Protein 2A1F (pdb70)

B-factor: mean 27.55, std 8.85, range [5.6, 61.87]

Secondary structure (DSSP, 8-state):
-PPPS-SEEEEEE-GGGG--TTSSS--HHHHHHHHHHHHHHHTTT-EEEEEE--TTT---HHHHHTT--HHHHHHHHHHHHHHHHHHHHHHHHHTT--EEEEESS--TTTSEEP-HHHHHHHHHTT-EEEEESTTS-SS--HHHHHHHHHHHTT-SEEEEEESSSS-B---PBPSEE-HHHHHHTT--SS-HHHHHHHHHHT--EEEEETTSTTHHHHHHT-S-SSEEE---/-PPPS-SEEEEEE-GGGG--TTS-S--HHHHHHHHHHHHHHHHTT-EEEEEE--TTT---HHHHHTT--HHHHHHHHHHHHHHHHHHHHHHHHHTT--EEEEESS--TTTSEEP-HHHHHHHHHTT-EEEEESTTSSSS--HHHHHHHHHHHTT-SEEEEEESSSSEE---PEESEE-HHHHHHTT--SS-HHHHHHHHHHT--EEEEETTSTTHHHHHHS-S-SSEEE---/---S-SEEEEEE-GGGS--TT-SS--HHHHHHHHHHHHHHHTTT-EEEEEE--TTT---HHHHHTT--HHHHHHHHHHHHHHHHHHHHHHHHHTT--EEEEESS--TTTSEEP-HHHHHHHHHTT-EEEEESTTSSSS--HHHHHHHHHHHTT-SEEEEEESSSS-B---PBPSEEEHHHHHHTT--SS-HHHHHHHHHHT--EEEEETTSTTHHHHHHS-SSSSEEEE--TTS---/---S-SEEEEEE-GGGG--TT-SS--HHHHHHHHHHHHHHHHTT-EEEEEE--TTT---HHHHHTT--HHHHHHHHHHHHHHHHHHHHHHHHHTT--EEEEESS--TTTSEEP-HHHHHHHHHTT-EEEEESTTS-SS--HHHHHHHHHHHTT-SEEEEEESSSSEE---PEESEEEHHHHHHTT--SS-HHHHHHHHHHT--EEEEETTSTTHHHHHHH-SSSSEEEE--SSS--/---S-SEEEEEE-GGGG--TTSSS--HHHHHHHHHHHHHHHHTT-EEEEEE--TTT---HHHHHTT--HHHHHHHHHHHHHHHHHHHHHHHHHTT--EEEEESS--TTTSEEP-HHHHHHHHHTT-EEEEESTTSSSS--HHHHHHHHHHHTT-SEEEEEESSSS-B----B-SEEEHHHHHHTT--SS-HHHHHHHHHHT--EEEEETTSTTHHHHHHH-S-SSEEEE--SS--/---S-SEEEEEE-GGGT--TTSSS--HHHHHHHHHHHHHHHHTT-EEEEEE--TTT---HHHHHTT--HHHHHHHHHHHHHHHHHHHHHHHHHTT--EEEEESS--TTTSEEP-HHHHHHHHHTT-EEEEESTTS-SS--HHHHHHHHHHHTT-SEEEEEESSSS-B---PBPSEEEHHHHHHTT--SS-HHHHHHHHHHT--EEEEETTSTTHHHHHHT-S-SSEEEE--TT-

CATH classification: 3.40.1160.10

Solvent-accessible surface area: 53997 Å² total; per-residue (Å²): 201,61,117,41,81,34,174,28,0,0,0,16,0,34,1,42,12,0,37,9,165,106,36,75,15,5,28,21,75,44,0,44,57,0,0,95,12,0,65,42,0,31,132,50,30,5,31,1,0,0,0,3,5,10,10,3,15,23,168,25,75,116,5,55,195,41,45,13,39,126,3,2,14,32,7,0,21,16,0,0,9,0,0,0,0,0,0,0,27,8,2,0,146,69,22,118,10,90,13,25,2,3,0,32,14,20,1,66,17,2,12,56,37,20,15,23,26,51,0,23,58,16,0,162,100,115,64,0,0,0,2,4,0,15,17,26,18,2,21,58,62,38,16,7,6,2,0,0,4,0,23,6,0,99,9,58,0,0,0,26,5,31,119,71,54,3,7,45,83,104,117,161,74,47,72,94,7,23,6,52,69,7,68,117,102,153,24,152,13,32,52,77,22,0,4,14,15,0,105,106,73,33,13,39,0,2,7,0,18,4,37,72,98,38,0,1,61,94,0,0,12,20,78,125,34,7,0,28,0,56,130,100,208,61,143,40,87,35,176,29,0,0,0,15,0,34,0,42,16,0,37,9,170,100,35,79,15,10,29,19,74,44,0,45,60,3,1,82,17,0,58,59,0,34,129,54,29,4,31,1,0,0,1,3,4,9,8,3,17,21,158,25,77,104,4,56,190,41,44,12,41,134,3,3,12,33,6,0,20,15,0,0,10,0,0,0,0,0,0,0,28,8,2,0,146,66,20,119,10,76,16,30,2,2,0,31,13,21,1,66,16,2,12,54,37,21,15,22,23,60,0,25,65,14,0,167,101,113,59,0,0,0,4,4,0,17,17,25,18,4,24,62,63,41,14,9,4,1,0,0,5,0,22,5,0,96,9,58,0,0,0,22,4,34,123,78,49,4,5,50,70,103,106,160,80,47,96,101,7,25,5,45,66,7,68,115,101,155,20,142,18,31,52,72,30,0,5,18,19,0,87,106,72,32,13,38,0,3,7,0,17,2,40,83,107,34,1,2,66,97,0,0,11,22,85,99,37,7,0,26,0,57,105,106,116,147,39,90,31,172,30,0,0,0,17,0,32,1,38,19,0,33,8,173,122,38,74,14,14,34,21,74,45,0,45,71,3,1,87,11,0,60,47,0,33,128,43,36,6,30,2,0,0,1,3,4,10,12,1,9,26,175,27,75,160,5,59,193,40,44,14,42,128,3,2,12,31,6,0,20,16,0,0,10,0,0,0,0,0,0,0,29,7,2,0,151,67,19,121,10,78,15,25,1,4,0,33,13,21,1,64,17,3,10,53,38,22,16,21,23,62,0,26,70,17,0,160,109,118,54,1,0,0,3,3,0,17,15,25,15,4,22,64,60,40,16,9,3,0,0,0,4,0,24,5,0,100,9,59,1,0,0,24,6,32,140,80,56,5,10,68,65,144,110,164,72,51,73,85,4,16,6,29,67,7,76,114,98,159,24,194,13,28,44,77,39,0,8,17,15,0,88,110,66,34,13,38,0,4,6,0,19,3,49,78,105,32,0,1,90,97,0,0,17,22,79,128,32,4,0,20,0,47,69,15,164,122,113,101,188,210,117,150,44,91,33,172,26,0,0,0,18,0,32,1,44,14,0,31,15,179,116,39,84,18,21,38,20,75,41,0,43,68,4,1,83,16,0,59,44,0,28,126,48,33,5,32,1,0,0,1,3,4,10,13,1,13,25,170,24,78,132,5,58,190,35,44,12,44,127,3,3,15,31,6,0,20,15,0,0,10,0,0,0,0,0,0,0,27,8,2,0,151,66,17,121,11,73,14,33,3,2,0,31,14,18,1,63,18,2,12,55,36,20,15,22,20,55,0,22,67,11,0,152,105,115,58,0,0,0,3,3,0,19,14,29,14,4,20,52,60,41,15,6,3,1,0,0,5,0,23,6,0,100,10,60,1,1,0,28,6,23,121,82,53,5,8,69,70,128,107,164,74,43,92,88,5,17,6,36,72,6,76,120,101,161,27,194,16,28,51,77,33,0,5,17,17,0,97,106,70,35,13,36,0,3,6,0,19,5,41,91,98,36,0,2,96,99,0,0,11,20,73,123,26,4,0,20,0,49,90,17,174,123,109,152,230,102,145,38,90,35,171,30,0,0,0,16,0,30,1,52,17,0,35,21,172,102,47,52,19,15,32,14,74,41,0,43,68,1,1,86,13,0,63,58,0,38,125,46,45,4,17,1,0,0,1,4,4,10,9,0,8,20,124,25,73,128,4,63,188,40,42,13,42,124,4,3,14,28,7,0,21,15,0,0,10,0,0,0,0,0,0,0,28,8,2,0,155,67,19,121,9,84,14,19,1,3,0,32,14,18,0,64,19,3,11,42,40,21,16,20,23,60,0,23,58,10,0,146,110,107,44,0,0,0,4,2,0,16,14,28,16,3,20,50,61,40,16,7,3,1,0,0,4,0,24,5,0,100,10,59,0,1,0,26,5,28,131,80,47,5,10,66,75,120,100,167,72,49,104,89,6,16,6,35,68,7,75,117,98,154,28,184,17,27,51,77,31,0,6,16,16,0,94,107,70,34,14,35,0,3,6,0,15,4,45,82,98,34,1,1,86,97,0,0,10,21,82,119,38,5,0,23,0,48,88,17,183,117,113,222,119,146,37,92,30,173,30,0,0,0,15,0,34,1,40,14,0,39,7,166,127,30,103,14,11,37,22,72,45,0,44,68,3,0,87,13,0,55,56,0,40,127,48,55,5,32,1,0,0,1,3,4,10,8,2,14,22,165,23,78,123,4,59,186,40,43,12,42,126,4,3,14,29,6,0,21,15,0,0,10,0,0,0,0,0,0,0,24,8,2,0,150,64,21,120,12,89,13,8,0,3,0,31,15,20,0,63,18,2,10,43,36,21,17,22,19,55,0,20,59,18,0,140,104,145,48,1,0,0,3,2,0,16,16,28,17,3,24,55,58,41,17,6,4,0,0,0,4,0,22,5,0,103,10,57,0,0,0,26,4,27,130,79,46,4,12,64,76,137,105,159,72,45,76,73,3,18,7,28,65,7,79,117,98,158,31,193,16,28,48,78,24,0,10,13,12,0,90,104,69,33,14,37,0,3,7,0,19,4,44,92,103,32,1,0,84,103,0,0,18,22,77,133,27,3,0,18,0,40,92,17,184,122,149

Radius of gyration: 32.57 Å; Cα contacts (8 Å, |Δi|>4): 3210; chains: 6; bounding box: 75×91×91 Å

Structure (mmCIF, N/CA/C/O backbone):
data_2A1F
#
_entry.id   2A1F
#
_cell.length_a   77.369
_cell.length_b   79.889
_cell.length_c   79.899
_cell.angle_alpha   94.85
_cell.angle_beta   96.68
_cell.angle_gamma   96.88
#
_symmetry.space_group_name_H-M   'P 1'
#
loop_
_entity.id
_entity.type
_entity.pdbx_description
1 polymer 'Uridylate kinase'
2 water water
#
loop_
_atom_site.group_PDB
_atom_site.id
_atom_site.type_symbol
_atom_site.label_atom_id
_atom_site.label_alt_id
_atom_site.label_comp_id
_atom_site.label_asym_id
_atom_site.label_entity_id
_atom_site.label_seq_id
_atom_site.pdbx_PDB_ins_code
_atom_site.Cartn_x
_atom_site.Cartn_y
_atom_site.Cartn_z
_atom_site.occupancy
_atom_site.B_iso_or_equiv
_atom_site.auth_seq_id
_atom_site.auth_comp_id
_atom_site.auth_asym_id
_atom_site.auth_atom_id
_atom_site.pdbx_PDB_model_num
ATOM 1 N N . LEU A 1 3 ? 75.637 82.642 -30.889 1.00 28.96 1 LEU A N 1
ATOM 2 C CA . LEU A 1 3 ? 76.765 81.784 -30.451 1.00 27.73 1 LEU A CA 1
ATOM 3 C C . LEU A 1 3 ? 76.984 82.022 -28.944 1.00 26.87 1 LEU A C 1
ATOM 4 O O . LEU A 1 3 ? 77.346 81.101 -28.233 1.00 27.15 1 LEU A O 1
ATOM 9 N N . SER A 1 4 ? 76.707 83.221 -28.439 1.00 26.21 2 SER A N 1
ATOM 10 C CA . SER A 1 4 ? 76.807 83.467 -26.994 1.00 25.76 2 SER A CA 1
ATOM 11 C C . SER A 1 4 ? 75.977 82.465 -26.169 1.00 25.49 2 SER A C 1
ATOM 12 O O . SER A 1 4 ? 74.842 82.096 -26.537 1.00 25.32 2 SER A O 1
ATOM 15 N N . GLN A 1 5 ? 76.572 81.989 -25.074 1.00 24.54 3 GLN A N 1
ATOM 16 C CA . GLN A 1 5 ? 75.987 80.942 -24.259 1.00 23.80 3 GLN A CA 1
ATOM 17 C C . GLN A 1 5 ? 75.295 81.532 -23.007 1.00 22.93 3 GLN A C 1
ATOM 18 O O . GLN A 1 5 ? 75.555 82.686 -22.634 1.00 22.42 3 GLN A O 1
ATOM 24 N N . PRO A 1 6 ? 74.418 80.739 -22.349 1.00 22.21 4 PRO A N 1
ATOM 25 C CA . PRO A 1 6 ? 73.657 81.268 -21.193 1.00 21.72 4 PRO A CA 1
ATOM 26 C C . PRO A 1 6 ? 74.518 81.561 -19.979 1.00 21.21 4 PRO A C 1
ATOM 27 O O . PRO A 1 6 ? 75.460 80.817 -19.684 1.00 20.88 4 PRO A O 1
ATOM 31 N N . ILE A 1 7 ? 74.208 82.647 -19.289 1.00 20.79 5 ILE A N 1
ATOM 32 C CA . ILE A 1 7 ? 74.899 82.991 -18.047 1.00 21.15 5 ILE A CA 1
ATOM 33 C C . ILE A 1 7 ? 74.092 82.637 -16.786 1.00 20.70 5 ILE A C 1
ATOM 34 O O . ILE A 1 7 ? 74.530 82.915 -15.665 1.00 20.89 5 ILE A O 1
ATOM 39 N N . TYR A 1 8 ? 72.913 82.045 -16.998 1.00 20.32 6 TYR A N 1
ATOM 40 C CA . TYR A 1 8 ? 71.984 81.643 -15.951 1.00 19.81 6 TYR A CA 1
ATOM 41 C C . TYR A 1 8 ? 71.609 80.190 -16.195 1.00 19.37 6 TYR A C 1
ATOM 42 O O . TYR A 1 8 ? 71.508 79.764 -17.343 1.00 19.65 6 TYR A O 1
ATOM 51 N N . LYS A 1 9 ? 71.357 79.452 -15.126 1.00 18.96 7 LYS A N 1
ATOM 52 C CA . LYS A 1 9 ? 70.872 78.077 -15.221 1.00 19.37 7 LYS A CA 1
ATOM 53 C C . LYS A 1 9 ? 69.318 78.040 -15.070 1.00 18.59 7 LYS A C 1
ATOM 54 O O . LYS A 1 9 ? 68.659 77.198 -15.669 1.00 16.79 7 LYS A O 1
ATOM 60 N N . ARG A 1 10 ? 68.762 78.975 -14.299 1.00 18.20 8 ARG A N 1
ATOM 61 C CA . ARG A 1 10 ? 67.317 78.984 -13.999 1.00 18.22 8 ARG A CA 1
ATOM 62 C C . ARG A 1 10 ? 66.860 80.431 -13.886 1.00 17.75 8 ARG A C 1
ATOM 63 O O . ARG A 1 10 ? 67.425 81.181 -13.102 1.00 17.52 8 ARG A O 1
ATOM 71 N N . ILE A 1 11 ? 65.846 80.810 -14.671 1.00 17.33 9 ILE A N 1
ATOM 72 C CA . ILE A 1 11 ? 65.345 82.187 -14.690 1.00 17.30 9 ILE A CA 1
ATOM 73 C C . ILE A 1 11 ? 63.875 82.224 -14.329 1.00 17.04 9 ILE A C 1
ATOM 74 O O . ILE A 1 11 ? 63.167 81.234 -14.464 1.00 16.06 9 ILE A O 1
ATOM 79 N N . LEU A 1 12 ? 63.446 83.387 -13.857 1.00 17.38 10 LEU A N 1
ATOM 80 C CA . LEU A 1 12 ? 62.030 83.714 -13.780 1.00 17.79 10 LEU A CA 1
ATOM 81 C C . LEU A 1 12 ? 61.787 84.983 -14.622 1.00 17.99 10 LEU A C 1
ATOM 82 O O . LEU A 1 12 ? 62.329 86.047 -14.328 1.00 17.84 10 LEU A O 1
ATOM 87 N N . LEU A 1 13 ? 61.005 84.828 -15.688 1.00 18.40 11 LEU A N 1
ATOM 88 C CA . LEU A 1 13 ? 60.650 85.903 -16.613 1.00 18.96 11 LEU A CA 1
ATOM 89 C C . LEU A 1 13 ? 59.264 86.432 -16.253 1.00 19.57 11 LEU A C 1
ATOM 90 O O . LEU A 1 13 ? 58.261 85.721 -16.419 1.00 18.79 11 LEU A O 1
ATOM 95 N N . LYS A 1 14 ? 59.212 87.648 -15.721 1.00 21.13 12 LYS A N 1
ATOM 96 C CA . LYS A 1 14 ? 57.956 88.340 -15.459 1.00 21.77 12 LYS A CA 1
ATOM 97 C C . LYS A 1 14 ? 57.521 89.149 -16.674 1.00 22.82 12 LYS A C 1
ATOM 98 O O . LYS A 1 14 ? 58.240 90.051 -17.088 1.00 22.82 12 LYS A O 1
ATOM 104 N N . LEU A 1 15 ? 56.332 88.846 -17.213 1.00 22.74 13 LEU A N 1
ATOM 105 C CA . LEU A 1 15 ? 55.718 89.669 -18.267 1.00 23.46 13 LEU A CA 1
ATOM 106 C C . LEU A 1 15 ? 54.464 90.359 -17.745 1.00 23.65 13 LEU A C 1
ATOM 107 O O . LEU A 1 15 ? 53.625 89.735 -17.073 1.00 23.16 13 LEU A O 1
ATOM 112 N N . SER A 1 16 ? 54.317 91.640 -18.067 1.00 23.72 14 SER A N 1
ATOM 113 C CA . SER A 1 16 ? 53.068 92.327 -17.824 1.00 23.95 14 SER A CA 1
ATOM 114 C C . SER A 1 16 ? 52.054 91.737 -18.817 1.00 23.87 14 SER A C 1
ATOM 115 O O . SER A 1 16 ? 52.431 91.230 -19.876 1.00 23.50 14 SER A O 1
ATOM 118 N N . GLY A 1 17 ? 50.769 91.772 -18.475 1.00 24.79 15 GLY A N 1
ATOM 119 C CA . GLY A 1 17 ? 49.747 91.340 -19.435 1.00 24.94 15 GLY A CA 1
ATOM 120 C C . GLY A 1 17 ? 49.818 92.177 -20.703 1.00 24.99 15 GLY A C 1
ATOM 121 O O . GLY A 1 17 ? 49.575 91.667 -21.793 1.00 24.19 15 GLY A O 1
ATOM 122 N N . GLU A 1 18 ? 50.160 93.458 -20.554 1.00 26.07 16 GLU A N 1
ATOM 123 C CA . GLU A 1 18 ? 50.292 94.380 -21.706 1.00 27.74 16 GLU A CA 1
ATOM 124 C C . GLU A 1 18 ? 51.316 93.977 -22.775 1.00 28.48 16 GLU A C 1
ATOM 125 O O . GLU A 1 18 ? 51.245 94.477 -23.889 1.00 28.68 16 GLU A O 1
ATOM 131 N N . ALA A 1 19 ? 52.265 93.099 -22.443 1.00 29.89 17 ALA A N 1
ATOM 132 C CA . ALA A 1 19 ? 53.242 92.625 -23.421 1.00 30.65 17 ALA A CA 1
ATOM 133 C C . ALA A 1 19 ? 52.624 91.695 -24.455 1.00 31.52 17 ALA A C 1
ATOM 134 O O . ALA A 1 19 ? 53.182 91.539 -25.538 1.00 31.34 17 ALA A O 1
ATOM 136 N N . LEU A 1 20 ? 51.478 91.087 -24.138 1.00 32.69 18 LEU A N 1
ATOM 137 C CA . LEU A 1 20 ? 50.778 90.243 -25.114 1.00 34.07 18 LEU A CA 1
ATOM 138 C C . LEU A 1 20 ? 49.762 91.026 -25.964 1.00 34.70 18 LEU A C 1
ATOM 139 O O . LEU A 1 20 ? 49.180 90.453 -26.868 1.00 34.28 18 LEU A O 1
ATOM 144 N N . GLN A 1 21 ? 49.559 92.311 -25.667 1.00 36.19 19 GLN A N 1
ATOM 145 C CA . GLN A 1 21 ? 48.571 93.144 -26.373 1.00 38.13 19 GLN A CA 1
ATOM 146 C C . GLN A 1 21 ? 48.972 93.404 -27.806 1.00 39.41 19 GLN A C 1
ATOM 147 O O . GLN A 1 21 ? 50.152 93.469 -28.126 1.00 39.93 19 GLN A O 1
ATOM 153 N N . GLY A 1 22 ? 47.976 93.580 -28.661 1.00 41.48 20 GLY A N 1
ATOM 154 C CA . GLY A 1 22 ? 48.215 93.857 -30.073 1.00 42.82 20 GLY A CA 1
ATOM 155 C C . GLY A 1 22 ? 48.388 95.343 -30.315 1.00 44.31 20 GLY A C 1
ATOM 156 O O . GLY A 1 22 ? 48.350 96.155 -29.370 1.00 44.51 20 GLY A O 1
ATOM 157 N N . GLU A 1 23 ? 48.606 95.692 -31.582 1.00 45.79 21 GLU A N 1
ATOM 158 C CA . GLU A 1 23 ? 48.589 97.098 -32.020 1.00 46.47 21 GLU A CA 1
ATOM 159 C C . GLU A 1 23 ? 47.238 97.742 -31.703 1.00 47.04 21 GLU A C 1
ATOM 160 O O . GLU A 1 23 ? 47.172 98.928 -31.349 1.00 47.63 21 GLU A O 1
ATOM 166 N N . ASP A 1 24 ? 46.167 96.951 -31.785 1.00 47.25 22 ASP A N 1
ATOM 167 C CA . ASP A 1 24 ? 44.842 97.421 -31.367 1.00 47.01 22 ASP A CA 1
ATOM 168 C C . ASP A 1 24 ? 44.807 97.619 -29.832 1.00 46.90 22 ASP A C 1
ATOM 169 O O . ASP A 1 24 ? 43.750 97.880 -29.257 1.00 46.93 22 ASP A O 1
ATOM 174 N N . GLY A 1 25 ? 45.963 97.448 -29.183 1.00 46.55 23 GLY A N 1
ATOM 175 C CA . GLY A 1 25 ? 46.196 97.866 -27.802 1.00 45.77 23 GLY A CA 1
ATOM 176 C C . GLY A 1 25 ? 45.440 97.063 -26.767 1.00 45.63 23 GLY A C 1
ATOM 177 O O . GLY A 1 25 ? 45.238 97.539 -25.643 1.00 46.14 23 GLY A O 1
ATOM 178 N N . LEU A 1 26 ? 45.021 95.845 -27.125 1.00 44.64 24 LEU A N 1
ATOM 179 C CA . LEU A 1 26 ? 44.168 95.061 -26.238 1.00 43.42 24 LEU A CA 1
ATOM 180 C C . LEU A 1 26 ? 44.131 93.568 -26.577 1.00 42.45 24 LEU A C 1
ATOM 181 O O . LEU A 1 26 ? 44.598 93.130 -27.640 1.00 42.28 24 LEU A O 1
ATOM 186 N N . GLY A 1 27 ? 43.603 92.804 -25.619 1.00 40.67 25 GLY A N 1
ATOM 187 C CA . GLY A 1 27 ? 43.434 91.376 -25.747 1.00 39.33 25 GLY A CA 1
ATOM 188 C C . GLY A 1 27 ? 44.766 90.665 -25.756 1.00 37.68 25 GLY A C 1
ATOM 189 O O . GLY A 1 27 ? 45.725 91.103 -25.111 1.00 36.86 25 GLY A O 1
ATOM 190 N N . ILE A 1 28 ? 44.801 89.575 -26.513 1.00 36.03 26 ILE A N 1
ATOM 191 C CA . ILE A 1 28 ? 45.992 88.776 -26.727 1.00 35.65 26 ILE A CA 1
ATOM 192 C C . ILE A 1 28 ? 46.240 88.714 -28.226 1.00 34.78 26 ILE A C 1
ATOM 193 O O . ILE A 1 28 ? 45.411 88.205 -28.978 1.00 35.00 26 ILE A O 1
ATOM 198 N N . ASP A 1 29 ? 47.377 89.243 -28.658 1.00 33.94 27 ASP A N 1
ATOM 199 C CA . ASP A 1 29 ? 47.792 89.158 -30.062 1.00 33.39 27 ASP A CA 1
ATOM 200 C C . ASP A 1 29 ? 48.478 87.810 -30.346 1.00 32.19 27 ASP A C 1
ATOM 201 O O . ASP A 1 29 ? 49.577 87.563 -29.856 1.00 31.71 27 ASP A O 1
ATOM 206 N N . PRO A 1 30 ? 47.842 86.940 -31.156 1.00 31.45 28 PRO A N 1
ATOM 207 C CA . PRO A 1 30 ? 48.431 85.613 -31.397 1.00 31.39 28 PRO A CA 1
ATOM 208 C C . PRO A 1 30 ? 49.865 85.659 -31.963 1.00 30.99 28 PRO A C 1
ATOM 209 O O . PRO A 1 30 ? 50.678 84.808 -31.619 1.00 30.49 28 PRO A O 1
ATOM 213 N N . ALA A 1 31 ? 50.159 86.644 -32.808 1.00 30.75 29 ALA A N 1
ATOM 214 C CA . ALA A 1 31 ? 51.484 86.757 -33.439 1.00 30.93 29 ALA A CA 1
ATOM 215 C C . ALA A 1 31 ? 52.569 87.207 -32.460 1.00 30.64 29 ALA A C 1
ATOM 216 O O . ALA A 1 31 ? 53.724 86.847 -32.617 1.00 31.44 29 ALA A O 1
ATOM 218 N N . ILE A 1 32 ? 52.203 88.018 -31.478 1.00 30.22 30 ILE A N 1
ATOM 219 C CA . ILE A 1 32 ? 53.124 88.393 -30.414 1.00 30.51 30 ILE A CA 1
ATOM 220 C C . ILE A 1 32 ? 53.396 87.195 -29.501 1.00 30.03 30 ILE A C 1
ATOM 221 O O . ILE A 1 32 ? 54.539 86.926 -29.130 1.00 30.15 30 ILE A O 1
ATOM 226 N N . LEU A 1 33 ? 52.334 86.472 -29.177 1.00 29.60 31 LEU A N 1
ATOM 227 C CA . LEU A 1 33 ? 52.393 85.344 -28.271 1.00 29.51 31 LEU A CA 1
ATOM 228 C C . LEU A 1 33 ? 53.207 84.203 -28.868 1.00 29.39 31 LEU A C 1
ATOM 229 O O . LEU A 1 33 ? 53.943 83.531 -28.148 1.00 28.09 31 LEU A O 1
ATOM 234 N N . ASP A 1 34 ? 53.050 83.985 -30.178 1.00 29.06 32 ASP A N 1
ATOM 235 C CA . ASP A 1 34 ? 53.795 82.952 -30.884 1.00 29.50 32 ASP A CA 1
ATOM 236 C C . ASP A 1 34 ? 55.272 83.356 -31.058 1.00 29.39 32 ASP A C 1
ATOM 237 O O . ASP A 1 34 ? 56.149 82.498 -31.125 1.00 28.01 32 ASP A O 1
ATOM 242 N N . ARG A 1 35 ? 55.526 84.658 -31.104 1.00 29.77 33 ARG A N 1
ATOM 243 C CA . ARG A 1 35 ? 56.887 85.190 -31.145 1.00 30.54 33 ARG A CA 1
ATOM 244 C C . ARG A 1 35 ? 57.617 84.853 -29.834 1.00 30.49 33 ARG A C 1
ATOM 245 O O . ARG A 1 35 ? 58.713 84.336 -29.864 1.00 30.44 33 ARG A O 1
ATOM 253 N N . MET A 1 36 ? 56.972 85.114 -28.702 1.00 30.66 34 MET A N 1
ATOM 254 C CA . MET A 1 36 ? 57.499 84.762 -27.376 1.00 31.33 34 MET A CA 1
ATOM 255 C C . MET A 1 36 ? 57.676 83.271 -27.129 1.00 30.44 34 MET A C 1
ATOM 256 O O . MET A 1 36 ? 58.594 82.875 -26.426 1.00 29.84 34 MET A O 1
ATOM 261 N N . ALA A 1 37 ? 56.779 82.455 -27.671 1.00 29.42 35 ALA A N 1
ATOM 262 C CA . ALA A 1 37 ? 56.941 81.007 -27.591 1.00 29.78 35 ALA A CA 1
ATOM 263 C C . ALA A 1 37 ? 58.231 80.544 -28.292 1.00 29.19 35 ALA A C 1
ATOM 264 O O . ALA A 1 37 ? 58.924 79.674 -27.778 1.00 28.69 35 ALA A O 1
ATOM 266 N N . VAL A 1 38 ? 58.529 81.131 -29.455 1.00 28.76 36 VAL A N 1
ATOM 267 C CA . VAL A 1 38 ? 59.777 80.866 -30.190 1.00 28.53 36 VAL A CA 1
ATOM 268 C C . VAL A 1 38 ? 61.028 81.307 -29.410 1.00 27.97 36 VAL A C 1
ATOM 269 O O . VAL A 1 38 ? 62.017 80.566 -29.356 1.00 27.96 36 VAL A O 1
ATOM 273 N N . GLU A 1 39 ? 60.986 82.498 -28.815 1.00 27.13 37 GLU A N 1
ATOM 274 C CA . GLU A 1 39 ? 62.069 82.957 -27.938 1.00 27.68 37 GLU A CA 1
ATOM 275 C C . GLU A 1 39 ? 62.271 82.098 -26.660 1.00 26.70 37 GLU A C 1
ATOM 276 O O . GLU A 1 39 ? 63.403 81.915 -26.213 1.00 26.43 37 GLU A O 1
ATOM 282 N N . ILE A 1 40 ? 61.191 81.598 -26.065 1.00 25.31 38 ILE A N 1
ATOM 283 C CA . ILE A 1 40 ? 61.309 80.759 -24.870 1.00 24.90 38 ILE A CA 1
ATOM 284 C C . ILE A 1 40 ? 61.892 79.402 -25.263 1.00 24.26 38 ILE A C 1
ATOM 285 O O . ILE A 1 40 ? 62.741 78.867 -24.557 1.00 23.20 38 ILE A O 1
ATOM 290 N N . LYS A 1 41 ? 61.437 78.872 -26.397 1.00 24.14 39 LYS A N 1
ATOM 291 C CA . LYS A 1 41 ? 61.953 77.621 -26.953 1.00 24.63 39 LYS A CA 1
ATOM 292 C C . LYS A 1 41 ? 63.469 77.669 -27.195 1.00 24.45 39 LYS A C 1
ATOM 293 O O . LYS A 1 41 ? 64.167 76.692 -26.953 1.00 23.07 39 LYS A O 1
ATOM 299 N N . GLU A 1 42 ? 63.955 78.800 -27.696 1.00 24.73 40 GLU A N 1
ATOM 300 C CA . GLU A 1 42 ? 65.404 78.996 -27.877 1.00 26.27 40 GLU A CA 1
ATOM 301 C C . GLU A 1 42 ? 66.168 78.862 -26.542 1.00 26.01 40 GLU A C 1
ATOM 302 O O . GLU A 1 42 ? 67.224 78.265 -26.509 1.00 26.92 40 GLU A O 1
ATOM 308 N N . LEU A 1 43 ? 65.615 79.375 -25.444 1.00 25.89 41 LEU A N 1
ATOM 309 C CA . LEU A 1 43 ? 66.266 79.260 -24.134 1.00 25.81 41 LEU A CA 1
ATOM 310 C C . LEU A 1 43 ? 66.276 77.827 -23.614 1.00 25.56 41 LEU A C 1
ATOM 311 O O . LEU A 1 43 ? 67.262 77.365 -23.031 1.00 24.97 41 LEU A O 1
ATOM 316 N N . VAL A 1 44 ? 65.150 77.147 -23.808 1.00 25.49 42 VAL A N 1
ATOM 317 C CA . VAL A 1 44 ? 64.990 75.743 -23.442 1.00 26.02 42 VAL A CA 1
ATOM 318 C C . VAL A 1 44 ? 66.018 74.867 -24.170 1.00 25.64 42 VAL A C 1
ATOM 319 O O . VAL A 1 44 ? 66.668 74.038 -23.540 1.00 24.41 42 VAL A O 1
ATOM 323 N N . GLU A 1 45 ? 66.156 75.044 -25.479 1.00 26.37 43 GLU A N 1
ATOM 324 C CA . GLU A 1 45 ? 67.077 74.196 -26.259 1.00 28.27 43 GLU A CA 1
ATOM 325 C C . GLU A 1 45 ? 68.574 74.505 -25.997 1.00 28.46 43 GLU A C 1
ATOM 326 O O . GLU A 1 45 ? 69.445 73.789 -26.486 1.00 28.80 43 GLU A O 1
ATOM 332 N N . MET A 1 46 ? 68.848 75.547 -25.211 1.00 28.37 44 MET A N 1
ATOM 333 C CA . MET A 1 46 ? 70.190 75.822 -24.684 1.00 29.01 44 MET A CA 1
ATOM 334 C C . MET A 1 46 ? 70.347 75.414 -23.234 1.00 27.74 44 MET A C 1
ATOM 335 O O . MET A 1 46 ? 71.314 75.832 -22.597 1.00 27.91 44 MET A O 1
ATOM 340 N N . GLY A 1 47 ? 69.374 74.673 -22.701 1.00 26.19 45 GLY A N 1
ATOM 341 C CA . GLY A 1 47 ? 69.437 74.155 -21.339 1.00 24.91 45 GLY A CA 1
ATOM 342 C C . GLY A 1 47 ? 68.998 75.079 -20.209 1.00 23.38 45 GLY A C 1
ATOM 343 O O . GLY A 1 47 ? 69.129 74.721 -19.050 1.00 23.24 45 GLY A O 1
ATOM 344 N N . VAL A 1 48 ? 68.475 76.257 -20.522 1.00 21.79 46 VAL A N 1
ATOM 345 C CA . VAL A 1 48 ? 68.000 77.157 -19.482 1.00 21.51 46 VAL A CA 1
ATOM 346 C C . VAL A 1 48 ? 66.631 76.660 -18.981 1.00 20.93 46 VAL A C 1
ATOM 347 O O . VAL A 1 48 ? 65.730 76.366 -19.770 1.00 20.74 46 VAL A O 1
ATOM 351 N N . GLU A 1 49 ? 66.499 76.562 -17.664 1.00 20.63 47 GLU A N 1
ATOM 352 C CA . GLU A 1 49 ? 65.228 76.227 -17.014 1.00 20.02 47 GLU A CA 1
ATOM 353 C C . GLU A 1 49 ? 64.414 77.517 -16.854 1.00 18.93 47 GLU A C 1
ATOM 354 O O . GLU A 1 49 ? 64.865 78.476 -16.263 1.00 18.16 47 GLU A O 1
ATOM 360 N N . VAL A 1 50 ? 63.224 77.532 -17.432 1.00 18.22 48 VAL A N 1
ATOM 361 C CA . VAL A 1 50 ? 62.450 78.757 -17.614 1.00 18.23 48 VAL A CA 1
ATOM 362 C C . VAL A 1 50 ? 61.128 78.657 -16.860 1.00 17.62 48 VAL A C 1
ATOM 363 O O . VAL A 1 50 ? 60.357 77.718 -17.063 1.00 17.58 48 VAL A O 1
ATOM 367 N N . SER A 1 51 ? 60.913 79.593 -15.945 1.00 18.00 49 SER A N 1
ATOM 368 C CA . SER A 1 51 ? 59.610 79.805 -15.348 1.00 18.03 49 SER A CA 1
ATOM 369 C C . SER A 1 51 ? 59.135 81.226 -15.732 1.00 17.99 49 SER A C 1
ATOM 370 O O . SER A 1 51 ? 59.952 82.119 -15.986 1.00 17.03 49 SER A O 1
ATOM 373 N N . VAL A 1 52 ? 57.812 81.395 -15.794 1.00 17.64 50 VAL A N 1
ATOM 374 C CA . VAL A 1 52 ? 57.158 82.593 -16.323 1.00 18.19 50 VAL A CA 1
ATOM 375 C C . VAL A 1 52 ? 56.040 83.026 -15.369 1.00 18.84 50 VAL A C 1
ATOM 376 O O . VAL A 1 52 ? 55.211 82.208 -14.981 1.00 19.25 50 VAL A O 1
ATOM 380 N N . VAL A 1 53 ? 56.080 84.287 -14.934 1.00 19.41 51 VAL A N 1
ATOM 381 C CA . VAL A 1 53 ? 54.960 84.959 -14.266 1.00 19.88 51 VAL A CA 1
ATOM 382 C C . VAL A 1 53 ? 54.254 85.966 -15.191 1.00 20.02 51 VAL A C 1
ATOM 383 O O . VAL A 1 53 ? 54.893 86.862 -15.718 1.00 20.37 51 VAL A O 1
ATOM 387 N N . LEU A 1 54 ? 52.936 85.837 -15.370 1.00 20.50 52 LEU A N 1
ATOM 388 C CA . LEU A 1 54 ? 52.171 86.761 -16.230 1.00 20.73 52 LEU A CA 1
ATOM 389 C C . LEU A 1 54 ? 51.218 87.668 -15.435 1.00 20.75 52 LEU A C 1
ATOM 390 O O . LEU A 1 54 ? 50.568 87.220 -14.464 1.00 21.00 52 LEU A O 1
ATOM 395 N N . GLY A 1 55 ? 51.153 88.937 -15.848 1.00 19.93 53 GLY A N 1
ATOM 396 C CA . GLY A 1 55 ? 50.171 89.898 -15.345 1.00 19.65 53 GLY A CA 1
ATOM 397 C C . GLY A 1 55 ? 48.848 89.801 -16.117 1.00 18.92 53 GLY A C 1
ATOM 398 O O . GLY A 1 55 ? 48.728 89.006 -17.037 1.00 17.97 53 GLY A O 1
ATOM 399 N N . GLY A 1 56 ? 47.846 90.582 -15.714 1.00 18.99 54 GLY A N 1
ATOM 400 C CA . GLY A 1 56 ? 46.486 90.487 -16.312 1.00 18.56 54 GLY A CA 1
ATOM 401 C C . GLY A 1 56 ? 45.959 91.773 -16.961 1.00 18.72 54 GLY A C 1
ATOM 402 O O . GLY A 1 56 ? 44.810 91.807 -17.440 1.00 18.64 54 GLY A O 1
ATOM 403 N N . GLY A 1 57 ? 46.793 92.809 -17.036 1.00 17.89 55 GLY A N 1
ATOM 404 C CA . GLY A 1 57 ? 46.344 94.149 -17.484 1.00 18.65 55 GLY A CA 1
ATOM 405 C C . GLY A 1 57 ? 45.942 94.359 -18.933 1.00 18.70 55 GLY A C 1
ATOM 406 O O . GLY A 1 57 ? 45.346 95.373 -19.258 1.00 19.26 55 GLY A O 1
ATOM 407 N N . ASN A 1 58 ? 46.271 93.412 -19.809 1.00 19.58 56 ASN A N 1
ATOM 408 C CA . ASN A 1 58 ? 45.768 93.403 -21.181 1.00 19.65 56 ASN A CA 1
ATOM 409 C C . ASN A 1 58 ? 44.289 93.025 -21.238 1.00 20.73 56 ASN A C 1
ATOM 410 O O . ASN A 1 58 ? 43.608 93.373 -22.215 1.00 19.71 56 ASN A O 1
ATOM 415 N N . LEU A 1 59 ? 43.816 92.326 -20.193 1.00 22.08 57 LEU A N 1
ATOM 416 C CA . LEU A 1 59 ? 42.443 91.806 -20.120 1.00 22.65 57 LEU A CA 1
ATOM 417 C C . LEU A 1 59 ? 41.542 92.523 -19.106 1.00 24.04 57 LEU A C 1
ATOM 418 O O . LEU A 1 59 ? 40.319 92.549 -19.272 1.00 24.15 57 LEU A O 1
ATOM 423 N N . PHE A 1 60 ? 42.125 93.047 -18.040 1.00 25.48 58 PHE A N 1
ATOM 424 C CA . PHE A 1 60 ? 41.369 93.775 -17.047 1.00 26.43 58 PHE A CA 1
ATOM 425 C C . PHE A 1 60 ? 42.169 94.921 -16.477 1.00 27.92 58 PHE A C 1
ATOM 426 O O . PHE A 1 60 ? 43.252 94.718 -15.921 1.00 27.60 58 PHE A O 1
ATOM 434 N N . ARG A 1 61 ? 41.618 96.128 -16.603 1.00 29.50 59 ARG A N 1
ATOM 435 C CA . ARG A 1 61 ? 42.114 97.281 -15.857 1.00 30.10 59 ARG A CA 1
ATOM 436 C C . ARG A 1 61 ? 41.004 97.765 -14.939 1.00 30.37 59 ARG A C 1
ATOM 437 O O . ARG A 1 61 ? 39.877 97.997 -15.381 1.00 30.94 59 ARG A O 1
ATOM 445 N N . GLY A 1 62 ? 41.320 97.868 -13.652 1.00 30.27 60 GLY A N 1
ATOM 446 C CA . GLY A 1 62 ? 40.306 98.097 -12.631 1.00 30.45 60 GLY A CA 1
ATOM 447 C C . GLY A 1 62 ? 39.892 99.539 -12.406 1.00 30.43 60 GLY A C 1
ATOM 448 O O . GLY A 1 62 ? 38.973 99.785 -11.643 1.00 30.40 60 GLY A O 1
ATOM 449 N N . ALA A 1 63 ? 40.555 100.485 -13.079 1.00 30.27 61 ALA A N 1
ATOM 450 C CA . ALA A 1 63 ? 40.416 101.917 -12.756 1.00 30.21 61 ALA A CA 1
ATOM 451 C C . ALA A 1 63 ? 38.977 102.439 -12.841 1.00 29.51 61 ALA A C 1
ATOM 452 O O . ALA A 1 63 ? 38.506 103.062 -11.906 1.00 29.06 61 ALA A O 1
ATOM 454 N N . LYS A 1 64 ? 38.292 102.183 -13.954 1.00 29.13 62 LYS A N 1
ATOM 455 C CA . LYS A 1 64 ? 36.924 102.696 -14.150 1.00 29.44 62 LYS A CA 1
ATOM 456 C C . LYS A 1 64 ? 35.951 102.154 -13.094 1.00 28.36 62 LYS A C 1
ATOM 457 O O . LYS A 1 64 ? 35.227 102.912 -12.453 1.00 28.00 62 LYS A O 1
ATOM 463 N N . LEU A 1 65 ? 35.954 100.844 -12.912 1.00 27.75 63 LEU A N 1
ATOM 464 C CA . LEU A 1 65 ? 35.154 100.218 -11.851 1.00 27.37 63 LEU A CA 1
ATOM 465 C C . LEU A 1 65 ? 35.556 100.694 -10.461 1.00 26.74 63 LEU A C 1
ATOM 466 O O . LEU A 1 65 ? 34.698 100.885 -9.603 1.00 26.12 63 LEU A O 1
ATOM 471 N N . ALA A 1 66 ? 36.854 100.868 -10.231 1.00 26.78 64 ALA A N 1
ATOM 472 C CA . ALA A 1 66 ? 37.340 101.369 -8.953 1.00 27.33 64 ALA A CA 1
ATOM 473 C C . ALA A 1 66 ? 36.831 102.797 -8.669 1.00 27.60 64 ALA A C 1
ATOM 474 O O . ALA A 1 66 ? 36.399 103.096 -7.553 1.00 27.09 64 ALA A O 1
ATOM 476 N N . LYS A 1 67 ? 36.865 103.661 -9.686 1.00 28.67 65 LYS A N 1
ATOM 477 C CA . LYS A 1 67 ? 36.383 105.041 -9.574 1.00 28.72 65 LYS A CA 1
ATOM 478 C C . LYS A 1 67 ? 34.885 105.077 -9.257 1.00 28.70 65 LYS A C 1
ATOM 479 O O . LYS A 1 67 ? 34.417 105.985 -8.575 1.00 28.87 65 LYS A O 1
ATOM 485 N N . ALA A 1 68 ? 34.160 104.066 -9.736 1.00 28.42 66 ALA A N 1
ATOM 486 C CA . ALA A 1 68 ? 32.735 103.883 -9.469 1.00 28.16 66 ALA A CA 1
ATOM 487 C C . ALA A 1 68 ? 32.472 103.267 -8.091 1.00 28.12 66 ALA A C 1
ATOM 488 O O . ALA A 1 68 ? 31.327 103.200 -7.645 1.00 28.59 66 ALA A O 1
ATOM 490 N N . GLY A 1 69 ? 33.524 102.794 -7.433 1.00 27.19 67 GLY A N 1
ATOM 491 C CA . GLY A 1 69 ? 33.429 102.368 -6.038 1.00 26.78 67 GLY A CA 1
ATOM 492 C C . GLY A 1 69 ? 33.604 100.890 -5.781 1.00 25.90 67 GLY A C 1
ATOM 493 O O . GLY A 1 69 ? 33.321 100.432 -4.678 1.00 26.60 67 GLY A O 1
ATOM 494 N N . MET A 1 70 ? 34.065 100.144 -6.778 1.00 25.29 68 MET A N 1
ATOM 495 C CA . MET A 1 70 ? 34.274 98.704 -6.627 1.00 25.02 68 MET A CA 1
ATOM 496 C C . MET A 1 70 ? 35.303 98.379 -5.539 1.00 23.93 68 MET A C 1
ATOM 497 O O . MET A 1 70 ? 36.365 99.002 -5.461 1.00 22.92 68 MET A O 1
ATOM 502 N N . ASN A 1 71 ? 34.969 97.393 -4.713 1.00 22.74 69 ASN A N 1
ATOM 503 C CA . ASN A 1 71 ? 35.863 96.947 -3.666 1.00 22.75 69 ASN A CA 1
ATOM 504 C C . ASN A 1 71 ? 37.172 96.507 -4.310 1.00 21.83 69 ASN A C 1
ATOM 505 O O . ASN A 1 71 ? 37.168 95.714 -5.227 1.00 21.23 69 ASN A O 1
ATOM 510 N N . ARG A 1 72 ? 38.286 97.040 -3.828 1.00 22.06 70 ARG A N 1
ATOM 511 C CA . ARG A 1 72 ? 39.621 96.711 -4.354 1.00 21.24 70 ARG A CA 1
ATOM 512 C C . ARG A 1 72 ? 39.964 95.198 -4.270 1.00 20.16 70 ARG A C 1
ATOM 513 O O . ARG A 1 72 ? 40.623 94.657 -5.151 1.00 20.10 70 ARG A O 1
ATOM 521 N N . VAL A 1 73 ? 39.478 94.521 -3.238 1.00 18.31 71 VAL A N 1
ATOM 522 C CA . VAL A 1 73 ? 39.627 93.064 -3.142 1.00 18.33 71 VAL A CA 1
ATOM 523 C C . VAL A 1 73 ? 39.028 92.410 -4.375 1.00 17.33 71 VAL A C 1
ATOM 524 O O . VAL A 1 73 ? 39.691 91.655 -5.076 1.00 16.35 71 VAL A O 1
ATOM 528 N N . VAL A 1 74 ? 37.776 92.760 -4.666 1.00 17.01 72 VAL A N 1
ATOM 529 C CA . VAL A 1 74 ? 37.080 92.214 -5.817 1.00 16.53 72 VAL A CA 1
ATOM 530 C C . VAL A 1 74 ? 37.857 92.497 -7.111 1.00 16.09 72 VAL A C 1
ATOM 531 O O . VAL A 1 74 ? 38.014 91.616 -7.991 1.00 15.42 72 VAL A O 1
ATOM 535 N N . GLY A 1 75 ? 38.336 93.727 -7.242 1.00 15.61 73 GLY A N 1
ATOM 536 C CA . GLY A 1 75 ? 39.150 94.099 -8.396 1.00 16.38 73 GLY A CA 1
ATOM 537 C C . GLY A 1 75 ? 40.417 93.268 -8.504 1.00 16.29 73 GLY A C 1
ATOM 538 O O . GLY A 1 75 ? 40.801 92.849 -9.602 1.00 16.77 73 GLY A O 1
ATOM 539 N N . ASP A 1 76 ? 41.057 93.009 -7.371 1.00 16.71 74 ASP A N 1
ATOM 540 C CA . ASP A 1 76 ? 42.260 92.142 -7.352 1.00 16.99 74 ASP A CA 1
ATOM 541 C C . ASP A 1 76 ? 41.964 90.697 -7.668 1.00 16.64 74 ASP A C 1
ATOM 542 O O . ASP A 1 76 ? 42.780 90.046 -8.324 1.00 16.40 74 ASP A O 1
ATOM 547 N N . HIS A 1 77 ? 40.795 90.207 -7.256 1.00 16.08 75 HIS A N 1
ATOM 548 C CA . HIS A 1 77 ? 40.387 88.846 -7.610 1.00 16.03 75 HIS A CA 1
ATOM 549 C C . HIS A 1 77 ? 40.166 88.716 -9.113 1.00 15.11 75 HIS A C 1
ATOM 550 O O . HIS A 1 77 ? 40.514 87.692 -9.686 1.00 15.61 75 HIS A O 1
ATOM 557 N N . MET A 1 78 ? 39.567 89.730 -9.731 1.00 14.84 76 MET A N 1
ATOM 558 C CA . MET A 1 78 ? 39.310 89.733 -11.185 1.00 15.30 76 MET A CA 1
ATOM 559 C C . MET A 1 78 ? 40.641 89.724 -11.978 1.00 15.06 76 MET A C 1
ATOM 560 O O . MET A 1 78 ? 40.787 89.010 -12.972 1.00 13.70 76 MET A O 1
ATOM 565 N N . GLY A 1 79 ? 41.603 90.508 -11.503 1.00 14.76 77 GLY A N 1
ATOM 566 C CA . GLY A 1 79 ? 42.946 90.532 -12.077 1.00 15.48 77 GLY A CA 1
ATOM 567 C C . GLY A 1 79 ? 43.659 89.185 -11.993 1.00 15.18 77 GLY A C 1
ATOM 568 O O . GLY A 1 79 ? 44.342 88.794 -12.919 1.00 15.13 77 GLY A O 1
ATOM 569 N N . MET A 1 80 ? 43.495 88.482 -10.878 1.00 15.58 78 MET A N 1
ATOM 570 C CA . MET A 1 80 ? 44.103 87.174 -10.697 1.00 16.85 78 MET A CA 1
ATOM 571 C C . MET A 1 80 ? 43.595 86.179 -11.740 1.00 14.77 78 MET A C 1
ATOM 572 O O . MET A 1 80 ? 44.400 85.495 -12.345 1.00 14.64 78 MET A O 1
ATOM 577 N N . LEU A 1 81 ? 42.285 86.170 -11.988 1.00 13.87 79 LEU A N 1
ATOM 578 C CA . LEU A 1 81 ? 41.648 85.291 -12.961 1.00 14.03 79 LEU A CA 1
ATOM 579 C C . LEU A 1 81 ? 42.074 85.580 -14.386 1.00 13.10 79 LEU A C 1
ATOM 580 O O . LEU A 1 81 ? 42.245 84.659 -15.161 1.00 13.09 79 LEU A O 1
ATOM 585 N N . ALA A 1 82 ? 42.217 86.854 -14.719 1.00 12.49 80 ALA A N 1
ATOM 586 C CA . ALA A 1 82 ? 42.821 87.282 -15.963 1.00 13.19 80 ALA A CA 1
ATOM 587 C C . ALA A 1 82 ? 44.262 86.774 -16.150 1.00 12.81 80 ALA A C 1
ATOM 588 O O . ALA A 1 82 ? 44.636 86.466 -17.267 1.00 13.18 80 ALA A O 1
ATOM 590 N N . THR A 1 83 ? 45.080 86.693 -15.091 1.00 12.55 81 THR A N 1
ATOM 591 C CA . THR A 1 83 ? 46.419 86.091 -15.270 1.00 12.81 81 THR A CA 1
ATOM 592 C C . THR A 1 83 ? 46.347 84.602 -15.642 1.00 13.01 81 THR A C 1
ATOM 593 O O . THR A 1 83 ? 47.234 84.082 -16.307 1.00 13.24 81 THR A O 1
ATOM 597 N N . VAL A 1 84 ? 45.289 83.919 -15.212 1.00 13.85 82 VAL A N 1
ATOM 598 C CA . VAL A 1 84 ? 45.115 82.503 -15.538 1.00 13.35 82 VAL A CA 1
ATOM 599 C C . VAL A 1 84 ? 44.757 82.362 -17.011 1.00 13.35 82 VAL A C 1
ATOM 600 O O . VAL A 1 84 ? 45.207 81.425 -17.658 1.00 12.76 82 VAL A O 1
ATOM 604 N N . MET A 1 85 ? 43.943 83.288 -17.530 1.00 13.77 83 MET A N 1
ATOM 605 C CA . MET A 1 85 ? 43.576 83.293 -18.940 1.00 13.92 83 MET A CA 1
ATOM 606 C C . MET A 1 85 ? 44.806 83.515 -19.826 1.00 13.06 83 MET A C 1
ATOM 607 O O . MET A 1 85 ? 44.990 82.844 -20.824 1.00 11.01 83 MET A O 1
ATOM 612 N N . ASN A 1 86 ? 45.648 84.470 -19.446 1.00 12.73 84 ASN A N 1
ATOM 613 C CA . ASN A 1 86 ? 46.933 84.660 -20.134 1.00 13.10 84 ASN A CA 1
ATOM 614 C C . ASN A 1 86 ? 47.841 83.433 -20.059 1.00 12.43 84 ASN A C 1
ATOM 615 O O . ASN A 1 86 ? 48.498 83.086 -21.027 1.00 12.22 84 ASN A O 1
ATOM 620 N N . GLY A 1 87 ? 47.864 82.801 -18.890 1.00 13.05 85 GLY A N 1
ATOM 621 C CA . GLY A 1 87 ? 48.624 81.600 -18.655 1.00 13.03 85 GLY A CA 1
ATOM 622 C C . GLY A 1 87 ? 48.204 80.458 -19.553 1.00 13.15 85 GLY A C 1
ATOM 623 O O . GLY A 1 87 ? 49.054 79.729 -20.064 1.00 11.79 85 GLY A O 1
ATOM 624 N N . LEU A 1 88 ? 46.891 80.305 -19.746 1.00 13.20 86 LEU A N 1
ATOM 625 C CA . LEU A 1 88 ? 46.379 79.239 -20.581 1.00 13.29 86 LEU A CA 1
ATOM 626 C C . LEU A 1 88 ? 46.759 79.491 -22.037 1.00 13.09 86 LEU A C 1
ATOM 627 O O . LEU A 1 88 ? 47.120 78.570 -22.730 1.00 14.06 86 LEU A O 1
ATOM 632 N N . ALA A 1 89 ? 46.673 80.737 -22.499 1.00 13.80 87 ALA A N 1
ATOM 633 C CA . ALA A 1 89 ? 47.082 81.087 -23.862 1.00 14.68 87 ALA A CA 1
ATOM 634 C C . ALA A 1 89 ? 48.579 80.834 -24.067 1.00 15.01 87 ALA A C 1
ATOM 635 O O . ALA A 1 89 ? 48.971 80.236 -25.068 1.00 14.90 87 ALA A O 1
ATOM 637 N N . MET A 1 90 ? 49.394 81.253 -23.106 1.00 16.29 88 MET A N 1
ATOM 638 C CA . MET A 1 90 ? 50.849 81.011 -23.168 1.00 16.81 88 MET A CA 1
ATOM 639 C C . MET A 1 90 ? 51.162 79.485 -23.174 1.00 16.95 88 MET A C 1
ATOM 640 O O . MET A 1 90 ? 51.975 79.012 -23.996 1.00 15.76 88 MET A O 1
ATOM 645 N N . ARG A 1 91 ? 50.499 78.706 -22.306 1.00 16.50 89 ARG A N 1
ATOM 646 C CA . ARG A 1 91 ? 50.716 77.246 -22.307 1.00 16.83 89 ARG A CA 1
ATOM 647 C C . ARG A 1 91 ? 50.387 76.636 -23.654 1.00 16.70 89 ARG A C 1
ATOM 648 O O . ARG A 1 91 ? 51.160 75.816 -24.167 1.00 16.48 89 ARG A O 1
ATOM 656 N N . ASP A 1 92 ? 49.243 77.017 -24.227 1.00 18.20 90 ASP A N 1
ATOM 657 C CA . ASP A 1 92 ? 48.827 76.531 -25.556 1.00 18.54 90 ASP A CA 1
ATOM 658 C C . ASP A 1 92 ? 49.793 76.966 -26.676 1.00 19.02 90 ASP A C 1
ATOM 659 O O . ASP A 1 92 ? 50.054 76.221 -27.627 1.00 18.75 90 ASP A O 1
ATOM 664 N N . SER A 1 93 ? 50.277 78.193 -26.580 1.00 20.17 91 SER A N 1
ATOM 665 C CA . SER A 1 93 ? 51.247 78.752 -27.545 1.00 21.18 91 SER A CA 1
ATOM 666 C C . SER A 1 93 ? 52.542 77.948 -27.522 1.00 21.61 91 SER A C 1
ATOM 667 O O . SER A 1 93 ? 53.124 77.639 -28.575 1.00 22.16 91 SER A O 1
ATOM 670 N N . LEU A 1 94 ? 52.972 77.588 -26.308 1.00 21.52 92 LEU A N 1
ATOM 671 C CA . LEU A 1 94 ? 54.215 76.827 -26.117 1.00 22.40 92 LEU A CA 1
ATOM 672 C C . LEU A 1 94 ? 54.050 75.406 -26.659 1.00 22.76 92 LEU A C 1
ATOM 673 O O . LEU A 1 94 ? 54.942 74.887 -27.319 1.00 22.08 92 LEU A O 1
ATOM 678 N N . PHE A 1 95 ? 52.892 74.801 -26.422 1.00 23.46 93 PHE A N 1
ATOM 679 C CA . PHE A 1 95 ? 52.600 73.491 -27.008 1.00 24.22 93 PHE A CA 1
ATOM 680 C C . PHE A 1 95 ? 52.591 73.511 -28.549 1.00 24.15 93 PHE A C 1
ATOM 681 O O . PHE A 1 95 ? 53.143 72.632 -29.160 1.00 24.55 93 PHE A O 1
ATOM 689 N N . ARG A 1 96 ? 51.959 74.499 -29.163 1.00 24.47 94 ARG A N 1
ATOM 690 C CA . ARG A 1 96 ? 52.007 74.644 -30.623 1.00 25.71 94 ARG A CA 1
ATOM 691 C C . ARG A 1 96 ? 53.430 74.870 -31.195 1.00 26.19 94 ARG A C 1
ATOM 692 O O . ARG A 1 96 ? 53.671 74.527 -32.338 1.00 26.49 94 ARG A O 1
ATOM 700 N N . ALA A 1 97 ? 54.336 75.443 -30.393 1.00 26.90 95 ALA A N 1
ATOM 701 C CA . ALA A 1 97 ? 55.773 75.547 -30.712 1.00 27.55 95 ALA A CA 1
ATOM 702 C C . ALA A 1 97 ? 56.598 74.324 -30.299 1.00 28.45 95 ALA A C 1
ATOM 703 O O . ALA A 1 97 ? 57.830 74.386 -30.304 1.00 29.66 95 ALA A O 1
ATOM 705 N N . ASP A 1 98 ? 55.938 73.220 -29.952 1.00 28.95 96 ASP A N 1
ATOM 706 C CA . ASP A 1 98 ? 56.600 72.000 -29.463 1.00 29.27 96 ASP A CA 1
ATOM 707 C C . ASP A 1 98 ? 57.475 72.222 -28.219 1.00 29.39 96 ASP A C 1
ATOM 708 O O . ASP A 1 98 ? 58.589 71.678 -28.141 1.00 30.10 96 ASP A O 1
ATOM 713 N N . VAL A 1 99 ? 57.011 73.040 -27.271 1.00 28.11 97 VAL A N 1
ATOM 714 C CA . VAL A 1 99 ? 57.680 73.151 -25.984 1.00 27.36 97 VAL A CA 1
ATOM 715 C C . VAL A 1 99 ? 56.819 72.503 -24.884 1.00 26.78 97 VAL A C 1
ATOM 716 O O . VAL A 1 99 ? 55.637 72.789 -24.777 1.00 26.32 97 VAL A O 1
ATOM 720 N N . ASN A 1 100 ? 57.446 71.622 -24.104 1.00 26.19 98 ASN A N 1
ATOM 721 C CA . ASN A 1 100 ? 56.891 71.001 -22.882 1.00 25.96 98 ASN A CA 1
ATOM 722 C C . ASN A 1 100 ? 56.617 72.084 -21.840 1.00 24.72 98 ASN A C 1
ATOM 723 O O . ASN A 1 100 ? 57.553 72.686 -21.329 1.00 23.96 98 ASN A O 1
ATOM 728 N N . ALA A 1 101 ? 55.347 72.334 -21.532 1.00 23.49 99 ALA A N 1
ATOM 729 C CA . ALA A 1 101 ? 54.994 73.434 -20.653 1.00 23.33 99 ALA A CA 1
ATOM 730 C C . ALA A 1 101 ? 53.858 73.063 -19.730 1.00 23.33 99 ALA A C 1
ATOM 731 O O . ALA A 1 101 ? 52.942 72.326 -20.126 1.00 23.50 99 ALA A O 1
ATOM 733 N N . LYS A 1 102 ? 53.907 73.611 -18.518 1.00 22.33 100 LYS A N 1
ATOM 734 C CA . LYS A 1 102 ? 52.900 73.372 -17.495 1.00 22.21 100 LYS A CA 1
ATOM 735 C C . LYS A 1 102 ? 52.434 74.697 -16.906 1.00 20.92 100 LYS A C 1
ATOM 736 O O . LYS A 1 102 ? 53.232 75.616 -16.743 1.00 20.24 100 LYS A O 1
ATOM 742 N N . LEU A 1 103 ? 51.146 74.770 -16.569 1.00 19.89 101 LEU A N 1
ATOM 743 C CA . LEU A 1 103 ? 50.563 75.945 -15.940 1.00 19.41 101 LEU A CA 1
ATOM 744 C C . LEU A 1 103 ? 50.184 75.584 -14.503 1.00 18.73 101 LEU A C 1
ATOM 745 O O . LEU A 1 103 ? 49.469 74.617 -14.264 1.00 17.17 101 LEU A O 1
ATOM 750 N N . MET A 1 104 ? 50.680 76.372 -13.565 1.00 17.84 102 MET A N 1
ATOM 751 C CA . MET A 1 104 ? 50.328 76.244 -12.162 1.00 18.54 102 MET A CA 1
ATOM 752 C C . MET A 1 104 ? 49.593 77.502 -11.726 1.00 17.90 102 MET A C 1
ATOM 753 O O . MET A 1 104 ? 49.922 78.598 -12.144 1.00 18.55 102 MET A O 1
ATOM 758 N N . SER A 1 105 ? 48.579 77.317 -10.897 1.00 17.91 103 SER A N 1
ATOM 759 C CA . SER A 1 105 ? 47.740 78.400 -10.380 1.00 18.02 103 SER A CA 1
ATOM 760 C C . SER A 1 105 ? 47.791 78.405 -8.854 1.00 17.23 103 SER A C 1
ATOM 761 O O . SER A 1 105 ? 47.833 77.347 -8.235 1.00 15.77 103 SER A O 1
ATOM 764 N N . ALA A 1 106 ? 47.789 79.593 -8.255 1.00 17.31 104 ALA A N 1
ATOM 765 C CA . ALA A 1 106 ? 47.570 79.723 -6.827 1.00 19.06 104 ALA A CA 1
ATOM 766 C C . ALA A 1 106 ? 46.201 79.147 -6.387 1.00 19.76 104 ALA A C 1
ATOM 767 O O . ALA A 1 106 ? 46.091 78.645 -5.290 1.00 21.34 104 ALA A O 1
ATOM 769 N N . PHE A 1 107 ? 45.170 79.185 -7.231 1.00 20.85 105 PHE A N 1
ATOM 770 C CA . PHE A 1 107 ? 43.904 78.522 -6.894 1.00 22.07 105 PHE A CA 1
ATOM 771 C C . PHE A 1 107 ? 43.874 77.171 -7.570 1.00 22.32 105 PHE A C 1
ATOM 772 O O . PHE A 1 107 ? 44.128 77.080 -8.770 1.00 22.95 105 PHE A O 1
ATOM 780 N N . GLN A 1 108 ? 43.506 76.147 -6.820 1.00 22.26 106 GLN A N 1
ATOM 781 C CA . GLN A 1 108 ? 43.205 74.854 -7.384 1.00 22.93 106 GLN A CA 1
ATOM 782 C C . GLN A 1 108 ? 42.118 75.103 -8.428 1.00 22.44 106 GLN A C 1
ATOM 783 O O . GLN A 1 108 ? 41.101 75.706 -8.116 1.00 22.94 106 GLN A O 1
ATOM 789 N N . LEU A 1 109 ? 42.401 74.739 -9.678 1.00 21.82 107 LEU A N 1
ATOM 790 C CA . LEU A 1 109 ? 41.453 74.898 -10.798 1.00 20.94 107 LEU A CA 1
ATOM 791 C C . LEU A 1 109 ? 41.328 73.531 -11.463 1.00 20.03 107 LEU A C 1
ATOM 792 O O . LEU A 1 109 ? 42.003 73.226 -12.451 1.00 18.80 107 LEU A O 1
ATOM 797 N N . ASN A 1 110 ? 40.470 72.704 -10.866 1.00 19.36 108 ASN A N 1
ATOM 798 C CA . ASN A 1 110 ? 40.320 71.295 -11.243 1.00 19.21 108 ASN A CA 1
ATOM 799 C C . ASN A 1 110 ? 39.880 71.171 -12.685 1.00 18.43 108 ASN A C 1
ATOM 800 O O . ASN A 1 110 ? 38.851 71.707 -13.057 1.00 18.22 108 ASN A O 1
ATOM 805 N N . GLY A 1 111 ? 40.668 70.479 -13.490 1.00 17.87 109 GLY A N 1
ATOM 806 C CA . GLY A 1 111 ? 40.336 70.278 -14.889 1.00 18.16 109 GLY A CA 1
ATOM 807 C C . GLY A 1 111 ? 40.946 71.286 -15.844 1.00 17.67 109 GLY A C 1
ATOM 808 O O . GLY A 1 111 ? 40.900 71.074 -17.041 1.00 17.61 109 GLY A O 1
ATOM 809 N N . ILE A 1 112 ? 41.494 72.380 -15.315 1.00 17.86 110 ILE A N 1
ATOM 810 C CA . ILE A 1 112 ? 42.016 73.485 -16.135 1.00 18.09 110 ILE A CA 1
ATOM 811 C C . ILE A 1 112 ? 43.548 73.466 -16.121 1.00 18.26 110 ILE A C 1
ATOM 812 O O . ILE A 1 112 ? 44.181 73.532 -17.172 1.00 17.72 110 ILE A O 1
ATOM 817 N N . CYS A 1 113 ? 44.133 73.390 -14.932 1.00 18.67 111 CYS A N 1
ATOM 818 C CA . CYS A 1 113 ? 45.581 73.366 -14.795 1.00 19.16 111 CYS A CA 1
ATOM 819 C C . CYS A 1 113 ? 46.019 72.786 -13.444 1.00 19.60 111 CYS A C 1
ATOM 820 O O . CYS A 1 113 ? 45.171 72.368 -12.635 1.00 18.80 111 CYS A O 1
ATOM 823 N N . ASP A 1 114 ? 47.337 72.784 -13.201 1.00 19.27 112 ASP A N 1
ATOM 824 C CA . ASP A 1 114 ? 47.915 72.326 -11.940 1.00 19.85 112 ASP A CA 1
ATOM 825 C C . ASP A 1 114 ? 47.781 73.319 -10.799 1.00 18.90 112 ASP A C 1
ATOM 826 O O . ASP A 1 114 ? 47.760 74.512 -11.011 1.00 18.08 112 ASP A O 1
ATOM 831 N N . THR A 1 115 ? 47.741 72.820 -9.569 1.00 18.55 113 THR A N 1
ATOM 832 C CA . THR A 1 115 ? 47.832 73.699 -8.416 1.00 18.57 113 THR A CA 1
ATOM 833 C C . THR A 1 115 ? 49.301 73.965 -8.110 1.00 17.92 113 THR A C 1
ATOM 834 O O . THR A 1 115 ? 50.126 73.077 -8.241 1.00 16.65 113 THR A O 1
ATOM 838 N N . TYR A 1 116 ? 49.621 75.194 -7.732 1.00 17.70 114 TYR A N 1
ATOM 839 C CA . TYR A 1 116 ? 50.990 75.548 -7.400 1.00 17.41 114 TYR A CA 1
ATOM 840 C C . TYR A 1 116 ? 51.499 74.819 -6.143 1.00 17.25 114 TYR A C 1
ATOM 841 O O . TYR A 1 116 ? 50.821 74.732 -5.100 1.00 15.30 114 TYR A O 1
ATOM 850 N N . ASN A 1 117 ? 52.726 74.322 -6.281 1.00 16.45 115 ASN A N 1
ATOM 851 C CA . ASN A 1 117 ? 53.453 73.652 -5.241 1.00 16.74 115 ASN A CA 1
ATOM 852 C C . ASN A 1 117 ? 54.931 73.866 -5.554 1.00 16.33 115 ASN A C 1
ATOM 853 O O . ASN A 1 117 ? 55.389 73.478 -6.614 1.00 14.02 115 ASN A O 1
ATOM 858 N N . TRP A 1 118 ? 55.662 74.484 -4.632 1.00 17.03 116 TRP A N 1
ATOM 859 C CA . TRP A 1 118 ? 57.042 74.948 -4.910 1.00 18.20 116 TRP A CA 1
ATOM 860 C C . TRP A 1 118 ? 58.000 73.815 -5.307 1.00 18.30 116 TRP A C 1
ATOM 861 O O . TRP A 1 118 ? 58.818 73.984 -6.217 1.00 17.61 116 TRP A O 1
ATOM 872 N N . SER A 1 119 ? 57.910 72.666 -4.632 1.00 19.37 117 SER A N 1
ATOM 873 C CA . SER A 1 119 ? 58.847 71.559 -4.898 1.00 19.67 117 SER A CA 1
ATOM 874 C C . SER A 1 119 ? 58.483 70.762 -6.146 1.00 19.32 117 SER A C 1
ATOM 875 O O . SER A 1 119 ? 59.382 70.321 -6.869 1.00 19.44 117 SER A O 1
ATOM 878 N N . GLU A 1 120 ? 57.184 70.580 -6.404 1.00 18.97 118 GLU A N 1
ATOM 879 C CA . GLU A 1 120 ? 56.719 70.112 -7.719 1.00 18.96 118 GLU A CA 1
ATOM 880 C C . GLU A 1 120 ? 57.136 71.037 -8.879 1.00 17.78 118 GLU A C 1
ATOM 881 O O . GLU A 1 120 ? 57.496 70.557 -9.949 1.00 16.76 118 GLU A O 1
ATOM 887 N N . ALA A 1 121 ? 57.096 72.352 -8.676 1.00 16.94 119 ALA A N 1
ATOM 888 C CA . ALA A 1 121 ? 57.532 73.287 -9.709 1.00 17.41 119 ALA A CA 1
ATOM 889 C C . ALA A 1 121 ? 59.057 73.132 -9.966 1.00 17.44 119 ALA A C 1
ATOM 890 O O . ALA A 1 121 ? 59.493 73.095 -11.112 1.00 17.73 119 ALA A O 1
ATOM 892 N N . ILE A 1 122 ? 59.838 73.005 -8.905 1.00 18.09 120 ILE A N 1
ATOM 893 C CA . ILE A 1 122 ? 61.286 72.759 -9.027 1.00 19.05 120 ILE A CA 1
ATOM 894 C C . ILE A 1 122 ? 61.567 71.465 -9.775 1.00 19.64 120 ILE A C 1
ATOM 895 O O . ILE A 1 122 ? 62.438 71.436 -10.631 1.00 19.67 120 ILE A O 1
ATOM 900 N N . LYS A 1 123 ? 60.825 70.409 -9.452 1.00 21.21 121 LYS A N 1
ATOM 901 C CA . LYS A 1 123 ? 60.974 69.119 -10.136 1.00 22.63 121 LYS A CA 1
ATOM 902 C C . LYS A 1 123 ? 60.730 69.248 -11.624 1.00 22.76 121 LYS A C 1
ATOM 903 O O . LYS A 1 123 ? 61.507 68.720 -12.412 1.00 22.41 121 LYS A O 1
ATOM 909 N N . MET A 1 124 ? 59.649 69.933 -11.998 1.00 22.97 122 MET A N 1
ATOM 910 C CA . MET A 1 124 ? 59.351 70.205 -13.405 1.00 24.17 122 MET A CA 1
ATOM 911 C C . MET A 1 124 ? 60.439 71.029 -14.096 1.00 23.59 122 MET A C 1
ATOM 912 O O . MET A 1 124 ? 60.760 70.784 -15.252 1.00 23.94 122 MET A O 1
ATOM 917 N N . LEU A 1 125 ? 60.994 72.017 -13.402 1.00 23.85 123 LEU A N 1
ATOM 918 C CA . LEU A 1 125 ? 62.076 72.831 -13.974 1.00 24.18 123 LEU A CA 1
ATOM 919 C C . LEU A 1 125 ? 63.315 71.992 -14.279 1.00 24.76 123 LEU A C 1
ATOM 920 O O . LEU A 1 125 ? 63.965 72.201 -15.304 1.00 24.73 123 LEU A O 1
ATOM 925 N N . ARG A 1 126 ? 63.652 71.072 -13.373 1.00 25.46 124 ARG A N 1
ATOM 926 C CA . ARG A 1 126 ? 64.771 70.148 -13.573 1.00 26.83 124 ARG A CA 1
ATOM 927 C C . ARG A 1 126 ? 64.488 69.193 -14.724 1.00 26.58 124 ARG A C 1
ATOM 928 O O . ARG A 1 126 ? 65.408 68.845 -15.462 1.00 26.74 124 ARG A O 1
ATOM 936 N N . GLU A 1 127 ? 63.219 68.815 -14.910 1.00 27.04 125 GLU A N 1
ATOM 937 C CA . GLU A 1 127 ? 62.809 67.976 -16.051 1.00 27.40 125 GLU A CA 1
ATOM 938 C C . GLU A 1 127 ? 62.813 68.770 -17.351 1.00 27.04 125 GLU A C 1
ATOM 939 O O . GLU A 1 127 ? 62.399 68.250 -18.378 1.00 27.42 125 GLU A O 1
ATOM 945 N N . LYS A 1 128 ? 63.257 70.030 -17.295 1.00 26.78 126 LYS A N 1
ATOM 946 C CA . LYS A 1 128 ? 63.379 70.924 -18.462 1.00 26.46 126 LYS A CA 1
ATOM 947 C C . LYS A 1 128 ? 62.014 71.323 -19.072 1.00 25.52 126 LYS A C 1
ATOM 948 O O . LYS A 1 128 ? 61.887 71.566 -20.277 1.00 24.92 126 LYS A O 1
ATOM 954 N N . ARG A 1 129 ? 60.999 71.384 -18.211 1.00 24.57 127 ARG A N 1
ATOM 955 C CA . ARG A 1 129 ? 59.680 71.874 -18.587 1.00 24.44 127 ARG A CA 1
ATOM 956 C C . ARG A 1 129 ? 59.621 73.344 -18.245 1.00 22.81 127 ARG A C 1
ATOM 957 O O . ARG A 1 129 ? 60.126 73.771 -17.204 1.00 21.93 127 ARG A O 1
ATOM 965 N N . VAL A 1 130 ? 58.961 74.104 -19.105 1.00 21.68 128 VAL A N 1
ATOM 966 C CA . VAL A 1 130 ? 58.637 75.503 -18.811 1.00 20.87 128 VAL A CA 1
ATOM 967 C C . VAL A 1 130 ? 57.480 75.530 -17.789 1.00 20.07 128 VAL A C 1
ATOM 968 O O . VAL A 1 130 ? 56.490 74.834 -17.977 1.00 19.98 128 VAL A O 1
ATOM 972 N N . VAL A 1 131 ? 57.625 76.301 -16.711 1.00 18.10 129 VAL A N 1
ATOM 973 C CA . VAL A 1 131 ? 56.553 76.438 -15.714 1.00 18.33 129 VAL A CA 1
ATOM 974 C C . VAL A 1 131 ? 55.972 77.860 -15.657 1.00 17.13 129 VAL A C 1
ATOM 975 O O . VAL A 1 131 ? 56.686 78.812 -15.397 1.00 16.21 129 VAL A O 1
ATOM 979 N N . ILE A 1 132 ? 54.670 77.981 -15.923 1.00 17.11 130 ILE A N 1
ATOM 980 C CA . ILE A 1 132 ? 53.978 79.259 -15.886 1.00 16.84 130 ILE A CA 1
ATOM 981 C C . ILE A 1 132 ? 53.233 79.377 -14.581 1.00 16.33 130 ILE A C 1
ATOM 982 O O . ILE A 1 132 ? 52.502 78.483 -14.211 1.00 15.74 130 ILE A O 1
ATOM 987 N N . PHE A 1 133 ? 53.429 80.490 -13.877 1.00 16.88 131 PHE A N 1
ATOM 988 C CA . PHE A 1 133 ? 52.721 80.761 -12.637 1.00 17.34 131 PHE A CA 1
ATOM 989 C C . PHE A 1 133 ? 51.657 81.831 -12.842 1.00 17.68 131 PHE A C 1
ATOM 990 O O . PHE A 1 133 ? 51.957 82.963 -13.292 1.00 18.06 131 PHE A O 1
ATOM 998 N N . SER A 1 134 ? 50.433 81.482 -12.455 1.00 17.73 132 SER A N 1
ATOM 999 C CA . SER A 1 134 ? 49.275 82.384 -12.552 1.00 17.82 132 SER A CA 1
ATOM 1000 C C . SER A 1 134 ? 48.479 82.520 -11.243 1.00 17.46 132 SER A C 1
ATOM 1001 O O . SER A 1 134 ? 48.661 81.753 -10.297 1.00 14.67 132 SER A O 1
ATOM 1004 N N . ALA A 1 135 ? 47.592 83.520 -11.223 1.00 18.18 133 ALA A N 1
ATOM 1005 C CA . ALA A 1 135 ? 46.732 83.809 -10.067 1.00 19.04 133 ALA A CA 1
ATOM 1006 C C . ALA A 1 135 ? 47.515 84.389 -8.891 1.00 19.75 133 ALA A C 1
ATOM 1007 O O . ALA A 1 135 ? 47.056 84.350 -7.758 1.00 20.11 133 ALA A O 1
ATOM 1009 N N . GLY A 1 136 ? 48.705 84.908 -9.177 1.00 20.54 134 GLY A N 1
ATOM 1010 C CA . GLY A 1 136 ? 49.581 85.505 -8.179 1.00 20.73 134 GLY A CA 1
ATOM 1011 C C . GLY A 1 136 ? 49.870 84.661 -6.956 1.00 20.87 134 GLY A C 1
ATOM 1012 O O . GLY A 1 136 ? 50.249 83.509 -7.071 1.00 20.54 134 GLY A O 1
ATOM 1013 N N . THR A 1 137 ? 49.670 85.255 -5.776 1.00 21.28 135 THR A N 1
ATOM 1014 C CA . THR A 1 137 ? 49.734 84.524 -4.514 1.00 21.97 135 THR A CA 1
ATOM 1015 C C . THR A 1 137 ? 48.391 84.087 -3.984 1.00 22.39 135 THR A C 1
ATOM 1016 O O . THR A 1 137 ? 48.323 83.481 -2.895 1.00 23.89 135 THR A O 1
ATOM 1020 N N . GLY A 1 138 ? 47.318 84.377 -4.724 1.00 21.22 136 GLY A N 1
ATOM 1021 C CA . GLY A 1 138 ? 45.985 84.101 -4.240 1.00 21.26 136 GLY A CA 1
ATOM 1022 C C . GLY A 1 138 ? 45.390 85.202 -3.376 1.00 21.06 136 GLY A C 1
ATOM 1023 O O . GLY A 1 138 ? 44.214 85.145 -3.053 1.00 21.27 136 GLY A O 1
ATOM 1024 N N . ASN A 1 139 ? 46.181 86.231 -3.052 1.00 20.72 137 ASN A N 1
ATOM 1025 C CA . ASN A 1 139 ? 45.766 87.309 -2.167 1.00 20.77 137 ASN A CA 1
ATOM 1026 C C . ASN A 1 139 ? 45.733 88.674 -2.882 1.00 20.43 137 ASN A C 1
ATOM 1027 O O . ASN A 1 139 ? 46.579 88.936 -3.733 1.00 19.33 137 ASN A O 1
ATOM 1032 N N . PRO A 1 140 ? 44.777 89.550 -2.514 1.00 20.18 138 PRO A N 1
ATOM 1033 C CA . PRO A 1 140 ? 44.777 90.922 -3.027 1.00 21.16 138 PRO A CA 1
ATOM 1034 C C . PRO A 1 140 ? 45.892 91.817 -2.417 1.00 20.82 138 PRO A C 1
ATOM 1035 O O . PRO A 1 140 ? 46.597 91.401 -1.496 1.00 19.62 138 PRO A O 1
ATOM 1039 N N . PHE A 1 141 ? 46.014 93.031 -2.958 1.00 22.17 139 PHE A N 1
ATOM 1040 C CA . PHE A 1 141 ? 46.962 94.046 -2.505 1.00 23.32 139 PHE A CA 1
ATOM 1041 C C . PHE A 1 141 ? 48.449 93.679 -2.717 1.00 24.17 139 PHE A C 1
ATOM 1042 O O . PHE A 1 141 ? 49.316 94.317 -2.119 1.00 24.84 139 PHE A O 1
ATOM 1050 N N . PHE A 1 142 ? 48.731 92.671 -3.541 1.00 24.30 140 PHE A N 1
ATOM 1051 C CA . PHE A 1 142 ? 50.103 92.288 -3.884 1.00 25.00 140 PHE A CA 1
ATOM 1052 C C . PHE A 1 142 ? 50.242 92.239 -5.383 1.00 24.50 140 PHE A C 1
ATOM 1053 O O . PHE A 1 142 ? 49.428 91.621 -6.063 1.00 25.31 140 PHE A O 1
ATOM 1061 N N . THR A 1 143 ? 51.237 92.951 -5.895 1.00 23.39 141 THR A N 1
ATOM 1062 C CA . THR A 1 143 ? 51.397 93.141 -7.324 1.00 23.19 141 THR A CA 1
ATOM 1063 C C . THR A 1 143 ? 51.970 91.891 -7.976 1.00 22.48 141 THR A C 1
ATOM 1064 O O . THR A 1 143 ? 52.445 90.978 -7.301 1.00 21.27 141 THR A O 1
ATOM 1068 N N . THR A 1 144 ? 51.932 91.884 -9.304 1.00 22.13 142 THR A N 1
ATOM 1069 C CA . THR A 1 144 ? 52.500 90.808 -10.068 1.00 22.42 142 THR A CA 1
ATOM 1070 C C . THR A 1 144 ? 54.031 90.800 -9.858 1.00 21.50 142 THR A C 1
ATOM 1071 O O . THR A 1 144 ? 54.638 89.742 -9.868 1.00 19.06 142 THR A O 1
ATOM 1075 N N . ASP A 1 145 ? 54.630 91.968 -9.622 1.00 21.65 143 ASP A N 1
ATOM 1076 C CA . ASP A 1 145 ? 56.080 92.035 -9.306 1.00 21.98 143 ASP A CA 1
ATOM 1077 C C . ASP A 1 145 ? 56.410 91.333 -7.998 1.00 21.32 143 ASP A C 1
ATOM 1078 O O . ASP A 1 145 ? 57.449 90.689 -7.891 1.00 22.61 143 ASP A O 1
ATOM 1083 N N . SER A 1 146 ? 55.533 91.432 -7.011 1.00 21.37 144 SER A N 1
ATOM 1084 C CA . SER A 1 146 ? 55.718 90.697 -5.744 1.00 21.13 144 SER A CA 1
ATOM 1085 C C . SER A 1 146 ? 55.615 89.173 -5.958 1.00 20.36 144 SER A C 1
ATOM 1086 O O . SER A 1 146 ? 56.318 88.398 -5.332 1.00 19.88 144 SER A O 1
ATOM 1089 N N . THR A 1 147 ? 54.700 88.768 -6.819 1.00 19.96 145 THR A N 1
ATOM 1090 C CA . THR A 1 147 ? 54.564 87.375 -7.248 1.00 20.01 145 THR A CA 1
ATOM 1091 C C . THR A 1 147 ? 55.826 86.824 -7.941 1.00 19.44 145 THR A C 1
ATOM 1092 O O . THR A 1 147 ? 56.301 85.758 -7.581 1.00 19.23 145 THR A O 1
ATOM 1096 N N . ALA A 1 148 ? 56.341 87.559 -8.926 1.00 18.98 146 ALA A N 1
ATOM 1097 C CA . ALA A 1 148 ? 57.598 87.237 -9.600 1.00 19.41 146 ALA A CA 1
ATOM 1098 C C . ALA A 1 148 ? 58.767 87.013 -8.624 1.00 18.91 146 ALA A C 1
ATOM 1099 O O . ALA A 1 148 ? 59.441 85.993 -8.692 1.00 19.37 146 ALA A O 1
ATOM 1101 N N . CYS A 1 149 ? 58.947 87.932 -7.686 1.00 19.44 147 CYS A N 1
ATOM 1102 C CA . CYS A 1 149 ? 60.007 87.835 -6.668 1.00 20.13 147 CYS A CA 1
ATOM 1103 C C . CYS A 1 149 ? 59.810 86.676 -5.721 1.00 19.52 147 CYS A C 1
ATOM 1104 O O . CYS A 1 149 ? 60.765 85.976 -5.429 1.00 17.50 147 CYS A O 1
ATOM 1107 N N . LEU A 1 150 ? 58.567 86.468 -5.268 1.00 18.78 148 LEU A N 1
ATOM 1108 C CA . LEU A 1 150 ? 58.252 85.372 -4.370 1.00 18.36 148 LEU A CA 1
ATOM 1109 C C . LEU A 1 150 ? 58.448 83.999 -5.040 1.00 18.12 148 LEU A C 1
ATOM 1110 O O . LEU A 1 150 ? 59.003 83.064 -4.437 1.00 17.97 148 LEU A O 1
ATOM 1115 N N . ARG A 1 151 ? 57.947 83.861 -6.266 1.00 17.74 149 ARG A N 1
ATOM 1116 C CA . ARG A 1 151 ? 58.086 82.614 -7.002 1.00 17.39 149 ARG A CA 1
ATOM 1117 C C . ARG A 1 151 ? 59.551 82.352 -7.317 1.00 17.09 149 ARG A C 1
ATOM 1118 O O . ARG A 1 151 ? 60.024 81.245 -7.136 1.00 17.60 149 ARG A O 1
ATOM 1126 N N . GLY A 1 152 ? 60.257 83.388 -7.724 1.00 17.24 150 GLY A N 1
ATOM 1127 C CA . GLY A 1 152 ? 61.687 83.330 -8.015 1.00 17.35 150 GLY A CA 1
ATOM 1128 C C . GLY A 1 152 ? 62.478 82.802 -6.846 1.00 17.44 150 GLY A C 1
ATOM 1129 O O . GLY A 1 152 ? 63.300 81.909 -7.004 1.00 17.14 150 GLY A O 1
ATOM 1130 N N . ILE A 1 153 ? 62.223 83.360 -5.664 1.00 17.53 151 ILE A N 1
ATOM 1131 C CA . ILE A 1 153 ? 62.875 82.900 -4.451 1.00 17.80 151 ILE A CA 1
ATOM 1132 C C . ILE A 1 153 ? 62.536 81.443 -4.180 1.00 17.50 151 ILE A C 1
ATOM 1133 O O . ILE A 1 153 ? 63.439 80.651 -3.935 1.00 17.80 151 ILE A O 1
ATOM 1138 N N . GLU A 1 154 ? 61.249 81.084 -4.257 1.00 17.86 152 GLU A N 1
ATOM 1139 C CA . GLU A 1 154 ? 60.763 79.719 -3.936 1.00 18.13 152 GLU A CA 1
ATOM 1140 C C . GLU A 1 154 ? 61.313 78.619 -4.820 1.00 18.21 152 GLU A C 1
ATOM 1141 O O . GLU A 1 154 ? 61.580 77.492 -4.333 1.00 18.66 152 GLU A O 1
ATOM 1147 N N . ILE A 1 155 ? 61.393 78.896 -6.125 1.00 17.93 153 ILE A N 1
ATOM 1148 C CA . ILE A 1 155 ? 61.894 77.907 -7.077 1.00 19.02 153 ILE A CA 1
ATOM 1149 C C . ILE A 1 155 ? 63.409 78.025 -7.338 1.00 19.06 153 ILE A C 1
ATOM 1150 O O . ILE A 1 155 ? 63.934 77.348 -8.222 1.00 17.81 153 ILE A O 1
ATOM 1155 N N . GLU A 1 156 ? 64.064 78.874 -6.541 1.00 19.81 154 GLU A N 1
ATOM 1156 C CA . GLU A 1 156 ? 65.525 79.035 -6.494 1.00 21.42 154 GLU A CA 1
ATOM 1157 C C . GLU A 1 156 ? 66.105 79.508 -7.839 1.00 21.54 154 GLU A C 1
ATOM 1158 O O . GLU A 1 156 ? 67.067 78.949 -8.366 1.00 21.46 154 GLU A O 1
ATOM 1164 N N . ALA A 1 157 ? 65.486 80.554 -8.388 1.00 21.35 155 ALA A N 1
ATOM 1165 C CA . ALA A 1 157 ? 65.904 81.126 -9.652 1.00 20.41 155 ALA A CA 1
ATOM 1166 C C . ALA A 1 157 ? 67.173 81.918 -9.419 1.00 19.93 155 ALA A C 1
ATOM 1167 O O . ALA A 1 157 ? 67.369 82.479 -8.349 1.00 19.26 155 ALA A O 1
ATOM 1169 N N . ASP A 1 158 ? 68.034 81.952 -10.437 1.00 19.65 156 ASP A N 1
ATOM 1170 C CA . ASP A 1 158 ? 69.274 82.758 -10.407 1.00 19.30 156 ASP A CA 1
ATOM 1171 C C . ASP A 1 158 ? 68.987 84.236 -10.560 1.00 18.82 156 ASP A C 1
ATOM 1172 O O . ASP A 1 158 ? 69.782 85.082 -10.116 1.00 17.97 156 ASP A O 1
ATOM 1177 N N . VAL A 1 159 ? 67.843 84.553 -11.184 1.00 18.05 157 VAL A N 1
ATOM 1178 C CA . VAL A 1 159 ? 67.550 85.926 -11.560 1.00 18.03 157 VAL A CA 1
ATOM 1179 C C . VAL A 1 159 ? 66.044 86.119 -11.835 1.00 17.91 157 VAL A C 1
ATOM 1180 O O . VAL A 1 159 ? 65.362 85.187 -12.225 1.00 17.45 157 VAL A O 1
ATOM 1184 N N . VAL A 1 160 ? 65.541 87.328 -11.604 1.00 18.10 158 VAL A N 1
ATOM 1185 C CA . VAL A 1 160 ? 64.234 87.727 -12.105 1.00 18.78 158 VAL A CA 1
ATOM 1186 C C . VAL A 1 160 ? 64.425 88.697 -13.275 1.00 18.73 158 VAL A C 1
ATOM 1187 O O . VAL A 1 160 ? 65.006 89.773 -13.098 1.00 17.92 158 VAL A O 1
ATOM 1191 N N . LEU A 1 161 ? 63.981 88.280 -14.470 1.00 18.79 159 LEU A N 1
ATOM 1192 C CA . LEU A 1 161 ? 63.945 89.133 -15.675 1.00 19.48 159 LEU A CA 1
ATOM 1193 C C . LEU A 1 161 ? 62.592 89.875 -15.779 1.00 20.42 159 LEU A C 1
ATOM 1194 O O . LEU A 1 161 ? 61.553 89.258 -16.107 1.00 20.06 159 LEU A O 1
ATOM 1199 N N . LYS A 1 162 ? 62.622 91.180 -15.487 1.00 21.00 160 LYS A N 1
ATOM 1200 C CA . LYS A 1 162 ? 61.451 92.045 -15.555 1.00 22.07 160 LYS A CA 1
ATOM 1201 C C . LYS A 1 162 ? 61.347 92.648 -16.947 1.00 22.53 160 LYS A C 1
ATOM 1202 O O . LYS A 1 162 ? 62.005 93.643 -17.250 1.00 22.51 160 LYS A O 1
ATOM 1208 N N . ALA A 1 163 ? 60.556 91.984 -17.788 1.00 23.49 161 ALA A N 1
ATOM 1209 C CA . ALA A 1 163 ? 60.258 92.409 -19.138 1.00 24.47 161 ALA A CA 1
ATOM 1210 C C . ALA A 1 163 ? 59.431 93.688 -19.148 1.00 25.54 161 ALA A C 1
ATOM 1211 O O . ALA A 1 163 ? 58.424 93.777 -18.447 1.00 25.57 161 ALA A O 1
ATOM 1213 N N . THR A 1 164 ? 59.861 94.678 -19.940 1.00 27.40 162 THR A N 1
ATOM 1214 C CA . THR A 1 164 ? 59.131 95.951 -20.106 1.00 28.26 162 THR A CA 1
ATOM 1215 C C . THR A 1 164 ? 59.033 96.347 -21.580 1.00 28.94 162 THR A C 1
ATOM 1216 O O . THR A 1 164 ? 59.315 95.538 -22.484 1.00 28.66 162 THR A O 1
ATOM 1220 N N . LYS A 1 165 ? 58.573 97.574 -21.818 1.00 30.22 163 LYS A N 1
ATOM 1221 C CA . LYS A 1 165 ? 58.515 98.137 -23.166 1.00 31.58 163 LYS A CA 1
ATOM 1222 C C . LYS A 1 165 ? 59.613 99.184 -23.424 1.00 32.08 163 LYS A C 1
ATOM 1223 O O . LYS A 1 165 ? 59.648 99.790 -24.493 1.00 32.19 163 LYS A O 1
ATOM 1229 N N . VAL A 1 166 ? 60.509 99.379 -22.457 1.00 32.88 164 VAL A N 1
ATOM 1230 C CA . VAL A 1 166 ? 61.655 100.295 -22.599 1.00 33.83 164 VAL A CA 1
ATOM 1231 C C . VAL A 1 166 ? 62.954 99.524 -22.379 1.00 34.41 164 VAL A C 1
ATOM 1232 O O . VAL A 1 166 ? 62.923 98.385 -21.949 1.00 34.22 164 VAL A O 1
ATOM 1236 N N . ASP A 1 167 ? 64.090 100.154 -22.661 1.00 35.25 165 ASP A N 1
ATOM 1237 C CA . ASP A 1 167 ? 65.367 99.436 -22.684 1.00 36.10 165 ASP A CA 1
ATOM 1238 C C . ASP A 1 167 ? 65.914 99.023 -21.316 1.00 36.20 165 ASP A C 1
ATOM 1239 O O . ASP A 1 167 ? 66.654 98.050 -21.225 1.00 36.60 165 ASP A O 1
ATOM 1244 N N . GLY A 1 168 ? 65.540 99.754 -20.274 1.00 36.79 166 GLY A N 1
ATOM 1245 C CA . GLY A 1 168 ? 65.907 99.421 -18.901 1.00 37.65 166 GLY A CA 1
ATOM 1246 C C . GLY A 1 168 ? 65.368 100.482 -17.965 1.00 38.16 166 GLY A C 1
ATOM 1247 O O . GLY A 1 168 ? 64.321 101.056 -18.247 1.00 38.41 166 GLY A O 1
ATOM 1248 N N . VAL A 1 169 ? 66.080 100.741 -16.865 1.00 39.04 167 VAL A N 1
ATOM 1249 C CA . VAL A 1 169 ? 65.707 101.760 -15.875 1.00 40.18 167 VAL A CA 1
ATOM 1250 C C . VAL A 1 169 ? 66.333 103.121 -16.222 1.00 41.25 167 VAL A C 1
ATOM 1251 O O . VAL A 1 169 ? 67.557 103.223 -16.336 1.00 40.77 167 VAL A O 1
ATOM 1255 N N . TYR A 1 170 ? 65.491 104.153 -16.355 1.00 42.75 168 TYR A N 1
ATOM 1256 C CA . TYR A 1 170 ? 65.923 105.515 -16.762 1.00 43.94 168 TYR A CA 1
ATOM 1257 C C . TYR A 1 170 ? 65.848 106.557 -15.639 1.00 45.30 168 TYR A C 1
ATOM 1258 O O . TYR A 1 170 ? 65.440 106.258 -14.517 1.00 45.59 168 TYR A O 1
ATOM 1267 N N . ASP A 1 171 ? 66.241 107.792 -15.965 1.00 47.04 169 ASP A N 1
ATOM 1268 C CA . ASP A 1 171 ? 65.884 108.973 -15.156 1.00 48.20 169 ASP A CA 1
ATOM 1269 C C . ASP A 1 171 ? 64.374 109.259 -15.221 1.00 49.12 169 ASP A C 1
ATOM 1270 O O . ASP A 1 171 ? 63.785 109.751 -14.253 1.00 49.06 169 ASP A O 1
ATOM 1275 N N . CYS A 1 172 ? 63.769 108.949 -16.375 1.00 50.02 170 CYS A N 1
ATOM 1276 C CA . CYS A 1 172 ? 62.356 109.220 -16.658 1.00 50.35 170 CYS A CA 1
ATOM 1277 C C . CYS A 1 172 ? 61.639 107.954 -17.137 1.00 50.86 170 CYS A C 1
ATOM 1278 O O . CYS A 1 172 ? 61.992 107.374 -18.177 1.00 51.03 170 CYS A O 1
ATOM 1281 N N . ALA A 1 180 ? 67.174 111.744 -20.540 1.00 43.49 178 ALA A N 1
ATOM 1282 C CA . ALA A 1 180 ? 66.734 110.358 -20.683 1.00 43.42 178 ALA A CA 1
ATOM 1283 C C . ALA A 1 180 ? 67.942 109.425 -20.664 1.00 43.23 178 ALA A C 1
ATOM 1284 O O . ALA A 1 180 ? 68.332 108.870 -21.701 1.00 43.02 178 ALA A O 1
ATOM 1286 N N . LYS A 1 181 ? 68.530 109.263 -19.480 1.00 42.98 179 LYS A N 1
ATOM 1287 C CA . LYS A 1 181 ? 69.736 108.447 -19.326 1.00 42.77 179 LYS A CA 1
ATOM 1288 C C . LYS A 1 181 ? 69.380 107.069 -18.755 1.00 42.11 179 LYS A C 1
ATOM 1289 O O . LYS A 1 181 ? 68.832 106.956 -17.661 1.00 41.94 179 LYS A O 1
ATOM 1295 N N . LEU A 1 182 ? 69.681 106.037 -19.536 1.00 41.41 180 LEU A N 1
ATOM 1296 C CA . LEU A 1 182 ? 69.543 104.655 -19.127 1.00 41.02 180 LEU A CA 1
ATOM 1297 C C . LEU A 1 182 ? 70.645 104.304 -18.127 1.00 40.52 180 LEU A C 1
ATOM 1298 O O . LEU A 1 182 ? 71.819 104.558 -18.391 1.00 40.67 180 LEU A O 1
ATOM 1303 N N . TYR A 1 183 ? 70.277 103.739 -16.978 1.00 39.64 181 TYR A N 1
ATOM 1304 C CA . TYR A 1 183 ? 71.265 103.120 -16.093 1.00 38.96 181 TYR A CA 1
ATOM 1305 C C . TYR A 1 183 ? 71.583 101.703 -16.579 1.00 37.97 181 TYR A C 1
ATOM 1306 O O . TYR A 1 183 ? 70.739 101.040 -17.185 1.00 37.75 181 TYR A O 1
ATOM 1315 N N . LYS A 1 184 ? 72.796 101.232 -16.308 1.00 36.19 182 LYS A N 1
ATOM 1316 C CA . LYS A 1 184 ? 73.179 99.879 -16.701 1.00 35.27 182 LYS A CA 1
ATOM 1317 C C . LYS A 1 184 ? 73.317 98.953 -15.494 1.00 33.44 182 LYS A C 1
ATOM 1318 O O . LYS A 1 184 ? 73.026 97.769 -15.587 1.00 32.73 182 LYS A O 1
ATOM 1324 N N . ASN A 1 185 ? 73.789 99.500 -14.383 1.00 32.21 183 ASN A N 1
ATOM 1325 C CA . ASN A 1 185 ? 73.973 98.767 -13.141 1.00 31.78 183 ASN A CA 1
ATOM 1326 C C . ASN A 1 185 ? 73.499 99.640 -12.000 1.00 31.05 183 ASN A C 1
ATOM 1327 O O . ASN A 1 185 ? 73.741 100.855 -11.999 1.00 31.39 183 ASN A O 1
ATOM 1332 N N . LEU A 1 186 ? 72.834 99.012 -11.035 1.00 30.37 184 LEU A N 1
ATOM 1333 C CA . LEU A 1 186 ? 72.313 99.670 -9.844 1.00 30.05 184 LEU A CA 1
ATOM 1334 C C . LEU A 1 186 ? 72.365 98.698 -8.671 1.00 29.67 184 LEU A C 1
ATOM 1335 O O . LEU A 1 186 ? 72.236 97.496 -8.842 1.00 29.80 184 LEU A O 1
ATOM 1340 N N . SER A 1 187 ? 72.583 99.216 -7.478 1.00 30.08 185 SER A N 1
ATOM 1341 C CA . SER A 1 187 ? 72.371 98.435 -6.272 1.00 30.45 185 SER A CA 1
ATOM 1342 C C . SER A 1 187 ? 70.940 98.682 -5.796 1.00 30.59 185 SER A C 1
ATOM 1343 O O . SER A 1 187 ? 70.251 99.563 -6.317 1.00 29.92 185 SER A O 1
ATOM 1346 N N . TYR A 1 188 ? 70.502 97.877 -4.838 1.00 30.96 186 TYR A N 1
ATOM 1347 C CA . TYR A 1 188 ? 69.184 98.036 -4.242 1.00 31.81 186 TYR A CA 1
ATOM 1348 C C . TYR A 1 188 ? 69.125 99.412 -3.550 1.00 32.59 186 TYR A C 1
ATOM 1349 O O . TYR A 1 188 ? 68.117 100.113 -3.636 1.00 31.29 186 TYR A O 1
ATOM 1358 N N . ALA A 1 189 ? 70.228 99.777 -2.893 1.00 33.80 187 ALA A N 1
ATOM 1359 C CA . ALA A 1 189 ? 70.334 101.024 -2.141 1.00 35.17 187 ALA A CA 1
ATOM 1360 C C . ALA A 1 189 ? 70.241 102.245 -3.058 1.00 36.40 187 ALA A C 1
ATOM 1361 O O . ALA A 1 189 ? 69.578 103.232 -2.726 1.00 37.04 187 ALA A O 1
ATOM 1363 N N . GLU A 1 190 ? 70.907 102.167 -4.205 1.00 37.45 188 GLU A N 1
ATOM 1364 C CA . GLU A 1 190 ? 70.838 103.206 -5.241 1.00 38.24 188 GLU A CA 1
ATOM 1365 C C . GLU A 1 190 ? 69.388 103.439 -5.677 1.00 38.91 188 GLU A C 1
ATOM 1366 O O . GLU A 1 190 ? 68.910 104.577 -5.728 1.00 38.62 188 GLU A O 1
ATOM 1372 N N . VAL A 1 191 ? 68.706 102.348 -6.020 1.00 39.63 189 VAL A N 1
ATOM 1373 C CA . VAL A 1 191 ? 67.315 102.401 -6.493 1.00 40.22 189 VAL A CA 1
ATOM 1374 C C . VAL A 1 191 ? 66.422 103.164 -5.506 1.00 40.83 189 VAL A C 1
ATOM 1375 O O . VAL A 1 191 ? 65.627 104.010 -5.914 1.00 40.76 189 VAL A O 1
ATOM 1379 N N . ILE A 1 192 ? 66.587 102.866 -4.219 1.00 41.86 190 ILE A N 1
ATOM 1380 C CA . ILE A 1 192 ? 65.790 103.471 -3.149 1.00 42.61 190 ILE A CA 1
ATOM 1381 C C . ILE A 1 192 ? 66.149 104.957 -2.931 1.00 43.38 190 ILE A C 1
ATOM 1382 O O . ILE A 1 192 ? 65.256 105.789 -2.740 1.00 43.74 190 ILE A O 1
ATOM 1387 N N . ASP A 1 193 ? 67.443 105.275 -2.989 1.00 43.91 191 ASP A N 1
ATOM 1388 C CA . ASP A 1 193 ? 67.944 106.634 -2.740 1.00 44.44 191 ASP A CA 1
ATOM 1389 C C . ASP A 1 193 ? 67.773 107.620 -3.888 1.00 44.80 191 ASP A C 1
ATOM 1390 O O . ASP A 1 193 ? 67.712 108.833 -3.652 1.00 45.46 191 ASP A O 1
ATOM 1395 N N . LYS A 1 194 ? 67.756 107.117 -5.117 1.00 44.76 192 LYS A N 1
ATOM 1396 C CA . LYS A 1 194 ? 67.466 107.943 -6.278 1.00 44.84 192 LYS A CA 1
ATOM 1397 C C . LYS A 1 194 ? 65.973 107.867 -6.586 1.00 44.71 192 LYS A C 1
ATOM 1398 O O . LYS A 1 194 ? 65.504 108.450 -7.573 1.00 44.39 192 LYS A O 1
ATOM 1404 N N . GLU A 1 195 ? 65.240 107.125 -5.746 1.00 44.59 193 GLU A N 1
ATOM 1405 C CA . GLU A 1 195 ? 63.793 107.002 -5.847 1.00 44.42 193 GLU A CA 1
ATOM 1406 C C . GLU A 1 195 ? 63.413 106.570 -7.247 1.00 44.03 193 GLU A C 1
ATOM 1407 O O . GLU A 1 195 ? 62.430 107.059 -7.816 1.00 44.26 193 GLU A O 1
ATOM 1413 N N . LEU A 1 196 ? 64.210 105.668 -7.812 1.00 43.52 194 LEU A N 1
ATOM 1414 C CA . LEU A 1 196 ? 63.966 105.186 -9.164 1.00 43.21 194 LEU A CA 1
ATOM 1415 C C . LEU A 1 196 ? 62.755 104.258 -9.152 1.00 43.12 194 LEU A C 1
ATOM 1416 O O . LEU A 1 196 ? 62.440 103.631 -8.126 1.00 43.40 194 LEU A O 1
ATOM 1421 N N . LYS A 1 197 ? 62.046 104.221 -10.275 1.00 42.92 195 LYS A N 1
ATOM 1422 C CA . LYS 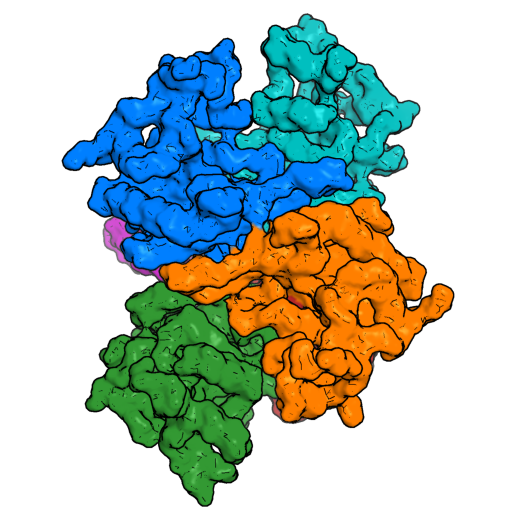A 1 197 ? 60.858 103.385 -10.406 1.00 42.52 195 LYS A CA 1
ATOM 1423 C C . LYS A 1 197 ? 61.285 102.066 -11.037 1.00 41.93 195 LYS A C 1
ATOM 1424 O O . LYS A 1 197 ? 61.710 102.025 -12.204 1.00 42.32 195 LYS A O 1
ATOM 1430 N N . VAL A 1 198 ? 61.220 101.002 -10.238 1.00 40.67 196 VAL A N 1
ATOM 1431 C CA . VAL A 1 198 ? 61.549 99.648 -10.699 1.00 39.77 196 VAL A CA 1
ATOM 1432 C C . VAL A 1 198 ? 60.363 98.710 -10.390 1.00 38.56 196 VAL A C 1
ATOM 1433 O O . VAL A 1 198 ? 59.845 98.055 -11.282 1.00 38.36 196 VAL A O 1
ATOM 1437 N N . MET A 1 199 ? 59.944 98.661 -9.131 1.00 37.17 197 MET A N 1
ATOM 1438 C CA . MET A 1 199 ? 58.715 97.959 -8.745 1.00 36.10 197 MET A CA 1
ATOM 1439 C C . MET A 1 199 ? 58.258 98.447 -7.370 1.00 35.00 197 MET A C 1
ATOM 1440 O O . MET A 1 199 ? 58.950 99.259 -6.753 1.00 35.59 197 MET A O 1
ATOM 1445 N N . ASP A 1 200 ? 57.107 97.978 -6.883 1.00 33.37 198 ASP A N 1
ATOM 1446 C CA . ASP A 1 200 ? 56.608 98.431 -5.573 1.00 31.99 198 ASP A CA 1
ATOM 1447 C C . ASP A 1 200 ? 57.588 98.055 -4.475 1.00 30.71 198 ASP A C 1
ATOM 1448 O O . ASP A 1 200 ? 58.349 97.086 -4.622 1.00 30.51 198 ASP A O 1
ATOM 1453 N N . LEU A 1 201 ? 57.559 98.821 -3.386 1.00 29.54 199 LEU A N 1
ATOM 1454 C CA . LEU A 1 201 ? 58.532 98.704 -2.301 1.00 29.28 199 LEU A CA 1
ATOM 1455 C C . LEU A 1 201 ? 58.560 97.307 -1.695 1.00 28.48 199 LEU A C 1
ATOM 1456 O O . LEU A 1 201 ? 59.621 96.829 -1.320 1.00 27.75 199 LEU A O 1
ATOM 1461 N N . SER A 1 202 ? 57.405 96.654 -1.601 1.00 27.93 200 SER A N 1
ATOM 1462 C CA . SER A 1 202 ? 57.328 95.340 -0.972 1.00 27.66 200 SER A CA 1
ATOM 1463 C C . SER A 1 202 ? 58.005 94.285 -1.833 1.00 26.93 200 SER A C 1
ATOM 1464 O O . SER A 1 202 ? 58.709 93.416 -1.311 1.00 26.82 200 SER A O 1
ATOM 1467 N N . ALA A 1 203 ? 57.768 94.350 -3.140 1.00 25.95 201 ALA A N 1
ATOM 1468 C CA . ALA A 1 203 ? 58.364 93.416 -4.071 1.00 26.18 201 ALA A CA 1
ATOM 1469 C C . ALA A 1 203 ? 59.868 93.600 -4.022 1.00 26.03 201 ALA A C 1
ATOM 1470 O O . ALA A 1 203 ? 60.613 92.646 -3.803 1.00 24.77 201 ALA A O 1
ATOM 1472 N N . PHE A 1 204 ? 60.286 94.859 -4.170 1.00 26.27 202 PHE A N 1
ATOM 1473 C CA . PHE A 1 204 ? 61.693 95.211 -4.229 1.00 26.63 202 PHE A CA 1
ATOM 1474 C C . PHE A 1 204 ? 62.413 94.838 -2.950 1.00 26.43 202 PHE A C 1
ATOM 1475 O O . PHE A 1 204 ? 63.577 94.460 -2.992 1.00 26.33 202 PHE A O 1
ATOM 1483 N N . THR A 1 205 ? 61.717 94.969 -1.827 1.00 27.00 203 THR A N 1
ATOM 1484 C CA . THR A 1 205 ? 62.273 94.687 -0.518 1.00 27.19 203 THR A CA 1
ATOM 1485 C C . THR A 1 205 ? 62.460 93.180 -0.365 1.00 27.21 203 THR A C 1
ATOM 1486 O O . THR A 1 205 ? 63.432 92.747 0.237 1.00 27.18 203 THR A O 1
ATOM 1490 N N . LEU A 1 206 ? 61.530 92.397 -0.924 1.00 27.37 204 LEU A N 1
ATOM 1491 C CA . LEU A 1 206 ? 61.627 90.928 -0.931 1.00 27.21 204 LEU A CA 1
ATOM 1492 C C . LEU A 1 206 ? 62.814 90.471 -1.777 1.00 27.05 204 LEU A C 1
ATOM 1493 O O . LEU A 1 206 ? 63.568 89.587 -1.359 1.00 27.30 204 LEU A O 1
ATOM 1498 N N . ALA A 1 207 ? 63.014 91.082 -2.943 1.00 26.72 205 ALA A N 1
ATOM 1499 C CA . ALA A 1 207 ? 64.178 90.752 -3.759 1.00 27.18 205 ALA A CA 1
ATOM 1500 C C . ALA A 1 207 ? 65.496 91.141 -3.034 1.00 27.48 205 ALA A C 1
ATOM 1501 O O . ALA A 1 207 ? 66.487 90.423 -3.087 1.00 27.70 205 ALA A O 1
ATOM 1503 N N . ARG A 1 208 ? 65.468 92.261 -2.329 1.00 27.77 206 ARG A N 1
ATOM 1504 C CA . ARG A 1 208 ? 66.633 92.785 -1.643 1.00 27.99 206 ARG A CA 1
ATOM 1505 C C . ARG A 1 208 ? 67.090 91.905 -0.486 1.00 27.51 206 ARG A C 1
ATOM 1506 O O . ARG A 1 208 ? 68.281 91.566 -0.394 1.00 26.48 206 ARG A O 1
ATOM 1514 N N . ASP A 1 209 ? 66.135 91.544 0.378 1.00 27.20 207 ASP A N 1
ATOM 1515 C CA . ASP A 1 209 ? 66.398 90.761 1.589 1.00 27.52 207 ASP A CA 1
ATOM 1516 C C . ASP A 1 209 ? 66.855 89.341 1.274 1.00 27.51 207 ASP A C 1
ATOM 1517 O O . ASP A 1 209 ? 67.462 88.676 2.125 1.00 28.36 207 ASP A O 1
ATOM 1522 N N . HIS A 1 210 ? 66.536 88.844 0.083 1.00 27.03 208 HIS A N 1
ATOM 1523 C CA . HIS A 1 210 ? 66.941 87.486 -0.296 1.00 26.26 208 HIS A CA 1
ATOM 1524 C C . HIS A 1 210 ? 68.058 87.500 -1.330 1.00 25.82 208 HIS A C 1
ATOM 1525 O O . HIS A 1 210 ? 68.543 86.446 -1.745 1.00 25.40 208 HIS A O 1
ATOM 1532 N N . GLY A 1 211 ? 68.490 88.702 -1.708 1.00 24.68 209 GLY A N 1
ATOM 1533 C CA . GLY A 1 211 ? 69.565 88.860 -2.659 1.00 24.58 209 GLY A CA 1
ATOM 1534 C C . GLY A 1 211 ? 69.257 88.328 -4.040 1.00 24.18 209 GLY A C 1
ATOM 1535 O O . GLY A 1 211 ? 70.159 87.866 -4.729 1.00 24.02 209 GLY A O 1
ATOM 1536 N N . MET A 1 212 ? 67.989 88.392 -4.449 1.00 23.68 210 MET A N 1
ATOM 1537 C CA . MET A 1 212 ? 67.600 88.047 -5.817 1.00 23.40 210 MET A CA 1
ATOM 1538 C C . MET A 1 212 ? 67.964 89.180 -6.781 1.00 23.37 210 MET A C 1
ATOM 1539 O O . MET A 1 212 ? 67.422 90.293 -6.653 1.00 23.27 210 MET A O 1
ATOM 1544 N N . PRO A 1 213 ? 68.883 88.919 -7.747 1.00 23.22 211 PRO A N 1
ATOM 1545 C CA . PRO A 1 213 ? 69.120 89.965 -8.754 1.00 23.43 211 PRO A CA 1
ATOM 1546 C C . PRO A 1 213 ? 67.978 90.162 -9.771 1.00 23.34 211 PRO A C 1
ATOM 1547 O O . PRO A 1 213 ? 67.260 89.215 -10.124 1.00 22.62 211 PRO A O 1
ATOM 1551 N N . ILE A 1 214 ? 67.845 91.404 -10.241 1.00 23.59 212 ILE A N 1
ATOM 1552 C CA . ILE A 1 214 ? 66.848 91.771 -11.250 1.00 23.79 212 ILE A CA 1
ATOM 1553 C C . ILE A 1 214 ? 67.509 92.334 -12.513 1.00 23.75 212 ILE A C 1
ATOM 1554 O O . ILE A 1 214 ? 68.479 93.071 -12.445 1.00 24.87 212 ILE A O 1
ATOM 1559 N N . ARG A 1 215 ? 66.966 91.947 -13.661 1.00 23.56 213 ARG A N 1
ATOM 1560 C CA . ARG A 1 215 ? 67.310 92.487 -14.952 1.00 23.29 213 ARG A CA 1
ATOM 1561 C C . ARG A 1 215 ? 66.057 93.103 -15.549 1.00 23.04 213 ARG A C 1
ATOM 1562 O O . ARG A 1 215 ? 65.042 92.421 -15.686 1.00 22.16 213 ARG A O 1
ATOM 1570 N N . VAL A 1 216 ? 66.148 94.374 -15.929 1.00 23.01 214 VAL A N 1
ATOM 1571 C CA . VAL A 1 216 ? 65.038 95.100 -16.564 1.00 23.53 214 VAL A CA 1
ATOM 1572 C C . VAL A 1 216 ? 65.388 95.278 -18.033 1.00 23.82 214 VAL A C 1
ATOM 1573 O O . VAL A 1 216 ? 66.413 95.883 -18.353 1.00 23.30 214 VAL A O 1
ATOM 1577 N N . PHE A 1 217 ? 64.556 94.750 -18.920 1.00 23.75 215 PHE A N 1
ATOM 1578 C CA . PHE A 1 217 ? 64.872 94.774 -20.341 1.00 25.38 215 PHE A CA 1
ATOM 1579 C C . PHE A 1 217 ? 63.645 95.039 -21.207 1.00 26.30 215 PHE A C 1
ATOM 1580 O O . PHE A 1 217 ? 62.499 95.016 -20.719 1.00 25.60 215 PHE A O 1
ATOM 1588 N N . ASN A 1 218 ? 63.906 95.296 -22.486 1.00 28.12 216 ASN A N 1
ATOM 1589 C CA . ASN A 1 218 ? 62.851 95.567 -23.464 1.00 29.13 216 ASN A CA 1
ATOM 1590 C C . ASN A 1 218 ? 62.438 94.290 -24.174 1.00 29.93 216 ASN A C 1
ATOM 1591 O O . ASN A 1 218 ? 63.035 93.919 -25.174 1.00 30.48 216 ASN A O 1
ATOM 1596 N N . MET A 1 219 ? 61.409 93.620 -23.662 1.00 31.24 217 MET A N 1
ATOM 1597 C CA . MET A 1 219 ? 60.860 92.429 -24.328 1.00 31.84 217 MET A CA 1
ATOM 1598 C C . MET A 1 219 ? 60.159 92.746 -25.668 1.00 32.47 217 MET A C 1
ATOM 1599 O O . MET A 1 219 ? 59.994 91.866 -26.522 1.00 32.90 217 MET A O 1
ATOM 1604 N N . GLY A 1 220 ? 59.763 93.996 -25.859 1.00 32.97 218 GLY A N 1
ATOM 1605 C CA . GLY A 1 220 ? 59.220 94.430 -27.136 1.00 33.62 218 GLY A CA 1
ATOM 1606 C C . GLY A 1 220 ? 60.105 94.125 -28.327 1.00 34.05 218 GLY A C 1
ATOM 1607 O O . GLY A 1 220 ? 59.591 93.883 -29.413 1.00 34.59 218 GLY A O 1
ATOM 1608 N N . LYS A 1 221 ? 61.426 94.130 -28.118 1.00 34.45 219 LYS A N 1
ATOM 1609 C CA . LYS A 1 221 ? 62.409 93.867 -29.178 1.00 34.84 219 LYS A CA 1
ATOM 1610 C C . LYS A 1 221 ? 62.634 92.376 -29.377 1.00 34.90 219 LYS A C 1
ATOM 1611 O O . LYS A 1 221 ? 63.164 91.712 -28.473 1.00 34.96 219 LYS A O 1
ATOM 1617 N N . PRO A 1 222 ? 62.244 91.828 -30.544 1.00 34.76 220 PRO A N 1
ATOM 1618 C CA . PRO A 1 222 ? 62.810 90.508 -30.806 1.00 34.19 220 PRO A CA 1
ATOM 1619 C C . PRO A 1 222 ? 64.347 90.543 -30.649 1.00 34.08 220 PRO A C 1
ATOM 1620 O O . PRO A 1 222 ? 64.986 91.540 -30.988 1.00 34.66 220 PRO A O 1
ATOM 1624 N N . GLY A 1 223 ? 64.910 89.497 -30.057 1.00 33.29 221 GLY A N 1
ATOM 1625 C CA . GLY A 1 223 ? 66.342 89.448 -29.749 1.00 32.00 221 GLY A CA 1
ATOM 1626 C C . GLY A 1 223 ? 66.713 89.747 -28.305 1.00 30.90 221 GLY A C 1
ATOM 1627 O O . GLY A 1 223 ? 67.656 89.154 -27.775 1.00 29.97 221 GLY A O 1
ATOM 1628 N N . ALA A 1 224 ? 66.007 90.679 -27.669 1.00 29.88 222 ALA A N 1
ATOM 1629 C CA . ALA A 1 224 ? 66.393 91.130 -26.333 1.00 29.31 222 ALA A CA 1
ATOM 1630 C C . ALA A 1 224 ? 66.438 90.002 -25.304 1.00 28.83 222 ALA A C 1
ATOM 1631 O O . ALA A 1 224 ? 67.360 89.968 -24.489 1.00 28.63 222 ALA A O 1
ATOM 1633 N N . LEU A 1 225 ? 65.463 89.088 -25.329 1.00 27.23 223 LEU A N 1
ATOM 1634 C CA . LEU A 1 225 ? 65.408 88.049 -24.298 1.00 26.81 223 LEU A CA 1
ATOM 1635 C C . LEU A 1 225 ? 66.650 87.143 -24.332 1.00 26.23 223 LEU A C 1
ATOM 1636 O O . LEU A 1 225 ? 67.202 86.831 -23.282 1.00 25.00 223 LEU A O 1
ATOM 1641 N N . ARG A 1 226 ? 67.053 86.706 -25.532 1.00 25.78 224 ARG A N 1
ATOM 1642 C CA . ARG A 1 226 ? 68.224 85.840 -25.665 1.00 25.52 224 ARG A CA 1
ATOM 1643 C C . ARG A 1 226 ? 69.488 86.580 -25.278 1.00 24.84 224 ARG A C 1
ATOM 1644 O O . ARG A 1 226 ? 70.420 85.973 -24.737 1.00 23.21 224 ARG A O 1
ATOM 1652 N N . GLN A 1 227 ? 69.512 87.881 -25.590 1.00 24.63 225 GLN A N 1
ATOM 1653 C CA . GLN A 1 227 ? 70.616 88.756 -25.221 1.00 25.20 225 GLN A CA 1
ATOM 1654 C C . GLN A 1 227 ? 70.772 88.897 -23.716 1.00 24.65 225 GLN A C 1
ATOM 1655 O O . GLN A 1 227 ? 71.902 88.956 -23.199 1.00 24.35 225 GLN A O 1
ATOM 1661 N N . VAL A 1 228 ? 69.644 89.016 -23.018 1.00 23.64 226 VAL A N 1
ATOM 1662 C CA . VAL A 1 228 ? 69.658 89.180 -21.569 1.00 24.01 226 VAL A CA 1
ATOM 1663 C C . VAL A 1 228 ? 70.142 87.890 -20.918 1.00 23.49 226 VAL A C 1
ATOM 1664 O O . VAL A 1 228 ? 70.898 87.928 -19.949 1.00 24.14 226 VAL A O 1
ATOM 1668 N N . VAL A 1 229 ? 69.701 86.757 -21.446 1.00 22.49 227 VAL A N 1
ATOM 1669 C CA . VAL A 1 229 ? 70.037 85.474 -20.857 1.00 23.00 227 VAL A CA 1
ATOM 1670 C C . VAL A 1 229 ? 71.490 85.033 -21.166 1.00 23.02 227 VAL A C 1
ATOM 1671 O O . VAL A 1 229 ? 72.060 84.262 -20.395 1.00 23.28 227 VAL A O 1
ATOM 1675 N N . THR A 1 230 ? 72.075 85.537 -22.260 1.00 23.15 228 THR A N 1
ATOM 1676 C CA . THR A 1 230 ? 73.421 85.125 -22.703 1.00 23.13 228 THR A CA 1
ATOM 1677 C C . THR A 1 230 ? 74.491 86.203 -22.568 1.00 23.63 228 THR A C 1
ATOM 1678 O O . THR A 1 230 ? 75.584 86.100 -23.136 1.00 24.70 228 THR A O 1
ATOM 1682 N N . GLY A 1 231 ? 74.198 87.241 -21.809 1.00 23.93 229 GLY A N 1
ATOM 1683 C CA . GLY A 1 231 ? 75.158 88.301 -21.622 1.00 23.67 229 GLY A CA 1
ATOM 1684 C C . GLY A 1 231 ? 74.717 89.276 -20.584 1.00 23.87 229 GLY A C 1
ATOM 1685 O O . GLY A 1 231 ? 73.548 89.326 -20.258 1.00 23.17 229 GLY A O 1
ATOM 1686 N N . THR A 1 232 ? 75.662 90.064 -20.091 1.00 24.21 230 THR A N 1
ATOM 1687 C CA . THR A 1 232 ? 75.464 90.997 -18.997 1.00 25.06 230 THR A CA 1
ATOM 1688 C C . THR A 1 232 ? 75.161 92.422 -19.437 1.00 25.54 230 THR A C 1
ATOM 1689 O O . THR A 1 232 ? 74.999 93.300 -18.600 1.00 26.54 230 THR A O 1
ATOM 1693 N N . GLU A 1 233 ? 75.116 92.669 -20.736 1.00 26.59 231 GLU A N 1
ATOM 1694 C CA . GLU A 1 233 ? 75.058 94.042 -21.239 1.00 27.65 231 GLU A CA 1
ATOM 1695 C C . GLU A 1 233 ? 73.648 94.578 -21.516 1.00 27.98 231 GLU A C 1
ATOM 1696 O O . GLU A 1 233 ? 73.368 95.741 -21.239 1.00 27.87 231 GLU A O 1
ATOM 1702 N N . GLU A 1 234 ? 72.761 93.744 -22.046 1.00 28.57 232 GLU A N 1
ATOM 1703 C CA . GLU A 1 234 ? 71.394 94.218 -22.344 1.00 28.62 232 GLU A CA 1
ATOM 1704 C C . GLU A 1 234 ? 70.619 94.622 -21.096 1.00 28.06 232 GLU A C 1
ATOM 1705 O O . GLU A 1 234 ? 70.543 93.871 -20.126 1.00 27.91 232 GLU A O 1
ATOM 1711 N N . GLY A 1 235 ? 70.043 95.820 -21.133 1.00 27.49 233 GLY A N 1
ATOM 1712 C CA . GLY A 1 235 ? 69.154 96.265 -20.085 1.00 26.65 233 GLY A CA 1
ATOM 1713 C C . GLY A 1 235 ? 69.874 96.760 -18.864 1.00 26.25 233 GLY A C 1
ATOM 1714 O O . GLY A 1 235 ? 71.049 97.146 -18.930 1.00 26.25 233 GLY A O 1
ATOM 1715 N N . THR A 1 236 ? 69.160 96.751 -17.746 1.00 25.40 234 THR A N 1
ATOM 1716 C CA . THR A 1 236 ? 69.659 97.262 -16.485 1.00 25.56 234 THR A CA 1
ATOM 1717 C C . THR A 1 236 ? 69.758 96.103 -15.497 1.00 26.13 234 THR A C 1
ATOM 1718 O O . THR A 1 236 ? 68.804 95.349 -15.338 1.00 25.39 234 THR A O 1
ATOM 1722 N N . THR A 1 237 ? 70.917 95.957 -14.851 1.00 25.98 235 THR A N 1
ATOM 1723 C CA . THR A 1 237 ? 71.118 94.917 -13.854 1.00 25.98 235 THR A CA 1
ATOM 1724 C C . THR A 1 237 ? 71.040 95.524 -12.474 1.00 25.67 235 THR A C 1
ATOM 1725 O O . THR A 1 237 ? 71.717 96.487 -12.191 1.00 25.41 235 THR A O 1
ATOM 1729 N N . ILE A 1 238 ? 70.238 94.936 -11.605 1.00 25.86 236 ILE A N 1
ATOM 1730 C CA . ILE A 1 238 ? 70.121 95.413 -10.224 1.00 26.36 236 ILE A CA 1
ATOM 1731 C C . ILE A 1 238 ? 70.536 94.278 -9.305 1.00 26.92 236 ILE A C 1
ATOM 1732 O O . ILE A 1 238 ? 69.972 93.187 -9.374 1.00 25.61 236 ILE A O 1
ATOM 1737 N N . CYS A 1 239 ? 71.527 94.537 -8.449 1.00 28.10 237 CYS A N 1
ATOM 1738 C CA . CYS A 1 239 ? 72.021 93.519 -7.518 1.00 29.29 237 CYS A CA 1
ATOM 1739 C C . CYS A 1 239 ? 72.636 94.141 -6.269 1.00 29.56 237 CYS A C 1
ATOM 1740 O O . CYS A 1 239 ? 72.733 95.339 -6.155 1.00 28.59 237 CYS A O 1
ATOM 1743 N N . GLU A 1 240 ? 73.023 93.309 -5.320 1.00 31.33 238 GLU A N 1
ATOM 1744 C CA . GLU A 1 240 ? 73.596 93.787 -4.061 1.00 33.11 238 GLU A CA 1
ATOM 1745 C C . GLU A 1 240 ? 74.921 94.564 -4.234 1.00 33.77 238 GLU A C 1
ATOM 1746 O O . GLU A 1 240 ? 75.813 94.126 -4.968 1.00 33.55 238 GLU A O 1
ATOM 1752 N N . GLY A 1 241 ? 75.034 95.698 -3.534 1.00 34.43 239 GLY A N 1
ATOM 1753 C CA . GLY A 1 241 ? 76.205 96.571 -3.600 1.00 34.74 239 GLY A CA 1
ATOM 1754 C C . GLY A 1 241 ? 77.360 96.102 -2.738 1.00 35.31 239 GLY A C 1
ATOM 1755 O O . GLY A 1 241 ? 77.483 94.907 -2.440 1.00 36.21 239 GLY A O 1
ATOM 1756 N N . LEU B 1 3 ? 3.569 99.536 -11.670 1.00 32.75 1 LEU B N 1
ATOM 1757 C CA . LEU B 1 3 ? 2.239 99.243 -11.059 1.00 31.97 1 LEU B CA 1
ATOM 1758 C C . LEU B 1 3 ? 1.835 97.833 -11.439 1.00 30.97 1 LEU B C 1
ATOM 1759 O O . LEU B 1 3 ? 1.354 97.095 -10.598 1.00 31.75 1 LEU B O 1
ATOM 1764 N N . SER B 1 4 ? 2.073 97.428 -12.682 1.00 30.09 2 SER B N 1
ATOM 1765 C CA . SER B 1 4 ? 1.918 96.021 -13.047 1.00 29.47 2 SER B CA 1
ATOM 1766 C C . SER B 1 4 ? 2.720 95.130 -12.089 1.00 28.82 2 SER B C 1
ATOM 1767 O O . SER B 1 4 ? 3.864 95.458 -11.732 1.00 28.38 2 SER B O 1
ATOM 1770 N N . GLN B 1 5 ? 2.096 94.035 -11.647 1.00 27.82 3 GLN B N 1
ATOM 1771 C CA . GLN B 1 5 ? 2.702 93.075 -10.738 1.00 27.31 3 GLN B CA 1
ATOM 1772 C C . GLN B 1 5 ? 3.460 91.961 -11.490 1.00 26.01 3 GLN B C 1
ATOM 1773 O O . GLN B 1 5 ? 3.205 91.723 -12.678 1.00 24.92 3 GLN B O 1
ATOM 1779 N N . PRO B 1 6 ? 4.379 91.257 -10.788 1.00 25.01 4 PRO B N 1
ATOM 1780 C CA . PRO B 1 6 ? 5.157 90.157 -11.398 1.00 24.46 4 PRO B CA 1
ATOM 1781 C C . PRO B 1 6 ? 4.329 88.950 -11.815 1.00 23.80 4 PRO B C 1
ATOM 1782 O O . PRO B 1 6 ? 3.420 88.548 -11.087 1.00 23.82 4 PRO B O 1
ATOM 1786 N N . ILE B 1 7 ? 4.633 88.371 -12.974 1.00 22.79 5 ILE B N 1
ATOM 1787 C CA . ILE B 1 7 ? 3.930 87.168 -13.440 1.00 23.09 5 ILE B CA 1
ATOM 1788 C C . ILE B 1 7 ? 4.740 85.892 -13.219 1.00 22.50 5 ILE B C 1
ATOM 1789 O O . ILE B 1 7 ? 4.325 84.809 -13.622 1.00 22.95 5 ILE B O 1
ATOM 1794 N N . TYR B 1 8 ? 5.895 86.043 -12.571 1.00 22.31 6 TYR B N 1
ATOM 1795 C CA . TYR B 1 8 ? 6.819 84.963 -12.284 1.00 21.63 6 TYR B CA 1
ATOM 1796 C C . TYR B 1 8 ? 7.223 85.058 -10.816 1.00 21.09 6 TYR B C 1
ATOM 1797 O O . TYR B 1 8 ? 7.377 86.150 -10.285 1.00 21.10 6 TYR B O 1
ATOM 1806 N N . LYS B 1 9 ? 7.425 83.906 -10.183 1.00 20.72 7 LYS B N 1
ATOM 1807 C CA . LYS B 1 9 ? 7.941 83.808 -8.816 1.00 20.79 7 LYS B CA 1
ATOM 1808 C C . LYS B 1 9 ? 9.488 83.703 -8.804 1.00 19.51 7 LYS B C 1
ATOM 1809 O O . LYS B 1 9 ? 10.150 84.250 -7.916 1.00 18.07 7 LYS B O 1
ATOM 1815 N N . ARG B 1 10 ? 10.039 83.011 -9.794 1.00 18.53 8 ARG B N 1
ATOM 1816 C CA . ARG B 1 10 ? 11.491 82.734 -9.849 1.00 18.43 8 ARG B CA 1
ATOM 1817 C C . ARG B 1 10 ? 11.909 82.801 -11.288 1.00 17.38 8 ARG B C 1
ATOM 1818 O O . ARG B 1 10 ? 11.306 82.121 -12.108 1.00 17.10 8 ARG B O 1
ATOM 1826 N N . ILE B 1 11 ? 12.938 83.602 -11.592 1.00 16.81 9 ILE B N 1
ATOM 1827 C CA . ILE B 1 11 ? 13.428 83.761 -12.974 1.00 16.77 9 ILE B CA 1
ATOM 1828 C C . ILE B 1 11 ? 14.910 83.424 -13.049 1.00 16.52 9 ILE B C 1
ATOM 1829 O O . ILE B 1 11 ? 15.641 83.507 -12.060 1.00 15.45 9 ILE B O 1
ATOM 1834 N N . LEU B 1 12 ? 15.338 83.042 -14.235 1.00 16.58 10 LEU B N 1
ATOM 1835 C CA . LEU B 1 12 ? 16.748 83.003 -14.558 1.00 17.24 10 LEU B CA 1
ATOM 1836 C C . LEU B 1 12 ? 16.984 83.974 -15.719 1.00 17.43 10 LEU B C 1
ATOM 1837 O O . LEU B 1 12 ? 16.396 83.833 -16.787 1.00 17.58 10 LEU B O 1
ATOM 1842 N N . LEU B 1 13 ? 17.836 84.964 -15.472 1.00 18.41 11 LEU B N 1
ATOM 1843 C CA . LEU B 1 13 ? 18.156 86.021 -16.423 1.00 18.55 11 LEU B CA 1
ATOM 1844 C C . LEU B 1 13 ? 19.534 85.732 -17.009 1.00 19.03 11 LEU B C 1
ATOM 1845 O O . LEU B 1 13 ? 20.562 85.845 -16.313 1.00 18.60 11 LEU B O 1
ATOM 1850 N N . LYS B 1 14 ? 19.544 85.308 -18.265 1.00 20.21 12 LYS B N 1
ATOM 1851 C CA . LYS B 1 14 ? 20.766 85.115 -19.027 1.00 20.83 12 LYS B CA 1
ATOM 1852 C C . LYS B 1 14 ? 21.194 86.421 -19.683 1.00 21.67 12 LYS B C 1
ATOM 1853 O O . LYS B 1 14 ? 20.439 86.996 -20.466 1.00 21.48 12 LYS B O 1
ATOM 1859 N N . LEU B 1 15 ? 22.409 86.874 -19.378 1.00 21.96 13 LEU B N 1
ATOM 1860 C CA . LEU B 1 15 ? 23.014 88.015 -20.074 1.00 22.99 13 LEU B CA 1
ATOM 1861 C C . LEU B 1 15 ? 24.280 87.579 -20.795 1.00 23.42 13 LEU B C 1
ATOM 1862 O O . LEU B 1 15 ? 25.129 86.886 -20.219 1.00 23.31 13 LEU B O 1
ATOM 1867 N N . SER B 1 16 ? 24.426 88.005 -22.039 1.00 23.45 14 SER B N 1
ATOM 1868 C CA . SER B 1 16 ? 25.696 87.873 -22.720 1.00 23.96 14 SER B CA 1
ATOM 1869 C C . SER B 1 16 ? 26.698 88.818 -22.048 1.00 24.15 14 SER B C 1
ATOM 1870 O O . SER B 1 16 ? 26.313 89.858 -21.525 1.00 24.12 14 SER B O 1
ATOM 1873 N N . GLY B 1 17 ? 27.983 88.479 -22.096 1.00 24.88 15 GLY B N 1
ATOM 1874 C CA . GLY B 1 17 ? 29.017 89.380 -21.594 1.00 25.04 15 GLY B CA 1
ATOM 1875 C C . GLY B 1 17 ? 28.935 90.749 -22.249 1.00 25.15 15 GLY B C 1
ATOM 1876 O O . GLY B 1 17 ? 29.176 91.770 -21.600 1.00 24.43 15 GLY B O 1
ATOM 1877 N N . GLU B 1 18 ? 28.579 90.759 -23.533 1.00 26.60 16 GLU B N 1
ATOM 1878 C CA . GLU B 1 18 ? 28.423 91.999 -24.316 1.00 28.21 16 GLU B CA 1
ATOM 1879 C C . GLU B 1 18 ? 27.391 93.000 -23.759 1.00 29.27 16 GLU B C 1
ATOM 1880 O O . GLU B 1 18 ? 27.500 94.201 -23.997 1.00 29.88 16 GLU B O 1
ATOM 1886 N N . ALA B 1 19 ? 26.398 92.520 -23.015 1.00 30.35 17 ALA B N 1
ATOM 1887 C CA . ALA B 1 19 ? 25.423 93.409 -22.392 1.00 31.05 17 ALA B CA 1
ATOM 1888 C C . ALA B 1 19 ? 26.059 94.403 -21.412 1.00 32.13 17 ALA B C 1
ATOM 1889 O O . ALA B 1 19 ? 25.469 95.448 -21.126 1.00 31.81 17 ALA B O 1
ATOM 1891 N N . LEU B 1 20 ? 27.260 94.087 -20.917 1.00 33.27 18 LEU B N 1
ATOM 1892 C CA . LEU B 1 20 ? 27.978 94.957 -19.975 1.00 34.44 18 LEU B CA 1
ATOM 1893 C C . LEU B 1 20 ? 28.983 95.902 -20.649 1.00 35.01 18 LEU B C 1
ATOM 1894 O O . LEU B 1 20 ? 29.475 96.811 -19.999 1.00 34.58 18 LEU B O 1
ATOM 1899 N N . GLN B 1 21 ? 29.285 95.670 -21.927 1.00 36.48 19 GLN B N 1
ATOM 1900 C CA . GLN B 1 21 ? 30.195 96.523 -22.703 1.00 38.35 19 GLN B CA 1
ATOM 1901 C C . GLN B 1 21 ? 29.656 97.917 -22.908 1.00 39.60 19 GLN B C 1
ATOM 1902 O O . GLN B 1 21 ? 28.471 98.101 -23.171 1.00 40.25 19 GLN B O 1
ATOM 1908 N N . GLY B 1 22 ? 30.545 98.896 -22.853 1.00 41.50 20 GLY B N 1
ATOM 1909 C CA . GLY B 1 22 ? 30.165 100.283 -23.089 1.00 42.80 20 GLY B CA 1
ATOM 1910 C C . GLY B 1 22 ? 30.071 100.637 -24.565 1.00 44.24 20 GLY B C 1
ATOM 1911 O O . GLY B 1 22 ? 30.175 99.756 -25.449 1.00 44.54 20 GLY B O 1
ATOM 1912 N N . GLU B 1 23 ? 29.857 101.932 -24.819 1.00 45.43 21 GLU B N 1
ATOM 1913 C CA . GLU B 1 23 ? 29.851 102.495 -26.176 1.00 46.10 21 GLU B CA 1
ATOM 1914 C C . GLU B 1 23 ? 31.129 102.105 -26.912 1.00 46.56 21 GLU B C 1
ATOM 1915 O O . GLU B 1 23 ? 31.084 101.690 -28.078 1.00 47.19 21 GLU B O 1
ATOM 1921 N N . ASP B 1 24 ? 32.256 102.188 -26.201 1.00 46.88 22 ASP B N 1
ATOM 1922 C CA . ASP B 1 24 ? 33.573 101.844 -26.757 1.00 46.76 22 ASP B CA 1
ATOM 1923 C C . ASP B 1 24 ? 33.728 100.325 -26.961 1.00 46.80 22 ASP B C 1
ATOM 1924 O O . ASP B 1 24 ? 34.818 99.848 -27.280 1.00 47.00 22 ASP B O 1
ATOM 1929 N N . GLY B 1 25 ? 32.629 99.588 -26.753 1.00 46.38 23 GLY B N 1
ATOM 1930 C CA . GLY B 1 25 ? 32.458 98.223 -27.238 1.00 45.73 23 GLY B CA 1
ATOM 1931 C C . GLY B 1 25 ? 33.310 97.212 -26.510 1.00 45.48 23 GLY B C 1
ATOM 1932 O O . GLY B 1 25 ? 33.638 96.162 -27.072 1.00 46.11 23 GLY B O 1
ATOM 1933 N N . LEU B 1 26 ? 33.681 97.511 -25.263 1.00 44.61 24 LEU B N 1
ATOM 1934 C CA . LEU B 1 26 ? 34.596 96.637 -24.552 1.00 43.35 24 LEU B CA 1
ATOM 1935 C C . LEU B 1 26 ? 34.588 96.697 -23.018 1.00 42.33 24 LEU B C 1
ATOM 1936 O O . LEU B 1 26 ? 34.148 97.683 -22.396 1.00 42.41 24 LEU B O 1
ATOM 1941 N N . GLY B 1 27 ? 35.078 95.596 -22.438 1.00 40.42 25 GLY B N 1
ATOM 1942 C CA . GLY B 1 27 ? 35.215 95.442 -21.002 1.00 38.73 25 GLY B CA 1
ATOM 1943 C C . GLY B 1 27 ? 33.871 95.490 -20.317 1.00 36.99 25 GLY B C 1
ATOM 1944 O O . GLY B 1 27 ? 32.894 94.889 -20.787 1.00 35.79 25 GLY B O 1
ATOM 1945 N N . ILE B 1 28 ? 33.842 96.242 -19.219 1.00 35.37 26 ILE B N 1
ATOM 1946 C CA . ILE B 1 28 ? 32.673 96.410 -18.378 1.00 34.89 26 ILE B CA 1
ATOM 1947 C C . ILE B 1 28 ? 32.429 97.891 -18.175 1.00 34.14 26 ILE B C 1
ATOM 1948 O O . ILE B 1 28 ? 33.293 98.589 -17.667 1.00 33.62 26 ILE B O 1
ATOM 1953 N N . ASP B 1 29 ? 31.255 98.364 -18.587 1.00 33.93 27 ASP B N 1
ATOM 1954 C CA . ASP B 1 29 ? 30.856 99.761 -18.368 1.00 33.58 27 ASP B CA 1
ATOM 1955 C C . ASP B 1 29 ? 30.185 99.891 -16.994 1.00 32.70 27 ASP B C 1
ATOM 1956 O O . ASP B 1 29 ? 29.118 99.319 -16.780 1.00 32.83 27 ASP B O 1
ATOM 1961 N N . PRO B 1 30 ? 30.810 100.634 -16.056 1.00 32.00 28 PRO B N 1
ATOM 1962 C CA . PRO B 1 30 ? 30.223 100.719 -14.716 1.00 31.68 28 PRO B CA 1
ATOM 1963 C C . PRO B 1 30 ? 28.799 101.287 -14.705 1.00 31.07 28 PRO B C 1
ATOM 1964 O O . PRO B 1 30 ? 27.991 100.852 -13.907 1.00 30.55 28 PRO B O 1
ATOM 1968 N N . ALA B 1 31 ? 28.513 102.250 -15.578 1.00 30.77 29 ALA B N 1
ATOM 1969 C CA . ALA B 1 31 ? 27.193 102.893 -15.636 1.00 30.72 29 ALA B CA 1
ATOM 1970 C C . ALA B 1 31 ? 26.139 101.924 -16.128 1.00 30.20 29 ALA B C 1
ATOM 1971 O O . ALA B 1 31 ? 25.035 101.923 -15.621 1.00 30.56 29 ALA B O 1
ATOM 1973 N N . ILE B 1 32 ? 26.493 101.093 -17.107 1.00 30.00 30 ILE B N 1
ATOM 1974 C CA . ILE B 1 32 ? 25.596 100.062 -17.627 1.00 30.05 30 ILE B CA 1
ATOM 1975 C C . ILE B 1 32 ? 25.334 99.009 -16.567 1.00 29.91 30 ILE B C 1
ATOM 1976 O O . ILE B 1 32 ? 24.208 98.519 -16.424 1.00 29.97 30 ILE B O 1
ATOM 1981 N N . LEU B 1 33 ? 26.382 98.692 -15.814 1.00 29.70 31 LEU B N 1
ATOM 1982 C CA . LEU B 1 33 ? 26.334 97.649 -14.813 1.00 29.49 31 LEU B CA 1
ATOM 1983 C C . LEU B 1 33 ? 25.488 98.107 -13.641 1.00 29.19 31 LEU B C 1
ATOM 1984 O O . LEU B 1 33 ? 24.712 97.326 -13.111 1.00 28.36 31 LEU B O 1
ATOM 1989 N N . ASP B 1 34 ? 25.630 99.374 -13.249 1.00 29.12 32 ASP B N 1
ATOM 1990 C CA . ASP B 1 34 ? 24.870 99.910 -12.126 1.00 29.58 32 ASP B CA 1
ATOM 1991 C C . ASP B 1 34 ? 23.396 100.093 -12.502 1.00 29.65 32 ASP B C 1
ATOM 1992 O O . ASP B 1 34 ? 22.519 99.940 -11.654 1.00 28.73 32 ASP B O 1
ATOM 1997 N N . ARG B 1 35 ? 23.150 100.422 -13.768 1.00 30.20 33 ARG B N 1
ATOM 1998 C CA . ARG B 1 35 ? 21.793 100.505 -14.320 1.00 30.72 33 ARG B CA 1
ATOM 1999 C C . ARG B 1 35 ? 21.096 99.148 -14.138 1.00 30.56 33 ARG B C 1
ATOM 2000 O O . ARG B 1 35 ? 20.038 99.069 -13.535 1.00 29.99 33 ARG B O 1
ATOM 2008 N N . MET B 1 36 ? 21.735 98.084 -14.625 1.00 30.93 34 MET B N 1
ATOM 2009 C CA . MET B 1 36 ? 21.248 96.704 -14.452 1.00 31.30 34 MET B CA 1
ATOM 2010 C C . MET B 1 36 ? 21.081 96.277 -12.993 1.00 30.35 34 MET B C 1
ATOM 2011 O O . MET B 1 36 ? 20.134 95.554 -12.671 1.00 29.63 34 MET B O 1
ATOM 2016 N N . ALA B 1 37 ? 21.979 96.726 -12.118 1.00 29.13 35 ALA B N 1
ATOM 2017 C CA . ALA B 1 37 ? 21.819 96.479 -10.681 1.00 29.30 35 ALA B CA 1
ATOM 2018 C C . ALA B 1 37 ? 20.543 97.118 -10.100 1.00 28.90 35 ALA B C 1
ATOM 2019 O O . ALA B 1 37 ? 19.875 96.498 -9.280 1.00 27.99 35 ALA B O 1
ATOM 2021 N N . VAL B 1 38 ? 20.229 98.348 -10.516 1.00 28.56 36 VAL B N 1
ATOM 2022 C CA . VAL B 1 38 ? 19.005 99.034 -10.086 1.00 28.66 36 VAL B CA 1
ATOM 2023 C C . VAL B 1 38 ? 17.748 98.304 -10.556 1.00 28.32 36 VAL B C 1
ATOM 2024 O O . VAL B 1 38 ? 16.785 98.154 -9.795 1.00 28.73 36 VAL B O 1
ATOM 2028 N N . GLU B 1 39 ? 17.762 97.834 -11.797 1.00 27.80 37 GLU B N 1
ATOM 2029 C CA . GLU B 1 39 ? 16.633 97.079 -12.336 1.00 28.05 37 GLU B CA 1
ATOM 2030 C C . GLU B 1 39 ? 16.397 95.729 -11.652 1.00 27.43 37 GLU B C 1
ATOM 2031 O O . GLU B 1 39 ? 15.250 95.287 -11.526 1.00 27.32 37 GLU B O 1
ATOM 2037 N N . ILE B 1 40 ? 17.479 95.062 -11.264 1.00 25.94 38 ILE B N 1
ATOM 2038 C CA . ILE B 1 40 ? 17.385 93.818 -10.529 1.00 25.69 38 ILE B CA 1
ATOM 2039 C C . ILE B 1 40 ? 16.826 94.084 -9.143 1.00 25.02 38 ILE B C 1
ATOM 2040 O O . ILE B 1 40 ? 15.977 93.331 -8.674 1.00 25.07 38 ILE B O 1
ATOM 2045 N N . LYS B 1 41 ? 17.291 95.156 -8.503 1.00 24.77 39 LYS B N 1
ATOM 2046 C CA . LYS B 1 41 ? 16.820 95.533 -7.182 1.00 24.87 39 LYS B CA 1
ATOM 2047 C C . LYS B 1 41 ? 15.295 95.730 -7.182 1.00 24.76 39 LYS B C 1
ATOM 2048 O O . LYS B 1 41 ? 14.603 95.336 -6.251 1.00 24.37 39 LYS B O 1
ATOM 2054 N N . GLU B 1 42 ? 14.760 96.356 -8.214 1.00 25.00 40 GLU B N 1
ATOM 2055 C CA . GLU B 1 42 ? 13.304 96.470 -8.264 1.00 26.17 40 GLU B CA 1
ATOM 2056 C C . GLU B 1 42 ? 12.566 95.154 -8.499 1.00 25.30 40 GLU B C 1
ATOM 2057 O O . GLU B 1 42 ? 11.455 95.027 -8.031 1.00 25.47 40 GLU B O 1
ATOM 2063 N N . LEU B 1 43 ? 13.171 94.162 -9.153 1.00 24.81 41 LEU B N 1
ATOM 2064 C CA . LEU B 1 43 ? 12.563 92.816 -9.171 1.00 24.97 41 LEU B CA 1
ATOM 2065 C C . LEU B 1 43 ? 12.533 92.216 -7.766 1.00 24.50 41 LEU B C 1
ATOM 2066 O O . LEU B 1 43 ? 11.512 91.680 -7.321 1.00 24.23 41 LEU B O 1
ATOM 2071 N N . VAL B 1 44 ? 13.657 92.317 -7.071 1.00 24.74 42 VAL B N 1
ATOM 2072 C CA . VAL B 1 44 ? 13.765 91.822 -5.699 1.00 25.58 42 VAL B CA 1
ATOM 2073 C C . VAL B 1 44 ? 12.785 92.549 -4.771 1.00 25.53 42 VAL B C 1
ATOM 2074 O O . VAL B 1 44 ? 12.155 91.909 -3.933 1.00 25.26 42 VAL B O 1
ATOM 2078 N N . GLU B 1 45 ? 12.665 93.865 -4.925 1.00 26.58 43 GLU B N 1
ATOM 2079 C CA . GLU B 1 45 ? 11.747 94.677 -4.096 1.00 28.06 43 GLU B CA 1
ATOM 2080 C C . GLU B 1 45 ? 10.274 94.260 -4.314 1.00 28.15 43 GLU B C 1
ATOM 2081 O O . GLU B 1 45 ? 9.446 94.417 -3.417 1.00 28.24 43 GLU B O 1
ATOM 2087 N N . MET B 1 46 ? 9.968 93.682 -5.475 1.00 28.12 44 MET B N 1
ATOM 2088 C CA . MET B 1 46 ? 8.632 93.119 -5.735 1.00 28.96 44 MET B CA 1
ATOM 2089 C C . MET B 1 46 ? 8.459 91.663 -5.339 1.00 27.85 44 MET B C 1
ATOM 2090 O O . MET B 1 46 ? 7.414 91.085 -5.621 1.00 28.32 44 MET B O 1
ATOM 2095 N N . GLY B 1 47 ? 9.476 91.053 -4.734 1.00 26.84 45 GLY B N 1
ATOM 2096 C CA . GLY B 1 47 ? 9.400 89.646 -4.315 1.00 25.69 45 GLY B CA 1
ATOM 2097 C C . GLY B 1 47 ? 9.825 88.578 -5.328 1.00 24.70 45 GLY B C 1
ATOM 2098 O O . GLY B 1 47 ? 9.698 87.385 -5.065 1.00 24.68 45 GLY B O 1
ATOM 2099 N N . VAL B 1 48 ? 10.346 88.982 -6.482 1.00 23.53 46 VAL B N 1
ATOM 2100 C CA . VAL B 1 48 ? 10.799 88.018 -7.475 1.00 22.70 46 VAL B CA 1
ATOM 2101 C C . VAL B 1 48 ? 12.158 87.448 -7.022 1.00 22.27 46 VAL B C 1
ATOM 2102 O O . VAL B 1 48 ? 13.026 88.177 -6.539 1.00 21.63 46 VAL B O 1
ATOM 2106 N N . GLU B 1 49 ? 12.316 86.133 -7.148 1.00 21.81 47 GLU B N 1
ATOM 2107 C CA . GLU B 1 49 ? 13.583 85.460 -6.838 1.00 21.14 47 GLU B CA 1
ATOM 2108 C C . GLU B 1 49 ? 14.428 85.443 -8.119 1.00 20.31 47 GLU B C 1
ATOM 2109 O O . GLU B 1 49 ? 13.990 84.960 -9.151 1.00 19.77 47 GLU B O 1
ATOM 2115 N N . VAL B 1 50 ? 15.607 86.052 -8.056 1.00 19.37 48 VAL B N 1
ATOM 2116 C CA . VAL B 1 50 ? 16.402 86.322 -9.255 1.00 19.02 48 VAL B CA 1
ATOM 2117 C C . VAL B 1 50 ? 17.717 85.575 -9.209 1.00 18.08 48 VAL B C 1
ATOM 2118 O O . VAL B 1 50 ? 18.480 85.697 -8.245 1.00 17.11 48 VAL B O 1
ATOM 2122 N N . SER B 1 51 ? 17.926 84.749 -10.235 1.00 17.97 49 SER B N 1
ATOM 2123 C CA . SER B 1 51 ? 19.227 84.180 -10.542 1.00 18.28 49 SER B CA 1
ATOM 2124 C C . SER B 1 51 ? 19.671 84.724 -11.899 1.00 18.10 49 SER B C 1
ATOM 2125 O O . SER B 1 51 ? 18.834 85.049 -12.758 1.00 17.72 49 SER B O 1
ATOM 2128 N N . VAL B 1 52 ? 20.991 84.815 -12.068 1.00 17.50 50 VAL B N 1
ATOM 2129 C CA . VAL B 1 52 ? 21.633 85.443 -13.211 1.00 17.71 50 VAL B CA 1
ATOM 2130 C C . VAL B 1 52 ? 22.734 84.502 -13.722 1.00 18.16 50 VAL B C 1
ATOM 2131 O O . VAL B 1 52 ? 23.587 84.068 -12.954 1.00 17.57 50 VAL B O 1
ATOM 2135 N N . VAL B 1 53 ? 22.654 84.127 -14.998 1.00 18.37 51 VAL B N 1
ATOM 2136 C CA . VAL B 1 53 ? 23.785 83.557 -15.739 1.00 18.96 51 VAL B CA 1
ATOM 2137 C C . VAL B 1 53 ? 24.468 84.602 -16.638 1.00 19.22 51 VAL B C 1
ATOM 2138 O O . VAL B 1 53 ? 23.818 85.259 -17.432 1.00 18.62 51 VAL B O 1
ATOM 2142 N N . LEU B 1 54 ? 25.795 84.723 -16.540 1.00 20.12 52 LEU B N 1
ATOM 2143 C CA . LEU B 1 54 ? 26.554 85.650 -17.391 1.00 20.00 52 LEU B CA 1
ATOM 2144 C C . LEU B 1 54 ? 27.537 84.972 -18.367 1.00 20.02 52 LEU B C 1
ATOM 2145 O O . LEU B 1 54 ? 28.234 84.009 -18.016 1.00 20.04 52 LEU B O 1
ATOM 2150 N N . GLY B 1 55 ? 27.579 85.501 -19.591 1.00 19.08 53 GLY B N 1
ATOM 2151 C CA . GLY B 1 55 ? 28.555 85.133 -20.597 1.00 18.60 53 GLY B CA 1
ATOM 2152 C C . GLY B 1 55 ? 29.856 85.898 -20.400 1.00 17.98 53 GLY B C 1
ATOM 2153 O O . GLY B 1 55 ? 29.988 86.681 -19.471 1.00 17.42 53 GLY B O 1
ATOM 2154 N N . GLY B 1 56 ? 30.825 85.639 -21.261 1.00 17.97 54 GLY B N 1
ATOM 2155 C CA . GLY B 1 56 ? 32.167 86.187 -21.107 1.00 18.10 54 GLY B CA 1
ATOM 2156 C C . GLY B 1 56 ? 32.726 86.915 -22.325 1.00 18.56 54 GLY B C 1
ATOM 2157 O O . GLY B 1 56 ? 33.903 87.308 -22.304 1.00 18.68 54 GLY B O 1
ATOM 2158 N N . GLY B 1 57 ? 31.899 87.153 -23.349 1.00 17.78 55 GLY B N 1
ATOM 2159 C CA . GLY B 1 57 ? 32.371 87.746 -24.616 1.00 18.74 55 GLY B CA 1
ATOM 2160 C C . GLY B 1 57 ? 32.810 89.210 -24.678 1.00 18.83 55 GLY B C 1
ATOM 2161 O O . GLY B 1 57 ? 33.418 89.631 -25.660 1.00 19.81 55 GLY B O 1
ATOM 2162 N N . ASN B 1 58 ? 32.510 89.985 -23.643 1.00 19.31 56 ASN B N 1
ATOM 2163 C CA . ASN B 1 58 ? 33.005 91.346 -23.504 1.00 19.53 56 ASN B CA 1
ATOM 2164 C C . ASN B 1 58 ? 34.487 91.391 -23.133 1.00 20.43 56 ASN B C 1
ATOM 2165 O O . ASN B 1 58 ? 35.162 92.402 -23.391 1.00 19.46 56 ASN B O 1
ATOM 2170 N N . LEU B 1 59 ? 34.959 90.292 -22.533 1.00 21.43 57 LEU B N 1
ATOM 2171 C CA . LEU B 1 59 ? 36.305 90.174 -21.976 1.00 21.97 57 LEU B CA 1
ATOM 2172 C C . LEU B 1 59 ? 37.207 89.244 -22.771 1.00 23.24 57 LEU B C 1
ATOM 2173 O O . LEU B 1 59 ? 38.429 89.422 -22.766 1.00 24.08 57 LEU B O 1
ATOM 2178 N N . PHE B 1 60 ? 36.628 88.230 -23.399 1.00 24.05 58 PHE B N 1
ATOM 2179 C CA . PHE B 1 60 ? 37.387 87.297 -24.209 1.00 24.96 58 PHE B CA 1
ATOM 2180 C C . PHE B 1 60 ? 36.597 86.821 -25.409 1.00 25.91 58 PHE B C 1
ATOM 2181 O O . PHE B 1 60 ? 35.539 86.225 -25.273 1.00 25.50 58 PHE B O 1
ATOM 2189 N N . ARG B 1 61 ? 37.144 87.048 -26.590 1.00 27.54 59 ARG B N 1
ATOM 2190 C CA . ARG B 1 61 ? 36.623 86.413 -27.795 1.00 28.31 59 ARG B CA 1
ATOM 2191 C C . ARG B 1 61 ? 37.717 85.547 -28.407 1.00 28.65 59 ARG B C 1
ATOM 2192 O O . ARG B 1 61 ? 38.824 86.010 -28.654 1.00 28.44 59 ARG B O 1
ATOM 2200 N N . GLY B 1 62 ? 37.399 84.270 -28.602 1.00 28.80 60 GLY B N 1
ATOM 2201 C CA . GLY B 1 62 ? 38.374 83.277 -29.012 1.00 28.94 60 GLY B CA 1
ATOM 2202 C C . GLY B 1 62 ? 38.823 83.341 -30.461 1.00 28.89 60 GLY B C 1
ATOM 2203 O O . GLY B 1 62 ? 39.852 82.784 -30.788 1.00 28.47 60 GLY B O 1
ATOM 2204 N N . ALA B 1 63 ? 38.057 84.038 -31.311 1.00 29.08 61 ALA B N 1
ATOM 2205 C CA . ALA B 1 63 ? 38.233 84.026 -32.780 1.00 29.17 61 ALA B CA 1
ATOM 2206 C C . ALA B 1 63 ? 39.683 84.069 -33.284 1.00 28.72 61 ALA B C 1
ATOM 2207 O O . ALA B 1 63 ? 40.127 83.154 -33.962 1.00 28.11 61 ALA B O 1
ATOM 2209 N N . LYS B 1 64 ? 40.400 85.139 -32.956 1.00 28.71 62 LYS B N 1
ATOM 2210 C CA . LYS B 1 64 ? 41.784 85.327 -33.441 1.00 29.21 62 LYS B CA 1
ATOM 2211 C C . LYS B 1 64 ? 42.711 84.197 -32.990 1.00 28.59 62 LYS B C 1
ATOM 2212 O O . LYS B 1 64 ? 43.464 83.643 -33.801 1.00 28.44 62 LYS B O 1
ATOM 2218 N N . LEU B 1 65 ? 42.677 83.887 -31.694 1.00 28.04 63 LEU B N 1
ATOM 2219 C CA . LEU B 1 65 ? 43.489 82.783 -31.145 1.00 28.11 63 LEU B CA 1
ATOM 2220 C C . LEU B 1 65 ? 43.153 81.427 -31.752 1.00 27.34 63 LEU B C 1
ATOM 2221 O O . LEU B 1 65 ? 44.048 80.644 -32.022 1.00 26.72 63 LEU B O 1
ATOM 2226 N N . ALA B 1 66 ? 41.865 81.160 -31.950 1.00 27.63 64 ALA B N 1
ATOM 2227 C CA . ALA B 1 66 ? 41.397 79.941 -32.602 1.00 27.94 64 ALA B CA 1
ATOM 2228 C C . ALA B 1 66 ? 41.906 79.797 -34.041 1.00 28.26 64 ALA B C 1
ATOM 2229 O O . ALA B 1 66 ? 42.292 78.688 -34.470 1.00 27.69 64 ALA B O 1
ATOM 2231 N N . LYS B 1 67 ? 41.891 80.913 -34.780 1.00 28.83 65 LYS B N 1
ATOM 2232 C CA . LYS B 1 67 ? 42.380 80.958 -36.163 1.00 28.60 65 LYS B CA 1
ATOM 2233 C C . LYS B 1 67 ? 43.857 80.586 -36.223 1.00 28.38 65 LYS B C 1
ATOM 2234 O O . LYS B 1 67 ? 44.291 79.890 -37.148 1.00 27.97 65 LYS B O 1
ATOM 2240 N N . ALA B 1 68 ? 44.603 81.016 -35.205 1.00 27.92 66 ALA B N 1
ATOM 2241 C CA . ALA B 1 68 ? 46.026 80.688 -35.047 1.00 27.85 66 ALA B CA 1
ATOM 2242 C C . ALA B 1 68 ? 46.277 79.247 -34.597 1.00 27.83 66 ALA B C 1
ATOM 2243 O O . ALA B 1 68 ? 47.408 78.780 -34.622 1.00 28.26 66 ALA B O 1
ATOM 2245 N N . GLY B 1 69 ? 45.230 78.563 -34.145 1.00 27.40 67 GLY B N 1
ATOM 2246 C CA . GLY B 1 69 ? 45.288 77.127 -33.883 1.00 26.76 67 GLY B CA 1
ATOM 2247 C C . GLY B 1 69 ? 45.136 76.735 -32.432 1.00 26.06 67 GLY B C 1
ATOM 2248 O O . GLY B 1 69 ? 45.362 75.582 -32.093 1.00 26.17 67 GLY B O 1
ATOM 2249 N N . MET B 1 70 ? 44.762 77.679 -31.576 1.00 25.71 68 MET B N 1
ATOM 2250 C CA . MET B 1 70 ? 44.527 77.391 -30.165 1.00 25.27 68 MET B CA 1
ATOM 2251 C C . MET B 1 70 ? 43.481 76.302 -29.990 1.00 24.33 68 MET B C 1
ATOM 2252 O O . MET B 1 70 ? 42.426 76.338 -30.627 1.00 23.12 68 MET B O 1
ATOM 2257 N N . ASN B 1 71 ? 43.806 75.337 -29.123 1.00 23.34 69 ASN B N 1
ATOM 2258 C CA . ASN B 1 71 ? 42.915 74.229 -28.780 1.00 22.77 69 ASN B CA 1
ATOM 2259 C C . ASN B 1 71 ? 41.618 74.807 -28.243 1.00 21.68 69 ASN B C 1
ATOM 2260 O O . ASN B 1 71 ? 41.632 75.630 -27.339 1.00 20.30 69 ASN B O 1
ATOM 2265 N N . ARG B 1 72 ? 40.498 74.387 -28.825 1.00 21.37 70 ARG B N 1
ATOM 2266 C CA . ARG B 1 72 ? 39.181 74.910 -28.427 1.00 20.56 70 ARG B CA 1
ATOM 2267 C C . ARG B 1 72 ? 38.843 74.627 -26.934 1.00 18.86 70 ARG B C 1
ATOM 2268 O O . ARG B 1 72 ? 38.140 75.385 -26.312 1.00 17.89 70 ARG B O 1
ATOM 2276 N N . VAL B 1 73 ? 39.354 73.546 -26.365 1.00 17.39 71 VAL B N 1
ATOM 2277 C CA . VAL B 1 73 ? 39.193 73.315 -24.926 1.00 17.35 71 VAL B CA 1
ATOM 2278 C C . VAL B 1 73 ? 39.759 74.521 -24.157 1.00 15.90 71 VAL B C 1
ATOM 2279 O O . VAL B 1 73 ? 39.090 75.154 -23.342 1.00 13.78 71 VAL B O 1
ATOM 2283 N N . VAL B 1 74 ? 40.999 74.874 -24.482 1.00 15.69 72 VAL B N 1
ATOM 2284 C CA . VAL B 1 74 ? 41.680 75.937 -23.778 1.00 15.21 72 VAL B CA 1
ATOM 2285 C C . VAL B 1 74 ? 40.917 77.256 -23.922 1.00 14.90 72 VAL B C 1
ATOM 2286 O O . VAL B 1 74 ? 40.781 78.011 -22.964 1.00 14.88 72 VAL B O 1
ATOM 2290 N N . GLY B 1 75 ? 40.437 77.541 -25.127 1.00 14.83 73 GLY B N 1
ATOM 2291 C CA . GLY B 1 75 ? 39.626 78.729 -25.354 1.00 15.30 73 GLY B CA 1
ATOM 2292 C C . GLY B 1 75 ? 38.349 78.745 -24.523 1.00 15.20 73 GLY B C 1
ATOM 2293 O O . GLY B 1 75 ? 37.969 79.802 -24.002 1.00 14.54 73 GLY B O 1
ATOM 2294 N N . ASP B 1 76 ? 37.705 77.584 -24.380 1.00 15.25 74 ASP B N 1
ATOM 2295 C CA . ASP B 1 76 ? 36.480 77.454 -23.532 1.00 15.88 74 ASP B CA 1
ATOM 2296 C C . ASP B 1 76 ? 36.763 77.597 -22.044 1.00 15.87 74 ASP B C 1
ATOM 2297 O O . ASP B 1 76 ? 35.926 78.090 -21.308 1.00 16.32 74 ASP B O 1
ATOM 2302 N N . HIS B 1 77 ? 37.952 77.176 -21.604 1.00 16.07 75 HIS B N 1
ATOM 2303 C CA . HIS B 1 77 ? 38.392 77.416 -20.225 1.00 15.57 75 HIS B CA 1
ATOM 2304 C C . HIS B 1 77 ? 38.600 78.896 -19.991 1.00 14.84 75 HIS B C 1
ATOM 2305 O O . HIS B 1 77 ? 38.252 79.408 -18.942 1.00 14.07 75 HIS B O 1
ATOM 2312 N N . MET B 1 78 ? 39.196 79.574 -20.967 1.00 14.76 76 MET B N 1
ATOM 2313 C CA . MET B 1 78 ? 39.422 81.026 -20.858 1.00 15.07 76 MET B CA 1
ATOM 2314 C C . MET B 1 78 ? 38.087 81.798 -20.750 1.00 14.27 76 MET B C 1
ATOM 2315 O O . MET B 1 78 ? 37.948 82.679 -19.918 1.00 13.53 76 MET B O 1
ATOM 2320 N N . GLY B 1 79 ? 37.133 81.451 -21.598 1.00 13.44 77 GLY B N 1
ATOM 2321 C CA . GLY B 1 79 ? 35.786 81.992 -21.519 1.00 14.70 77 GLY B CA 1
ATOM 2322 C C . GLY B 1 79 ? 35.102 81.762 -20.182 1.00 14.31 77 GLY B C 1
ATOM 2323 O O . GLY B 1 79 ? 34.435 82.627 -19.680 1.00 14.85 77 GLY B O 1
ATOM 2324 N N . MET B 1 80 ? 35.277 80.591 -19.603 1.00 15.13 78 MET B N 1
ATOM 2325 C CA . MET B 1 80 ? 34.671 80.299 -18.310 1.00 16.81 78 MET B CA 1
ATOM 2326 C C . MET B 1 80 ? 35.195 81.204 -17.209 1.00 14.87 78 MET B C 1
ATOM 2327 O O . MET B 1 80 ? 34.415 81.721 -16.422 1.00 13.62 78 MET B O 1
ATOM 2332 N N . LEU B 1 81 ? 36.505 81.415 -17.183 1.00 13.76 79 LEU B N 1
ATOM 2333 C CA . LEU B 1 81 ? 37.119 82.302 -16.211 1.00 13.64 79 LEU B CA 1
ATOM 2334 C C . LEU B 1 81 ? 36.640 83.744 -16.374 1.00 12.70 79 LEU B C 1
ATOM 2335 O O . LEU B 1 81 ? 36.473 84.449 -15.391 1.00 11.06 79 LEU B O 1
ATOM 2340 N N . ALA B 1 82 ? 36.474 84.167 -17.631 1.00 12.90 80 ALA B N 1
ATOM 2341 C CA . ALA B 1 82 ? 35.866 85.467 -17.982 1.00 13.26 80 ALA B CA 1
ATOM 2342 C C . ALA B 1 82 ? 34.464 85.627 -17.399 1.00 13.04 80 ALA B C 1
ATOM 2343 O O . ALA B 1 82 ? 34.120 86.705 -16.908 1.00 13.06 80 ALA B O 1
ATOM 2345 N N . THR B 1 83 ? 33.651 84.572 -17.424 1.00 12.94 81 THR B N 1
ATOM 2346 C CA . THR B 1 83 ? 32.342 84.684 -16.775 1.00 13.35 81 THR B CA 1
ATOM 2347 C C . THR B 1 83 ? 32.414 84.905 -15.268 1.00 13.40 81 THR B C 1
ATOM 2348 O O . THR B 1 83 ? 31.496 85.501 -14.713 1.00 14.08 81 THR B O 1
ATOM 2352 N N . VAL B 1 84 ? 33.482 84.453 -14.609 1.00 13.96 82 VAL B N 1
ATOM 2353 C CA . VAL B 1 84 ? 33.641 84.665 -13.148 1.00 13.07 82 VAL B CA 1
ATOM 2354 C C . VAL B 1 84 ? 33.979 86.125 -12.891 1.00 13.47 82 VAL B C 1
ATOM 2355 O O . VAL B 1 84 ? 33.479 86.735 -11.934 1.00 12.89 82 VAL B O 1
ATOM 2359 N N . MET B 1 85 ? 34.839 86.697 -13.750 1.00 13.72 83 MET B N 1
ATOM 2360 C CA . MET B 1 85 ? 35.205 88.087 -13.634 1.00 14.11 83 MET B CA 1
ATOM 2361 C C . MET B 1 85 ? 33.959 88.971 -13.768 1.00 13.76 83 MET B C 1
ATOM 2362 O O . MET B 1 85 ? 33.779 89.913 -13.013 1.00 13.14 83 MET B O 1
ATOM 2367 N N . ASN B 1 86 ? 33.098 88.643 -14.735 1.00 13.46 84 ASN B N 1
ATOM 2368 C CA . ASN B 1 86 ? 31.829 89.331 -14.861 1.00 13.50 84 ASN B CA 1
ATOM 2369 C C . ASN B 1 86 ? 30.945 89.148 -13.640 1.00 12.95 84 ASN B C 1
ATOM 2370 O O . ASN B 1 86 ? 30.274 90.087 -13.226 1.00 12.83 84 ASN B O 1
ATOM 2375 N N . GLY B 1 87 ? 30.914 87.924 -13.126 1.00 13.21 85 GLY B N 1
ATOM 2376 C CA . GLY B 1 87 ? 30.175 87.605 -11.925 1.00 13.58 85 GLY B CA 1
ATOM 2377 C C . GLY B 1 87 ? 30.593 88.429 -10.732 1.00 13.60 85 GLY B C 1
ATOM 2378 O O . GLY B 1 87 ? 29.741 88.832 -9.930 1.00 13.31 85 GLY B O 1
ATOM 2379 N N . LEU B 1 88 ? 31.906 88.644 -10.597 1.00 13.16 86 LEU B N 1
ATOM 2380 C CA . LEU B 1 88 ? 32.455 89.370 -9.468 1.00 13.74 86 LEU B CA 1
ATOM 2381 C C . LEU B 1 88 ? 32.046 90.840 -9.538 1.00 14.11 86 LEU B C 1
ATOM 2382 O O . LEU B 1 88 ? 31.711 91.440 -8.529 1.00 15.18 86 LEU B O 1
ATOM 2387 N N . ALA B 1 89 ? 32.097 91.411 -10.744 1.00 14.20 87 ALA B N 1
ATOM 2388 C CA . ALA B 1 89 ? 31.698 92.787 -10.981 1.00 14.64 87 ALA B CA 1
ATOM 2389 C C . ALA B 1 89 ? 30.208 92.965 -10.685 1.00 14.54 87 ALA B C 1
ATOM 2390 O O . ALA B 1 89 ? 29.840 93.913 -10.023 1.00 13.31 87 ALA B O 1
ATOM 2392 N N . MET B 1 90 ? 29.381 92.037 -11.154 1.00 15.67 88 MET B N 1
ATOM 2393 C CA . MET B 1 90 ? 27.930 92.073 -10.878 1.00 16.32 88 MET B CA 1
ATOM 2394 C C . MET B 1 90 ? 27.612 91.910 -9.376 1.00 16.40 88 MET B C 1
ATOM 2395 O O . MET B 1 90 ? 26.754 92.636 -8.830 1.00 16.00 88 MET B O 1
ATOM 2400 N N . ARG B 1 91 ? 28.279 90.966 -8.709 1.00 16.28 89 ARG B N 1
ATOM 2401 C CA . ARG B 1 91 ? 28.122 90.821 -7.260 1.00 16.53 89 ARG B CA 1
ATOM 2402 C C . ARG B 1 91 ? 28.443 92.129 -6.549 1.00 16.82 89 ARG B C 1
ATOM 2403 O O . ARG B 1 91 ? 27.636 92.600 -5.755 1.00 16.57 89 ARG B O 1
ATOM 2411 N N . ASP B 1 92 ? 29.591 92.737 -6.849 1.00 18.25 90 ASP B N 1
ATOM 2412 C CA . ASP B 1 92 ? 29.956 94.044 -6.243 1.00 18.77 90 ASP B CA 1
ATOM 2413 C C . ASP B 1 92 ? 28.970 95.187 -6.577 1.00 18.94 90 ASP B C 1
ATOM 2414 O O . ASP B 1 92 ? 28.738 96.089 -5.767 1.00 18.17 90 ASP B O 1
ATOM 2419 N N . SER B 1 93 ? 28.432 95.162 -7.785 1.00 19.83 91 SER B N 1
ATOM 2420 C CA . SER B 1 93 ? 27.479 96.188 -8.235 1.00 21.17 91 SER B CA 1
ATOM 2421 C C . SER B 1 93 ? 26.173 96.091 -7.431 1.00 21.58 91 SER B C 1
ATOM 2422 O O . SER B 1 93 ? 25.588 97.104 -7.033 1.00 21.31 91 SER B O 1
ATOM 2425 N N . LEU B 1 94 ? 25.738 94.856 -7.195 1.00 21.43 92 LEU B N 1
ATOM 2426 C CA . LEU B 1 94 ? 24.520 94.593 -6.420 1.00 22.51 92 LEU B CA 1
ATOM 2427 C C . LEU B 1 94 ? 24.700 95.026 -4.966 1.00 23.14 92 LEU B C 1
ATOM 2428 O O . LEU B 1 94 ? 23.824 95.678 -4.402 1.00 23.00 92 LEU B O 1
ATOM 2433 N N . PHE B 1 95 ? 25.846 94.691 -4.378 1.00 24.03 93 PHE B N 1
ATOM 2434 C CA . PHE B 1 95 ? 26.171 95.145 -3.027 1.00 24.94 93 PHE B CA 1
ATOM 2435 C C . PHE B 1 95 ? 26.134 96.667 -2.900 1.00 25.00 93 PHE B C 1
ATOM 2436 O O . PHE B 1 95 ? 25.581 97.177 -1.953 1.00 24.46 93 PHE B O 1
ATOM 2444 N N . ARG B 1 96 ? 26.731 97.367 -3.862 1.00 25.56 94 ARG B N 1
ATOM 2445 C CA . ARG B 1 96 ? 26.712 98.836 -3.883 1.00 26.53 94 ARG B CA 1
ATOM 2446 C C . ARG B 1 96 ? 25.290 99.425 -4.041 1.00 27.00 94 ARG B C 1
ATOM 2447 O O . ARG B 1 96 ? 25.042 100.518 -3.559 1.00 26.90 94 ARG B O 1
ATOM 2455 N N . ALA B 1 97 ? 24.382 98.681 -4.684 1.00 27.74 95 ALA B N 1
ATOM 2456 C CA . ALA B 1 97 ? 22.940 99.026 -4.761 1.00 28.18 95 ALA B CA 1
ATOM 2457 C C . ALA B 1 97 ? 22.118 98.534 -3.550 1.00 28.76 95 ALA B C 1
ATOM 2458 O O . ALA B 1 97 ? 20.883 98.629 -3.541 1.00 28.94 95 ALA B O 1
ATOM 2460 N N . ASP B 1 98 ? 22.807 98.007 -2.539 1.00 29.37 96 ASP B N 1
ATOM 2461 C CA . ASP B 1 98 ? 22.182 97.486 -1.329 1.00 29.57 96 ASP B CA 1
ATOM 2462 C C . ASP B 1 98 ? 21.259 96.296 -1.636 1.00 29.43 96 ASP B C 1
ATOM 2463 O O . ASP B 1 98 ? 20.124 96.252 -1.164 1.00 29.88 96 ASP B O 1
ATOM 2468 N N . VAL B 1 99 ? 21.758 95.349 -2.443 1.00 28.58 97 VAL B N 1
ATOM 2469 C CA . VAL B 1 99 ? 21.068 94.088 -2.752 1.00 27.87 97 VAL B CA 1
ATOM 2470 C C . VAL B 1 99 ? 21.927 92.895 -2.299 1.00 27.33 97 VAL B C 1
ATOM 2471 O O . VAL B 1 99 ? 23.089 92.793 -2.691 1.00 26.82 97 VAL B O 1
ATOM 2475 N N . ASN B 1 100 ? 21.349 92.007 -1.494 1.00 26.49 98 ASN B N 1
ATOM 2476 C CA . ASN B 1 100 ? 22.017 90.774 -1.072 1.00 26.06 98 ASN B CA 1
ATOM 2477 C C . ASN B 1 100 ? 22.227 89.863 -2.274 1.00 24.83 98 ASN B C 1
ATOM 2478 O O . ASN B 1 100 ? 21.261 89.449 -2.905 1.00 24.45 98 ASN B O 1
ATOM 2483 N N . ALA B 1 101 ? 23.485 89.595 -2.617 1.00 23.72 99 ALA B N 1
ATOM 2484 C CA . ALA B 1 101 ? 23.798 88.705 -3.731 1.00 23.04 99 ALA B CA 1
ATOM 2485 C C . ALA B 1 101 ? 24.964 87.798 -3.410 1.00 22.65 99 ALA B C 1
ATOM 2486 O O . ALA B 1 101 ? 25.889 88.182 -2.684 1.00 22.90 99 ALA B O 1
ATOM 2488 N N . LYS B 1 102 ? 24.923 86.607 -3.997 1.00 21.79 100 LYS B N 1
ATOM 2489 C CA . LYS B 1 102 ? 25.965 85.607 -3.868 1.00 21.43 100 LYS B CA 1
ATOM 2490 C C . LYS B 1 102 ? 26.409 85.149 -5.249 1.00 20.12 100 LYS B C 1
ATOM 2491 O O . LYS B 1 102 ? 25.588 85.005 -6.148 1.00 19.55 100 LYS B O 1
ATOM 2497 N N . LEU B 1 103 ? 27.707 84.896 -5.393 1.00 19.10 101 LEU B N 1
ATOM 2498 C CA . LEU B 1 103 ? 28.275 84.323 -6.616 1.00 18.92 101 LEU B CA 1
ATOM 2499 C C . LEU B 1 103 ? 28.637 82.852 -6.379 1.00 18.38 101 LEU B C 1
ATOM 2500 O O . LEU B 1 103 ? 29.305 82.523 -5.412 1.00 16.43 101 LEU B O 1
ATOM 2505 N N . MET B 1 104 ? 28.177 81.996 -7.284 1.00 18.43 102 MET B N 1
ATOM 2506 C CA . MET B 1 104 ? 28.515 80.597 -7.311 1.00 19.14 102 MET B CA 1
ATOM 2507 C C . MET B 1 104 ? 29.259 80.282 -8.608 1.00 18.78 102 MET B C 1
ATOM 2508 O O . MET B 1 104 ? 28.959 80.844 -9.684 1.00 19.17 102 MET B O 1
ATOM 2513 N N . SER B 1 105 ? 30.225 79.386 -8.491 1.00 18.45 103 SER B N 1
ATOM 2514 C CA . SER B 1 105 ? 31.078 78.983 -9.614 1.00 19.41 103 SER B CA 1
ATOM 2515 C C . SER B 1 105 ? 31.033 77.480 -9.787 1.00 18.99 103 SER B C 1
ATOM 2516 O O . SER B 1 105 ? 31.035 76.740 -8.789 1.00 18.30 103 SER B O 1
ATOM 2519 N N . ALA B 1 106 ? 30.999 77.026 -11.042 1.00 19.50 104 ALA B N 1
ATOM 2520 C CA . ALA B 1 106 ? 31.232 75.618 -11.358 1.00 20.62 104 ALA B CA 1
ATOM 2521 C C . ALA B 1 106 ? 32.571 75.140 -10.780 1.00 21.01 104 ALA B C 1
ATOM 2522 O O . ALA B 1 106 ? 32.650 74.031 -10.274 1.00 22.38 104 ALA B O 1
ATOM 2524 N N . PHE B 1 107 ? 33.594 75.988 -10.801 1.00 21.87 105 PHE B N 1
ATOM 2525 C CA . PHE B 1 107 ? 34.904 75.669 -10.192 1.00 22.37 105 PHE B CA 1
ATOM 2526 C C . PHE B 1 107 ? 34.954 76.178 -8.789 1.00 22.20 105 PHE B C 1
ATOM 2527 O O . PHE B 1 107 ? 34.697 77.347 -8.573 1.00 22.09 105 PHE B O 1
ATOM 2535 N N . GLN B 1 108 ? 35.328 75.316 -7.851 1.00 22.46 106 GLN B N 1
ATOM 2536 C CA . GLN B 1 108 ? 35.680 75.730 -6.496 1.00 22.57 106 GLN B CA 1
ATOM 2537 C C . GLN B 1 108 ? 36.768 76.779 -6.574 1.00 21.93 106 GLN B C 1
ATOM 2538 O O . GLN B 1 108 ? 37.802 76.525 -7.158 1.00 22.53 106 GLN B O 1
ATOM 2544 N N . LEU B 1 109 ? 36.505 77.958 -6.019 1.00 21.67 107 LEU B N 1
ATOM 2545 C CA . LEU B 1 109 ? 37.445 79.085 -6.045 1.00 21.51 107 LEU B CA 1
ATOM 2546 C C . LEU B 1 109 ? 37.560 79.607 -4.622 1.00 20.67 107 LEU B C 1
ATOM 2547 O O . LEU B 1 109 ? 36.904 80.584 -4.258 1.00 19.22 107 LEU B O 1
ATOM 2552 N N . ASN B 1 110 ? 38.372 78.913 -3.820 1.00 20.02 108 ASN B N 1
ATOM 2553 C CA . ASN B 1 110 ? 38.517 79.207 -2.385 1.00 20.29 108 ASN B CA 1
ATOM 2554 C C . ASN B 1 110 ? 38.929 80.646 -2.151 1.00 19.77 108 ASN B C 1
ATOM 2555 O O . ASN B 1 110 ? 39.921 81.092 -2.706 1.00 19.89 108 ASN B O 1
ATOM 2560 N N . GLY B 1 111 ? 38.176 81.360 -1.320 1.00 19.30 109 GLY B N 1
ATOM 2561 C CA . GLY B 1 111 ? 38.470 82.759 -1.024 1.00 18.97 109 GLY B CA 1
ATOM 2562 C C . GLY B 1 111 ? 37.855 83.786 -1.957 1.00 18.70 109 GLY B C 1
ATOM 2563 O O . GLY B 1 111 ? 37.942 84.987 -1.707 1.00 18.47 109 GLY B O 1
ATOM 2564 N N . ILE B 1 112 ? 37.280 83.324 -3.061 1.00 18.64 110 ILE B N 1
ATOM 2565 C CA . ILE B 1 112 ? 36.778 84.217 -4.083 1.00 18.90 110 ILE B CA 1
ATOM 2566 C C . ILE B 1 112 ? 35.247 84.243 -4.058 1.00 18.42 110 ILE B C 1
ATOM 2567 O O . ILE B 1 112 ? 34.640 85.294 -4.018 1.00 17.66 110 ILE B O 1
ATOM 2572 N N . CYS B 1 113 ? 34.635 83.082 -4.093 1.00 18.87 111 CYS B N 1
ATOM 2573 C CA . CYS B 1 113 ? 33.185 83.008 -4.161 1.00 19.10 111 CYS B CA 1
ATOM 2574 C C . CYS B 1 113 ? 32.760 81.627 -3.700 1.00 19.27 111 CYS B C 1
ATOM 2575 O O . CYS B 1 113 ? 33.621 80.835 -3.314 1.00 19.23 111 CYS B O 1
ATOM 2578 N N . ASP B 1 114 ? 31.451 81.347 -3.739 1.00 18.64 112 ASP B N 1
ATOM 2579 C CA . ASP B 1 114 ? 30.897 80.051 -3.380 1.00 18.96 112 ASP B CA 1
ATOM 2580 C C . ASP B 1 114 ? 31.036 79.001 -4.495 1.00 17.97 112 ASP B C 1
ATOM 2581 O O . ASP B 1 114 ? 31.065 79.340 -5.673 1.00 16.64 112 ASP B O 1
ATOM 2586 N N . THR B 1 115 ? 31.064 77.722 -4.125 1.00 17.66 113 THR B N 1
ATOM 2587 C CA . THR B 1 115 ? 30.994 76.630 -5.112 1.00 17.74 113 THR B CA 1
ATOM 2588 C C . THR B 1 115 ? 29.527 76.286 -5.444 1.00 17.39 113 THR B C 1
ATOM 2589 O O . THR B 1 115 ? 28.680 76.250 -4.560 1.00 15.66 113 THR B O 1
ATOM 2593 N N . TYR B 1 116 ? 29.228 76.051 -6.715 1.00 17.31 114 TYR B N 1
ATOM 2594 C CA . TYR B 1 116 ? 27.852 75.794 -7.102 1.00 17.31 114 TYR B CA 1
ATOM 2595 C C . TYR B 1 116 ? 27.335 74.490 -6.506 1.00 17.31 114 TYR B C 1
ATOM 2596 O O . TYR B 1 116 ? 27.998 73.438 -6.527 1.00 16.14 114 TYR B O 1
ATOM 2605 N N . ASN B 1 117 ? 26.130 74.602 -5.965 1.00 17.04 115 ASN B N 1
ATOM 2606 C CA . ASN B 1 117 ? 25.393 73.495 -5.430 1.00 17.06 115 ASN B CA 1
ATOM 2607 C C . ASN B 1 117 ? 23.907 73.856 -5.597 1.00 16.43 115 ASN B C 1
ATOM 2608 O O . ASN B 1 117 ? 23.468 74.887 -5.089 1.00 14.46 115 ASN B O 1
ATOM 2613 N N . TRP B 1 118 ? 23.168 72.996 -6.301 1.00 16.41 116 TRP B N 1
ATOM 2614 C CA . TRP B 1 118 ? 21.789 73.280 -6.736 1.00 17.65 116 TRP B CA 1
ATOM 2615 C C . TRP B 1 118 ? 20.855 73.566 -5.553 1.00 17.83 116 TRP B C 1
ATOM 2616 O O . TRP B 1 118 ? 20.085 74.535 -5.585 1.00 16.08 116 TRP B O 1
ATOM 2627 N N . SER B 1 119 ? 20.951 72.754 -4.495 1.00 18.68 117 SER B N 1
ATOM 2628 C CA . SER B 1 119 ? 20.004 72.859 -3.403 1.00 19.36 117 SER B CA 1
ATOM 2629 C C . SER B 1 119 ? 20.353 74.053 -2.514 1.00 19.29 117 SER B C 1
ATOM 2630 O O . SER B 1 119 ? 19.467 74.708 -2.010 1.00 18.74 117 SER B O 1
ATOM 2633 N N . GLU B 1 120 ? 21.644 74.349 -2.359 1.00 19.94 118 GLU B N 1
ATOM 2634 C CA . GLU B 1 120 ? 22.082 75.579 -1.691 1.00 19.88 118 GLU B CA 1
ATOM 2635 C C . GLU B 1 120 ? 21.710 76.863 -2.459 1.00 19.14 118 GLU B C 1
ATOM 2636 O O . GLU B 1 120 ? 21.420 77.892 -1.841 1.00 18.22 118 GLU B O 1
ATOM 2642 N N . ALA B 1 121 ? 21.735 76.815 -3.787 1.00 18.35 119 ALA B N 1
ATOM 2643 C CA . ALA B 1 121 ? 21.269 77.935 -4.597 1.00 18.17 119 ALA B CA 1
ATOM 2644 C C . ALA B 1 121 ? 19.756 78.186 -4.386 1.00 17.81 119 ALA B C 1
ATOM 2645 O O . ALA B 1 121 ? 19.321 79.316 -4.210 1.00 17.02 119 ALA B O 1
ATOM 2647 N N . ILE B 1 122 ? 18.978 77.126 -4.415 1.00 18.25 120 ILE B N 1
ATOM 2648 C CA . ILE B 1 122 ? 17.543 77.185 -4.124 1.00 19.10 120 ILE B CA 1
ATOM 2649 C C . ILE B 1 122 ? 17.276 77.762 -2.742 1.00 19.89 120 ILE B C 1
ATOM 2650 O O . ILE B 1 122 ? 16.402 78.594 -2.607 1.00 19.56 120 ILE B O 1
ATOM 2655 N N . LYS B 1 123 ? 18.027 77.317 -1.728 1.00 21.33 121 LYS B N 1
ATOM 2656 C CA . LYS B 1 123 ? 17.874 77.846 -0.368 1.00 22.10 121 LYS B CA 1
ATOM 2657 C C . LYS B 1 123 ? 18.128 79.344 -0.348 1.00 21.95 121 LYS B C 1
ATOM 2658 O O . LYS B 1 123 ? 17.373 80.074 0.278 1.00 21.13 121 LYS B O 1
ATOM 2664 N N . MET B 1 124 ? 19.178 79.802 -1.029 1.00 21.92 122 MET B N 1
ATOM 2665 C CA . MET B 1 124 ? 19.468 81.244 -1.112 1.00 22.78 122 MET B CA 1
ATOM 2666 C C . MET B 1 124 ? 18.412 82.044 -1.871 1.00 22.25 122 MET B C 1
ATOM 2667 O O . MET B 1 124 ? 18.148 83.200 -1.530 1.00 21.85 122 MET B O 1
ATOM 2672 N N . LEU B 1 125 ? 17.857 81.463 -2.932 1.00 21.91 123 LEU B N 1
ATOM 2673 C CA . LEU B 1 125 ? 16.790 82.118 -3.700 1.00 22.85 123 LEU B CA 1
ATOM 2674 C C . LEU B 1 125 ? 15.540 82.307 -2.831 1.00 23.50 123 LEU B C 1
ATOM 2675 O O . LEU B 1 125 ? 14.892 83.344 -2.897 1.00 23.41 123 LEU B O 1
ATOM 2680 N N . ARG B 1 126 ? 15.214 81.301 -2.027 1.00 24.68 124 ARG B N 1
ATOM 2681 C CA . ARG B 1 126 ? 14.101 81.383 -1.072 1.00 26.35 124 ARG B CA 1
ATOM 2682 C C . ARG B 1 126 ? 14.371 82.438 0.008 1.00 26.41 124 ARG B C 1
ATOM 2683 O O . ARG B 1 126 ? 13.444 83.111 0.455 1.00 25.98 124 ARG B O 1
ATOM 2691 N N . GLU B 1 127 ? 15.637 82.634 0.383 1.00 27.11 125 GLU B N 1
ATOM 2692 C CA . GLU B 1 127 ? 15.983 83.703 1.326 1.00 27.90 125 GLU B CA 1
ATOM 2693 C C . GLU B 1 127 ? 15.997 85.065 0.632 1.00 27.74 125 GLU B C 1
ATOM 2694 O O . GLU B 1 127 ? 16.356 86.054 1.253 1.00 28.32 125 GLU B O 1
ATOM 2700 N N . LYS B 1 128 ? 15.603 85.102 -0.646 1.00 27.37 126 LYS B N 1
ATOM 2701 C CA . LYS B 1 128 ? 15.492 86.336 -1.445 1.00 27.26 126 LYS B CA 1
ATOM 2702 C C . LYS B 1 128 ? 16.864 86.972 -1.713 1.00 26.10 126 LYS B C 1
ATOM 2703 O O . LYS B 1 128 ? 16.999 88.188 -1.805 1.00 25.43 126 LYS B O 1
ATOM 2709 N N . ARG B 1 129 ? 17.878 86.119 -1.839 1.00 24.79 127 ARG B N 1
ATOM 2710 C CA . ARG B 1 129 ? 19.180 86.542 -2.331 1.00 24.90 127 ARG B CA 1
ATOM 2711 C C . ARG B 1 129 ? 19.223 86.348 -3.824 1.00 22.97 127 ARG B C 1
ATOM 2712 O O . ARG B 1 129 ? 18.742 85.335 -4.329 1.00 23.11 127 ARG B O 1
ATOM 2720 N N . VAL B 1 130 ? 19.837 87.295 -4.519 1.00 21.49 128 VAL B N 1
ATOM 2721 C CA . VAL B 1 130 ? 20.177 87.114 -5.931 1.00 20.76 128 VAL B CA 1
ATOM 2722 C C . VAL B 1 130 ? 21.359 86.117 -6.097 1.00 19.59 128 VAL B C 1
ATOM 2723 O O . VAL B 1 130 ? 22.393 86.294 -5.479 1.00 20.19 128 VAL B O 1
ATOM 2727 N N . VAL B 1 131 ? 21.195 85.066 -6.900 1.00 17.96 129 VAL B N 1
ATOM 2728 C CA . VAL B 1 131 ? 22.289 84.114 -7.145 1.00 17.81 129 VAL B CA 1
ATOM 2729 C C . VAL B 1 131 ? 22.839 84.248 -8.591 1.00 17.07 129 VAL B C 1
ATOM 2730 O O . VAL B 1 131 ? 22.110 84.103 -9.570 1.00 16.51 129 VAL B O 1
ATOM 2734 N N . ILE B 1 132 ? 24.128 84.564 -8.689 1.00 16.51 130 ILE B N 1
ATOM 2735 C CA . ILE B 1 132 ? 24.825 84.649 -9.957 1.00 16.19 130 ILE B CA 1
ATOM 2736 C C . ILE B 1 132 ? 25.566 83.345 -10.157 1.00 15.15 130 ILE B C 1
ATOM 2737 O O . ILE B 1 132 ? 26.252 82.875 -9.257 1.00 14.47 130 ILE B O 1
ATOM 2742 N N . PHE B 1 133 ? 25.374 82.747 -11.329 1.00 14.81 131 PHE B N 1
ATOM 2743 C CA . PHE B 1 133 ? 26.062 81.531 -11.748 1.00 15.83 131 PHE B CA 1
ATOM 2744 C C . PHE B 1 133 ? 27.127 81.858 -12.786 1.00 16.13 131 PHE B C 1
ATOM 2745 O O . PHE B 1 133 ? 26.816 82.441 -13.846 1.00 17.31 131 PHE B O 1
ATOM 2753 N N . SER B 1 134 ? 28.357 81.466 -12.477 1.00 15.73 132 SER B N 1
ATOM 2754 C CA . SER B 1 134 ? 29.499 81.642 -13.366 1.00 16.32 132 SER B CA 1
ATOM 2755 C C . SER B 1 134 ? 30.277 80.354 -13.635 1.00 16.15 132 SER B C 1
ATOM 2756 O O . SER B 1 134 ? 30.130 79.342 -12.932 1.00 14.64 132 SER B O 1
ATOM 2759 N N . ALA B 1 135 ? 31.139 80.437 -14.646 1.00 16.97 133 ALA B N 1
ATOM 2760 C CA . ALA B 1 135 ? 32.022 79.343 -15.043 1.00 17.70 133 ALA B CA 1
ATOM 2761 C C . ALA B 1 135 ? 31.277 78.209 -15.747 1.00 18.29 133 ALA B C 1
ATOM 2762 O O . ALA B 1 135 ? 31.797 77.120 -15.865 1.00 19.19 133 ALA B O 1
ATOM 2764 N N . GLY B 1 136 ? 30.060 78.479 -16.211 1.00 19.13 134 GLY B N 1
ATOM 2765 C CA . GLY B 1 136 ? 29.259 77.539 -16.976 1.00 19.19 134 GLY B CA 1
ATOM 2766 C C . GLY B 1 136 ? 28.966 76.232 -16.262 1.00 19.91 134 GLY B C 1
ATOM 2767 O O . GLY B 1 136 ? 28.590 76.222 -15.089 1.00 19.24 134 GLY B O 1
ATOM 2768 N N . THR B 1 137 ? 29.169 75.124 -16.978 1.00 20.22 135 THR B N 1
ATOM 2769 C CA . THR B 1 137 ? 29.103 73.798 -16.365 1.00 20.89 135 THR B CA 1
ATOM 2770 C C . THR B 1 137 ? 30.420 73.277 -15.917 1.00 21.27 135 THR B C 1
ATOM 2771 O O . THR B 1 137 ? 30.485 72.195 -15.358 1.00 22.86 135 THR B O 1
ATOM 2775 N N . GLY B 1 138 ? 31.494 74.030 -16.147 1.00 21.20 136 GLY B N 1
ATOM 2776 C CA . GLY B 1 138 ? 32.805 73.519 -15.878 1.00 20.40 136 GLY B CA 1
ATOM 2777 C C . GLY B 1 138 ? 33.416 72.820 -17.079 1.00 20.00 136 GLY B C 1
ATOM 2778 O O . GLY B 1 138 ? 34.613 72.583 -17.089 1.00 19.37 136 GLY B O 1
ATOM 2779 N N . ASN B 1 139 ? 32.608 72.550 -18.110 1.00 19.60 137 ASN B N 1
ATOM 2780 C CA . ASN B 1 139 ? 33.047 71.782 -19.272 1.00 19.29 137 ASN B CA 1
ATOM 2781 C C . ASN B 1 139 ? 33.067 72.616 -20.556 1.00 18.76 137 ASN B C 1
ATOM 2782 O O . ASN B 1 139 ? 32.253 73.525 -20.715 1.00 17.47 137 ASN B O 1
ATOM 2787 N N . PRO B 1 140 ? 33.966 72.265 -21.496 1.00 18.54 138 PRO B N 1
ATOM 2788 C CA . PRO B 1 140 ? 34.003 72.911 -22.808 1.00 19.16 138 PRO B CA 1
ATOM 2789 C C . PRO B 1 140 ? 32.875 72.443 -23.747 1.00 19.11 138 PRO B C 1
ATOM 2790 O O . PRO B 1 140 ? 32.177 71.474 -23.457 1.00 17.58 138 PRO B O 1
ATOM 2794 N N . PHE B 1 141 ? 32.723 73.163 -24.856 1.00 20.76 139 PHE B N 1
ATOM 2795 C CA . PHE B 1 141 ? 31.777 72.852 -25.916 1.00 22.04 139 PHE B CA 1
ATOM 2796 C C . PHE B 1 141 ? 30.294 73.057 -25.540 1.00 22.52 139 PHE B C 1
ATOM 2797 O O . PHE B 1 141 ? 29.418 72.544 -26.231 1.00 23.45 139 PHE B O 1
ATOM 2805 N N . PHE B 1 142 ? 30.023 73.820 -24.483 1.00 23.42 140 PHE B N 1
ATOM 2806 C CA . PHE B 1 142 ? 28.646 74.104 -24.031 1.00 24.03 140 PHE B CA 1
ATOM 2807 C C . PHE B 1 142 ? 28.485 75.583 -23.846 1.00 23.84 140 PHE B C 1
ATOM 2808 O O . PHE B 1 142 ? 29.201 76.192 -23.061 1.00 24.67 140 PHE B O 1
ATOM 2816 N N . THR B 1 143 ? 27.568 76.164 -24.605 1.00 22.43 141 THR B N 1
ATOM 2817 C CA . THR B 1 143 ? 27.388 77.601 -24.615 1.00 21.96 141 THR B CA 1
ATOM 2818 C C . THR B 1 143 ? 26.807 78.110 -23.293 1.00 20.91 141 THR B C 1
ATOM 2819 O O . THR B 1 143 ? 26.306 77.348 -22.461 1.00 19.13 141 THR B O 1
ATOM 2823 N N . THR B 1 144 ? 26.861 79.420 -23.135 1.00 20.49 142 THR B N 1
ATOM 2824 C CA . THR B 1 144 ? 26.231 80.078 -22.004 1.00 20.81 142 THR B CA 1
ATOM 2825 C C . THR B 1 144 ? 24.704 79.829 -21.981 1.00 20.15 142 THR B C 1
ATOM 2826 O O . THR B 1 144 ? 24.132 79.718 -20.914 1.00 18.54 142 THR B O 1
ATOM 2830 N N . ASP B 1 145 ? 24.070 79.713 -23.156 1.00 20.66 143 ASP B N 1
ATOM 2831 C CA . ASP B 1 145 ? 22.629 79.362 -23.249 1.00 21.21 143 ASP B CA 1
ATOM 2832 C C . ASP B 1 145 ? 22.318 77.992 -22.655 1.00 20.79 143 ASP B C 1
ATOM 2833 O O . ASP B 1 145 ? 21.280 77.805 -22.031 1.00 20.91 143 ASP B O 1
ATOM 2838 N N . SER B 1 146 ? 23.205 77.030 -22.863 1.00 21.14 144 SER B N 1
ATOM 2839 C CA . SER B 1 146 ? 23.049 75.699 -22.256 1.00 21.06 144 SER B CA 1
ATOM 2840 C C . SER B 1 146 ? 23.150 75.728 -20.728 1.00 20.95 144 SER B C 1
ATOM 2841 O O . SER B 1 146 ? 22.410 75.029 -20.034 1.00 20.60 144 SER B O 1
ATOM 2844 N N . THR B 1 147 ? 24.100 76.503 -20.227 1.00 20.37 145 THR B N 1
ATOM 2845 C CA . THR B 1 147 ? 24.221 76.783 -18.805 1.00 20.02 145 THR B CA 1
ATOM 2846 C C . THR B 1 147 ? 22.928 77.396 -18.248 1.00 19.28 145 THR B C 1
ATOM 2847 O O . THR B 1 147 ? 22.444 76.957 -17.220 1.00 17.57 145 THR B O 1
ATOM 2851 N N . ALA B 1 148 ? 22.410 78.421 -18.933 1.00 18.83 146 ALA B N 1
ATOM 2852 C CA . ALA B 1 148 ? 21.166 79.088 -18.556 1.00 19.49 146 ALA B CA 1
ATOM 2853 C C . ALA B 1 148 ? 20.012 78.106 -18.431 1.00 19.20 146 ALA B C 1
ATOM 2854 O O . ALA B 1 148 ? 19.334 78.088 -17.405 1.00 19.55 146 ALA B O 1
ATOM 2856 N N . CYS B 1 149 ? 19.829 77.273 -19.457 1.00 19.33 147 CYS B N 1
ATOM 2857 C CA . CYS B 1 149 ? 18.806 76.233 -19.452 1.00 19.90 147 CYS B CA 1
ATOM 2858 C C . CYS B 1 149 ? 19.007 75.216 -18.347 1.00 19.64 147 CYS B C 1
ATOM 2859 O O . CYS B 1 149 ? 18.050 74.883 -17.627 1.00 17.64 147 CYS B O 1
ATOM 2862 N N . LEU B 1 150 ? 20.241 74.713 -18.227 1.00 18.29 148 LEU B N 1
ATOM 2863 C CA . LEU B 1 150 ? 20.580 73.759 -17.185 1.00 18.30 148 LEU B CA 1
ATOM 2864 C C . LEU B 1 150 ? 20.357 74.326 -15.779 1.00 17.82 148 LEU B C 1
ATOM 2865 O O . LEU B 1 150 ? 19.770 73.659 -14.913 1.00 17.54 148 LEU B O 1
ATOM 2870 N N . ARG B 1 151 ? 20.869 75.529 -15.525 1.00 17.62 149 ARG B N 1
ATOM 2871 C CA . ARG B 1 151 ? 20.731 76.128 -14.202 1.00 17.49 149 ARG B CA 1
ATOM 2872 C C . ARG B 1 151 ? 19.264 76.411 -13.918 1.00 17.53 149 ARG B C 1
ATOM 2873 O O . ARG B 1 151 ? 18.793 76.163 -12.812 1.00 17.70 149 ARG B O 1
ATOM 2881 N N . GLY B 1 152 ? 18.549 76.884 -14.933 1.00 17.26 150 GLY B N 1
ATOM 2882 C CA . GLY B 1 152 ? 17.136 77.212 -14.821 1.00 17.17 150 GLY B CA 1
ATOM 2883 C C . GLY B 1 152 ? 16.348 76.020 -14.358 1.00 17.13 150 GLY B C 1
ATOM 2884 O O . GLY B 1 152 ? 15.520 76.140 -13.460 1.00 17.05 150 GLY B O 1
ATOM 2885 N N . ILE B 1 153 ? 16.621 74.871 -14.974 1.00 16.93 151 ILE B N 1
ATOM 2886 C CA . ILE B 1 153 ? 15.967 73.617 -14.637 1.00 17.39 151 ILE B CA 1
ATOM 2887 C C . ILE B 1 153 ? 16.321 73.158 -13.220 1.00 17.32 151 ILE B C 1
ATOM 2888 O O . ILE B 1 153 ? 15.427 72.847 -12.418 1.00 17.29 151 ILE B O 1
ATOM 2893 N N . GLU B 1 154 ? 17.611 73.153 -12.895 1.00 17.32 152 GLU B N 1
ATOM 2894 C CA . GLU B 1 154 ? 18.084 72.725 -11.570 1.00 17.97 152 GLU B CA 1
ATOM 2895 C C . GLU B 1 154 ? 17.494 73.523 -10.417 1.00 18.16 152 GLU B C 1
ATOM 2896 O O . GLU B 1 154 ? 17.192 72.950 -9.363 1.00 19.26 152 GLU B O 1
ATOM 2902 N N . ILE B 1 155 ? 17.432 74.846 -10.569 1.00 18.25 153 ILE B N 1
ATOM 2903 C CA . ILE B 1 155 ? 16.888 75.712 -9.528 1.00 19.10 153 ILE B CA 1
ATOM 2904 C C . ILE B 1 155 ? 15.397 75.998 -9.688 1.00 18.77 153 ILE B C 1
ATOM 2905 O O . ILE B 1 155 ? 14.868 76.808 -8.943 1.00 18.09 153 ILE B O 1
ATOM 2910 N N . GLU B 1 156 ? 14.751 75.315 -10.635 1.00 19.29 154 GLU B N 1
ATOM 2911 C CA . GLU B 1 156 ? 13.305 75.341 -10.816 1.00 20.60 154 GLU B CA 1
ATOM 2912 C C . GLU B 1 156 ? 12.775 76.754 -11.047 1.00 20.50 154 GLU B C 1
ATOM 2913 O O . GLU B 1 156 ? 11.846 77.189 -10.392 1.00 20.77 154 GLU B O 1
ATOM 2919 N N . ALA B 1 157 ? 13.414 77.469 -11.971 1.00 19.88 155 ALA B N 1
ATOM 2920 C CA . ALA B 1 157 ? 12.968 78.778 -12.398 1.00 19.16 155 ALA B CA 1
ATOM 2921 C C . ALA B 1 157 ? 11.693 78.608 -13.209 1.00 18.43 155 ALA B C 1
ATOM 2922 O O . ALA B 1 157 ? 11.509 77.586 -13.861 1.00 17.25 155 ALA B O 1
ATOM 2924 N N . ASP B 1 158 ? 10.799 79.596 -13.113 1.00 17.74 156 ASP B N 1
ATOM 2925 C CA . ASP B 1 158 ? 9.566 79.641 -13.909 1.00 18.12 156 ASP B CA 1
ATOM 2926 C C . ASP B 1 158 ? 9.834 79.913 -15.369 1.00 18.02 156 ASP B C 1
ATOM 2927 O O . ASP B 1 158 ? 8.995 79.589 -16.223 1.00 18.05 156 ASP B O 1
ATOM 2932 N N . VAL B 1 159 ? 10.994 80.520 -15.657 1.00 17.68 157 VAL B N 1
ATOM 2933 C CA . VAL B 1 159 ? 11.283 81.017 -16.999 1.00 17.30 157 VAL B CA 1
ATOM 2934 C C . VAL B 1 159 ? 12.774 81.356 -17.119 1.00 16.72 157 VAL B C 1
ATOM 2935 O O . VAL B 1 159 ? 13.448 81.607 -16.119 1.00 16.08 157 VAL B O 1
ATOM 2939 N N . VAL B 1 160 ? 13.271 81.323 -18.349 1.00 16.81 158 VAL B N 1
ATOM 2940 C CA . VAL B 1 160 ? 14.584 81.805 -18.708 1.00 17.30 158 VAL B CA 1
ATOM 2941 C C . VAL B 1 160 ? 14.350 83.039 -19.576 1.00 17.46 158 VAL B C 1
ATOM 2942 O O . VAL B 1 160 ? 13.758 82.948 -20.679 1.00 17.36 158 VAL B O 1
ATOM 2946 N N . LEU B 1 161 ? 14.756 84.198 -19.053 1.00 17.25 159 LEU B N 1
ATOM 2947 C CA . LEU B 1 161 ? 14.774 85.455 -19.818 1.00 17.49 159 LEU B CA 1
ATOM 2948 C C . LEU B 1 161 ? 16.132 85.583 -20.542 1.00 18.28 159 LEU B C 1
ATOM 2949 O O . LEU B 1 161 ? 17.178 85.810 -19.893 1.00 17.56 159 LEU B O 1
ATOM 2954 N N . LYS B 1 162 ? 16.108 85.385 -21.859 1.00 18.71 160 LYS B N 1
ATOM 2955 C CA . LYS B 1 162 ? 17.263 85.629 -22.713 1.00 20.05 160 LYS B CA 1
ATOM 2956 C C . LYS B 1 162 ? 17.351 87.110 -23.136 1.00 20.85 160 LYS B C 1
ATOM 2957 O O . LYS B 1 162 ? 16.647 87.565 -24.057 1.00 20.30 160 LYS B O 1
ATOM 2963 N N . ALA B 1 163 ? 18.210 87.849 -22.434 1.00 21.87 161 ALA B N 1
ATOM 2964 C CA . ALA B 1 163 ? 18.474 89.241 -22.730 1.00 23.26 161 ALA B CA 1
ATOM 2965 C C . ALA B 1 163 ? 19.313 89.344 -24.008 1.00 24.55 161 ALA B C 1
ATOM 2966 O O . ALA B 1 163 ? 20.241 88.541 -24.221 1.00 24.48 161 ALA B O 1
ATOM 2968 N N . THR B 1 164 ? 18.943 90.293 -24.874 1.00 25.57 162 THR B N 1
ATOM 2969 C CA . THR B 1 164 ? 19.637 90.534 -26.155 1.00 26.82 162 THR B CA 1
ATOM 2970 C C . THR B 1 164 ? 19.672 92.035 -26.409 1.00 27.16 162 THR B C 1
ATOM 2971 O O . THR B 1 164 ? 19.320 92.830 -25.526 1.00 26.42 162 THR B O 1
ATOM 2975 N N . LYS B 1 165 ? 20.142 92.428 -27.590 1.00 28.68 163 LYS B N 1
ATOM 2976 C CA . LYS B 1 165 ? 20.217 93.840 -27.939 1.00 30.37 163 LYS B CA 1
ATOM 2977 C C . LYS B 1 165 ? 19.091 94.244 -28.888 1.00 30.93 163 LYS B C 1
ATOM 2978 O O . LYS B 1 165 ? 19.047 95.384 -29.337 1.00 31.34 163 LYS B O 1
ATOM 2984 N N . VAL B 1 166 ? 18.175 93.321 -29.173 1.00 31.82 164 VAL B N 1
ATOM 2985 C CA . VAL B 1 166 ? 17.033 93.591 -30.056 1.00 32.76 164 VAL B CA 1
ATOM 2986 C C . VAL B 1 166 ? 15.736 93.194 -29.348 1.00 33.48 164 VAL B C 1
ATOM 2987 O O . VAL B 1 166 ? 15.782 92.638 -28.254 1.00 33.01 164 VAL B O 1
ATOM 2991 N N . ASP B 1 167 ? 14.587 93.485 -29.964 1.00 34.50 165 ASP B N 1
ATOM 2992 C CA . ASP B 1 167 ? 13.298 93.391 -29.259 1.00 35.31 165 ASP B CA 1
ATOM 2993 C C . ASP B 1 167 ? 12.770 91.971 -29.098 1.00 35.51 165 ASP B C 1
ATOM 2994 O O . ASP B 1 167 ? 11.985 91.709 -28.208 1.00 36.08 165 ASP B O 1
ATOM 2999 N N . GLY B 1 168 ? 13.202 91.056 -29.948 1.00 36.13 166 GLY B N 1
ATOM 3000 C CA . GLY B 1 168 ? 12.781 89.669 -29.832 1.00 36.67 166 GLY B CA 1
ATOM 3001 C C . GLY B 1 168 ? 13.343 88.836 -30.954 1.00 37.05 166 GLY B C 1
ATOM 3002 O O . GLY B 1 168 ? 14.403 89.168 -31.483 1.00 37.00 166 GLY B O 1
ATOM 3003 N N . VAL B 1 169 ? 12.638 87.752 -31.295 1.00 37.89 167 VAL B N 1
ATOM 3004 C CA . VAL B 1 169 ? 13.010 86.844 -32.386 1.00 38.85 167 VAL B CA 1
ATOM 3005 C C . VAL B 1 169 ? 12.358 87.294 -33.700 1.00 39.98 167 VAL B C 1
ATOM 3006 O O . VAL B 1 169 ? 11.130 87.397 -33.776 1.00 39.76 167 VAL B O 1
ATOM 3010 N N . TYR B 1 170 ? 13.183 87.537 -34.724 1.00 41.52 168 TYR B N 1
ATOM 3011 C CA . TYR B 1 170 ? 12.728 88.047 -36.045 1.00 42.77 168 TYR B CA 1
ATOM 3012 C C . TYR B 1 170 ? 12.819 86.966 -37.115 1.00 43.86 168 TYR B C 1
ATOM 3013 O O . TYR B 1 170 ? 13.254 85.869 -36.821 1.00 44.40 168 TYR B O 1
ATOM 3022 N N . ASP B 1 171 ? 12.437 87.270 -38.357 1.00 45.51 169 ASP B N 1
ATOM 3023 C CA . ASP B 1 171 ? 12.690 86.329 -39.482 1.00 46.39 169 ASP B CA 1
ATOM 3024 C C . ASP B 1 171 ? 14.172 86.341 -39.907 1.00 47.17 169 ASP B C 1
ATOM 3025 O O . ASP B 1 171 ? 14.645 85.406 -40.563 1.00 47.52 169 ASP B O 1
ATOM 3030 N N . CYS B 1 172 ? 14.889 87.407 -39.543 1.00 47.79 170 CYS B N 1
ATOM 3031 C CA . CYS B 1 172 ? 16.231 87.664 -40.052 1.00 48.03 170 CYS B CA 1
ATOM 3032 C C . CYS B 1 172 ? 16.952 88.735 -39.218 1.00 48.28 170 CYS B C 1
ATOM 3033 O O . CYS B 1 172 ? 16.316 89.506 -38.484 1.00 48.41 170 CYS B O 1
ATOM 3036 N N . ALA B 1 180 ? 11.607 92.611 -41.972 1.00 42.46 178 ALA B N 1
ATOM 3037 C CA . ALA B 1 180 ? 12.005 92.075 -40.676 1.00 42.47 178 ALA B CA 1
ATOM 3038 C C . ALA B 1 180 ? 10.825 92.081 -39.695 1.00 42.40 178 ALA B C 1
ATOM 3039 O O . ALA B 1 180 ? 10.542 93.097 -39.047 1.00 42.00 178 ALA B O 1
ATOM 3041 N N . LYS B 1 181 ? 10.145 90.939 -39.603 1.00 42.07 179 LYS B N 1
ATOM 3042 C CA . LYS B 1 181 ? 8.962 90.798 -38.746 1.00 42.09 179 LYS B CA 1
ATOM 3043 C C . LYS B 1 181 ? 9.359 90.236 -37.378 1.00 41.45 179 LYS B C 1
ATOM 3044 O O . LYS B 1 181 ? 10.023 89.209 -37.306 1.00 42.03 179 LYS B O 1
ATOM 3050 N N . LEU B 1 182 ? 8.953 90.922 -36.313 1.00 40.80 180 LEU B N 1
ATOM 3051 C CA . LEU B 1 182 ? 9.116 90.442 -34.940 1.00 40.26 180 LEU B CA 1
ATOM 3052 C C . LEU B 1 182 ? 8.016 89.438 -34.581 1.00 39.71 180 LEU B C 1
ATOM 3053 O O . LEU B 1 182 ? 6.829 89.749 -34.709 1.00 39.73 180 LEU B O 1
ATOM 3058 N N . TYR B 1 183 ? 8.403 88.241 -34.142 1.00 38.94 181 TYR B N 1
ATOM 3059 C CA . TYR B 1 183 ? 7.448 87.271 -33.603 1.00 38.17 181 TYR B CA 1
ATOM 3060 C C . TYR B 1 183 ? 7.146 87.585 -32.137 1.00 37.49 181 TYR B C 1
ATOM 3061 O O . TYR B 1 183 ? 8.047 87.926 -31.368 1.00 37.58 181 TYR B O 1
ATOM 3070 N N . LYS B 1 184 ? 5.883 87.472 -31.743 1.00 35.87 182 LYS B N 1
ATOM 3071 C CA . LYS B 1 184 ? 5.505 87.653 -30.343 1.00 35.06 182 LYS B CA 1
ATOM 3072 C C . LYS B 1 184 ? 5.387 86.305 -29.621 1.00 33.10 182 LYS B C 1
ATOM 3073 O O . LYS B 1 184 ? 5.661 86.212 -28.431 1.00 32.25 182 LYS B O 1
ATOM 3079 N N . ASN B 1 185 ? 4.977 85.275 -30.349 1.00 31.93 183 ASN B N 1
ATOM 3080 C CA . ASN B 1 185 ? 4.699 83.964 -29.769 1.00 31.66 183 ASN B CA 1
ATOM 3081 C C . ASN B 1 185 ? 5.176 82.853 -30.664 1.00 30.88 183 ASN B C 1
ATOM 3082 O O . ASN B 1 185 ? 4.938 82.895 -31.874 1.00 31.08 183 ASN B O 1
ATOM 3087 N N . LEU B 1 186 ? 5.853 81.865 -30.073 1.00 30.18 184 LEU B N 1
ATOM 3088 C CA . LEU B 1 186 ? 6.366 80.714 -30.807 1.00 29.87 184 LEU B CA 1
ATOM 3089 C C . LEU B 1 186 ? 6.291 79.437 -29.979 1.00 29.62 184 LEU B C 1
ATOM 3090 O O . LEU B 1 186 ? 6.365 79.476 -28.761 1.00 29.76 184 LEU B O 1
ATOM 3095 N N . SER B 1 187 ? 6.120 78.300 -30.632 1.00 29.88 185 SER B N 1
ATOM 3096 C CA . SER B 1 187 ? 6.376 77.014 -29.974 1.00 30.46 185 SER B CA 1
ATOM 3097 C C . SER B 1 187 ? 7.823 76.587 -30.265 1.00 30.84 185 SER B C 1
ATOM 3098 O O . SER B 1 187 ? 8.517 77.250 -31.050 1.00 30.55 185 SER B O 1
ATOM 3101 N N . TYR B 1 188 ? 8.272 75.521 -29.605 1.00 31.36 186 TYR B N 1
ATOM 3102 C CA . TYR B 1 188 ? 9.608 74.952 -29.819 1.00 32.18 186 TYR B CA 1
ATOM 3103 C C . TYR B 1 188 ? 9.646 74.344 -31.215 1.00 33.21 186 TYR B C 1
ATOM 3104 O O . TYR B 1 188 ? 10.618 74.512 -31.951 1.00 32.64 186 TYR B O 1
ATOM 3113 N N . ALA B 1 189 ? 8.573 73.634 -31.551 1.00 34.47 187 ALA B N 1
ATOM 3114 C CA . ALA B 1 189 ? 8.339 73.096 -32.889 1.00 35.41 187 ALA B CA 1
ATOM 3115 C C . ALA B 1 189 ? 8.503 74.161 -33.973 1.00 36.41 187 ALA B C 1
ATOM 3116 O O . ALA B 1 189 ? 9.284 73.998 -34.917 1.00 36.95 187 ALA B O 1
ATOM 3118 N N . GLU B 1 190 ? 7.778 75.260 -33.824 1.00 37.42 188 GLU B N 1
ATOM 3119 C CA . GLU B 1 190 ? 7.854 76.397 -34.762 1.00 37.96 188 GLU B CA 1
ATOM 3120 C C . GLU B 1 190 ? 9.295 76.868 -34.975 1.00 38.47 188 GLU B C 1
ATOM 3121 O O . GLU B 1 190 ? 9.741 77.033 -36.109 1.00 38.45 188 GLU B O 1
ATOM 3127 N N . VAL B 1 191 ? 10.009 77.105 -33.877 1.00 38.96 189 VAL B N 1
ATOM 3128 C CA . VAL B 1 191 ? 11.391 77.596 -33.938 1.00 39.63 189 VAL B CA 1
ATOM 3129 C C . VAL B 1 191 ? 12.263 76.680 -34.812 1.00 40.08 189 VAL B C 1
ATOM 3130 O O . VAL B 1 191 ? 13.015 77.153 -35.661 1.00 39.64 189 VAL B O 1
ATOM 3134 N N . ILE B 1 192 ? 12.122 75.372 -34.608 1.00 41.06 190 ILE B N 1
ATOM 3135 C CA . ILE B 1 192 ? 12.923 74.374 -35.310 1.00 41.75 190 ILE B CA 1
ATOM 3136 C C . ILE B 1 192 ? 12.500 74.242 -36.781 1.00 42.45 190 ILE B C 1
ATOM 3137 O O . ILE B 1 192 ? 13.354 74.118 -37.660 1.00 43.01 190 ILE B O 1
ATOM 3142 N N . ASP B 1 193 ? 11.194 74.288 -37.041 1.00 43.06 191 ASP B N 1
ATOM 3143 C CA . ASP B 1 193 ? 10.650 74.159 -38.401 1.00 43.59 191 ASP B CA 1
ATOM 3144 C C . ASP B 1 193 ? 10.966 75.365 -39.271 1.00 43.88 191 ASP B C 1
ATOM 3145 O O . ASP B 1 193 ? 11.228 75.221 -40.465 1.00 44.29 191 ASP B O 1
ATOM 3150 N N . LYS B 1 194 ? 10.909 76.546 -38.663 1.00 44.09 192 LYS B N 1
ATOM 3151 C CA . LYS B 1 194 ? 11.199 77.803 -39.334 1.00 44.20 192 LYS B CA 1
ATOM 3152 C C . LYS B 1 194 ? 12.684 78.163 -39.244 1.00 44.18 192 LYS B C 1
ATOM 3153 O O . LYS B 1 194 ? 13.110 79.175 -39.812 1.00 43.81 192 LYS B O 1
ATOM 3159 N N . GLU B 1 195 ? 13.453 77.340 -38.521 1.00 44.02 193 GLU B N 1
ATOM 3160 C CA . GLU B 1 195 ? 14.891 77.514 -38.369 1.00 44.02 193 GLU B CA 1
ATOM 3161 C C . GLU B 1 195 ? 15.216 78.890 -37.822 1.00 43.65 193 GLU B C 1
ATOM 3162 O O . GLU B 1 195 ? 16.159 79.542 -38.282 1.00 44.17 193 GLU B O 1
ATOM 3168 N N . LEU B 1 196 ? 14.433 79.343 -36.850 1.00 43.27 194 LEU B N 1
ATOM 3169 C CA . LEU B 1 196 ? 14.664 80.653 -36.254 1.00 42.76 194 LEU B CA 1
ATOM 3170 C C . LEU B 1 196 ? 15.850 80.607 -35.301 1.00 42.62 194 LEU B C 1
ATOM 3171 O O . LEU B 1 196 ? 16.077 79.607 -34.603 1.00 42.66 194 LEU B O 1
ATOM 3176 N N . LYS B 1 197 ? 16.619 81.691 -35.317 1.00 42.32 195 LYS B N 1
ATOM 3177 C CA . LYS B 1 197 ? 17.813 81.816 -34.504 1.00 41.92 195 LYS B CA 1
ATOM 3178 C C . LYS B 1 197 ? 17.380 82.313 -33.132 1.00 41.39 195 LYS B C 1
ATOM 3179 O O . LYS B 1 197 ? 16.867 83.434 -32.985 1.00 41.81 195 LYS B O 1
ATOM 3185 N N . VAL B 1 198 ? 17.533 81.435 -32.146 1.00 40.01 196 VAL B N 1
ATOM 3186 C CA . VAL B 1 198 ? 17.189 81.735 -30.764 1.00 39.14 196 VAL B CA 1
ATOM 3187 C C . VAL B 1 198 ? 18.369 81.301 -29.888 1.00 38.10 196 VAL B C 1
ATOM 3188 O O . VAL B 1 198 ? 18.952 82.130 -29.203 1.00 37.96 196 VAL B O 1
ATOM 3192 N N . MET B 1 199 ? 18.716 80.015 -29.926 1.00 36.97 197 MET B N 1
ATOM 3193 C CA . MET B 1 199 ? 19.937 79.508 -29.266 1.00 36.28 197 MET B CA 1
ATOM 3194 C C . MET B 1 199 ? 20.401 78.193 -29.898 1.00 35.17 197 MET B C 1
ATOM 3195 O O . MET B 1 199 ? 19.683 77.624 -30.712 1.00 35.38 197 MET B O 1
ATOM 3200 N N . ASP B 1 200 ? 21.588 77.699 -29.537 1.00 33.97 198 ASP B N 1
ATOM 3201 C CA . ASP B 1 200 ? 22.076 76.439 -30.133 1.00 32.88 198 ASP B CA 1
ATOM 3202 C C . ASP B 1 200 ? 21.137 75.281 -29.806 1.00 32.01 198 ASP B C 1
ATOM 3203 O O . ASP B 1 200 ? 20.375 75.346 -28.825 1.00 30.83 198 ASP B O 1
ATOM 3208 N N . LEU B 1 201 ? 21.217 74.232 -30.634 1.00 31.09 199 LEU B N 1
ATOM 3209 C CA . LEU B 1 201 ? 20.283 73.109 -30.610 1.00 30.70 199 LEU B CA 1
ATOM 3210 C C . LEU B 1 201 ? 20.307 72.308 -29.318 1.00 30.05 199 LEU B C 1
ATOM 3211 O O . LEU B 1 201 ? 19.270 71.770 -28.915 1.00 29.55 199 LEU B O 1
ATOM 3216 N N . SER B 1 202 ? 21.474 72.208 -28.686 1.00 28.90 200 SER B N 1
ATOM 3217 C CA . SER B 1 202 ? 21.582 71.498 -27.419 1.00 28.84 200 SER B CA 1
ATOM 3218 C C . SER B 1 202 ? 20.893 72.265 -26.288 1.00 27.91 200 SER B C 1
ATOM 3219 O O . SER B 1 202 ? 20.182 71.665 -25.473 1.00 28.51 200 SER B O 1
ATOM 3222 N N . ALA B 1 203 ? 21.092 73.579 -26.243 1.00 26.53 201 ALA B N 1
ATOM 3223 C CA . ALA B 1 203 ? 20.476 74.400 -25.229 1.00 26.35 201 ALA B CA 1
ATOM 3224 C C . ALA B 1 203 ? 18.970 74.349 -25.404 1.00 26.14 201 ALA B C 1
ATOM 3225 O O . ALA B 1 203 ? 18.248 74.003 -24.469 1.00 25.72 201 ALA B O 1
ATOM 3227 N N . PHE B 1 204 ? 18.516 74.650 -26.621 1.00 25.92 202 PHE B N 1
ATOM 3228 C CA . PHE B 1 204 ? 17.092 74.677 -26.958 1.00 25.96 202 PHE B CA 1
ATOM 3229 C C . PHE B 1 204 ? 16.405 73.335 -26.696 1.00 25.83 202 PHE B C 1
ATOM 3230 O O . PHE B 1 204 ? 15.265 73.291 -26.223 1.00 25.67 202 PHE B O 1
ATOM 3238 N N . THR B 1 205 ? 17.089 72.246 -27.018 1.00 26.28 203 THR B N 1
ATOM 3239 C CA . THR B 1 205 ? 16.536 70.910 -26.832 1.00 26.56 203 THR B CA 1
ATOM 3240 C C . THR B 1 205 ? 16.336 70.621 -25.347 1.00 26.64 203 THR B C 1
ATOM 3241 O O . THR B 1 205 ? 15.369 69.957 -24.976 1.00 26.54 203 THR B O 1
ATOM 3245 N N . LEU B 1 206 ? 17.220 71.171 -24.509 1.00 26.94 204 LEU B N 1
ATOM 3246 C CA . LEU B 1 206 ? 17.144 70.990 -23.055 1.00 26.56 204 LEU B CA 1
ATOM 3247 C C . LEU B 1 206 ? 15.945 71.727 -22.500 1.00 26.33 204 LEU B C 1
ATOM 3248 O O . LEU B 1 206 ? 15.187 71.161 -21.713 1.00 26.32 204 LEU B O 1
ATOM 3253 N N . ALA B 1 207 ? 15.764 72.979 -22.920 1.00 26.24 205 ALA B N 1
ATOM 3254 C CA . ALA B 1 207 ? 14.590 73.762 -22.552 1.00 26.76 205 ALA B CA 1
ATOM 3255 C C . ALA B 1 207 ? 13.285 73.056 -22.992 1.00 27.09 205 ALA B C 1
ATOM 3256 O O . ALA B 1 207 ? 12.329 72.962 -22.228 1.00 26.55 205 ALA B O 1
ATOM 3258 N N . ARG B 1 208 ? 13.285 72.550 -24.220 1.00 27.71 206 ARG B N 1
ATOM 3259 C CA . ARG B 1 208 ? 12.150 71.820 -24.790 1.00 27.93 206 ARG B CA 1
ATOM 3260 C C . ARG B 1 208 ? 11.707 70.563 -24.046 1.00 27.75 206 ARG B C 1
ATOM 3261 O O . ARG B 1 208 ? 10.513 70.410 -23.757 1.00 27.58 206 ARG B O 1
ATOM 3269 N N . ASP B 1 209 ? 12.653 69.657 -23.780 1.00 27.79 207 ASP B N 1
ATOM 3270 C CA . ASP B 1 209 ? 12.373 68.382 -23.107 1.00 27.84 207 ASP B CA 1
ATOM 3271 C C . ASP B 1 209 ? 11.957 68.572 -21.661 1.00 27.97 207 ASP B C 1
ATOM 3272 O O . ASP B 1 209 ? 11.422 67.651 -21.044 1.00 29.06 207 ASP B O 1
ATOM 3277 N N . HIS B 1 210 ? 12.253 69.727 -21.082 1.00 27.73 208 HIS B N 1
ATOM 3278 C CA . HIS B 1 210 ? 11.880 69.989 -19.687 1.00 26.98 208 HIS B CA 1
ATOM 3279 C C . HIS B 1 210 ? 10.731 70.977 -19.582 1.00 26.57 208 HIS B C 1
ATOM 3280 O O . HIS B 1 210 ? 10.219 71.222 -18.489 1.00 26.71 208 HIS B O 1
ATOM 3287 N N . GLY B 1 211 ? 10.320 71.535 -20.723 1.00 25.75 209 GLY B N 1
ATOM 3288 C CA . GLY B 1 211 ? 9.212 72.476 -20.768 1.00 25.24 209 GLY B CA 1
ATOM 3289 C C . GLY B 1 211 ? 9.513 73.813 -20.128 1.00 24.64 209 GLY B C 1
ATOM 3290 O O . GLY B 1 211 ? 8.613 74.459 -19.587 1.00 23.71 209 GLY B O 1
ATOM 3291 N N . MET B 1 212 ? 10.776 74.231 -20.182 1.00 23.41 210 MET B N 1
ATOM 3292 C CA . MET B 1 212 ? 11.160 75.543 -19.679 1.00 23.44 210 MET B CA 1
ATOM 3293 C C . MET B 1 212 ? 10.797 76.633 -20.686 1.00 23.09 210 MET B C 1
ATOM 3294 O O . MET B 1 212 ? 11.392 76.684 -21.762 1.00 23.01 210 MET B O 1
ATOM 3299 N N . PRO B 1 213 ? 9.836 77.518 -20.350 1.00 23.43 211 PRO B N 1
ATOM 3300 C CA . PRO B 1 213 ? 9.636 78.645 -21.288 1.00 23.60 211 PRO B CA 1
ATOM 3301 C C . PRO B 1 213 ? 10.807 79.654 -21.364 1.00 23.48 211 PRO B C 1
ATOM 3302 O O . PRO B 1 213 ? 11.581 79.814 -20.408 1.00 23.41 211 PRO B O 1
ATOM 3306 N N . ILE B 1 214 ? 10.897 80.331 -22.510 1.00 23.92 212 ILE B N 1
ATOM 3307 C CA . ILE B 1 214 ? 11.920 81.341 -22.802 1.00 23.98 212 ILE B CA 1
ATOM 3308 C C . ILE B 1 214 ? 11.289 82.658 -23.250 1.00 24.07 212 ILE B C 1
ATOM 3309 O O . ILE B 1 214 ? 10.382 82.666 -24.079 1.00 24.57 212 ILE B O 1
ATOM 3314 N N . ARG B 1 215 ? 11.771 83.762 -22.691 1.00 23.67 213 ARG B N 1
ATOM 3315 C CA . ARG B 1 215 ? 11.449 85.097 -23.156 1.00 23.57 213 ARG B CA 1
ATOM 3316 C C . ARG B 1 215 ? 12.689 85.747 -23.745 1.00 23.74 213 ARG B C 1
ATOM 3317 O O . ARG B 1 215 ? 13.721 85.853 -23.056 1.00 23.21 213 ARG B O 1
ATOM 3325 N N . VAL B 1 216 ? 12.569 86.232 -24.976 1.00 23.65 214 VAL B N 1
ATOM 3326 C CA . VAL B 1 216 ? 13.669 86.916 -25.662 1.00 24.50 214 VAL B CA 1
ATOM 3327 C C . VAL B 1 216 ? 13.301 88.379 -25.722 1.00 24.90 214 VAL B C 1
ATOM 3328 O O . VAL B 1 216 ? 12.291 88.740 -26.329 1.00 25.18 214 VAL B O 1
ATOM 3332 N N . PHE B 1 217 ? 14.096 89.219 -25.075 1.00 25.18 215 PHE B N 1
ATOM 3333 C CA . PHE B 1 217 ? 13.788 90.630 -24.958 1.00 26.05 215 PHE B CA 1
ATOM 3334 C C . PHE B 1 217 ? 15.034 91.496 -25.145 1.00 27.13 215 PHE B C 1
ATOM 3335 O O . PHE B 1 217 ? 16.156 90.980 -25.287 1.00 26.46 215 PHE B O 1
ATOM 3343 N N . ASN B 1 218 ? 14.810 92.811 -25.150 1.00 28.59 216 ASN B N 1
ATOM 3344 C CA . ASN B 1 218 ? 15.862 93.808 -25.344 1.00 29.27 216 ASN B CA 1
ATOM 3345 C C . ASN B 1 218 ? 16.241 94.398 -24.009 1.00 29.84 216 ASN B C 1
ATOM 3346 O O . ASN B 1 218 ? 15.574 95.296 -23.548 1.00 29.35 216 ASN B O 1
ATOM 3351 N N . MET B 1 219 ? 17.312 93.892 -23.398 1.00 31.27 217 MET B N 1
ATOM 3352 C CA . MET B 1 219 ? 17.833 94.445 -22.142 1.00 32.08 217 MET B CA 1
ATOM 3353 C C . MET B 1 219 ? 18.554 95.778 -22.344 1.00 32.96 217 MET B C 1
ATOM 3354 O O . MET B 1 219 ? 18.783 96.523 -21.383 1.00 32.75 217 MET B O 1
ATOM 3359 N N . GLY B 1 220 ? 18.906 96.079 -23.595 1.00 33.70 218 GLY B N 1
ATOM 3360 C CA . GLY B 1 220 ? 19.439 97.383 -23.950 1.00 34.20 218 GLY B CA 1
ATOM 3361 C C . GLY B 1 220 ? 18.509 98.518 -23.585 1.00 34.83 218 GLY B C 1
ATOM 3362 O O . GLY B 1 220 ? 18.978 99.559 -23.164 1.00 35.36 218 GLY B O 1
ATOM 3363 N N . LYS B 1 221 ? 17.196 98.303 -23.735 1.00 35.52 219 LYS B N 1
ATOM 3364 C CA . LYS B 1 221 ? 16.165 99.292 -23.390 1.00 35.75 219 LYS B CA 1
ATOM 3365 C C . LYS B 1 221 ? 15.946 99.375 -21.891 1.00 36.12 219 LYS B C 1
ATOM 3366 O O . LYS B 1 221 ? 15.457 98.403 -21.284 1.00 36.97 219 LYS B O 1
ATOM 3372 N N . PRO B 1 222 ? 16.281 100.524 -21.274 1.00 35.97 220 PRO B N 1
ATOM 3373 C CA . PRO B 1 222 ? 15.871 100.671 -19.874 1.00 35.25 220 PRO B CA 1
ATOM 3374 C C . PRO B 1 222 ? 14.345 100.497 -19.688 1.00 35.09 220 PRO B C 1
ATOM 3375 O O . PRO B 1 222 ? 13.561 101.095 -20.421 1.00 35.56 220 PRO B O 1
ATOM 3379 N N . GLY B 1 223 ? 13.947 99.637 -18.749 1.00 34.02 221 GLY B N 1
ATOM 3380 C CA . GLY B 1 223 ? 12.536 99.352 -18.487 1.00 32.51 221 GLY B CA 1
ATOM 3381 C C . GLY B 1 223 ? 12.028 98.034 -19.031 1.00 31.37 221 GLY B C 1
ATOM 3382 O O . GLY B 1 223 ? 11.028 97.503 -18.535 1.00 31.09 221 GLY B O 1
ATOM 3383 N N . ALA B 1 224 ? 12.687 97.508 -20.060 1.00 29.62 222 ALA B N 1
ATOM 3384 C CA . ALA B 1 224 ? 12.233 96.279 -20.684 1.00 28.87 222 ALA B CA 1
ATOM 3385 C C . ALA B 1 224 ? 12.245 95.087 -19.727 1.00 27.96 222 ALA B C 1
ATOM 3386 O O . ALA B 1 224 ? 11.354 94.250 -19.817 1.00 27.84 222 ALA B O 1
ATOM 3388 N N . LEU B 1 225 ? 13.248 94.991 -18.846 1.00 26.49 223 LEU B N 1
ATOM 3389 C CA . LEU B 1 225 ? 13.328 93.869 -17.891 1.00 26.17 223 LEU B CA 1
ATOM 3390 C C . LEU B 1 225 ? 12.073 93.826 -17.009 1.00 25.54 223 LEU B C 1
ATOM 3391 O O . LEU B 1 225 ? 11.510 92.769 -16.812 1.00 24.53 223 LEU B O 1
ATOM 3396 N N . ARG B 1 226 ? 11.678 94.983 -16.472 1.00 25.77 224 ARG B N 1
ATOM 3397 C CA . ARG B 1 226 ? 10.489 95.086 -15.623 1.00 25.73 224 ARG B CA 1
ATOM 3398 C C . ARG B 1 226 ? 9.210 94.776 -16.387 1.00 25.43 224 ARG B C 1
ATOM 3399 O O . ARG B 1 226 ? 8.308 94.136 -15.834 1.00 24.78 224 ARG B O 1
ATOM 3407 N N . GLN B 1 227 ? 9.132 95.245 -17.635 1.00 25.15 225 GLN B N 1
ATOM 3408 C CA . GLN B 1 227 ? 8.016 94.924 -18.527 1.00 25.95 225 GLN B CA 1
ATOM 3409 C C . GLN B 1 227 ? 7.870 93.425 -18.797 1.00 25.35 225 GLN B C 1
ATOM 3410 O O . GLN B 1 227 ? 6.745 92.902 -18.913 1.00 24.67 225 GLN B O 1
ATOM 3416 N N . VAL B 1 228 ? 9.005 92.745 -18.931 1.00 24.44 226 VAL B N 1
ATOM 3417 C CA . VAL B 1 228 ? 9.008 91.314 -19.219 1.00 24.80 226 VAL B CA 1
ATOM 3418 C C . VAL B 1 228 ? 8.571 90.499 -18.004 1.00 24.12 226 VAL B C 1
ATOM 3419 O O . VAL B 1 228 ? 7.863 89.502 -18.167 1.00 24.09 226 VAL B O 1
ATOM 3423 N N . VAL B 1 229 ? 9.010 90.910 -16.814 1.00 23.34 227 VAL B N 1
ATOM 3424 C CA . VAL B 1 229 ? 8.698 90.195 -15.589 1.00 23.59 227 VAL B CA 1
ATOM 3425 C C . VAL B 1 229 ? 7.265 90.479 -15.086 1.00 23.84 227 VAL B C 1
ATOM 3426 O O . VAL B 1 229 ? 6.735 89.693 -14.316 1.00 23.88 227 VAL B O 1
ATOM 3430 N N . THR B 1 230 ? 6.644 91.575 -15.531 1.00 23.95 228 THR B N 1
ATOM 3431 C CA . THR B 1 230 ? 5.323 91.980 -15.026 1.00 23.78 228 THR B CA 1
ATOM 3432 C C . THR B 1 230 ? 4.245 91.997 -16.095 1.00 24.19 228 THR B C 1
ATOM 3433 O O . THR B 1 230 ? 3.137 92.509 -15.890 1.00 24.77 228 THR B O 1
ATOM 3437 N N . GLY B 1 231 ? 4.557 91.434 -17.240 1.00 24.74 229 GLY B N 1
ATOM 3438 C CA . GLY B 1 231 ? 3.631 91.463 -18.339 1.00 25.26 229 GLY B CA 1
ATOM 3439 C C . GLY B 1 231 ? 4.024 90.450 -19.361 1.00 26.01 229 GLY B C 1
ATOM 3440 O O . GLY B 1 231 ? 5.168 90.027 -19.421 1.00 25.89 229 GLY B O 1
ATOM 3441 N N . THR B 1 232 ? 3.078 90.128 -20.212 1.00 26.38 230 THR B N 1
ATOM 3442 C CA . THR B 1 232 ? 3.187 89.047 -21.160 1.00 27.19 230 THR B CA 1
ATOM 3443 C C . THR B 1 232 ? 3.506 89.554 -22.569 1.00 27.34 230 THR B C 1
ATOM 3444 O O . THR B 1 232 ? 3.757 88.760 -23.474 1.00 27.61 230 THR B O 1
ATOM 3448 N N . GLU B 1 233 ? 3.517 90.869 -22.773 1.00 28.48 231 GLU B N 1
ATOM 3449 C CA . GLU B 1 233 ? 3.624 91.404 -24.141 1.00 29.26 231 GLU B CA 1
ATOM 3450 C C . GLU B 1 233 ? 5.029 91.788 -24.619 1.00 29.26 231 GLU B C 1
ATOM 3451 O O . GLU B 1 233 ? 5.321 91.664 -25.808 1.00 28.70 231 GLU B O 1
ATOM 3457 N N . GLU B 1 234 ? 5.901 92.252 -23.726 1.00 29.74 232 GLU B N 1
ATOM 3458 C CA . GLU B 1 234 ? 7.282 92.582 -24.156 1.00 30.05 232 GLU B CA 1
ATOM 3459 C C . GLU B 1 234 ? 8.035 91.382 -24.703 1.00 29.58 232 GLU B C 1
ATOM 3460 O O . GLU B 1 234 ? 8.061 90.325 -24.092 1.00 29.60 232 GLU B O 1
ATOM 3466 N N . GLY B 1 235 ? 8.668 91.568 -25.858 1.00 28.90 233 GLY B N 1
ATOM 3467 C CA . GLY B 1 235 ? 9.546 90.560 -26.399 1.00 28.09 233 GLY B CA 1
ATOM 3468 C C . GLY B 1 235 ? 8.826 89.411 -27.032 1.00 27.36 233 GLY B C 1
ATOM 3469 O O . GLY B 1 235 ? 7.652 89.517 -27.437 1.00 27.27 233 GLY B O 1
ATOM 3470 N N . THR B 1 236 ? 9.554 88.310 -27.137 1.00 26.07 234 THR B N 1
ATOM 3471 C CA . THR B 1 236 ? 9.071 87.082 -27.734 1.00 25.99 234 THR B CA 1
ATOM 3472 C C . THR B 1 236 ? 8.960 86.070 -26.603 1.00 26.66 234 THR B C 1
ATOM 3473 O O . THR B 1 236 ? 9.821 86.031 -25.710 1.00 26.67 234 THR B O 1
ATOM 3477 N N . THR B 1 237 ? 7.867 85.307 -26.601 1.00 26.77 235 THR B N 1
ATOM 3478 C CA . THR B 1 237 ? 7.684 84.193 -25.660 1.00 26.66 235 THR B CA 1
ATOM 3479 C C . THR B 1 237 ? 7.728 82.893 -26.423 1.00 26.18 235 THR B C 1
ATOM 3480 O O . THR B 1 237 ? 6.983 82.730 -27.367 1.00 25.70 235 THR B O 1
ATOM 3484 N N . ILE B 1 238 ? 8.580 81.968 -26.005 1.00 26.77 236 ILE B N 1
ATOM 3485 C CA . ILE B 1 238 ? 8.630 80.620 -26.587 1.00 27.65 236 ILE B CA 1
ATOM 3486 C C . ILE B 1 238 ? 8.199 79.586 -25.556 1.00 28.28 236 ILE B C 1
ATOM 3487 O O . ILE B 1 238 ? 8.803 79.485 -24.491 1.00 27.40 236 ILE B O 1
ATOM 3492 N N . CYS B 1 239 ? 7.171 78.801 -25.878 1.00 29.81 237 CYS B N 1
ATOM 3493 C CA . CYS B 1 239 ? 6.654 77.781 -24.948 1.00 31.41 237 CYS B CA 1
ATOM 3494 C C . CYS B 1 239 ? 6.108 76.533 -25.659 1.00 32.43 237 CYS B C 1
ATOM 3495 O O . CYS B 1 239 ? 6.029 76.489 -26.871 1.00 31.68 237 CYS B O 1
ATOM 3498 N N . GLU B 1 240 ? 5.749 75.510 -24.894 1.00 34.58 238 GLU B N 1
ATOM 3499 C CA . GLU B 1 240 ? 5.245 74.267 -25.482 1.00 35.87 238 GLU B CA 1
ATOM 3500 C C . GLU B 1 240 ? 3.843 74.470 -26.091 1.00 36.95 238 GLU B C 1
ATOM 3501 O O . GLU B 1 240 ? 2.974 75.069 -25.465 1.00 37.24 238 GLU B O 1
ATOM 3507 N N . GLY B 1 241 ? 3.660 73.997 -27.328 1.00 38.02 239 GLY B N 1
ATOM 3508 C CA . GLY B 1 241 ? 2.368 74.030 -28.008 1.00 38.33 239 GLY B CA 1
ATOM 3509 C C . GLY B 1 241 ? 1.371 73.092 -27.342 1.00 39.15 239 GLY B C 1
ATOM 3510 O O . GLY B 1 241 ? 0.971 73.307 -26.182 1.00 40.33 239 GLY B O 1
ATOM 3511 N N . SER C 1 4 ? 45.401 41.027 -38.965 1.00 37.56 2 SER C N 1
ATOM 3512 C CA . SER C 1 4 ? 44.616 42.295 -39.052 1.00 37.12 2 SER C CA 1
ATOM 3513 C C . SER C 1 4 ? 45.184 43.308 -38.054 1.00 37.04 2 SER C C 1
ATOM 3514 O O . SER C 1 4 ? 45.174 43.058 -36.838 1.00 37.93 2 SER C O 1
ATOM 3517 N N . GLN C 1 5 ? 45.719 44.419 -38.576 1.00 36.11 3 GLN C N 1
ATOM 3518 C CA . GLN C 1 5 ? 46.304 45.488 -37.759 1.00 34.71 3 GLN C CA 1
ATOM 3519 C C . GLN C 1 5 ? 45.227 46.504 -37.343 1.00 33.19 3 GLN C C 1
ATOM 3520 O O . GLN C 1 5 ? 44.163 46.563 -37.956 1.00 32.51 3 GLN C O 1
ATOM 3526 N N . PRO C 1 6 ? 45.503 47.315 -36.298 1.00 31.62 4 PRO C N 1
ATOM 3527 C CA . PRO C 1 6 ? 44.514 48.330 -35.891 1.00 30.49 4 PRO C CA 1
ATOM 3528 C C . PRO C 1 6 ? 44.377 49.502 -36.877 1.00 29.19 4 PRO C C 1
ATOM 3529 O O . PRO C 1 6 ? 45.377 50.011 -37.355 1.00 29.19 4 PRO C O 1
ATOM 3533 N N . ILE C 1 7 ? 43.144 49.926 -37.164 1.00 28.02 5 ILE C N 1
ATOM 3534 C CA . ILE C 1 7 ? 42.889 51.138 -37.991 1.00 26.98 5 ILE C CA 1
ATOM 3535 C C . ILE C 1 7 ? 42.743 52.435 -37.175 1.00 25.93 5 ILE C C 1
ATOM 3536 O O . ILE C 1 7 ? 42.550 53.529 -37.738 1.00 25.01 5 ILE C O 1
ATOM 3541 N N . TYR C 1 8 ? 42.825 52.304 -35.851 1.00 25.27 6 TYR C N 1
ATOM 3542 C CA . TYR C 1 8 ? 42.791 53.450 -34.940 1.00 24.11 6 TYR C CA 1
ATOM 3543 C C . TYR C 1 8 ? 44.073 53.548 -34.110 1.00 23.95 6 TYR C C 1
ATOM 3544 O O . TYR C 1 8 ? 44.634 52.544 -33.699 1.00 24.23 6 TYR C O 1
ATOM 3553 N N . LYS C 1 9 ? 44.528 54.770 -33.858 1.00 24.02 7 LYS C N 1
ATOM 3554 C CA . LYS C 1 9 ? 45.608 55.018 -32.895 1.00 24.05 7 LYS C CA 1
ATOM 3555 C C . LYS C 1 9 ? 45.069 55.205 -31.456 1.00 22.53 7 LYS C C 1
ATOM 3556 O O . LYS C 1 9 ? 45.658 54.731 -30.491 1.00 21.57 7 LYS C O 1
ATOM 3562 N N . ARG C 1 10 ? 43.946 55.900 -31.337 1.00 21.78 8 ARG C N 1
ATOM 3563 C CA . ARG C 1 10 ? 43.351 56.216 -30.048 1.00 21.33 8 ARG C CA 1
ATOM 3564 C C . ARG C 1 10 ? 41.836 56.035 -30.114 1.00 20.49 8 ARG C C 1
ATOM 3565 O O . ARG C 1 10 ? 41.184 56.619 -30.972 1.00 19.54 8 ARG C O 1
ATOM 3573 N N . ILE C 1 11 ? 41.278 55.252 -29.182 1.00 20.32 9 ILE C N 1
ATOM 3574 C CA . ILE C 1 11 ? 39.837 55.020 -29.128 1.00 20.43 9 ILE C CA 1
ATOM 3575 C C . ILE C 1 11 ? 39.239 55.421 -27.770 1.00 20.36 9 ILE C C 1
ATOM 3576 O O . ILE C 1 11 ? 39.931 55.462 -26.745 1.00 19.61 9 ILE C O 1
ATOM 3581 N N . LEU C 1 12 ? 37.939 55.695 -27.788 1.00 19.84 10 LEU C N 1
ATOM 3582 C CA . LEU C 1 12 ? 37.169 55.835 -26.568 1.00 19.70 10 LEU C CA 1
ATOM 3583 C C . LEU C 1 12 ? 36.073 54.818 -26.677 1.00 19.76 10 LEU C C 1
ATOM 3584 O O . LEU C 1 12 ? 35.184 54.935 -27.541 1.00 19.19 10 LEU C O 1
ATOM 3589 N N . LEU C 1 13 ? 36.158 53.812 -25.813 1.00 19.68 11 LEU C N 1
ATOM 3590 C CA . LEU C 1 13 ? 35.167 52.774 -25.712 1.00 20.39 11 LEU C CA 1
ATOM 3591 C C . LEU C 1 13 ? 34.101 53.158 -24.686 1.00 20.93 11 LEU C C 1
ATOM 3592 O O . LEU C 1 13 ? 34.413 53.351 -23.491 1.00 20.99 11 LEU C O 1
ATOM 3597 N N . LYS C 1 14 ? 32.859 53.298 -25.150 1.00 21.24 12 LYS C N 1
ATOM 3598 C CA . LYS C 1 14 ? 31.718 53.523 -24.271 1.00 22.33 12 LYS C CA 1
ATOM 3599 C C . LYS C 1 14 ? 30.997 52.210 -23.999 1.00 23.56 12 LYS C C 1
ATOM 3600 O O . LYS C 1 14 ? 30.538 51.531 -24.940 1.00 23.47 12 LYS C O 1
ATOM 3606 N N . LEU C 1 15 ? 30.924 51.852 -22.717 1.00 24.50 13 LEU C N 1
ATOM 3607 C CA . LEU C 1 15 ? 30.186 50.672 -22.254 1.00 25.72 13 LEU C CA 1
ATOM 3608 C C . LEU C 1 15 ? 29.063 51.115 -21.342 1.00 26.32 13 LEU C C 1
ATOM 3609 O O . LEU C 1 15 ? 29.268 51.945 -20.458 1.00 26.65 13 LEU C O 1
ATOM 3614 N N . SER C 1 16 ? 27.881 50.551 -21.535 1.00 27.38 14 SER C N 1
ATOM 3615 C CA . SER C 1 16 ? 26.823 50.683 -20.552 1.00 28.04 14 SER C CA 1
ATOM 3616 C C . SER C 1 16 ? 27.225 49.879 -19.306 1.00 28.67 14 SER C C 1
ATOM 3617 O O . SER C 1 16 ? 27.961 48.891 -19.399 1.00 28.24 14 SER C O 1
ATOM 3620 N N . GLY C 1 17 ? 26.736 50.307 -18.150 1.00 29.52 15 GLY C N 1
ATOM 3621 C CA . GLY C 1 17 ? 26.934 49.559 -16.909 1.00 30.43 15 GLY C CA 1
ATOM 3622 C C . GLY C 1 17 ? 26.386 48.159 -17.052 1.00 31.00 15 GLY C C 1
ATOM 3623 O O . GLY C 1 17 ? 26.927 47.225 -16.484 1.00 30.68 15 GLY C O 1
ATOM 3624 N N . GLU C 1 18 ? 25.333 48.009 -17.861 1.00 32.55 16 GLU C N 1
ATOM 3625 C CA . GLU C 1 18 ? 24.712 46.694 -18.106 1.00 33.69 16 GLU C CA 1
ATOM 3626 C C . GLU C 1 18 ? 25.603 45.690 -18.833 1.00 34.60 16 GLU C C 1
ATOM 3627 O O . GLU C 1 18 ? 25.304 44.487 -18.847 1.00 34.84 16 GLU C O 1
ATOM 3633 N N . ALA C 1 19 ? 26.693 46.161 -19.435 1.00 35.80 17 ALA C N 1
ATOM 3634 C CA . ALA C 1 19 ? 27.679 45.258 -20.031 1.00 36.63 17 ALA C CA 1
ATOM 3635 C C . ALA C 1 19 ? 28.471 44.463 -18.981 1.00 37.51 17 ALA C C 1
ATOM 3636 O O . ALA C 1 19 ? 29.068 43.444 -19.306 1.00 36.89 17 ALA C O 1
ATOM 3638 N N . LEU C 1 20 ? 28.493 44.935 -17.732 1.00 39.09 18 LEU C N 1
ATOM 3639 C CA . LEU C 1 20 ? 29.212 44.243 -16.643 1.00 40.42 18 LEU C CA 1
ATOM 3640 C C . LEU C 1 20 ? 28.293 43.288 -15.886 1.00 41.37 18 LEU C C 1
ATOM 3641 O O . LEU C 1 20 ? 28.750 42.478 -15.090 1.00 41.21 18 LEU C O 1
ATOM 3646 N N . GLN C 1 21 ? 26.998 43.401 -16.156 1.00 42.98 19 GLN C N 1
ATOM 3647 C CA . GLN C 1 21 ? 25.963 42.703 -15.418 1.00 44.28 19 GLN C CA 1
ATOM 3648 C C . GLN C 1 21 ? 25.925 41.235 -15.821 1.00 45.57 19 GLN C C 1
ATOM 3649 O O . GLN C 1 21 ? 26.111 40.901 -16.999 1.00 45.83 19 GLN C O 1
ATOM 3655 N N . GLY C 1 22 ? 25.694 40.365 -14.836 1.00 46.90 20 GLY C N 1
ATOM 3656 C CA . GLY C 1 22 ? 25.541 38.939 -15.083 1.00 48.03 20 GLY C CA 1
ATOM 3657 C C . GLY C 1 22 ? 24.135 38.607 -15.556 1.00 49.06 20 GLY C C 1
ATOM 3658 O O . GLY C 1 22 ? 23.221 39.431 -15.442 1.00 49.03 20 GLY C O 1
ATOM 3659 N N . GLU C 1 23 ? 23.953 37.399 -16.088 1.00 50.23 21 GLU C N 1
ATOM 3660 C CA . GLU C 1 23 ? 22.608 36.943 -16.473 1.00 50.90 21 GLU C CA 1
ATOM 3661 C C . GLU C 1 23 ? 21.671 36.945 -15.253 1.00 51.42 21 GLU C C 1
ATOM 3662 O O . GLU C 1 23 ? 20.473 37.227 -15.375 1.00 51.86 21 GLU C O 1
ATOM 3668 N N . ASP C 1 24 ? 22.242 36.672 -14.077 1.00 51.81 22 ASP C N 1
ATOM 3669 C CA . ASP C 1 24 ? 21.550 36.833 -12.782 1.00 51.77 22 ASP C CA 1
ATOM 3670 C C . ASP C 1 24 ? 20.869 38.199 -12.657 1.00 51.78 22 ASP C C 1
ATOM 3671 O O . ASP C 1 24 ? 19.949 38.372 -11.849 1.00 52.24 22 ASP C O 1
ATOM 3676 N N . GLY C 1 25 ? 21.366 39.177 -13.416 1.00 51.28 23 GLY C N 1
ATOM 3677 C CA . GLY C 1 25 ? 20.595 40.368 -13.736 1.00 50.53 23 GLY C CA 1
ATOM 3678 C C . GLY C 1 25 ? 20.904 41.608 -12.933 1.00 50.27 23 GLY C C 1
ATOM 3679 O O . GLY C 1 25 ? 20.185 42.607 -13.061 1.00 51.02 23 GLY C O 1
ATOM 3680 N N . LEU C 1 26 ? 21.947 41.576 -12.098 1.00 49.07 24 LEU C N 1
ATOM 3681 C CA . LEU C 1 26 ? 22.421 42.816 -11.477 1.00 47.82 24 LEU C CA 1
ATOM 3682 C C . LEU C 1 26 ? 23.930 42.863 -11.160 1.00 46.64 24 LEU C C 1
ATOM 3683 O O . LEU C 1 26 ? 24.654 41.857 -11.295 1.00 46.66 24 LEU C O 1
ATOM 3688 N N . GLY C 1 27 ? 24.384 44.068 -10.796 1.00 44.51 25 GLY C N 1
ATOM 3689 C CA . GLY C 1 27 ? 25.718 44.292 -10.258 1.00 42.93 25 GLY C CA 1
ATOM 3690 C C . GLY C 1 27 ? 26.836 44.081 -11.250 1.00 41.08 25 GLY C C 1
ATOM 3691 O O . GLY C 1 27 ? 26.738 44.471 -12.411 1.00 39.66 25 GLY C O 1
ATOM 3692 N N . ILE C 1 28 ? 27.898 43.438 -10.776 1.00 39.78 26 ILE C N 1
ATOM 3693 C CA . ILE C 1 28 ? 29.109 43.235 -11.557 1.00 39.25 26 ILE C CA 1
ATOM 3694 C C . ILE C 1 28 ? 29.451 41.755 -11.559 1.00 38.67 26 ILE C C 1
ATOM 3695 O O . ILE C 1 28 ? 29.585 41.154 -10.494 1.00 38.20 26 ILE C O 1
ATOM 3700 N N . ASP C 1 29 ? 29.576 41.173 -12.755 1.00 38.07 27 ASP C N 1
ATOM 3701 C CA . ASP C 1 29 ? 29.958 39.762 -12.908 1.00 37.64 27 ASP C CA 1
ATOM 3702 C C . ASP C 1 29 ? 31.473 39.697 -13.095 1.00 36.72 27 ASP C C 1
ATOM 3703 O O . ASP C 1 29 ? 31.985 40.157 -14.116 1.00 36.93 27 ASP C O 1
ATOM 3708 N N . PRO C 1 30 ? 32.200 39.121 -12.123 1.00 36.01 28 PRO C N 1
ATOM 3709 C CA . PRO C 1 30 ? 33.663 39.167 -12.254 1.00 35.74 28 PRO C CA 1
ATOM 3710 C C . PRO C 1 30 ? 34.217 38.451 -13.503 1.00 35.06 28 PRO C C 1
ATOM 3711 O O . PRO C 1 30 ? 35.278 38.813 -13.986 1.00 35.03 28 PRO C O 1
ATOM 3715 N N . ALA C 1 31 ? 33.512 37.448 -14.015 1.00 34.48 29 ALA C N 1
ATOM 3716 C CA . ALA C 1 31 ? 33.956 36.749 -15.229 1.00 34.02 29 ALA C CA 1
ATOM 3717 C C . ALA C 1 31 ? 33.815 37.635 -16.473 1.00 33.23 29 ALA C C 1
ATOM 3718 O O . ALA C 1 31 ? 34.712 37.679 -17.303 1.00 33.04 29 ALA C O 1
ATOM 3720 N N . ILE C 1 32 ? 32.690 38.332 -16.597 1.00 33.08 30 ILE C N 1
ATOM 3721 C CA . ILE C 1 32 ? 32.470 39.264 -17.714 1.00 33.27 30 ILE C CA 1
ATOM 3722 C C . ILE C 1 32 ? 33.484 40.412 -17.643 1.00 32.87 30 ILE C C 1
ATOM 3723 O O . ILE C 1 32 ? 34.072 40.799 -18.650 1.00 32.71 30 ILE C O 1
ATOM 3728 N N . LEU C 1 33 ? 33.689 40.938 -16.439 1.00 32.82 31 LEU C N 1
ATOM 3729 C CA . LEU C 1 33 ? 34.604 42.050 -16.238 1.00 32.73 31 LEU C CA 1
ATOM 3730 C C . LEU C 1 33 ? 36.023 41.651 -16.590 1.00 32.50 31 LEU C C 1
ATOM 3731 O O . LEU C 1 33 ? 36.727 42.409 -17.242 1.00 31.17 31 LEU C O 1
ATOM 3736 N N . ASP C 1 34 ? 36.435 40.464 -16.141 1.00 32.98 32 ASP C N 1
ATOM 3737 C CA . ASP C 1 34 ? 37.765 39.922 -16.453 1.00 33.72 32 ASP C CA 1
ATOM 3738 C C . ASP C 1 34 ? 37.912 39.562 -17.940 1.00 33.80 32 ASP C C 1
ATOM 3739 O O . ASP C 1 34 ? 38.989 39.688 -18.508 1.00 33.15 32 ASP C O 1
ATOM 3744 N N . ARG C 1 35 ? 36.831 39.107 -18.560 1.00 34.64 33 ARG C N 1
ATOM 3745 C CA . ARG C 1 35 ? 36.826 38.898 -20.010 1.00 34.84 33 ARG C CA 1
ATOM 3746 C C . ARG C 1 35 ? 37.104 40.228 -20.731 1.00 34.61 33 ARG C C 1
ATOM 3747 O O . ARG C 1 35 ? 37.908 40.276 -21.632 1.00 33.82 33 ARG C O 1
ATOM 3755 N N . MET C 1 36 ? 36.446 41.303 -20.296 1.00 34.89 34 MET C N 1
ATOM 3756 C CA . MET C 1 36 ? 36.679 42.640 -20.861 1.00 35.17 34 MET C CA 1
ATOM 3757 C C . MET C 1 36 ? 38.111 43.136 -20.691 1.00 34.12 34 MET C C 1
ATOM 3758 O O . MET C 1 36 ? 38.650 43.764 -21.604 1.00 33.76 34 MET C O 1
ATOM 3763 N N . ALA C 1 37 ? 38.723 42.849 -19.541 1.00 32.92 35 ALA C N 1
ATOM 3764 C CA . ALA C 1 37 ? 40.111 43.239 -19.287 1.00 32.98 35 ALA C CA 1
ATOM 3765 C C . ALA C 1 37 ? 41.082 42.552 -20.229 1.00 32.11 35 ALA C C 1
ATOM 3766 O O . ALA C 1 37 ? 42.065 43.146 -20.634 1.00 32.25 35 ALA C O 1
ATOM 3768 N N . VAL C 1 38 ? 40.806 41.302 -20.573 1.00 32.00 36 VAL C N 1
ATOM 3769 C CA . VAL C 1 38 ? 41.631 40.567 -21.545 1.00 31.96 36 VAL C CA 1
ATOM 3770 C C . VAL C 1 38 ? 41.495 41.148 -22.963 1.00 31.40 36 VAL C C 1
ATOM 3771 O O . VAL C 1 38 ? 42.498 41.329 -23.667 1.00 30.93 36 VAL C O 1
ATOM 3775 N N . GLU C 1 39 ? 40.258 41.429 -23.365 1.00 30.64 37 GLU C N 1
ATOM 3776 C CA . GLU C 1 39 ? 39.987 42.070 -24.655 1.00 30.77 37 GLU C CA 1
ATOM 3777 C C . GLU C 1 39 ? 40.669 43.433 -24.772 1.00 29.72 37 GLU C C 1
ATOM 3778 O O . GLU C 1 39 ? 41.277 43.743 -25.793 1.00 29.84 37 GLU C O 1
ATOM 3784 N N . ILE C 1 40 ? 40.587 44.239 -23.717 1.00 28.53 38 ILE C N 1
ATOM 3785 C CA . ILE C 1 40 ? 41.303 45.504 -23.682 1.00 28.17 38 ILE C CA 1
ATOM 3786 C C . ILE C 1 40 ? 42.813 45.285 -23.737 1.00 27.93 38 ILE C C 1
ATOM 3787 O O . ILE C 1 40 ? 43.517 45.986 -24.474 1.00 27.84 38 ILE C O 1
ATOM 3792 N N . LYS C 1 41 ? 43.309 44.319 -22.972 1.00 27.77 39 LYS C N 1
ATOM 3793 C CA . LYS C 1 41 ? 44.733 44.036 -22.940 1.00 28.27 39 LYS C CA 1
ATOM 3794 C C . LYS C 1 41 ? 45.222 43.716 -24.343 1.00 28.53 39 LYS C C 1
ATOM 3795 O O . LYS C 1 41 ? 46.292 44.157 -24.734 1.00 28.19 39 LYS C O 1
ATOM 3801 N N . GLU C 1 42 ? 44.430 42.993 -25.123 1.00 29.52 40 GLU C N 1
ATOM 3802 C CA . GLU C 1 42 ? 44.854 42.705 -26.496 1.00 30.64 40 GLU C CA 1
ATOM 3803 C C . GLU C 1 42 ? 44.823 43.931 -27.445 1.00 30.20 40 GLU C C 1
ATOM 3804 O O . GLU C 1 42 ? 45.585 43.976 -28.404 1.00 30.97 40 GLU C O 1
ATOM 3810 N N . LEU C 1 43 ? 44.026 44.955 -27.142 1.00 29.96 41 LEU C N 1
ATOM 3811 C CA . LEU C 1 43 ? 44.130 46.231 -27.870 1.00 29.82 41 LEU C CA 1
ATOM 3812 C C . LEU C 1 43 ? 45.398 46.985 -27.512 1.00 29.56 41 LEU C C 1
ATOM 3813 O O . LEU C 1 43 ? 46.046 47.578 -28.382 1.00 29.68 41 LEU C O 1
ATOM 3818 N N . VAL C 1 44 ? 45.719 47.003 -26.221 1.00 29.59 42 VAL C N 1
ATOM 3819 C CA . VAL C 1 44 ? 46.924 47.655 -25.719 1.00 29.86 42 VAL C CA 1
ATOM 3820 C C . VAL C 1 44 ? 48.195 47.032 -26.323 1.00 29.94 42 VAL C C 1
ATOM 3821 O O . VAL C 1 44 ? 49.106 47.753 -26.742 1.00 28.92 42 VAL C O 1
ATOM 3825 N N . GLU C 1 45 ? 48.264 45.704 -26.365 1.00 30.66 43 GLU C N 1
ATOM 3826 C CA . GLU C 1 45 ? 49.461 45.048 -26.942 1.00 31.92 43 GLU C CA 1
ATOM 3827 C C . GLU C 1 45 ? 49.528 45.156 -28.494 1.00 31.91 43 GLU C C 1
ATOM 3828 O O . GLU C 1 45 ? 50.556 44.867 -29.103 1.00 32.52 43 GLU C O 1
ATOM 3834 N N . MET C 1 46 ? 48.448 45.624 -29.114 1.00 31.58 44 MET C N 1
ATOM 3835 C CA . MET C 1 46 ? 48.471 46.035 -30.518 1.00 31.48 44 MET C CA 1
ATOM 3836 C C . MET C 1 46 ? 48.926 47.484 -30.752 1.00 30.25 44 MET C C 1
ATOM 3837 O O . MET C 1 46 ? 48.971 47.933 -31.896 1.00 29.78 44 MET C O 1
ATOM 3842 N N . GLY C 1 47 ? 49.243 48.215 -29.682 1.00 28.78 45 GLY C N 1
ATOM 3843 C CA . GLY C 1 47 ? 49.635 49.610 -29.797 1.00 27.61 45 GLY C CA 1
ATOM 3844 C C . GLY C 1 47 ? 48.506 50.635 -29.756 1.00 26.19 45 GLY C C 1
ATOM 3845 O O . GLY C 1 47 ? 48.773 51.828 -29.852 1.00 27.35 45 GLY C O 1
ATOM 3846 N N . VAL C 1 48 ? 47.262 50.191 -29.604 1.00 24.95 46 VAL C N 1
ATOM 3847 C CA . VAL C 1 48 ? 46.095 51.082 -29.504 1.00 24.15 46 VAL C CA 1
ATOM 3848 C C . VAL C 1 48 ? 46.062 51.763 -28.116 1.00 23.21 46 VAL C C 1
ATOM 3849 O O . VAL C 1 48 ? 46.207 51.110 -27.074 1.00 22.55 46 VAL C O 1
ATOM 3853 N N . GLU C 1 49 ? 45.874 53.073 -28.117 1.00 22.14 47 GLU C N 1
ATOM 3854 C CA . GLU C 1 49 ? 45.634 53.831 -26.881 1.00 21.71 47 GLU C CA 1
ATOM 3855 C C . GLU C 1 49 ? 44.152 53.842 -26.503 1.00 20.71 47 GLU C C 1
ATOM 3856 O O . GLU C 1 49 ? 43.329 54.354 -27.253 1.00 20.24 47 GLU C O 1
ATOM 3862 N N . VAL C 1 50 ? 43.834 53.267 -25.341 1.00 19.40 48 VAL C N 1
ATOM 3863 C CA . VAL C 1 50 ? 42.454 52.995 -24.933 1.00 19.30 48 VAL C CA 1
ATOM 3864 C C . VAL C 1 50 ? 41.995 53.896 -23.775 1.00 18.59 48 VAL C C 1
ATOM 3865 O O . VAL C 1 50 ? 42.646 54.004 -22.725 1.00 18.25 48 VAL C O 1
ATOM 3869 N N . SER C 1 51 ? 40.867 54.544 -23.984 1.00 18.18 49 SER C N 1
ATOM 3870 C CA . SER C 1 51 ? 40.139 55.188 -22.903 1.00 18.24 49 SER C CA 1
ATOM 3871 C C . SER C 1 51 ? 38.775 54.550 -22.838 1.00 18.30 49 SER C C 1
ATOM 3872 O O . SER C 1 51 ? 38.268 54.014 -23.849 1.00 17.52 49 SER C O 1
ATOM 3875 N N . VAL C 1 52 ? 38.201 54.561 -21.636 1.00 18.72 50 VAL C N 1
ATOM 3876 C CA . VAL C 1 52 ? 36.950 53.868 -21.368 1.00 19.19 50 VAL C CA 1
ATOM 3877 C C . VAL C 1 52 ? 36.012 54.801 -20.606 1.00 19.84 50 VAL C C 1
ATOM 3878 O O . VAL C 1 52 ? 36.418 55.461 -19.624 1.00 18.55 50 VAL C O 1
ATOM 3882 N N . VAL C 1 53 ? 34.779 54.879 -21.099 1.00 19.81 51 VAL C N 1
ATOM 3883 C CA . VAL C 1 53 ? 33.703 55.591 -20.422 1.00 20.80 51 VAL C CA 1
ATOM 3884 C C . VAL C 1 53 ? 32.681 54.548 -20.009 1.00 21.11 51 VAL C C 1
ATOM 3885 O O . VAL C 1 53 ? 32.207 53.781 -20.838 1.00 21.03 51 VAL C O 1
ATOM 3889 N N . LEU C 1 54 ? 32.351 54.533 -18.717 1.00 21.26 52 LEU C N 1
ATOM 3890 C CA . LEU C 1 54 ? 31.429 53.567 -18.156 1.00 21.01 52 LEU C CA 1
ATOM 3891 C C . LEU C 1 54 ? 30.126 54.219 -17.674 1.00 20.76 52 LEU C C 1
ATOM 3892 O O . LEU C 1 54 ? 30.137 55.343 -17.140 1.00 20.21 52 LEU C O 1
ATOM 3897 N N . GLY C 1 55 ? 29.008 53.524 -17.916 1.00 19.96 53 GLY C N 1
ATOM 3898 C CA . GLY C 1 55 ? 27.713 53.877 -17.343 1.00 20.07 53 GLY C CA 1
ATOM 3899 C C . GLY C 1 55 ? 27.507 53.236 -15.971 1.00 19.59 53 GLY C C 1
ATOM 3900 O O . GLY C 1 55 ? 28.405 52.591 -15.452 1.00 19.81 53 GLY C O 1
ATOM 3901 N N . GLY C 1 56 ? 26.326 53.403 -15.387 1.00 20.02 54 GLY C N 1
ATOM 3902 C CA . GLY C 1 56 ? 26.046 52.872 -14.022 1.00 20.04 54 GLY C CA 1
ATOM 3903 C C . GLY C 1 56 ? 24.741 52.126 -13.819 1.00 20.30 54 GLY C C 1
ATOM 3904 O O . GLY C 1 56 ? 24.395 51.808 -12.678 1.00 19.31 54 GLY C O 1
ATOM 3905 N N . GLY C 1 57 ? 24.030 51.814 -14.912 1.00 20.53 55 GLY C N 1
ATOM 3906 C CA . GLY C 1 57 ? 22.700 51.161 -14.847 1.00 20.83 55 GLY C CA 1
ATOM 3907 C C . GLY C 1 57 ? 22.651 49.728 -14.313 1.00 21.55 55 GLY C C 1
ATOM 3908 O O . GLY C 1 57 ? 21.585 49.228 -13.970 1.00 22.43 55 GLY C O 1
ATOM 3909 N N . ASN C 1 58 ? 23.794 49.054 -14.256 1.00 21.64 56 ASN C N 1
ATOM 3910 C CA . ASN C 1 58 ? 23.881 47.768 -13.558 1.00 21.70 56 ASN C CA 1
ATOM 3911 C C . ASN C 1 58 ? 23.760 47.910 -12.037 1.00 22.03 56 ASN C C 1
ATOM 3912 O O . ASN C 1 58 ? 23.407 46.953 -11.358 1.00 21.19 56 ASN C O 1
ATOM 3917 N N . LEU C 1 59 ? 24.055 49.106 -11.529 1.00 22.66 57 LEU C N 1
ATOM 3918 C CA . LEU C 1 59 ? 24.089 49.385 -10.095 1.00 23.65 57 LEU C CA 1
ATOM 3919 C C . LEU C 1 59 ? 22.966 50.296 -9.628 1.00 24.64 57 LEU C C 1
ATOM 3920 O O . LEU C 1 59 ? 22.604 50.280 -8.447 1.00 24.67 57 LEU C O 1
ATOM 3925 N N . PHE C 1 60 ? 22.460 51.130 -10.530 1.00 25.93 58 PHE C N 1
ATOM 3926 C CA . PHE C 1 60 ? 21.383 52.044 -10.205 1.00 26.57 58 PHE C CA 1
ATOM 3927 C C . PHE C 1 60 ? 20.470 52.332 -11.390 1.00 27.32 58 PHE C C 1
ATOM 3928 O O . PHE C 1 60 ? 20.884 52.949 -12.369 1.00 27.37 58 PHE C O 1
ATOM 3936 N N . ARG C 1 61 ? 19.219 51.919 -11.266 1.00 28.13 59 ARG C N 1
ATOM 3937 C CA . ARG C 1 61 ? 18.158 52.335 -12.196 1.00 28.75 59 ARG C CA 1
ATOM 3938 C C . ARG C 1 61 ? 17.169 53.195 -11.409 1.00 28.53 59 ARG C C 1
ATOM 3939 O O . ARG C 1 61 ? 16.569 52.733 -10.440 1.00 28.81 59 ARG C O 1
ATOM 3947 N N . GLY C 1 62 ? 17.016 54.447 -11.827 1.00 28.57 60 GLY C N 1
ATOM 3948 C CA . GLY C 1 62 ? 16.233 55.438 -11.091 1.00 28.60 60 GLY C CA 1
ATOM 3949 C C . GLY C 1 62 ? 14.723 55.439 -11.286 1.00 28.47 60 GLY C C 1
ATOM 3950 O O . GLY C 1 62 ? 14.045 56.230 -10.675 1.00 28.31 60 GLY C O 1
ATOM 3951 N N . ALA C 1 63 ? 14.197 54.556 -12.129 1.00 29.13 61 ALA C N 1
ATOM 3952 C CA . ALA C 1 63 ? 12.780 54.583 -12.525 1.00 29.07 61 ALA C CA 1
ATOM 3953 C C . ALA C 1 63 ? 11.822 54.571 -11.339 1.00 29.36 61 ALA C C 1
ATOM 3954 O O . ALA C 1 63 ? 11.004 55.475 -11.189 1.00 29.15 61 ALA C O 1
ATOM 3956 N N . LYS C 1 64 ? 11.931 53.545 -10.497 1.00 29.34 62 LYS C N 1
ATOM 3957 C CA . LYS C 1 64 ? 11.019 53.408 -9.362 1.00 29.54 62 LYS C CA 1
ATOM 3958 C C . LYS C 1 64 ? 11.069 54.591 -8.383 1.00 28.74 62 LYS C C 1
ATOM 3959 O O . LYS C 1 64 ? 10.016 55.101 -7.978 1.00 27.78 62 LYS C O 1
ATOM 3965 N N . LEU C 1 65 ? 12.278 55.037 -8.029 1.00 28.28 63 LEU C N 1
ATOM 3966 C CA . LEU C 1 65 ? 12.436 56.235 -7.198 1.00 28.07 63 LEU C CA 1
ATOM 3967 C C . LEU C 1 65 ? 11.896 57.489 -7.906 1.00 27.79 63 LEU C C 1
ATOM 3968 O O . LEU C 1 65 ? 11.250 58.320 -7.281 1.00 27.31 63 LEU C O 1
ATOM 3973 N N . ALA C 1 66 ? 12.135 57.618 -9.210 1.00 28.15 64 ALA C N 1
ATOM 3974 C CA . ALA C 1 66 ? 11.558 58.724 -9.993 1.00 28.67 64 ALA C CA 1
ATOM 3975 C C . ALA C 1 66 ? 10.026 58.771 -9.932 1.00 28.99 64 ALA C C 1
ATOM 3976 O O . ALA C 1 66 ? 9.425 59.831 -9.703 1.00 28.35 64 ALA C O 1
ATOM 3978 N N . LYS C 1 67 ? 9.382 57.631 -10.148 1.00 29.88 65 LYS C N 1
ATOM 3979 C CA . LYS C 1 67 ? 7.916 57.613 -10.116 1.00 29.87 65 LYS C CA 1
ATOM 3980 C C . LYS C 1 67 ? 7.417 57.959 -8.704 1.00 29.55 65 LYS C C 1
ATOM 3981 O O . LYS C 1 67 ? 6.320 58.467 -8.556 1.00 29.91 65 LYS C O 1
ATOM 3987 N N . ALA C 1 68 ? 8.250 57.736 -7.684 1.00 28.71 66 ALA C N 1
ATOM 3988 C CA . ALA C 1 68 ? 7.883 58.033 -6.299 1.00 28.05 66 ALA C CA 1
ATOM 3989 C C . ALA C 1 68 ? 8.065 59.516 -5.989 1.00 27.29 66 ALA C C 1
ATOM 3990 O O . ALA C 1 68 ? 7.620 59.992 -4.950 1.00 27.55 66 ALA C O 1
ATOM 3992 N N . GLY C 1 69 ? 8.692 60.245 -6.907 1.00 26.04 67 GLY C N 1
ATOM 3993 C CA . GLY C 1 69 ? 8.808 61.682 -6.805 1.00 25.71 67 GLY C CA 1
ATOM 3994 C C . GLY C 1 69 ? 10.230 62.180 -6.596 1.00 25.08 67 GLY C C 1
ATOM 3995 O O . GLY C 1 69 ? 10.433 63.364 -6.392 1.00 24.66 67 GLY C O 1
ATOM 3996 N N . MET C 1 70 ? 11.218 61.294 -6.651 1.00 24.78 68 MET C N 1
ATOM 3997 C CA . MET C 1 70 ? 12.597 61.735 -6.489 1.00 24.57 68 MET C CA 1
ATOM 3998 C C . MET C 1 70 ? 12.984 62.779 -7.548 1.00 23.71 68 MET C C 1
ATOM 3999 O O . MET C 1 70 ? 12.731 62.606 -8.730 1.00 23.17 68 MET C O 1
ATOM 4004 N N . ASN C 1 71 ? 13.590 63.865 -7.088 1.00 23.44 69 ASN C N 1
ATOM 4005 C CA . ASN C 1 71 ? 14.197 64.860 -7.958 1.00 22.89 69 ASN C CA 1
ATOM 4006 C C . ASN C 1 71 ? 15.206 64.176 -8.886 1.00 22.20 69 ASN C C 1
ATOM 4007 O O . ASN C 1 71 ? 16.042 63.383 -8.443 1.00 21.45 69 ASN C O 1
ATOM 4012 N N . ARG C 1 72 ? 15.115 64.490 -10.178 1.00 21.75 70 ARG C N 1
ATOM 4013 C CA . ARG C 1 72 ? 15.960 63.875 -11.212 1.00 20.76 70 ARG C CA 1
ATOM 4014 C C . ARG C 1 72 ? 17.423 64.313 -11.120 1.00 19.21 70 ARG C C 1
ATOM 4015 O O . ARG C 1 72 ? 18.317 63.570 -11.495 1.00 17.81 70 ARG C O 1
ATOM 4023 N N . VAL C 1 73 ? 17.653 65.506 -10.585 1.00 18.22 71 VAL C N 1
ATOM 4024 C CA . VAL C 1 73 ? 19.004 65.950 -10.233 1.00 18.18 71 VAL C CA 1
ATOM 4025 C C . VAL C 1 73 ? 19.656 64.962 -9.264 1.00 16.79 71 VAL C C 1
ATOM 4026 O O . VAL C 1 73 ? 20.767 64.505 -9.482 1.00 15.84 71 VAL C O 1
ATOM 4030 N N . VAL C 1 74 ? 18.917 64.600 -8.217 1.00 16.80 72 VAL C N 1
ATOM 4031 C CA . VAL C 1 74 ? 19.394 63.645 -7.217 1.00 16.11 72 VAL C CA 1
ATOM 4032 C C . VAL C 1 74 ? 19.577 62.263 -7.843 1.00 15.40 72 VAL C C 1
ATOM 4033 O O . VAL C 1 74 ? 20.569 61.610 -7.566 1.00 14.86 72 VAL C O 1
ATOM 4037 N N . GLY C 1 75 ? 18.639 61.834 -8.683 1.00 14.97 73 GLY C N 1
ATOM 4038 C CA . GLY C 1 75 ? 18.766 60.552 -9.392 1.00 15.57 73 GLY C CA 1
ATOM 4039 C C . GLY C 1 75 ? 20.008 60.503 -10.289 1.00 15.41 73 GLY C C 1
ATOM 4040 O O . GLY C 1 75 ? 20.696 59.493 -10.362 1.00 15.90 73 GLY C O 1
ATOM 4041 N N . ASP C 1 76 ? 20.286 61.602 -10.980 1.00 15.87 74 ASP C N 1
ATOM 4042 C CA . ASP C 1 76 ? 21.485 61.718 -11.828 1.00 15.94 74 ASP C CA 1
ATOM 4043 C C . ASP C 1 76 ? 22.796 61.746 -11.007 1.00 15.75 74 ASP C C 1
ATOM 4044 O O . ASP C 1 76 ? 23.820 61.252 -11.464 1.00 16.64 74 ASP C O 1
ATOM 4049 N N . HIS C 1 77 ? 22.783 62.314 -9.805 1.00 15.43 75 HIS C N 1
ATOM 4050 C CA . HIS C 1 77 ? 23.979 62.235 -8.924 1.00 15.39 75 HIS C CA 1
ATOM 4051 C C . HIS C 1 77 ? 24.263 60.819 -8.464 1.00 14.57 75 HIS C C 1
ATOM 4052 O O . HIS C 1 77 ? 25.413 60.411 -8.375 1.00 14.46 75 HIS C O 1
ATOM 4059 N N . MET C 1 78 ? 23.207 60.078 -8.139 1.00 14.61 76 MET C N 1
ATOM 4060 C CA . MET C 1 78 ? 23.343 58.665 -7.748 1.00 15.10 76 MET C CA 1
ATOM 4061 C C . MET C 1 78 ? 23.951 57.829 -8.885 1.00 14.89 76 MET C C 1
ATOM 4062 O O . MET C 1 78 ? 24.881 57.041 -8.676 1.00 14.53 76 MET C O 1
ATOM 4067 N N . GLY C 1 79 ? 23.412 58.003 -10.092 1.00 15.28 77 GLY C N 1
ATOM 4068 C CA . GLY C 1 79 ? 23.972 57.389 -11.294 1.00 14.85 77 GLY C CA 1
ATOM 4069 C C . GLY C 1 79 ? 25.420 57.773 -11.513 1.00 14.98 77 GLY C C 1
ATOM 4070 O O . GLY C 1 79 ? 26.221 56.939 -11.896 1.00 14.17 77 GLY C O 1
ATOM 4071 N N . MET C 1 80 ? 25.792 59.034 -11.305 1.00 15.45 78 MET C N 1
ATOM 4072 C CA . MET C 1 80 ? 27.213 59.381 -11.502 1.00 16.90 78 MET C CA 1
ATOM 4073 C C . MET C 1 80 ? 28.140 58.644 -10.498 1.00 15.82 78 MET C C 1
ATOM 4074 O O . MET C 1 80 ? 29.238 58.177 -10.857 1.00 14.72 78 MET C O 1
ATOM 4079 N N . LEU C 1 81 ? 27.692 58.537 -9.245 1.00 15.02 79 LEU C N 1
ATOM 4080 C CA . LEU C 1 81 ? 28.450 57.792 -8.219 1.00 14.66 79 LEU C CA 1
ATOM 4081 C C . LEU C 1 81 ? 28.598 56.297 -8.564 1.00 13.58 79 LEU C C 1
ATOM 4082 O O . LEU C 1 81 ? 29.677 55.718 -8.400 1.00 12.74 79 LEU C O 1
ATOM 4087 N N . ALA C 1 82 ? 27.515 55.701 -9.044 1.00 13.08 80 ALA C N 1
ATOM 4088 C CA . ALA C 1 82 ? 27.528 54.351 -9.615 1.00 13.01 80 ALA C CA 1
ATOM 4089 C C . ALA C 1 82 ? 28.576 54.140 -10.723 1.00 13.07 80 ALA C C 1
ATOM 4090 O O . ALA C 1 82 ? 29.169 53.088 -10.786 1.00 12.19 80 ALA C O 1
ATOM 4092 N N . THR C 1 83 ? 28.794 55.124 -11.610 1.00 12.89 81 THR C N 1
ATOM 4093 C CA . THR C 1 83 ? 29.849 54.985 -12.625 1.00 12.91 81 THR C CA 1
ATOM 4094 C C . THR C 1 83 ? 31.259 54.943 -12.044 1.00 12.00 81 THR C C 1
ATOM 4095 O O . THR C 1 83 ? 32.144 54.349 -12.632 1.00 11.05 81 THR C O 1
ATOM 4099 N N . VAL C 1 84 ? 31.477 55.621 -10.923 1.00 12.24 82 VAL C N 1
ATOM 4100 C CA . VAL C 1 84 ? 32.760 55.548 -10.221 1.00 12.70 82 VAL C CA 1
ATOM 4101 C C . VAL C 1 84 ? 33.001 54.175 -9.639 1.00 13.02 82 VAL C C 1
ATOM 4102 O O . VAL C 1 84 ? 34.114 53.688 -9.692 1.00 11.83 82 VAL C O 1
ATOM 4106 N N . MET C 1 85 ? 31.957 53.556 -9.079 1.00 13.90 83 MET C N 1
ATOM 4107 C CA . MET C 1 85 ? 32.059 52.198 -8.550 1.00 15.31 83 MET C CA 1
ATOM 4108 C C . MET C 1 85 ? 32.427 51.172 -9.664 1.00 15.68 83 MET C C 1
ATOM 4109 O O . MET C 1 85 ? 33.250 50.293 -9.454 1.00 15.60 83 MET C O 1
ATOM 4114 N N . ASN C 1 86 ? 31.815 51.302 -10.843 1.00 15.76 84 ASN C N 1
ATOM 4115 C CA . ASN C 1 86 ? 32.207 50.486 -12.012 1.00 16.00 84 ASN C CA 1
ATOM 4116 C C . ASN C 1 86 ? 33.624 50.761 -12.486 1.00 15.46 84 ASN C C 1
ATOM 4117 O O . ASN C 1 86 ? 34.314 49.857 -12.914 1.00 14.75 84 ASN C O 1
ATOM 4122 N N . GLY C 1 87 ? 34.039 52.022 -12.409 1.00 15.78 85 GLY C N 1
ATOM 4123 C CA . GLY C 1 87 ? 35.371 52.434 -12.809 1.00 16.04 85 GLY C CA 1
ATOM 4124 C C . GLY C 1 87 ? 36.428 51.850 -11.898 1.00 16.44 85 GLY C C 1
ATOM 4125 O O . GLY C 1 87 ? 37.489 51.452 -12.360 1.00 16.41 85 GLY C O 1
ATOM 4126 N N . LEU C 1 88 ? 36.112 51.774 -10.601 1.00 16.50 86 LEU C N 1
ATOM 4127 C CA . LEU C 1 88 ? 37.028 51.215 -9.617 1.00 16.60 86 LEU C CA 1
ATOM 4128 C C . LEU C 1 88 ? 37.175 49.706 -9.836 1.00 16.20 86 LEU C C 1
ATOM 4129 O O . LEU C 1 88 ? 38.276 49.181 -9.775 1.00 16.00 86 LEU C O 1
ATOM 4134 N N . ALA C 1 89 ? 36.060 49.032 -10.102 1.00 16.40 87 ALA C N 1
ATOM 4135 C CA . ALA C 1 89 ? 36.070 47.611 -10.455 1.00 17.21 87 ALA C CA 1
ATOM 4136 C C . ALA C 1 89 ? 36.903 47.351 -11.701 1.00 17.19 87 ALA C C 1
ATOM 4137 O O . ALA C 1 89 ? 37.673 46.425 -11.727 1.00 17.51 87 ALA C O 1
ATOM 4139 N N . MET C 1 90 ? 36.737 48.187 -12.725 1.00 18.89 88 MET C N 1
ATOM 4140 C CA . MET C 1 90 ? 37.420 48.025 -14.018 1.00 18.69 88 MET C CA 1
ATOM 4141 C C . MET C 1 90 ? 38.907 48.263 -13.864 1.00 18.46 88 MET C C 1
ATOM 4142 O O . MET C 1 90 ? 39.710 47.464 -14.359 1.00 18.53 88 MET C O 1
ATOM 4147 N N . ARG C 1 91 ? 39.280 49.347 -13.174 1.00 17.67 89 ARG C N 1
ATOM 4148 C CA . ARG C 1 91 ? 40.688 49.606 -12.876 1.00 18.07 89 ARG C CA 1
ATOM 4149 C C . ARG C 1 91 ? 41.338 48.390 -12.167 1.00 17.79 89 ARG C C 1
ATOM 4150 O O . ARG C 1 91 ? 42.466 48.041 -12.478 1.00 17.44 89 ARG C O 1
ATOM 4158 N N . ASP C 1 92 ? 40.637 47.778 -11.210 1.00 18.48 90 ASP C N 1
ATOM 4159 C CA . ASP C 1 92 ? 41.203 46.657 -10.428 1.00 19.27 90 ASP C CA 1
ATOM 4160 C C . ASP C 1 92 ? 41.346 45.440 -11.345 1.00 19.96 90 ASP C C 1
ATOM 4161 O O . ASP C 1 92 ? 42.341 44.729 -11.291 1.00 20.19 90 ASP C O 1
ATOM 4166 N N . SER C 1 93 ? 40.332 45.220 -12.179 1.00 20.71 91 SER C N 1
ATOM 4167 C CA . SER C 1 93 ? 40.324 44.117 -13.145 1.00 21.49 91 SER C CA 1
ATOM 4168 C C . SER C 1 93 ? 41.509 44.212 -14.078 1.00 21.59 91 SER C C 1
ATOM 4169 O O . SER C 1 93 ? 42.197 43.230 -14.307 1.00 21.93 91 SER C O 1
ATOM 4172 N N . LEU C 1 94 ? 41.753 45.406 -14.611 1.00 22.17 92 LEU C N 1
ATOM 4173 C CA . LEU C 1 94 ? 42.877 45.653 -15.522 1.00 22.58 92 LEU C CA 1
ATOM 4174 C C . LEU C 1 94 ? 44.198 45.428 -14.819 1.00 23.00 92 LEU C C 1
ATOM 4175 O O . LEU C 1 94 ? 45.123 44.833 -15.383 1.00 22.27 92 LEU C O 1
ATOM 4180 N N . PHE C 1 95 ? 44.301 45.932 -13.589 1.00 23.95 93 PHE C N 1
ATOM 4181 C CA . PHE C 1 95 ? 45.497 45.693 -12.787 1.00 24.14 93 PHE C CA 1
ATOM 4182 C C . PHE C 1 95 ? 45.793 44.194 -12.669 1.00 23.92 93 PHE C C 1
ATOM 4183 O O . PHE C 1 95 ? 46.923 43.774 -12.776 1.00 23.04 93 PHE C O 1
ATOM 4191 N N . ARG C 1 96 ? 44.757 43.414 -12.411 1.00 24.46 94 ARG C N 1
ATOM 4192 C CA . ARG C 1 96 ? 44.904 41.993 -12.218 1.00 25.35 94 ARG C CA 1
ATOM 4193 C C . ARG C 1 96 ? 45.275 41.277 -13.528 1.00 25.90 94 ARG C C 1
ATOM 4194 O O . ARG C 1 96 ? 45.824 40.184 -13.477 1.00 26.25 94 ARG C O 1
ATOM 4202 N N . ALA C 1 97 ? 44.970 41.897 -14.676 1.00 26.18 95 ALA C N 1
ATOM 4203 C CA . ALA C 1 97 ? 45.343 41.375 -16.000 1.00 26.55 95 ALA C CA 1
ATOM 4204 C C . ALA C 1 97 ? 46.674 41.937 -16.425 1.00 26.95 95 ALA C C 1
ATOM 4205 O O . ALA C 1 97 ? 47.066 41.802 -17.586 1.00 27.76 95 ALA C O 1
ATOM 4207 N N . ASP C 1 98 ? 47.370 42.577 -15.487 1.00 27.13 96 ASP C N 1
ATOM 4208 C CA . ASP C 1 98 ? 48.653 43.197 -15.748 1.00 27.49 96 ASP C CA 1
ATOM 4209 C C . ASP C 1 98 ? 48.551 44.272 -16.837 1.00 27.15 96 ASP C C 1
ATOM 4210 O O . ASP C 1 98 ? 49.462 44.444 -17.637 1.00 27.52 96 ASP C O 1
ATOM 4215 N N . VAL C 1 99 ? 47.428 44.989 -16.866 1.00 26.87 97 VAL C N 1
ATOM 4216 C CA . VAL C 1 99 ? 47.293 46.176 -17.698 1.00 26.24 97 VAL C CA 1
ATOM 4217 C C . VAL C 1 99 ? 47.455 47.419 -16.812 1.00 25.96 97 VAL C C 1
ATOM 4218 O O . VAL C 1 99 ? 46.829 47.532 -15.777 1.00 25.87 97 VAL C O 1
ATOM 4222 N N . ASN C 1 100 ? 48.309 48.332 -17.261 1.00 26.05 98 ASN C N 1
ATOM 4223 C CA . ASN C 1 100 ? 48.497 49.675 -16.692 1.00 25.99 98 ASN C CA 1
ATOM 4224 C C . ASN C 1 100 ? 47.283 50.581 -16.925 1.00 25.26 98 ASN C C 1
ATOM 4225 O O . ASN C 1 100 ? 46.957 50.878 -18.072 1.00 24.53 98 ASN C O 1
ATOM 4230 N N . ALA C 1 101 ? 46.627 51.018 -15.841 1.00 24.29 99 ALA C N 1
ATOM 4231 C CA . ALA C 1 101 ? 45.336 51.704 -15.933 1.00 23.67 99 ALA C CA 1
ATOM 4232 C C . ALA C 1 101 ? 45.117 52.750 -14.839 1.00 23.54 99 ALA C C 1
ATOM 4233 O O . ALA C 1 101 ? 45.481 52.542 -13.668 1.00 23.72 99 ALA C O 1
ATOM 4235 N N . LYS C 1 102 ? 44.482 53.851 -15.219 1.00 22.80 100 LYS C N 1
ATOM 4236 C CA . LYS C 1 102 ? 44.147 54.925 -14.290 1.00 22.13 100 LYS C CA 1
ATOM 4237 C C . LYS C 1 102 ? 42.639 55.234 -14.333 1.00 20.75 100 LYS C C 1
ATOM 4238 O O . LYS C 1 102 ? 42.007 55.177 -15.403 1.00 19.57 100 LYS C O 1
ATOM 4244 N N . LEU C 1 103 ? 42.063 55.534 -13.167 1.00 19.05 101 LEU C N 1
ATOM 4245 C CA . LEU C 1 103 ? 40.686 56.030 -13.088 1.00 18.88 101 LEU C CA 1
ATOM 4246 C C . LEU C 1 103 ? 40.639 57.566 -12.844 1.00 19.05 101 LEU C C 1
ATOM 4247 O O . LEU C 1 103 ? 41.240 58.095 -11.889 1.00 17.75 101 LEU C O 1
ATOM 4252 N N . MET C 1 104 ? 39.959 58.273 -13.743 1.00 18.76 102 MET C N 1
ATOM 4253 C CA . MET C 1 104 ? 39.721 59.698 -13.590 1.00 19.35 102 MET C CA 1
ATOM 4254 C C . MET C 1 104 ? 38.252 59.928 -13.328 1.00 19.01 102 MET C C 1
ATOM 4255 O O . MET C 1 104 ? 37.386 59.244 -13.899 1.00 19.53 102 MET C O 1
ATOM 4260 N N . SER C 1 105 ? 37.982 60.863 -12.429 1.00 18.60 103 SER C N 1
ATOM 4261 C CA . SER C 1 105 ? 36.630 61.180 -12.022 1.00 19.70 103 SER C CA 1
ATOM 4262 C C . SER C 1 105 ? 36.340 62.656 -12.255 1.00 19.22 103 SER C C 1
ATOM 4263 O O . SER C 1 105 ? 37.216 63.505 -12.000 1.00 17.51 103 SER C O 1
ATOM 4266 N N . ALA C 1 106 ? 35.131 62.969 -12.734 1.00 19.50 104 ALA C N 1
ATOM 4267 C CA . ALA C 1 106 ? 34.739 64.373 -12.884 1.00 21.18 104 ALA C CA 1
ATOM 4268 C C . ALA C 1 106 ? 34.570 65.060 -11.525 1.00 21.59 104 ALA C C 1
ATOM 4269 O O . ALA C 1 106 ? 34.661 66.268 -11.469 1.00 22.35 104 ALA C O 1
ATOM 4271 N N . PHE C 1 107 ? 34.358 64.301 -10.445 1.00 22.79 105 PHE C N 1
ATOM 4272 C CA . PHE C 1 107 ? 34.448 64.853 -9.081 1.00 23.60 105 PHE C CA 1
ATOM 4273 C C . PHE C 1 107 ? 35.802 64.508 -8.504 1.00 23.31 105 PHE C C 1
ATOM 4274 O O . PHE C 1 107 ? 36.238 63.374 -8.618 1.00 23.50 105 PHE C O 1
ATOM 4282 N N . GLN C 1 108 ? 36.448 65.477 -7.864 1.00 23.32 106 GLN C N 1
ATOM 4283 C CA . GLN C 1 108 ? 37.605 65.212 -7.019 1.00 23.12 106 GLN C CA 1
ATOM 4284 C C . GLN C 1 108 ? 37.209 64.192 -5.950 1.00 22.31 106 GLN C C 1
ATOM 4285 O O . GLN C 1 108 ? 36.168 64.334 -5.316 1.00 22.33 106 GLN C O 1
ATOM 4291 N N . LEU C 1 109 ? 37.996 63.127 -5.822 1.00 21.30 107 LEU C N 1
ATOM 4292 C CA . LEU C 1 109 ? 37.747 62.078 -4.830 1.00 20.91 107 LEU C CA 1
ATOM 4293 C C . LEU C 1 109 ? 39.104 61.724 -4.244 1.00 20.35 107 LEU C C 1
ATOM 4294 O O . LEU C 1 109 ? 39.787 60.789 -4.720 1.00 18.96 107 LEU C O 1
ATOM 4299 N N . ASN C 1 110 ? 39.513 62.534 -3.262 1.00 19.66 108 ASN C N 1
ATOM 4300 C CA . ASN C 1 110 ? 40.824 62.417 -2.640 1.00 19.37 108 ASN C CA 1
ATOM 4301 C C . ASN C 1 110 ? 40.993 61.010 -2.050 1.00 18.60 108 ASN C C 1
ATOM 4302 O O . ASN C 1 110 ? 40.127 60.534 -1.334 1.00 19.31 108 ASN C O 1
ATOM 4307 N N . GLY C 1 111 ? 42.102 60.362 -2.367 1.00 17.29 109 GLY C N 1
ATOM 4308 C CA . GLY C 1 111 ? 42.403 59.039 -1.859 1.00 17.57 109 GLY C CA 1
ATOM 4309 C C . GLY C 1 111 ? 41.823 57.858 -2.610 1.00 16.63 109 GLY C C 1
ATOM 4310 O O . GLY C 1 111 ? 42.214 56.736 -2.355 1.00 16.49 109 GLY C O 1
ATOM 4311 N N . ILE C 1 112 ? 40.876 58.106 -3.507 1.00 17.02 110 ILE C N 1
ATOM 4312 C CA . ILE C 1 112 ? 40.216 57.046 -4.251 1.00 17.70 110 ILE C CA 1
ATOM 4313 C C . ILE C 1 112 ? 40.766 57.000 -5.668 1.00 17.63 110 ILE C C 1
ATOM 4314 O O . ILE C 1 112 ? 41.140 55.938 -6.144 1.00 17.93 110 ILE C O 1
ATOM 4319 N N . CYS C 1 113 ? 40.812 58.135 -6.349 1.00 18.30 111 CYS C N 1
ATOM 4320 C CA . CYS C 1 113 ? 41.261 58.143 -7.741 1.00 19.06 111 CYS C CA 1
ATOM 4321 C C . CYS C 1 113 ? 41.681 59.543 -8.193 1.00 19.74 111 CYS C C 1
ATOM 4322 O O . CYS C 1 113 ? 41.645 60.489 -7.389 1.00 20.15 111 CYS C O 1
ATOM 4325 N N . ASP C 1 114 ? 42.097 59.655 -9.464 1.00 19.37 112 ASP C N 1
ATOM 4326 C CA . ASP C 1 114 ? 42.531 60.923 -10.047 1.00 19.51 112 ASP C CA 1
ATOM 4327 C C . ASP C 1 114 ? 41.359 61.811 -10.461 1.00 18.57 112 ASP C C 1
ATOM 4328 O O . ASP C 1 114 ? 40.296 61.335 -10.835 1.00 17.74 112 ASP C O 1
ATOM 4333 N N . THR C 1 115 ? 41.601 63.113 -10.434 1.00 18.01 113 THR C N 1
ATOM 4334 C CA . THR C 1 115 ? 40.643 64.113 -10.868 1.00 17.74 113 THR C CA 1
ATOM 4335 C C . THR C 1 115 ? 40.833 64.358 -12.346 1.00 16.77 113 THR C C 1
ATOM 4336 O O . THR C 1 115 ? 41.955 64.453 -12.800 1.00 14.47 113 THR C O 1
ATOM 4340 N N . TYR C 1 116 ? 39.737 64.418 -13.095 1.00 16.61 114 TYR C N 1
ATOM 4341 C CA . TYR C 1 116 ? 39.842 64.488 -14.544 1.00 16.43 114 TYR C CA 1
ATOM 4342 C C . TYR C 1 116 ? 40.507 65.793 -14.983 1.00 16.05 114 TYR C C 1
ATOM 4343 O O . TYR C 1 116 ? 40.192 66.900 -14.514 1.00 14.21 114 TYR C O 1
ATOM 4352 N N . ASN C 1 117 ? 41.454 65.638 -15.888 1.00 16.39 115 ASN C N 1
ATOM 4353 C CA . ASN C 1 117 ? 42.068 66.758 -16.544 1.00 17.29 115 ASN C CA 1
ATOM 4354 C C . ASN C 1 117 ? 42.421 66.268 -17.946 1.00 16.91 115 ASN C C 1
ATOM 4355 O O . ASN C 1 117 ? 43.096 65.260 -18.079 1.00 16.33 115 ASN C O 1
ATOM 4360 N N . TRP C 1 118 ? 41.924 66.966 -18.972 1.00 17.46 116 TRP C N 1
ATOM 4361 C CA . TRP C 1 118 ? 41.986 66.490 -20.364 1.00 18.24 116 TRP C CA 1
ATOM 4362 C C . TRP C 1 118 ? 43.439 66.268 -20.815 1.00 18.43 116 TRP C C 1
ATOM 4363 O O . TRP C 1 118 ? 43.747 65.253 -21.426 1.00 17.94 116 TRP C O 1
ATOM 4374 N N . SER C 1 119 ? 44.329 67.198 -20.488 1.00 19.30 117 SER C N 1
ATOM 4375 C CA . SER C 1 119 ? 45.703 67.124 -20.990 1.00 19.98 117 SER C CA 1
ATOM 4376 C C . SER C 1 119 ? 46.530 66.127 -20.182 1.00 20.17 117 SER C C 1
ATOM 4377 O O . SER C 1 119 ? 47.330 65.410 -20.762 1.00 20.13 117 SER C O 1
ATOM 4380 N N . GLU C 1 120 ? 46.271 66.001 -18.873 1.00 20.08 118 GLU C N 1
ATOM 4381 C CA . GLU C 1 120 ? 46.786 64.833 -18.106 1.00 19.95 118 GLU C CA 1
ATOM 4382 C C . GLU C 1 120 ? 46.348 63.472 -18.646 1.00 18.47 118 GLU C C 1
ATOM 4383 O O . GLU C 1 120 ? 47.146 62.554 -18.712 1.00 17.85 118 GLU C O 1
ATOM 4389 N N . ALA C 1 121 ? 45.084 63.337 -19.023 1.00 18.08 119 ALA C N 1
ATOM 4390 C CA . ALA C 1 121 ? 44.583 62.117 -19.662 1.00 18.34 119 ALA C CA 1
ATOM 4391 C C . ALA C 1 121 ? 45.278 61.811 -21.019 1.00 18.49 119 ALA C C 1
ATOM 4392 O O . ALA C 1 121 ? 45.628 60.667 -21.301 1.00 18.00 119 ALA C O 1
ATOM 4394 N N . ILE C 1 122 ? 45.437 62.829 -21.854 1.00 19.19 120 ILE C N 1
ATOM 4395 C CA . ILE C 1 122 ? 46.176 62.687 -23.107 1.00 20.00 120 ILE C CA 1
ATOM 4396 C C . ILE C 1 122 ? 47.587 62.169 -22.831 1.00 20.70 120 ILE C C 1
ATOM 4397 O O . ILE C 1 122 ? 48.053 61.259 -23.508 1.00 20.23 120 ILE C O 1
ATOM 4402 N N . LYS C 1 123 ? 48.234 62.733 -21.810 1.00 22.11 121 LYS C N 1
ATOM 4403 C CA . LYS C 1 123 ? 49.595 62.362 -21.440 1.00 23.48 121 LYS C CA 1
ATOM 4404 C C . LYS C 1 123 ? 49.691 60.909 -20.977 1.00 23.62 121 LYS C C 1
ATOM 4405 O O . LYS C 1 123 ? 50.608 60.206 -21.379 1.00 23.19 121 LYS C O 1
ATOM 4411 N N . MET C 1 124 ? 48.726 60.465 -20.179 1.00 23.85 122 MET C N 1
ATOM 4412 C CA . MET C 1 124 ? 48.626 59.067 -19.773 1.00 24.97 122 MET C CA 1
ATOM 4413 C C . MET C 1 124 ? 48.374 58.122 -20.953 1.00 24.51 122 MET C C 1
ATOM 4414 O O . MET C 1 124 ? 48.910 57.022 -20.975 1.00 23.94 122 MET C O 1
ATOM 4419 N N . LEU C 1 125 ? 47.552 58.554 -21.912 1.00 24.26 123 LEU C N 1
ATOM 4420 C CA . LEU C 1 125 ? 47.235 57.741 -23.090 1.00 24.55 123 LEU C CA 1
ATOM 4421 C C . LEU C 1 125 ? 48.465 57.575 -23.999 1.00 24.93 123 LEU C C 1
ATOM 4422 O O . LEU C 1 125 ? 48.728 56.487 -24.501 1.00 24.71 123 LEU C O 1
ATOM 4427 N N . ARG C 1 126 ? 49.213 58.650 -24.190 1.00 25.53 124 ARG C N 1
ATOM 4428 C CA . ARG C 1 126 ? 50.498 58.580 -24.892 1.00 26.58 124 ARG C CA 1
ATOM 4429 C C . ARG C 1 126 ? 51.498 57.664 -24.196 1.00 26.87 124 ARG C C 1
ATOM 4430 O O . ARG C 1 126 ? 52.260 56.991 -24.873 1.00 26.99 124 ARG C O 1
ATOM 4438 N N . GLU C 1 127 ? 51.476 57.622 -22.858 1.00 26.71 125 GLU C N 1
ATOM 4439 C CA . GLU C 1 127 ? 52.265 56.641 -22.101 1.00 27.38 125 GLU C CA 1
ATOM 4440 C C . GLU C 1 127 ? 51.686 55.227 -22.133 1.00 26.78 125 GLU C C 1
ATOM 4441 O O . GLU C 1 127 ? 52.164 54.355 -21.432 1.00 25.65 125 GLU C O 1
ATOM 4447 N N . LYS C 1 128 ? 50.664 55.016 -22.965 1.00 26.81 126 LYS C N 1
ATOM 4448 C CA . LYS C 1 128 ? 50.076 53.711 -23.204 1.00 26.85 126 LYS C CA 1
ATOM 4449 C C . LYS C 1 128 ? 49.358 53.155 -21.976 1.00 26.29 126 LYS C C 1
ATOM 4450 O O . LYS C 1 128 ? 49.271 51.934 -21.807 1.00 26.33 126 LYS C O 1
ATOM 4456 N N . ARG C 1 129 ? 48.843 54.048 -21.127 1.00 24.96 127 ARG C N 1
ATOM 4457 C CA . ARG C 1 129 ? 47.990 53.645 -20.021 1.00 24.23 127 ARG C CA 1
ATOM 4458 C C . ARG C 1 129 ? 46.546 53.714 -20.494 1.00 21.86 127 ARG C C 1
ATOM 4459 O O . ARG C 1 129 ? 46.168 54.624 -21.229 1.00 22.00 127 ARG C O 1
ATOM 4467 N N . VAL C 1 130 ? 45.754 52.752 -20.068 1.00 19.91 128 VAL C N 1
ATOM 4468 C CA . VAL C 1 130 ? 44.312 52.818 -20.193 1.00 19.95 128 VAL C CA 1
ATOM 4469 C C . VAL C 1 130 ? 43.744 53.853 -19.200 1.00 19.56 128 VAL C C 1
ATOM 4470 O O . VAL C 1 130 ? 44.068 53.842 -18.009 1.00 19.35 128 VAL C O 1
ATOM 4474 N N . VAL C 1 131 ? 42.924 54.766 -19.702 1.00 19.02 129 VAL C N 1
ATOM 4475 C CA . VAL C 1 131 ? 42.306 55.765 -18.850 1.00 19.01 129 VAL C CA 1
ATOM 4476 C C . VAL C 1 131 ? 40.802 55.535 -18.792 1.00 18.64 129 VAL C C 1
ATOM 4477 O O . VAL C 1 131 ? 40.110 55.550 -19.817 1.00 18.49 129 VAL C O 1
ATOM 4481 N N . ILE C 1 132 ? 40.307 55.304 -17.582 1.00 17.28 130 ILE C N 1
ATOM 4482 C CA . ILE C 1 132 ? 38.883 55.178 -17.350 1.00 16.98 130 ILE C CA 1
ATOM 4483 C C . ILE C 1 132 ? 38.311 56.503 -16.850 1.00 16.86 130 ILE C C 1
ATOM 4484 O O . ILE C 1 132 ? 38.792 57.060 -15.866 1.00 16.98 130 ILE C O 1
ATOM 4489 N N . PHE C 1 133 ? 37.243 56.972 -17.500 1.00 17.00 131 PHE C N 1
ATOM 4490 C CA . PHE C 1 133 ? 36.540 58.184 -17.117 1.00 17.21 131 PHE C CA 1
ATOM 4491 C C . PHE C 1 133 ? 35.228 57.837 -16.403 1.00 17.46 131 PHE C C 1
ATOM 4492 O O . PHE C 1 133 ? 34.387 57.116 -16.946 1.00 17.66 131 PHE C O 1
ATOM 4500 N N . SER C 1 134 ? 35.068 58.362 -15.189 1.00 17.33 132 SER C N 1
ATOM 4501 C CA . SER C 1 134 ? 33.836 58.205 -14.399 1.00 17.60 132 SER C CA 1
ATOM 4502 C C . SER C 1 134 ? 33.232 59.527 -13.931 1.00 17.39 132 SER C C 1
ATOM 4503 O O . SER C 1 134 ? 33.864 60.593 -14.003 1.00 16.71 132 SER C O 1
ATOM 4506 N N . ALA C 1 135 ? 31.992 59.408 -13.448 1.00 18.54 133 ALA C N 1
ATOM 4507 C CA . ALA C 1 135 ? 31.162 60.490 -12.911 1.00 18.71 133 ALA C CA 1
ATOM 4508 C C . ALA C 1 135 ? 30.691 61.441 -14.004 1.00 19.42 133 ALA C C 1
ATOM 4509 O O . ALA C 1 135 ? 30.413 62.598 -13.751 1.00 18.65 133 ALA C O 1
ATOM 4511 N N . GLY C 1 136 ? 30.574 60.927 -15.229 1.00 20.35 134 GLY C N 1
ATOM 4512 C CA . GLY C 1 136 ? 30.018 61.695 -16.340 1.00 20.45 134 GLY C CA 1
ATOM 4513 C C . GLY C 1 136 ? 30.750 63.002 -16.539 1.00 21.14 134 GLY C C 1
ATOM 4514 O O . GLY C 1 136 ? 31.973 63.029 -16.584 1.00 20.86 134 GLY C O 1
ATOM 4515 N N . THR C 1 137 ? 29.991 64.094 -16.617 1.00 21.53 135 THR C N 1
ATOM 4516 C CA . THR C 1 137 ? 30.554 65.430 -16.729 1.00 22.29 135 THR C CA 1
ATOM 4517 C C . THR C 1 137 ? 30.400 66.245 -15.461 1.00 22.32 135 THR C C 1
ATOM 4518 O O . THR C 1 137 ? 30.631 67.456 -15.482 1.00 23.71 135 THR C O 1
ATOM 4522 N N . GLY C 1 138 ? 30.000 65.606 -14.361 1.00 21.71 136 GLY C N 1
ATOM 4523 C CA . GLY C 1 138 ? 29.716 66.329 -13.133 1.00 21.53 136 GLY C CA 1
ATOM 4524 C C . GLY C 1 138 ? 28.297 66.887 -13.031 1.00 21.49 136 GLY C C 1
ATOM 4525 O O . GLY C 1 138 ? 27.850 67.222 -11.938 1.00 21.23 136 GLY C O 1
ATOM 4526 N N . ASN C 1 139 ? 27.580 66.958 -14.157 1.00 20.99 137 ASN C N 1
ATOM 4527 C CA . ASN C 1 139 ? 26.273 67.590 -14.230 1.00 21.04 137 ASN C CA 1
ATOM 4528 C C . ASN C 1 139 ? 25.136 66.612 -14.497 1.00 20.55 137 ASN C C 1
ATOM 4529 O O . ASN C 1 139 ? 25.319 65.627 -15.210 1.00 19.15 137 ASN C O 1
ATOM 4534 N N . PRO C 1 140 ? 23.925 66.916 -13.968 1.00 20.42 138 PRO C N 1
ATOM 4535 C CA . PRO C 1 140 ? 22.750 66.105 -14.298 1.00 21.03 138 PRO C CA 1
ATOM 4536 C C . PRO C 1 140 ? 22.228 66.411 -15.706 1.00 21.63 138 PRO C C 1
ATOM 4537 O O . PRO C 1 140 ? 22.663 67.377 -16.334 1.00 21.20 138 PRO C O 1
ATOM 4541 N N . PHE C 1 141 ? 21.270 65.600 -16.153 1.00 22.98 139 PHE C N 1
ATOM 4542 C CA . PHE C 1 141 ? 20.565 65.757 -17.429 1.00 23.94 139 PHE C CA 1
ATOM 4543 C C . PHE C 1 141 ? 21.371 65.454 -18.682 1.00 24.80 139 PHE C C 1
ATOM 4544 O O . PHE C 1 141 ? 20.954 65.841 -19.783 1.00 25.96 139 PHE C O 1
ATOM 4552 N N . PHE C 1 142 ? 22.504 64.788 -18.523 1.00 25.23 140 PHE C N 1
ATOM 4553 C CA . PHE C 1 142 ? 23.416 64.495 -19.638 1.00 25.32 140 PHE C CA 1
ATOM 4554 C C . PHE C 1 142 ? 23.751 63.036 -19.591 1.00 25.01 140 PHE C C 1
ATOM 4555 O O . PHE C 1 142 ? 24.115 62.522 -18.527 1.00 25.52 140 PHE C O 1
ATOM 4563 N N . THR C 1 143 ? 23.584 62.362 -20.725 1.00 23.66 141 THR C N 1
ATOM 4564 C CA . THR C 1 143 ? 23.719 60.913 -20.790 1.00 22.75 141 THR C CA 1
ATOM 4565 C C . THR C 1 143 ? 25.179 60.498 -20.805 1.00 21.46 141 THR C C 1
ATOM 4566 O O . THR C 1 143 ? 26.058 61.306 -21.045 1.00 20.28 141 THR C O 1
ATOM 4570 N N . THR C 1 144 ? 25.413 59.227 -20.510 1.00 20.49 142 THR C N 1
ATOM 4571 C CA . THR C 1 144 ? 26.707 58.609 -20.703 1.00 21.03 142 THR C CA 1
ATOM 4572 C C . THR C 1 144 ? 27.207 58.710 -22.150 1.00 20.54 142 THR C C 1
ATOM 4573 O O . THR C 1 144 ? 28.397 58.909 -22.356 1.00 19.50 142 THR C O 1
ATOM 4577 N N . ASP C 1 145 ? 26.305 58.571 -23.129 1.00 20.74 143 ASP C N 1
ATOM 4578 C CA . ASP C 1 145 ? 26.638 58.806 -24.546 1.00 21.08 143 ASP C CA 1
ATOM 4579 C C . ASP C 1 145 ? 27.180 60.227 -24.730 1.00 20.30 143 ASP C C 1
ATOM 4580 O O . ASP C 1 145 ? 28.156 60.434 -25.464 1.00 21.01 143 ASP C O 1
ATOM 4585 N N . SER C 1 146 ? 26.548 61.200 -24.081 1.00 18.98 144 SER C N 1
ATOM 4586 C CA . SER C 1 146 ? 27.035 62.591 -24.126 1.00 19.53 144 SER C CA 1
ATOM 4587 C C . SER C 1 146 ? 28.418 62.766 -23.473 1.00 18.97 144 SER C C 1
ATOM 4588 O O . SER C 1 146 ? 29.257 63.493 -24.002 1.00 19.10 144 SER C O 1
ATOM 4591 N N . THR C 1 147 ? 28.644 62.085 -22.355 1.00 18.96 145 THR C N 1
ATOM 4592 C CA . THR C 1 147 ? 29.970 61.984 -21.738 1.00 18.84 145 THR C CA 1
ATOM 4593 C C . THR C 1 147 ? 31.004 61.365 -22.671 1.00 18.10 145 THR C C 1
ATOM 4594 O O . THR C 1 147 ? 32.094 61.884 -22.793 1.00 17.71 145 THR C O 1
ATOM 4598 N N . ALA C 1 148 ? 30.664 60.248 -23.312 1.00 18.13 146 ALA C N 1
ATOM 4599 C CA . ALA C 1 148 ? 31.585 59.571 -24.219 1.00 18.55 146 ALA C CA 1
ATOM 4600 C C . ALA C 1 148 ? 32.011 60.481 -25.367 1.00 17.91 146 ALA C C 1
ATOM 4601 O O . ALA C 1 148 ? 33.182 60.540 -25.696 1.00 17.05 146 ALA C O 1
ATOM 4603 N N . CYS C 1 149 ? 31.064 61.196 -25.961 1.00 18.40 147 CYS C N 1
ATOM 4604 C CA . CYS C 1 149 ? 31.387 62.089 -27.078 1.00 19.09 147 CYS C CA 1
ATOM 4605 C C . CYS C 1 149 ? 32.228 63.252 -26.615 1.00 19.23 147 CYS C C 1
ATOM 4606 O O . CYS C 1 149 ? 33.187 63.637 -27.290 1.00 19.12 147 CYS C O 1
ATOM 4609 N N . LEU C 1 150 ? 31.856 63.823 -25.466 1.00 18.69 148 LEU C N 1
ATOM 4610 C CA . LEU C 1 150 ? 32.569 64.959 -24.917 1.00 17.99 148 LEU C CA 1
ATOM 4611 C C . LEU C 1 150 ? 34.033 64.613 -24.629 1.00 17.08 148 LEU C C 1
ATOM 4612 O O . LEU C 1 150 ? 34.924 65.319 -25.063 1.00 16.61 148 LEU C O 1
ATOM 4617 N N . ARG C 1 151 ? 34.259 63.514 -23.906 1.00 17.09 149 ARG C N 1
ATOM 4618 C CA . ARG C 1 151 ? 35.591 63.064 -23.535 1.00 17.10 149 ARG C CA 1
ATOM 4619 C C . ARG C 1 151 ? 36.406 62.648 -24.761 1.00 16.55 149 ARG C C 1
ATOM 4620 O O . ARG C 1 151 ? 37.587 62.978 -24.861 1.00 16.45 149 ARG C O 1
ATOM 4628 N N . GLY C 1 152 ? 35.780 61.909 -25.670 1.00 16.39 150 GLY C N 1
ATOM 4629 C CA . GLY C 1 152 ? 36.384 61.568 -26.959 1.00 16.43 150 GLY C CA 1
ATOM 4630 C C . GLY C 1 152 ? 36.906 62.787 -27.692 1.00 16.28 150 GLY C C 1
ATOM 4631 O O . GLY C 1 152 ? 38.045 62.783 -28.162 1.00 15.46 150 GLY C O 1
ATOM 4632 N N . ILE C 1 153 ? 36.088 63.837 -27.778 1.00 16.91 151 ILE C N 1
ATOM 4633 C CA . ILE C 1 153 ? 36.530 65.119 -28.386 1.00 17.28 151 ILE C CA 1
ATOM 4634 C C . ILE C 1 153 ? 37.733 65.693 -27.635 1.00 17.60 151 ILE C C 1
ATOM 4635 O O . ILE C 1 153 ? 38.783 65.942 -28.259 1.00 17.64 151 ILE C O 1
ATOM 4640 N N . GLU C 1 154 ? 37.630 65.799 -26.304 1.00 17.36 152 GLU C N 1
ATOM 4641 C CA . GLU C 1 154 ? 38.663 66.455 -25.496 1.00 18.18 152 GLU C CA 1
ATOM 4642 C C . GLU C 1 154 ? 40.030 65.787 -25.586 1.00 18.21 152 GLU C C 1
ATOM 4643 O O . GLU C 1 154 ? 41.041 66.465 -25.694 1.00 18.56 152 GLU C O 1
ATOM 4649 N N . ILE C 1 155 ? 40.043 64.452 -25.511 1.00 18.84 153 ILE C N 1
ATOM 4650 C CA . ILE C 1 155 ? 41.267 63.662 -25.573 1.00 18.88 153 ILE C CA 1
ATOM 4651 C C . ILE C 1 155 ? 41.643 63.211 -26.985 1.00 19.19 153 ILE C C 1
ATOM 4652 O O . ILE C 1 155 ? 42.601 62.443 -27.173 1.00 17.50 153 ILE C O 1
ATOM 4657 N N . GLU C 1 156 ? 40.888 63.706 -27.957 1.00 19.63 154 GLU C N 1
ATOM 4658 C CA . GLU C 1 156 ? 41.216 63.598 -29.351 1.00 20.84 154 GLU C CA 1
ATOM 4659 C C . GLU C 1 156 ? 41.269 62.141 -29.793 1.00 20.88 154 GLU C C 1
ATOM 4660 O O . GLU C 1 156 ? 42.188 61.727 -30.475 1.00 21.07 154 GLU C O 1
ATOM 4666 N N . ALA C 1 157 ? 40.286 61.359 -29.380 1.00 20.53 155 ALA C N 1
ATOM 4667 C CA . ALA C 1 157 ? 40.188 59.980 -29.831 1.00 20.44 155 ALA C CA 1
ATOM 4668 C C . ALA C 1 157 ? 39.893 59.969 -31.348 1.00 20.14 155 ALA C C 1
ATOM 4669 O O . ALA C 1 157 ? 39.317 60.927 -31.878 1.00 20.61 155 ALA C O 1
ATOM 4671 N N . ASP C 1 158 ? 40.313 58.910 -32.039 1.00 19.30 156 ASP C N 1
ATOM 4672 C CA . ASP C 1 158 ? 39.974 58.741 -33.460 1.00 19.48 156 ASP C CA 1
ATOM 4673 C C . ASP C 1 158 ? 38.510 58.421 -33.679 1.00 18.60 156 ASP C C 1
ATOM 4674 O O . ASP C 1 158 ? 37.960 58.681 -34.755 1.00 17.68 156 ASP C O 1
ATOM 4679 N N . VAL C 1 159 ? 37.884 57.861 -32.653 1.00 17.60 157 VAL C N 1
ATOM 4680 C CA . VAL C 1 159 ? 36.567 57.318 -32.791 1.00 17.57 157 VAL C CA 1
ATOM 4681 C C . VAL C 1 159 ? 35.975 57.066 -31.409 1.00 17.43 157 VAL C C 1
ATOM 4682 O O . VAL C 1 159 ? 36.719 56.878 -30.424 1.00 17.50 157 VAL C O 1
ATOM 4686 N N . VAL C 1 160 ? 34.643 57.056 -31.351 1.00 17.63 158 VAL C N 1
ATOM 4687 C CA . VAL C 1 160 ? 33.900 56.595 -30.195 1.00 18.12 158 VAL C CA 1
ATOM 4688 C C . VAL C 1 160 ? 33.226 55.258 -30.535 1.00 19.04 158 VAL C C 1
ATOM 4689 O O . VAL C 1 160 ? 32.411 55.170 -31.463 1.00 19.16 158 VAL C O 1
ATOM 4693 N N . LEU C 1 161 ? 33.600 54.214 -29.802 1.00 19.85 159 LEU C N 1
ATOM 4694 C CA . LEU C 1 161 ? 33.025 52.884 -29.970 1.00 20.51 159 LEU C CA 1
AT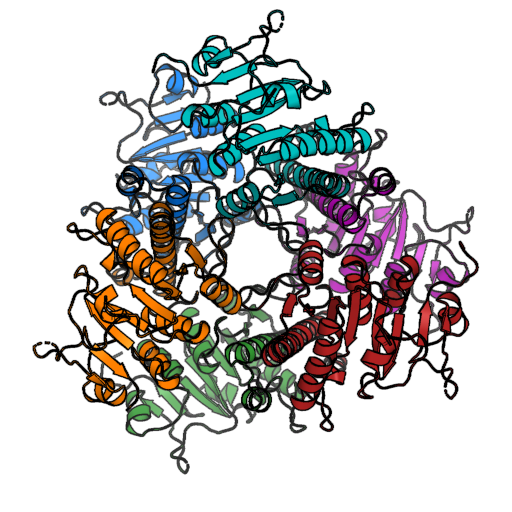OM 4695 C C . LEU C 1 161 ? 31.909 52.703 -28.942 1.00 21.65 159 LEU C C 1
ATOM 4696 O O . LEU C 1 161 ? 32.166 52.756 -27.709 1.00 20.72 159 LEU C O 1
ATOM 4701 N N . LYS C 1 162 ? 30.680 52.532 -29.451 1.00 22.18 160 LYS C N 1
ATOM 4702 C CA . LYS C 1 162 ? 29.503 52.398 -28.641 1.00 23.23 160 LYS C CA 1
ATOM 4703 C C . LYS C 1 162 ? 29.113 50.943 -28.579 1.00 24.33 160 LYS C C 1
ATOM 4704 O O . LYS C 1 162 ? 28.437 50.410 -29.482 1.00 24.10 160 LYS C O 1
ATOM 4710 N N . ALA C 1 163 ? 29.563 50.299 -27.499 1.00 25.00 161 ALA C N 1
ATOM 4711 C CA . ALA C 1 163 ? 29.273 48.909 -27.241 1.00 26.35 161 ALA C CA 1
ATOM 4712 C C . ALA C 1 163 ? 27.784 48.745 -26.914 1.00 27.59 161 ALA C C 1
ATOM 4713 O O . ALA C 1 163 ? 27.242 49.456 -26.059 1.00 27.49 161 ALA C O 1
ATOM 4715 N N . THR C 1 164 ? 27.107 47.861 -27.645 1.00 28.63 162 THR C N 1
ATOM 4716 C CA . THR C 1 164 ? 25.720 47.514 -27.342 1.00 29.68 162 THR C CA 1
ATOM 4717 C C . THR C 1 164 ? 25.630 45.998 -27.198 1.00 30.57 162 THR C C 1
ATOM 4718 O O . THR C 1 164 ? 26.658 45.311 -27.163 1.00 30.05 162 THR C O 1
ATOM 4722 N N . LYS C 1 165 ? 24.402 45.508 -27.055 1.00 31.94 163 LYS C N 1
ATOM 4723 C CA . LYS C 1 165 ? 24.098 44.082 -27.066 1.00 33.20 163 LYS C CA 1
ATOM 4724 C C . LYS C 1 165 ? 23.563 43.675 -28.449 1.00 34.25 163 LYS C C 1
ATOM 4725 O O . LYS C 1 165 ? 23.150 42.536 -28.631 1.00 34.39 163 LYS C O 1
ATOM 4731 N N . VAL C 1 166 ? 23.554 44.602 -29.415 1.00 35.51 164 VAL C N 1
ATOM 4732 C CA . VAL C 1 166 ? 23.139 44.279 -30.801 1.00 35.86 164 VAL C CA 1
ATOM 4733 C C . VAL C 1 166 ? 24.278 44.478 -31.804 1.00 36.78 164 VAL C C 1
ATOM 4734 O O . VAL C 1 166 ? 25.315 45.065 -31.484 1.00 36.71 164 VAL C O 1
ATOM 4738 N N . ASP C 1 167 ? 24.092 43.968 -33.018 1.00 37.56 165 ASP C N 1
ATOM 4739 C CA . ASP C 1 167 ? 25.151 44.026 -34.029 1.00 38.07 165 ASP C CA 1
ATOM 4740 C C . ASP C 1 167 ? 25.354 45.449 -34.590 1.00 38.34 165 ASP C C 1
ATOM 4741 O O . ASP C 1 167 ? 26.384 45.730 -35.197 1.00 38.12 165 ASP C O 1
ATOM 4746 N N . GLY C 1 168 ? 24.377 46.332 -34.375 1.00 38.81 166 GLY C N 1
ATOM 4747 C CA . GLY C 1 168 ? 24.509 47.746 -34.733 1.00 39.55 166 GLY C CA 1
ATOM 4748 C C . GLY C 1 168 ? 23.175 48.421 -34.963 1.00 39.86 166 GLY C C 1
ATOM 4749 O O . GLY C 1 168 ? 22.205 48.132 -34.265 1.00 39.73 166 GLY C O 1
ATOM 4750 N N . VAL C 1 169 ? 23.121 49.307 -35.956 1.00 40.60 167 VAL C N 1
ATOM 4751 C CA . VAL C 1 169 ? 21.912 50.087 -36.240 1.00 41.61 167 VAL C CA 1
ATOM 4752 C C . VAL C 1 169 ? 21.108 49.496 -37.398 1.00 42.44 167 VAL C C 1
ATOM 4753 O O . VAL C 1 169 ? 21.605 49.377 -38.517 1.00 41.61 167 VAL C O 1
ATOM 4757 N N . TYR C 1 170 ? 19.853 49.162 -37.101 1.00 44.12 168 TYR C N 1
ATOM 4758 C CA . TYR C 1 170 ? 18.926 48.527 -38.036 1.00 45.47 168 TYR C CA 1
ATOM 4759 C C . TYR C 1 170 ? 17.875 49.521 -38.492 1.00 46.83 168 TYR C C 1
ATOM 4760 O O . TYR C 1 170 ? 17.862 50.680 -38.070 1.00 47.43 168 TYR C O 1
ATOM 4769 N N . ASP C 1 171 ? 16.977 49.045 -39.345 1.00 48.57 169 ASP C N 1
ATOM 4770 C CA . ASP C 1 171 ? 15.723 49.750 -39.624 1.00 49.36 169 ASP C CA 1
ATOM 4771 C C . ASP C 1 171 ? 14.858 49.766 -38.361 1.00 50.30 169 ASP C C 1
ATOM 4772 O O . ASP C 1 171 ? 14.314 50.814 -37.980 1.00 50.57 169 ASP C O 1
ATOM 4777 N N . CYS C 1 172 ? 14.750 48.602 -37.713 1.00 50.98 170 CYS C N 1
ATOM 4778 C CA . CYS C 1 172 ? 13.844 48.415 -36.574 1.00 51.45 170 CYS C CA 1
ATOM 4779 C C . CYS C 1 172 ? 14.435 47.460 -35.531 1.00 51.74 170 CYS C C 1
ATOM 4780 O O . CYS C 1 172 ? 13.710 46.894 -34.701 1.00 51.87 170 CYS C O 1
ATOM 4783 N N . ALA C 1 180 ? 14.546 42.906 -40.881 1.00 44.84 178 ALA C N 1
ATOM 4784 C CA . ALA C 1 180 ? 15.346 44.024 -40.378 1.00 44.87 178 ALA C CA 1
ATOM 4785 C C . ALA C 1 180 ? 16.777 43.987 -40.925 1.00 44.81 178 ALA C C 1
ATOM 4786 O O . ALA C 1 180 ? 17.511 43.016 -40.698 1.00 45.19 178 ALA C O 1
ATOM 4788 N N . LYS C 1 181 ? 17.166 45.047 -41.638 1.00 44.59 179 LYS C N 1
ATOM 4789 C CA . LYS C 1 181 ? 18.523 45.161 -42.190 1.00 44.15 179 LYS C CA 1
ATOM 4790 C C . LYS C 1 181 ? 19.440 45.966 -41.263 1.00 43.18 179 LYS C C 1
ATOM 4791 O O . LYS C 1 181 ? 19.021 46.974 -40.695 1.00 43.31 179 LYS C O 1
ATOM 4797 N N . LEU C 1 182 ? 20.684 45.501 -41.127 1.00 42.05 180 LEU C N 1
ATOM 4798 C CA . LEU C 1 182 ? 21.752 46.237 -40.445 1.00 41.21 180 LEU C CA 1
ATOM 4799 C C . LEU C 1 182 ? 22.456 47.189 -41.432 1.00 40.01 180 LEU C C 1
ATOM 4800 O O . LEU C 1 182 ? 22.933 46.754 -42.489 1.00 39.84 180 LEU C O 1
ATOM 4805 N N . TYR C 1 183 ? 22.511 48.476 -41.091 1.00 38.31 181 TYR C N 1
ATOM 4806 C CA . TYR C 1 183 ? 23.269 49.447 -41.875 1.00 37.35 181 TYR C CA 1
ATOM 4807 C C . TYR C 1 183 ? 24.734 49.281 -41.554 1.00 36.07 181 TYR C C 1
ATOM 4808 O O . TYR C 1 183 ? 25.082 49.113 -40.388 1.00 36.14 181 TYR C O 1
ATOM 4817 N N . LYS C 1 184 ? 25.604 49.303 -42.558 1.00 34.90 182 LYS C N 1
ATOM 4818 C CA . LYS C 1 184 ? 27.036 49.280 -42.281 1.00 34.28 182 LYS C CA 1
ATOM 4819 C C . LYS C 1 184 ? 27.600 50.694 -42.114 1.00 33.06 182 LYS C C 1
ATOM 4820 O O . LYS C 1 184 ? 28.436 50.925 -41.252 1.00 32.28 182 LYS C O 1
ATOM 4826 N N . ASN C 1 185 ? 27.174 51.616 -42.976 1.00 32.16 183 ASN C N 1
ATOM 4827 C CA . ASN C 1 185 ? 27.662 52.995 -42.956 1.00 31.19 183 ASN C CA 1
ATOM 4828 C C . ASN C 1 185 ? 26.507 53.946 -43.050 1.00 30.06 183 ASN C C 1
ATOM 4829 O O . ASN C 1 185 ? 25.603 53.763 -43.874 1.00 29.17 183 ASN C O 1
ATOM 4834 N N . LEU C 1 186 ? 26.541 54.969 -42.205 1.00 28.96 184 LEU C N 1
ATOM 4835 C CA . LEU C 1 186 ? 25.547 56.031 -42.221 1.00 28.48 184 LEU C CA 1
ATOM 4836 C C . LEU C 1 186 ? 26.242 57.366 -42.053 1.00 27.50 184 LEU C C 1
ATOM 4837 O O . LEU C 1 186 ? 27.261 57.460 -41.373 1.00 26.88 184 LEU C O 1
ATOM 4842 N N . SER C 1 187 ? 25.702 58.388 -42.703 1.00 26.91 185 SER C N 1
ATOM 4843 C CA . SER C 1 187 ? 26.120 59.759 -42.472 1.00 26.48 185 SER C CA 1
ATOM 4844 C C . SER C 1 187 ? 25.291 60.326 -41.320 1.00 26.40 185 SER C C 1
ATOM 4845 O O . SER C 1 187 ? 24.202 59.818 -41.031 1.00 26.07 185 SER C O 1
ATOM 4848 N N . TYR C 1 188 ? 25.781 61.384 -40.676 1.00 26.14 186 TYR C N 1
ATOM 4849 C CA . TYR C 1 188 ? 24.985 62.071 -39.641 1.00 26.52 186 TYR C CA 1
ATOM 4850 C C . TYR C 1 188 ? 23.638 62.541 -40.224 1.00 27.12 186 TYR C C 1
ATOM 4851 O O . TYR C 1 188 ? 22.596 62.404 -39.587 1.00 26.60 186 TYR C O 1
ATOM 4860 N N . ALA C 1 189 ? 23.669 63.083 -41.440 1.00 28.26 187 ALA C N 1
ATOM 4861 C CA . ALA C 1 189 ? 22.446 63.520 -42.127 1.00 29.41 187 ALA C CA 1
ATOM 4862 C C . ALA C 1 189 ? 21.444 62.391 -42.397 1.00 30.16 187 ALA C C 1
ATOM 4863 O O . ALA C 1 189 ? 20.234 62.581 -42.254 1.00 30.73 187 ALA C O 1
ATOM 4865 N N . GLU C 1 190 ? 21.932 61.220 -42.792 1.00 31.42 188 GLU C N 1
ATOM 4866 C CA . GLU C 1 190 ? 21.063 60.060 -42.963 1.00 32.39 188 GLU C CA 1
ATOM 4867 C C . GLU C 1 190 ? 20.338 59.683 -41.658 1.00 33.01 188 GLU C C 1
ATOM 4868 O O . GLU C 1 190 ? 19.135 59.479 -41.674 1.00 33.24 188 GLU C O 1
ATOM 4874 N N . VAL C 1 191 ? 21.064 59.573 -40.544 1.00 33.45 189 VAL C N 1
ATOM 4875 C CA . VAL C 1 191 ? 20.448 59.178 -39.267 1.00 34.33 189 VAL C CA 1
ATOM 4876 C C . VAL C 1 191 ? 19.234 60.049 -38.944 1.00 35.12 189 VAL C C 1
ATOM 4877 O O . VAL C 1 191 ? 18.180 59.543 -38.563 1.00 34.67 189 VAL C O 1
ATOM 4881 N N . ILE C 1 192 ? 19.412 61.361 -39.078 1.00 36.70 190 ILE C N 1
ATOM 4882 C CA . ILE C 1 192 ? 18.350 62.333 -38.818 1.00 37.80 190 ILE C CA 1
ATOM 4883 C C . ILE C 1 192 ? 17.227 62.240 -39.869 1.00 38.56 190 ILE C C 1
ATOM 4884 O O . ILE C 1 192 ? 16.050 62.323 -39.526 1.00 39.15 190 ILE C O 1
ATOM 4889 N N . ASP C 1 193 ? 17.587 62.064 -41.139 1.00 39.43 191 ASP C N 1
ATOM 4890 C CA . ASP C 1 193 ? 16.590 61.965 -42.216 1.00 40.01 191 ASP C CA 1
ATOM 4891 C C . ASP C 1 193 ? 15.746 60.705 -42.070 1.00 40.57 191 ASP C C 1
ATOM 4892 O O . ASP C 1 193 ? 14.524 60.765 -42.186 1.00 41.30 191 ASP C O 1
ATOM 4897 N N . LYS C 1 194 ? 16.389 59.570 -41.798 1.00 40.55 192 LYS C N 1
ATOM 4898 C CA . LYS C 1 194 ? 15.674 58.299 -41.674 1.00 40.70 192 LYS C CA 1
ATOM 4899 C C . LYS C 1 194 ? 15.108 58.070 -40.266 1.00 40.81 192 LYS C C 1
ATOM 4900 O O . LYS C 1 194 ? 14.587 56.990 -39.975 1.00 40.92 192 LYS C O 1
ATOM 4906 N N . GLU C 1 195 ? 15.223 59.075 -39.400 1.00 40.66 193 GLU C N 1
ATOM 4907 C CA . GLU C 1 195 ? 14.755 58.988 -38.019 1.00 40.87 193 GLU C CA 1
ATOM 4908 C C . GLU C 1 195 ? 15.181 57.676 -37.343 1.00 40.55 193 GLU C C 1
ATOM 4909 O O . GLU C 1 195 ? 14.353 56.957 -36.782 1.00 41.03 193 GLU C O 1
ATOM 4915 N N . LEU C 1 196 ? 16.475 57.368 -37.420 1.00 40.15 194 LEU C N 1
ATOM 4916 C CA . LEU C 1 196 ? 17.059 56.202 -36.755 1.00 40.04 194 LEU C CA 1
ATOM 4917 C C . LEU C 1 196 ? 17.533 56.628 -35.377 1.00 39.96 194 LEU C C 1
ATOM 4918 O O . LEU C 1 196 ? 17.887 57.785 -35.185 1.00 40.14 194 LEU C O 1
ATOM 4923 N N . LYS C 1 197 ? 17.534 55.708 -34.416 1.00 40.14 195 LYS C N 1
ATOM 4924 C CA . LYS C 1 197 ? 18.012 56.032 -33.068 1.00 40.15 195 LYS C CA 1
ATOM 4925 C C . LYS C 1 197 ? 19.396 55.435 -32.831 1.00 39.73 195 LYS C C 1
ATOM 4926 O O . LYS C 1 197 ? 19.565 54.222 -32.850 1.00 40.57 195 LYS C O 1
ATOM 4932 N N . VAL C 1 198 ? 20.381 56.304 -32.629 1.00 39.01 196 VAL C N 1
ATOM 4933 C CA . VAL C 1 198 ? 21.788 55.906 -32.488 1.00 38.38 196 VAL C CA 1
ATOM 4934 C C . VAL C 1 198 ? 22.298 56.230 -31.062 1.00 38.00 196 VAL C C 1
ATOM 4935 O O . VAL C 1 198 ? 22.889 55.363 -30.401 1.00 38.45 196 VAL C O 1
ATOM 4939 N N . MET C 1 199 ? 22.073 57.471 -30.623 1.00 36.96 197 MET C N 1
ATOM 4940 C CA . MET C 1 199 ? 22.222 57.895 -29.211 1.00 36.40 197 MET C CA 1
ATOM 4941 C C . MET C 1 199 ? 21.175 58.992 -28.968 1.00 35.77 197 MET C C 1
ATOM 4942 O O . MET C 1 199 ? 20.216 59.078 -29.734 1.00 36.54 197 MET C O 1
ATOM 4947 N N . ASP C 1 200 ? 21.296 59.810 -27.923 1.00 34.56 198 ASP C N 1
ATOM 4948 C CA . ASP C 1 200 ? 20.347 60.932 -27.762 1.00 33.41 198 ASP C CA 1
ATOM 4949 C C . ASP C 1 200 ? 20.770 62.131 -28.594 1.00 32.19 198 ASP C C 1
ATOM 4950 O O . ASP C 1 200 ? 21.945 62.274 -28.950 1.00 31.15 198 ASP C O 1
ATOM 4955 N N . LEU C 1 201 ? 19.810 63.009 -28.865 1.00 30.68 199 LEU C N 1
ATOM 4956 C CA . LEU C 1 201 ? 20.052 64.152 -29.735 1.00 30.26 199 LEU C CA 1
ATOM 4957 C C . LEU C 1 201 ? 21.250 65.001 -29.316 1.00 29.03 199 LEU C C 1
ATOM 4958 O O . LEU C 1 201 ? 22.027 65.400 -30.183 1.00 28.47 199 LEU C O 1
ATOM 4963 N N . SER C 1 202 ? 21.413 65.271 -28.018 1.00 28.19 200 SER C N 1
ATOM 4964 C CA . SER C 1 202 ? 22.544 66.100 -27.550 1.00 27.42 200 SER C CA 1
ATOM 4965 C C . SER C 1 202 ? 23.900 65.427 -27.789 1.00 26.14 200 SER C C 1
ATOM 4966 O O . SER C 1 202 ? 24.843 66.068 -28.247 1.00 25.47 200 SER C O 1
ATOM 4969 N N . ALA C 1 203 ? 23.995 64.136 -27.480 1.00 25.02 201 ALA C N 1
ATOM 4970 C CA . ALA C 1 203 ? 25.212 63.381 -27.733 1.00 24.87 201 ALA C CA 1
ATOM 4971 C C . ALA C 1 203 ? 25.574 63.397 -29.227 1.00 24.02 201 ALA C C 1
ATOM 4972 O O . ALA C 1 203 ? 26.687 63.749 -29.604 1.00 23.90 201 ALA C O 1
ATOM 4974 N N . PHE C 1 204 ? 24.604 63.032 -30.051 1.00 24.00 202 PHE C N 1
ATOM 4975 C CA . PHE C 1 204 ? 24.741 62.971 -31.510 1.00 23.90 202 PHE C CA 1
ATOM 4976 C C . PHE C 1 204 ? 25.100 64.326 -32.103 1.00 23.47 202 PHE C C 1
ATOM 4977 O O . PHE C 1 204 ? 25.924 64.425 -33.019 1.00 22.95 202 PHE C O 1
ATOM 4985 N N . THR C 1 205 ? 24.454 65.359 -31.583 1.00 22.67 203 THR C N 1
ATOM 4986 C CA . THR C 1 205 ? 24.685 66.725 -32.017 1.00 22.68 203 THR C CA 1
ATOM 4987 C C . THR C 1 205 ? 26.152 67.094 -31.777 1.00 22.32 203 THR C C 1
ATOM 4988 O O . THR C 1 205 ? 26.786 67.702 -32.636 1.00 22.09 203 THR C O 1
ATOM 4992 N N . LEU C 1 206 ? 26.685 66.685 -30.630 1.00 21.59 204 LEU C N 1
ATOM 4993 C CA . LEU C 1 206 ? 28.063 66.977 -30.269 1.00 21.83 204 LEU C CA 1
ATOM 4994 C C . LEU C 1 206 ? 29.033 66.233 -31.179 1.00 20.92 204 LEU C C 1
ATOM 4995 O O . LEU C 1 206 ? 29.937 66.835 -31.733 1.00 21.28 204 LEU C O 1
ATOM 5000 N N . ALA C 1 207 ? 28.829 64.936 -31.349 1.00 20.70 205 ALA C N 1
ATOM 5001 C CA . ALA C 1 207 ? 29.607 64.159 -32.301 1.00 20.90 205 ALA C CA 1
ATOM 5002 C C . ALA C 1 207 ? 29.547 64.778 -33.711 1.00 20.53 205 ALA C C 1
ATOM 5003 O O . ALA C 1 207 ? 30.556 64.862 -34.389 1.00 19.15 205 ALA C O 1
ATOM 5005 N N . ARG C 1 208 ? 28.358 65.210 -34.121 1.00 21.12 206 ARG C N 1
ATOM 5006 C CA . ARG C 1 208 ? 28.146 65.751 -35.451 1.00 21.89 206 ARG C CA 1
ATOM 5007 C C . ARG C 1 208 ? 28.921 67.034 -35.688 1.00 21.76 206 ARG C C 1
ATOM 5008 O O . ARG C 1 208 ? 29.635 67.148 -36.686 1.00 21.48 206 ARG C O 1
ATOM 5016 N N . ASP C 1 209 ? 28.759 67.995 -34.776 1.00 21.97 207 ASP C N 1
ATOM 5017 C CA . ASP C 1 209 ? 29.433 69.295 -34.886 1.00 22.16 207 ASP C CA 1
ATOM 5018 C C . ASP C 1 209 ? 30.953 69.184 -34.912 1.00 21.86 207 ASP C C 1
ATOM 5019 O O . ASP C 1 209 ? 31.622 69.965 -35.591 1.00 22.08 207 ASP C O 1
ATOM 5024 N N . HIS C 1 210 ? 31.500 68.209 -34.192 1.00 21.45 208 HIS C N 1
ATOM 5025 C CA . HIS C 1 210 ? 32.943 68.002 -34.139 1.00 20.74 208 HIS C CA 1
ATOM 5026 C C . HIS C 1 210 ? 33.455 66.913 -35.115 1.00 20.78 208 HIS C C 1
ATOM 5027 O O . HIS C 1 210 ? 34.660 66.656 -35.201 1.00 20.60 208 HIS C O 1
ATOM 5034 N N . GLY C 1 211 ? 32.547 66.300 -35.870 1.00 20.07 209 GLY C N 1
ATOM 5035 C CA . GLY C 1 211 ? 32.922 65.274 -36.838 1.00 19.88 209 GLY C CA 1
ATOM 5036 C C . GLY C 1 211 ? 33.502 64.000 -36.239 1.00 19.62 209 GLY C C 1
ATOM 5037 O O . GLY C 1 211 ? 34.309 63.319 -36.876 1.00 18.14 209 GLY C O 1
ATOM 5038 N N . MET C 1 212 ? 33.081 63.676 -35.013 1.00 19.41 210 MET C N 1
ATOM 5039 C CA . MET C 1 212 ? 33.541 62.491 -34.320 1.00 19.56 210 MET C CA 1
ATOM 5040 C C . MET C 1 212 ? 32.787 61.286 -34.878 1.00 19.54 210 MET C C 1
ATOM 5041 O O . MET C 1 212 ? 31.549 61.196 -34.747 1.00 18.70 210 MET C O 1
ATOM 5046 N N . PRO C 1 213 ? 33.517 60.365 -35.521 1.00 19.85 211 PRO C N 1
ATOM 5047 C CA . PRO C 1 213 ? 32.844 59.165 -35.990 1.00 20.71 211 PRO C CA 1
ATOM 5048 C C . PRO C 1 213 ? 32.519 58.213 -34.828 1.00 21.20 211 PRO C C 1
ATOM 5049 O O . PRO C 1 213 ? 33.246 58.185 -33.817 1.00 20.53 211 PRO C O 1
ATOM 5053 N N . ILE C 1 214 ? 31.424 57.468 -34.987 1.00 21.31 212 ILE C N 1
ATOM 5054 C CA . ILE C 1 214 ? 30.919 56.527 -33.993 1.00 21.83 212 ILE C CA 1
ATOM 5055 C C . ILE C 1 214 ? 30.757 55.133 -34.630 1.00 22.25 212 ILE C C 1
ATOM 5056 O O . ILE C 1 214 ? 30.231 55.006 -35.743 1.00 21.09 212 ILE C O 1
ATOM 5061 N N . ARG C 1 215 ? 31.205 54.101 -33.915 1.00 22.48 213 ARG C N 1
ATOM 5062 C CA . ARG C 1 215 ? 30.947 52.716 -34.283 1.00 23.44 213 ARG C CA 1
ATOM 5063 C C . ARG C 1 215 ? 30.084 52.035 -33.239 1.00 23.95 213 ARG C C 1
ATOM 5064 O O . ARG C 1 215 ? 30.480 51.947 -32.064 1.00 22.67 213 ARG C O 1
ATOM 5072 N N . VAL C 1 216 ? 28.924 51.553 -33.684 1.00 25.17 214 VAL C N 1
ATOM 5073 C CA . VAL C 1 216 ? 27.964 50.832 -32.849 1.00 26.61 214 VAL C CA 1
ATOM 5074 C C . VAL C 1 216 ? 28.147 49.343 -33.146 1.00 27.76 214 VAL C C 1
ATOM 5075 O O . VAL C 1 216 ? 27.982 48.900 -34.293 1.00 28.08 214 VAL C O 1
ATOM 5079 N N . PHE C 1 217 ? 28.526 48.578 -32.129 1.00 28.50 215 PHE C N 1
ATOM 5080 C CA . PHE C 1 217 ? 28.870 47.163 -32.313 1.00 29.57 215 PHE C CA 1
ATOM 5081 C C . PHE C 1 217 ? 28.396 46.308 -31.127 1.00 30.76 215 PHE C C 1
ATOM 5082 O O . PHE C 1 217 ? 28.030 46.847 -30.085 1.00 30.05 215 PHE C O 1
ATOM 5090 N N . ASN C 1 218 ? 28.405 44.982 -31.310 1.00 32.53 216 ASN C N 1
ATOM 5091 C CA . ASN C 1 218 ? 27.995 44.029 -30.272 1.00 33.33 216 ASN C CA 1
ATOM 5092 C C . ASN C 1 218 ? 29.181 43.572 -29.423 1.00 34.41 216 ASN C C 1
ATOM 5093 O O . ASN C 1 218 ? 29.917 42.675 -29.815 1.00 34.40 216 ASN C O 1
ATOM 5098 N N . MET C 1 219 ? 29.348 44.191 -28.258 1.00 35.78 217 MET C N 1
ATOM 5099 C CA . MET C 1 219 ? 30.393 43.811 -27.319 1.00 36.89 217 MET C CA 1
ATOM 5100 C C . MET C 1 219 ? 30.199 42.381 -26.773 1.00 37.86 217 MET C C 1
ATOM 5101 O O . MET C 1 219 ? 31.178 41.695 -26.476 1.00 37.88 217 MET C O 1
ATOM 5106 N N . GLY C 1 220 ? 28.944 41.948 -26.652 1.00 38.86 218 GLY C N 1
ATOM 5107 C CA . GLY C 1 220 ? 28.607 40.605 -26.161 1.00 39.99 218 GLY C CA 1
ATOM 5108 C C . GLY C 1 220 ? 29.190 39.454 -26.971 1.00 41.03 218 GLY C C 1
ATOM 5109 O O . GLY C 1 220 ? 29.430 38.366 -26.429 1.00 41.89 218 GLY C O 1
ATOM 5110 N N . LYS C 1 221 ? 29.393 39.685 -28.268 1.00 41.63 219 LYS C N 1
ATOM 5111 C CA . LYS C 1 221 ? 30.152 38.779 -29.127 1.00 42.04 219 LYS C CA 1
ATOM 5112 C C . LYS C 1 221 ? 31.631 38.874 -28.772 1.00 42.45 219 LYS C C 1
ATOM 5113 O O . LYS C 1 221 ? 32.203 39.963 -28.869 1.00 42.54 219 LYS C O 1
ATOM 5119 N N . PRO C 1 222 ? 32.264 37.748 -28.359 1.00 42.72 220 PRO C N 1
ATOM 5120 C CA . PRO C 1 222 ? 33.727 37.785 -28.191 1.00 42.21 220 PRO C CA 1
ATOM 5121 C C . PRO C 1 222 ? 34.434 37.854 -29.550 1.00 41.99 220 PRO C C 1
ATOM 5122 O O . PRO C 1 222 ? 33.955 37.273 -30.528 1.00 42.54 220 PRO C O 1
ATOM 5126 N N . GLY C 1 223 ? 35.546 38.583 -29.605 1.00 41.44 221 GLY C N 1
ATOM 5127 C CA . GLY C 1 223 ? 36.224 38.898 -30.864 1.00 40.53 221 GLY C CA 1
ATOM 5128 C C . GLY C 1 223 ? 35.702 40.144 -31.584 1.00 39.78 221 GLY C C 1
ATOM 5129 O O . GLY C 1 223 ? 36.394 40.686 -32.438 1.00 39.40 221 GLY C O 1
ATOM 5130 N N . ALA C 1 224 ? 34.493 40.601 -31.244 1.00 39.03 222 ALA C N 1
ATOM 5131 C CA . ALA C 1 224 ? 33.861 41.729 -31.941 1.00 38.30 222 ALA C CA 1
ATOM 5132 C C . ALA C 1 224 ? 34.627 43.037 -31.747 1.00 37.81 222 ALA C C 1
ATOM 5133 O O . ALA C 1 224 ? 34.794 43.803 -32.698 1.00 37.58 222 ALA C O 1
ATOM 5135 N N . LEU C 1 225 ? 35.081 43.291 -30.520 1.00 36.88 223 LEU C N 1
ATOM 5136 C CA . LEU C 1 225 ? 35.879 44.486 -30.230 1.00 36.43 223 LEU C CA 1
ATOM 5137 C C . LEU C 1 225 ? 37.161 44.485 -31.059 1.00 35.70 223 LEU C C 1
ATOM 5138 O O . LEU C 1 225 ? 37.542 45.519 -31.601 1.00 35.22 223 LEU C O 1
ATOM 5143 N N . ARG C 1 226 ? 37.828 43.336 -31.154 1.00 35.41 224 ARG C N 1
ATOM 5144 C CA . ARG C 1 226 ? 39.053 43.241 -31.956 1.00 35.17 224 ARG C CA 1
ATOM 5145 C C . ARG C 1 226 ? 38.739 43.460 -33.439 1.00 34.22 224 ARG C C 1
ATOM 5146 O O . ARG C 1 226 ? 39.436 44.195 -34.119 1.00 33.77 224 ARG C O 1
ATOM 5154 N N . GLN C 1 227 ? 37.683 42.822 -33.924 1.00 33.77 225 GLN C N 1
ATOM 5155 C CA . GLN C 1 227 ? 37.224 43.023 -35.299 1.00 33.68 225 GLN C CA 1
ATOM 5156 C C . GLN C 1 227 ? 36.897 44.499 -35.607 1.00 32.48 225 GLN C C 1
ATOM 5157 O O . GLN C 1 227 ? 37.220 44.987 -36.677 1.00 32.24 225 GLN C O 1
ATOM 5163 N N . VAL C 1 228 ? 36.266 45.193 -34.667 1.00 31.47 226 VAL C N 1
ATOM 5164 C CA . VAL C 1 228 ? 35.927 46.618 -34.830 1.00 31.09 226 VAL C CA 1
ATOM 5165 C C . VAL C 1 228 ? 37.162 47.523 -34.892 1.00 30.34 226 VAL C C 1
ATOM 5166 O O . VAL C 1 228 ? 37.182 48.484 -35.677 1.00 29.83 226 VAL C O 1
ATOM 5170 N N . VAL C 1 229 ? 38.186 47.220 -34.093 1.00 29.57 227 VAL C N 1
ATOM 5171 C CA . VAL C 1 229 ? 39.387 48.058 -34.046 1.00 30.14 227 VAL C CA 1
ATOM 5172 C C . VAL C 1 229 ? 40.376 47.762 -35.187 1.00 29.94 227 VAL C C 1
ATOM 5173 O O . VAL C 1 229 ? 41.222 48.578 -35.484 1.00 30.09 227 VAL C O 1
ATOM 5177 N N . THR C 1 230 ? 40.255 46.601 -35.822 1.00 30.78 228 THR C N 1
ATOM 5178 C CA . THR C 1 230 ? 41.190 46.169 -36.874 1.00 31.13 228 THR C CA 1
ATOM 5179 C C . THR C 1 230 ? 40.572 46.120 -38.286 1.00 31.72 228 THR C C 1
ATOM 5180 O O . THR C 1 230 ? 41.203 45.651 -39.216 1.00 32.08 228 THR C O 1
ATOM 5184 N N . GLY C 1 231 ? 39.359 46.623 -38.455 1.00 32.53 229 GLY C N 1
ATOM 5185 C CA . GLY C 1 231 ? 38.706 46.575 -39.751 1.00 33.23 229 GLY C CA 1
ATOM 5186 C C . GLY C 1 231 ? 37.399 47.334 -39.774 1.00 34.19 229 GLY C C 1
ATOM 5187 O O . GLY C 1 231 ? 36.918 47.771 -38.737 1.00 33.80 229 GLY C O 1
ATOM 5188 N N . THR C 1 232 ? 36.816 47.433 -40.971 1.00 35.30 230 THR C N 1
ATOM 5189 C CA . THR C 1 232 ? 35.724 48.355 -41.298 1.00 35.52 230 THR C CA 1
ATOM 5190 C C . THR C 1 232 ? 34.347 47.688 -41.292 1.00 35.77 230 THR C C 1
ATOM 5191 O O . THR C 1 232 ? 33.318 48.363 -41.280 1.00 35.77 230 THR C O 1
ATOM 5195 N N . GLU C 1 233 ? 34.331 46.362 -41.256 1.00 36.15 231 GLU C N 1
ATOM 5196 C CA . GLU C 1 233 ? 33.118 45.593 -41.550 1.00 36.09 231 GLU C CA 1
ATOM 5197 C C . GLU C 1 233 ? 32.164 45.361 -40.371 1.00 35.78 231 GLU C C 1
ATOM 5198 O O . GLU C 1 233 ? 30.945 45.269 -40.568 1.00 35.97 231 GLU C O 1
ATOM 5204 N N . GLU C 1 234 ? 32.703 45.256 -39.157 1.00 34.84 232 GLU C N 1
ATOM 5205 C CA . GLU C 1 234 ? 31.874 44.949 -37.987 1.00 34.08 232 GLU C CA 1
ATOM 5206 C C . GLU C 1 234 ? 31.094 46.150 -37.512 1.00 32.98 232 GLU C C 1
ATOM 5207 O O . GLU C 1 234 ? 31.647 47.234 -37.371 1.00 33.61 232 GLU C O 1
ATOM 5213 N N . GLY C 1 235 ? 29.810 45.956 -37.244 1.00 31.22 233 GLY C N 1
ATOM 5214 C CA . GLY C 1 235 ? 28.983 47.022 -36.716 1.00 29.53 233 GLY C CA 1
ATOM 5215 C C . GLY C 1 235 ? 28.544 48.041 -37.750 1.00 28.27 233 GLY C C 1
ATOM 5216 O O . GLY C 1 235 ? 28.589 47.799 -38.963 1.00 28.28 233 GLY C O 1
ATOM 5217 N N . THR C 1 236 ? 28.094 49.182 -37.244 1.00 26.07 234 THR C N 1
ATOM 5218 C CA . THR C 1 236 ? 27.580 50.276 -38.043 1.00 25.25 234 THR C CA 1
ATOM 5219 C C . THR C 1 236 ? 28.464 51.469 -37.760 1.00 24.60 234 THR C C 1
ATOM 5220 O O . THR C 1 236 ? 28.697 51.777 -36.581 1.00 23.17 234 THR C O 1
ATOM 5224 N N . THR C 1 237 ? 28.946 52.130 -38.822 1.00 23.94 235 THR C N 1
ATOM 5225 C CA . THR C 1 237 ? 29.751 53.345 -38.710 1.00 23.92 235 THR C CA 1
ATOM 5226 C C . THR C 1 237 ? 28.920 54.571 -39.018 1.00 23.77 235 THR C C 1
ATOM 5227 O O . THR C 1 237 ? 28.243 54.623 -40.036 1.00 23.16 235 THR C O 1
ATOM 5231 N N . ILE C 1 238 ? 28.970 55.562 -38.136 1.00 23.48 236 ILE C N 1
ATOM 5232 C CA . ILE C 1 238 ? 28.302 56.826 -38.375 1.00 24.01 236 ILE C CA 1
ATOM 5233 C C . ILE C 1 238 ? 29.388 57.882 -38.486 1.00 24.59 236 ILE C C 1
ATOM 5234 O O . ILE C 1 238 ? 30.189 58.031 -37.573 1.00 24.31 236 ILE C O 1
ATOM 5239 N N . CYS C 1 239 ? 29.428 58.591 -39.612 1.00 25.03 237 CYS C N 1
ATOM 5240 C CA . CYS C 1 239 ? 30.417 59.644 -39.819 1.00 25.54 237 CYS C CA 1
ATOM 5241 C C . CYS C 1 239 ? 29.900 60.722 -40.784 1.00 25.85 237 CYS C C 1
ATOM 5242 O O . CYS C 1 239 ? 28.792 60.633 -41.294 1.00 25.13 237 CYS C O 1
ATOM 5245 N N . GLU C 1 240 ? 30.699 61.756 -41.004 1.00 25.94 238 GLU C N 1
ATOM 5246 C CA . GLU C 1 240 ? 30.321 62.809 -41.928 1.00 26.34 238 GLU C CA 1
ATOM 5247 C C . GLU C 1 240 ? 30.228 62.303 -43.359 1.00 25.71 238 GLU C C 1
ATOM 5248 O O . GLU C 1 240 ? 31.146 61.688 -43.841 1.00 24.43 238 GLU C O 1
ATOM 5254 N N . GLY C 1 241 ? 29.115 62.575 -44.027 1.00 26.78 239 GLY C N 1
ATOM 5255 C CA . GLY C 1 241 ? 28.978 62.304 -45.468 1.00 27.55 239 GLY C CA 1
ATOM 5256 C C . GLY C 1 241 ? 30.011 62.991 -46.362 1.00 27.65 239 GLY C C 1
ATOM 5257 O O . GLY C 1 241 ? 30.580 64.015 -46.002 1.00 26.55 239 GLY C O 1
ATOM 5258 N N . HIS C 1 242 ? 30.246 62.406 -47.534 1.00 28.67 240 HIS C N 1
ATOM 5259 C CA . HIS C 1 242 ? 31.291 62.871 -48.484 1.00 29.84 240 HIS C CA 1
ATOM 5260 C C . HIS C 1 242 ? 31.007 64.232 -49.177 1.00 31.25 240 HIS C C 1
ATOM 5261 O O . HIS C 1 242 ? 31.900 64.832 -49.771 1.00 31.62 240 HIS C O 1
ATOM 5268 N N . HIS C 1 243 ? 29.779 64.722 -49.098 1.00 33.90 241 HIS C N 1
ATOM 5269 C CA . HIS C 1 243 ? 29.331 65.820 -49.972 1.00 35.75 241 HIS C CA 1
ATOM 5270 C C . HIS C 1 243 ? 29.619 67.267 -49.497 1.00 37.58 241 HIS C C 1
ATOM 5271 O O . HIS C 1 243 ? 29.282 68.237 -50.206 1.00 37.78 241 HIS C O 1
ATOM 5278 N N . HIS C 1 244 ? 30.269 67.419 -48.341 1.00 39.31 242 HIS C N 1
ATOM 5279 C CA . HIS C 1 244 ? 30.647 68.747 -47.829 1.00 40.14 242 HIS C CA 1
ATOM 5280 C C . HIS C 1 244 ? 32.054 69.131 -48.279 1.00 41.05 242 HIS C C 1
ATOM 5281 O O . HIS C 1 244 ? 32.295 70.284 -48.631 1.00 40.47 242 HIS C O 1
ATOM 5288 N N . HIS C 1 245 ? 32.978 68.164 -48.258 1.00 42.44 243 HIS C N 1
ATOM 5289 C CA . HIS C 1 245 ? 34.394 68.431 -48.573 1.00 43.17 243 HIS C CA 1
ATOM 5290 C C . HIS C 1 245 ? 35.144 67.175 -49.079 1.00 43.90 243 HIS C C 1
ATOM 5291 O O . HIS C 1 245 ? 34.615 66.055 -49.038 1.00 44.35 243 HIS C O 1
ATOM 5298 N N . HIS C 1 246 ? 36.380 67.378 -49.539 1.00 44.73 244 HIS C N 1
ATOM 5299 C CA . HIS C 1 246 ? 37.223 66.314 -50.114 1.00 45.18 244 HIS C CA 1
ATOM 5300 C C . HIS C 1 246 ? 37.861 65.379 -49.082 1.00 45.76 244 HIS C C 1
ATOM 5301 O O . HIS C 1 246 ? 37.699 64.161 -49.153 1.00 46.22 244 HIS C O 1
ATOM 5308 N N . HIS C 1 247 ? 38.615 65.938 -48.146 1.00 46.28 245 HIS C N 1
ATOM 5309 C CA . HIS C 1 247 ? 39.344 65.117 -47.173 1.00 46.50 245 HIS C CA 1
ATOM 5310 C C . HIS C 1 247 ? 38.689 65.222 -45.799 1.00 46.82 245 HIS C C 1
ATOM 5311 O O . HIS C 1 247 ? 38.909 66.190 -45.057 1.00 46.96 245 HIS C O 1
ATOM 5318 N N . SER D 1 4 ? 5.006 57.255 25.059 1.00 38.21 2 SER D N 1
ATOM 5319 C CA . SER D 1 4 ? 5.697 58.133 26.052 1.00 37.74 2 SER D CA 1
ATOM 5320 C C . SER D 1 4 ? 6.329 59.385 25.406 1.00 37.53 2 SER D C 1
ATOM 5321 O O . SER D 1 4 ? 6.122 59.673 24.206 1.00 38.06 2 SER D O 1
ATOM 5324 N N . GLN D 1 5 ? 7.035 60.161 26.228 1.00 36.52 3 GLN D N 1
ATOM 5325 C CA . GLN D 1 5 ? 7.883 61.243 25.747 1.00 35.23 3 GLN D CA 1
ATOM 5326 C C . GLN D 1 5 ? 9.284 60.693 25.475 1.00 33.56 3 GLN D C 1
ATOM 5327 O O . GLN D 1 5 ? 9.646 59.639 26.001 1.00 33.44 3 GLN D O 1
ATOM 5333 N N . PRO D 1 6 ? 10.076 61.396 24.648 1.00 31.73 4 PRO D N 1
ATOM 5334 C CA . PRO D 1 6 ? 11.416 60.853 24.360 1.00 30.72 4 PRO D CA 1
ATOM 5335 C C . PRO D 1 6 ? 12.363 60.830 25.573 1.00 28.80 4 PRO D C 1
ATOM 5336 O O . PRO D 1 6 ? 12.310 61.721 26.413 1.00 27.96 4 PRO D O 1
ATOM 5340 N N . ILE D 1 7 ? 13.211 59.804 25.654 1.00 27.27 5 ILE D N 1
ATOM 5341 C CA . ILE D 1 7 ? 14.234 59.708 26.710 1.00 26.20 5 ILE D CA 1
ATOM 5342 C C . ILE D 1 7 ? 15.633 60.195 26.286 1.00 25.26 5 ILE D C 1
ATOM 5343 O O . ILE D 1 7 ? 16.572 60.208 27.105 1.00 25.09 5 ILE D O 1
ATOM 5348 N N . TYR D 1 8 ? 15.753 60.597 25.015 1.00 23.61 6 TYR D N 1
ATOM 5349 C CA . TYR D 1 8 ? 16.986 61.116 24.430 1.00 22.83 6 TYR D CA 1
ATOM 5350 C C . TYR D 1 8 ? 16.751 62.492 23.826 1.00 22.14 6 TYR D C 1
ATOM 5351 O O . TYR D 1 8 ? 15.674 62.776 23.305 1.00 21.99 6 TYR D O 1
ATOM 5360 N N . LYS D 1 9 ? 17.761 63.350 23.876 1.00 22.58 7 LYS D N 1
ATOM 5361 C CA . LYS D 1 9 ? 17.718 64.638 23.156 1.00 22.67 7 LYS D CA 1
ATOM 5362 C C . LYS D 1 9 ? 18.327 64.520 21.739 1.00 21.44 7 LYS D C 1
ATOM 5363 O O . LYS D 1 9 ? 17.895 65.196 20.811 1.00 21.00 7 LYS D O 1
ATOM 5369 N N . ARG D 1 10 ? 19.326 63.659 21.590 1.00 20.54 8 ARG D N 1
ATOM 5370 C CA . ARG D 1 10 ? 20.064 63.539 20.331 1.00 19.90 8 ARG D CA 1
ATOM 5371 C C . ARG D 1 10 ? 20.459 62.086 20.153 1.00 19.35 8 ARG D C 1
ATOM 5372 O O . ARG D 1 10 ? 21.061 61.473 21.051 1.00 19.46 8 ARG D O 1
ATOM 5380 N N . ILE D 1 11 ? 20.067 61.517 19.017 1.00 18.53 9 ILE D N 1
ATOM 5381 C CA . ILE D 1 11 ? 20.385 60.133 18.686 1.00 18.29 9 ILE D CA 1
ATOM 5382 C C . ILE D 1 11 ? 21.214 60.043 17.419 1.00 17.79 9 ILE D C 1
ATOM 5383 O O . ILE D 1 11 ? 21.235 60.958 16.593 1.00 16.47 9 ILE D O 1
ATOM 5388 N N . LEU D 1 12 ? 21.910 58.925 17.283 1.00 17.86 10 LEU D N 1
ATOM 5389 C CA . LEU D 1 12 ? 22.491 58.532 16.007 1.00 17.97 10 LEU D CA 1
ATOM 5390 C C . LEU D 1 12 ? 21.911 57.181 15.663 1.00 18.21 10 LEU D C 1
ATOM 5391 O O . LEU D 1 12 ? 22.185 56.174 16.338 1.00 17.69 10 LEU D O 1
ATOM 5396 N N . LEU D 1 13 ? 21.079 57.183 14.631 1.00 18.05 11 LEU D N 1
ATOM 5397 C CA . LEU D 1 13 ? 20.465 55.987 14.112 1.00 18.80 11 LEU D CA 1
ATOM 5398 C C . LEU D 1 13 ? 21.312 55.370 12.995 1.00 19.27 11 LEU D C 1
ATOM 5399 O O . LEU D 1 13 ? 21.501 55.968 11.919 1.00 18.08 11 LEU D O 1
ATOM 5404 N N . LYS D 1 14 ? 21.826 54.174 13.242 1.00 20.18 12 LYS D N 1
ATOM 5405 C CA . LYS D 1 14 ? 22.578 53.439 12.235 1.00 21.16 12 LYS D CA 1
ATOM 5406 C C . LYS D 1 14 ? 21.689 52.423 11.544 1.00 22.24 12 LYS D C 1
ATOM 5407 O O . LYS D 1 14 ? 21.086 51.580 12.211 1.00 22.52 12 LYS D O 1
ATOM 5413 N N . LEU D 1 15 ? 21.610 52.521 10.216 1.00 23.15 13 LEU D N 1
ATOM 5414 C CA . LEU D 1 15 ? 20.893 51.562 9.368 1.00 24.51 13 LEU D CA 1
ATOM 5415 C C . LEU D 1 15 ? 21.878 50.915 8.398 1.00 24.96 13 LEU D C 1
ATOM 5416 O O . LEU D 1 15 ? 22.656 51.603 7.727 1.00 25.01 13 LEU D O 1
ATOM 5421 N N . SER D 1 16 ? 21.852 49.592 8.328 1.00 25.96 14 SER D N 1
ATOM 5422 C CA . SER D 1 16 ? 22.508 48.879 7.237 1.00 26.55 14 SER D CA 1
ATOM 5423 C C . SER D 1 16 ? 21.848 49.235 5.897 1.00 26.69 14 SER D C 1
ATOM 5424 O O . SER D 1 16 ? 20.697 49.681 5.850 1.00 25.82 14 SER D O 1
ATOM 5427 N N . GLY D 1 17 ? 22.571 49.015 4.807 1.00 27.45 15 GLY D N 1
ATOM 5428 C CA . GLY D 1 17 ? 22.009 49.266 3.477 1.00 28.30 15 GLY D CA 1
ATOM 5429 C C . GLY D 1 17 ? 20.814 48.373 3.216 1.00 28.75 15 GLY D C 1
ATOM 5430 O O . GLY D 1 17 ? 19.860 48.782 2.561 1.00 28.00 15 GLY D O 1
ATOM 5431 N N . GLU D 1 18 ? 20.856 47.167 3.779 1.00 30.48 16 GLU D N 1
ATOM 5432 C CA . GLU D 1 18 ? 19.779 46.167 3.631 1.00 31.87 16 GLU D CA 1
ATOM 5433 C C . GLU D 1 18 ? 18.454 46.531 4.300 1.00 32.56 16 GLU D C 1
ATOM 5434 O O . GLU D 1 18 ? 17.435 45.918 4.033 1.00 32.45 16 GLU D O 1
ATOM 5440 N N . ALA D 1 19 ? 18.473 47.523 5.179 1.00 34.13 17 ALA D N 1
ATOM 5441 C CA . ALA D 1 19 ? 17.260 48.086 5.726 1.00 35.08 17 ALA D CA 1
ATOM 5442 C C . ALA D 1 19 ? 16.375 48.663 4.607 1.00 36.39 17 ALA D C 1
ATOM 5443 O O . ALA D 1 19 ? 15.141 48.628 4.710 1.00 36.58 17 ALA D O 1
ATOM 5445 N N . LEU D 1 20 ? 17.006 49.171 3.542 1.00 37.22 18 LEU D N 1
ATOM 5446 C CA . LEU D 1 20 ? 16.284 49.834 2.439 1.00 38.38 18 LEU D CA 1
ATOM 5447 C C . LEU D 1 20 ? 15.766 48.923 1.311 1.00 39.08 18 LEU D C 1
ATOM 5448 O O . LEU D 1 20 ? 14.983 49.377 0.484 1.00 38.64 18 LEU D O 1
ATOM 5453 N N . GLN D 1 21 ? 16.198 47.661 1.279 1.00 40.61 19 GLN D N 1
ATOM 5454 C CA . GLN D 1 21 ? 15.795 46.717 0.229 1.00 42.15 19 GLN D CA 1
ATOM 5455 C C . GLN D 1 21 ? 14.387 46.201 0.446 1.00 43.46 19 GLN D C 1
ATOM 5456 O O . GLN D 1 21 ? 13.948 46.048 1.589 1.00 43.95 19 GLN D O 1
ATOM 5462 N N . GLY D 1 22 ? 13.696 45.900 -0.651 1.00 44.92 20 GLY D N 1
ATOM 5463 C CA . GLY D 1 22 ? 12.363 45.297 -0.582 1.00 45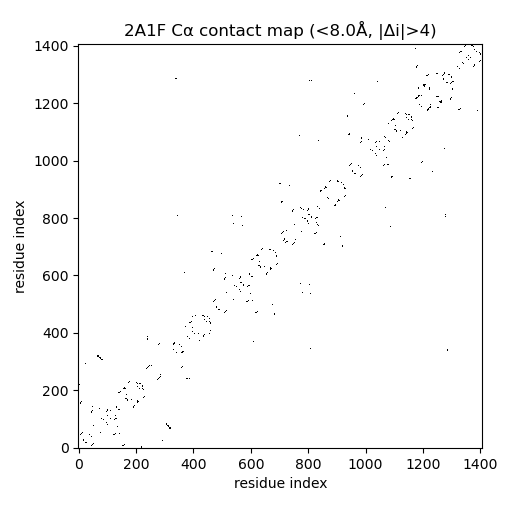.98 20 GLY D CA 1
ATOM 5464 C C . GLY D 1 22 ? 12.472 43.784 -0.559 1.00 47.23 20 GLY D C 1
ATOM 5465 O O . GLY D 1 22 ? 13.578 43.238 -0.465 1.00 47.67 20 GLY D O 1
ATOM 5466 N N . GLU D 1 23 ? 11.329 43.099 -0.653 1.00 48.58 21 GLU D N 1
ATOM 5467 C CA . GLU D 1 23 ? 11.291 41.615 -0.736 1.00 48.95 21 GLU D CA 1
ATOM 5468 C C . GLU D 1 23 ? 12.166 41.072 -1.878 1.00 49.51 21 GLU D C 1
ATOM 5469 O O . GLU D 1 23 ? 12.686 39.948 -1.799 1.00 49.96 21 GLU D O 1
ATOM 5475 N N . ASP D 1 24 ? 12.350 41.880 -2.924 1.00 49.67 22 ASP D N 1
ATOM 5476 C CA . ASP D 1 24 ? 13.323 41.562 -3.974 1.00 49.54 22 ASP D CA 1
ATOM 5477 C C . ASP D 1 24 ? 14.773 41.762 -3.493 1.00 49.53 22 ASP D C 1
ATOM 5478 O O . ASP D 1 24 ? 15.720 41.652 -4.285 1.00 49.93 22 ASP D O 1
ATOM 5483 N N . GLY D 1 25 ? 14.938 42.081 -2.206 1.00 49.00 23 GLY D N 1
ATOM 5484 C CA . GLY D 1 25 ? 16.234 42.025 -1.530 1.00 48.21 23 GLY D CA 1
ATOM 5485 C C . GLY D 1 25 ? 17.371 42.750 -2.228 1.00 47.75 23 GLY D C 1
ATOM 5486 O O . GLY D 1 25 ? 18.545 42.385 -2.057 1.00 48.18 23 GLY D O 1
ATOM 5487 N N . LEU D 1 26 ? 17.038 43.783 -3.000 1.00 46.38 24 LEU D N 1
ATOM 5488 C CA . LEU D 1 26 ? 18.046 44.492 -3.772 1.00 45.21 24 LEU D CA 1
ATOM 5489 C C . LEU D 1 26 ? 17.689 45.967 -3.925 1.00 43.97 24 LEU D C 1
ATOM 5490 O O . LEU D 1 26 ? 16.509 46.352 -3.846 1.00 43.56 24 LEU D O 1
ATOM 5495 N N . GLY D 1 27 ? 18.729 46.783 -4.111 1.00 42.02 25 GLY D N 1
ATOM 5496 C CA . GLY D 1 27 ? 18.573 48.206 -4.357 1.00 40.61 25 GLY D CA 1
ATOM 5497 C C . GLY D 1 27 ? 17.829 48.938 -3.263 1.00 38.89 25 GLY D C 1
ATOM 5498 O O . GLY D 1 27 ? 17.917 48.582 -2.088 1.00 37.76 25 GLY D O 1
ATOM 5499 N N . ILE D 1 28 ? 17.101 49.972 -3.675 1.00 37.24 26 ILE D N 1
ATOM 5500 C CA . ILE D 1 28 ? 16.307 50.798 -2.790 1.00 36.85 26 ILE D CA 1
ATOM 5501 C C . ILE D 1 28 ? 14.813 50.627 -3.124 1.00 36.34 26 ILE D C 1
ATOM 5502 O O . ILE D 1 28 ? 14.393 50.867 -4.257 1.00 36.19 26 ILE D O 1
ATOM 5507 N N . ASP D 1 29 ? 14.023 50.216 -2.130 1.00 35.95 27 ASP D N 1
ATOM 5508 C CA . ASP D 1 29 ? 12.552 50.189 -2.239 1.00 35.26 27 ASP D CA 1
ATOM 5509 C C . ASP D 1 29 ? 11.947 51.516 -1.779 1.00 34.43 27 ASP D C 1
ATOM 5510 O O . ASP D 1 29 ? 11.973 51.808 -0.590 1.00 33.92 27 ASP D O 1
ATOM 5515 N N . PRO D 1 30 ? 11.379 52.314 -2.713 1.00 33.76 28 PRO D N 1
ATOM 5516 C CA . PRO D 1 30 ? 10.826 53.618 -2.340 1.00 33.76 28 PRO D CA 1
ATOM 5517 C C . PRO D 1 30 ? 9.782 53.587 -1.196 1.00 33.08 28 PRO D C 1
ATOM 5518 O O . PRO D 1 30 ? 9.781 54.484 -0.369 1.00 32.51 28 PRO D O 1
ATOM 5522 N N . ALA D 1 31 ? 8.914 52.573 -1.158 1.00 32.82 29 ALA D N 1
ATOM 5523 C CA . ALA D 1 31 ? 7.886 52.495 -0.106 1.00 32.62 29 ALA D CA 1
ATOM 5524 C C . ALA D 1 31 ? 8.526 52.304 1.271 1.00 32.08 29 ALA D C 1
ATOM 5525 O O . ALA D 1 31 ? 8.049 52.847 2.258 1.00 31.83 29 ALA D O 1
ATOM 5527 N N . ILE D 1 32 ? 9.613 51.542 1.327 1.00 32.26 30 ILE D N 1
ATOM 5528 C CA . ILE D 1 32 ? 10.330 51.324 2.586 1.00 32.53 30 ILE D CA 1
ATOM 5529 C C . ILE D 1 32 ? 11.026 52.600 3.042 1.00 32.17 30 ILE D C 1
ATOM 5530 O O . ILE D 1 32 ? 10.895 53.005 4.192 1.00 32.09 30 ILE D O 1
ATOM 5535 N N . LEU D 1 33 ? 11.727 53.241 2.114 1.00 32.06 31 LEU D N 1
ATOM 5536 C CA . LEU D 1 33 ? 12.419 54.497 2.378 1.00 31.75 31 LEU D CA 1
ATOM 5537 C C . LEU D 1 33 ? 11.465 55.592 2.820 1.00 31.38 31 LEU D C 1
ATOM 5538 O O . LEU D 1 33 ? 11.805 56.403 3.691 1.00 30.96 31 LEU D O 1
ATOM 5543 N N . ASP D 1 34 ? 10.277 55.638 2.223 1.00 30.97 32 ASP D N 1
ATOM 5544 C CA . ASP D 1 34 ? 9.300 56.670 2.590 1.00 31.16 32 ASP D CA 1
ATOM 5545 C C . ASP D 1 34 ? 8.691 56.391 3.970 1.00 30.42 32 ASP D C 1
ATOM 5546 O O . ASP D 1 34 ? 8.344 57.314 4.692 1.00 29.31 32 ASP D O 1
ATOM 5551 N N . ARG D 1 35 ? 8.574 55.115 4.326 1.00 30.52 33 ARG D N 1
ATOM 5552 C CA . ARG D 1 35 ? 8.139 54.735 5.670 1.00 30.61 33 ARG D CA 1
ATOM 5553 C C . ARG D 1 35 ? 9.184 55.178 6.701 1.00 30.05 33 ARG D C 1
ATOM 5554 O O . ARG D 1 35 ? 8.842 55.776 7.704 1.00 29.24 33 ARG D O 1
ATOM 5562 N N . MET D 1 36 ? 10.462 54.943 6.415 1.00 30.15 34 MET D N 1
ATOM 5563 C CA . MET D 1 36 ? 11.533 55.406 7.295 1.00 30.46 34 MET D CA 1
ATOM 5564 C C . MET D 1 36 ? 11.501 56.925 7.478 1.00 29.80 34 MET D C 1
ATOM 5565 O O . MET D 1 36 ? 11.699 57.417 8.591 1.00 29.36 34 MET D O 1
ATOM 5570 N N . ALA D 1 37 ? 11.221 57.655 6.398 1.00 28.68 35 ALA D N 1
ATOM 5571 C CA . ALA D 1 37 ? 11.168 59.108 6.441 1.00 28.88 35 ALA D CA 1
ATOM 5572 C C . ALA D 1 37 ? 10.034 59.610 7.337 1.00 28.72 35 ALA D C 1
ATOM 5573 O O . ALA D 1 37 ? 10.209 60.594 8.056 1.00 28.02 35 ALA D O 1
ATOM 5575 N N . VAL D 1 38 ? 8.880 58.941 7.285 1.00 28.45 36 VAL D N 1
ATOM 5576 C CA . VAL D 1 38 ? 7.746 59.317 8.139 1.00 29.08 36 VAL D CA 1
ATOM 5577 C C . VAL D 1 38 ? 8.055 58.994 9.615 1.00 28.59 36 VAL D C 1
ATOM 5578 O O . VAL D 1 38 ? 7.786 59.818 10.480 1.00 27.64 36 VAL D O 1
ATOM 5582 N N . GLU D 1 39 ? 8.646 57.820 9.877 1.00 28.74 37 GLU D N 1
ATOM 5583 C CA . GLU D 1 39 ? 9.136 57.458 11.224 1.00 29.32 37 GLU D CA 1
ATOM 5584 C C . GLU D 1 39 ? 10.163 58.460 11.799 1.00 28.83 37 GLU D C 1
ATOM 5585 O O . GLU D 1 39 ? 10.114 58.780 12.990 1.00 28.72 37 GLU D O 1
ATOM 5591 N N . ILE D 1 40 ? 11.070 58.970 10.962 1.00 28.08 38 ILE D N 1
ATOM 5592 C CA . ILE D 1 40 ? 12.042 59.987 11.394 1.00 27.84 38 ILE D CA 1
ATOM 5593 C C . ILE D 1 40 ? 11.360 61.324 11.649 1.00 27.72 38 ILE D C 1
ATOM 5594 O O . ILE D 1 40 ? 11.714 62.054 12.581 1.00 26.54 38 ILE D O 1
ATOM 5599 N N . LYS D 1 41 ? 10.404 61.663 10.787 1.00 28.01 39 LYS D N 1
ATOM 5600 C CA . LYS D 1 41 ? 9.621 62.886 10.960 1.00 28.30 39 LYS D CA 1
ATOM 5601 C C . LYS D 1 41 ? 8.958 62.935 12.339 1.00 28.23 39 LYS D C 1
ATOM 5602 O O . LYS D 1 41 ? 8.949 63.969 13.004 1.00 27.77 39 LYS D O 1
ATOM 5608 N N . GLU D 1 42 ? 8.390 61.823 12.776 1.00 28.80 40 GLU D N 1
ATOM 5609 C CA . GLU D 1 42 ? 7.695 61.848 14.057 1.00 29.62 40 GLU D CA 1
ATOM 5610 C C . GLU D 1 42 ? 8.638 62.021 15.253 1.00 29.14 40 GLU D C 1
ATOM 5611 O O . GLU D 1 42 ? 8.252 62.674 16.208 1.00 29.08 40 GLU D O 1
ATOM 5617 N N . LEU D 1 43 ? 9.880 61.523 15.180 1.00 28.82 41 LEU D N 1
ATOM 5618 C CA . LEU D 1 43 ? 10.884 61.840 16.229 1.00 28.60 41 LEU D CA 1
ATOM 5619 C C . LEU D 1 43 ? 11.216 63.323 16.215 1.00 28.07 41 LEU D C 1
ATOM 5620 O O . LEU D 1 43 ? 11.270 63.959 17.258 1.00 27.17 41 LEU D O 1
ATOM 5625 N N . VAL D 1 44 ? 11.452 63.859 15.015 1.00 28.11 42 VAL D N 1
ATOM 5626 C CA . VAL D 1 44 ? 11.701 65.285 14.824 1.00 28.93 42 VAL D CA 1
ATOM 5627 C C . VAL D 1 44 ? 10.587 66.160 15.449 1.00 29.05 42 VAL D C 1
ATOM 5628 O O . VAL D 1 44 ? 10.876 67.082 16.216 1.00 28.56 42 VAL D O 1
ATOM 5632 N N . GLU D 1 45 ? 9.330 65.883 15.115 1.00 29.80 43 GLU D N 1
ATOM 5633 C CA . GLU D 1 45 ? 8.214 66.647 15.707 1.00 31.26 43 GLU D CA 1
ATOM 5634 C C . GLU D 1 45 ? 8.011 66.334 17.226 1.00 31.63 43 GLU D C 1
ATOM 5635 O O . GLU D 1 45 ? 7.410 67.118 17.946 1.00 32.53 43 GLU D O 1
ATOM 5641 N N . MET D 1 46 ? 8.570 65.221 17.705 1.00 31.63 44 MET D N 1
ATOM 5642 C CA . MET D 1 46 ? 8.752 64.992 19.148 1.00 31.42 44 MET D CA 1
ATOM 5643 C C . MET D 1 46 ? 9.859 65.868 19.766 1.00 30.53 44 MET D C 1
ATOM 5644 O O . MET D 1 46 ? 10.011 65.897 20.980 1.00 31.03 44 MET D O 1
ATOM 5649 N N . GLY D 1 47 ? 10.647 66.555 18.941 1.00 29.05 45 GLY D N 1
ATOM 5650 C CA . GLY D 1 47 ? 11.764 67.368 19.426 1.00 27.78 45 GLY D CA 1
ATOM 5651 C C . GLY D 1 47 ? 13.133 66.692 19.514 1.00 26.47 45 GLY D C 1
ATOM 5652 O O . GLY D 1 47 ? 14.071 67.288 20.036 1.00 26.72 45 GLY D O 1
ATOM 5653 N N . VAL D 1 48 ? 13.254 65.459 19.026 1.00 25.03 46 VAL D N 1
ATOM 5654 C CA . VAL D 1 48 ? 14.527 64.738 19.028 1.00 24.17 46 VAL D CA 1
ATOM 5655 C C . VAL D 1 48 ? 15.410 65.241 17.858 1.00 23.23 46 VAL D C 1
ATOM 5656 O O . VAL D 1 48 ? 14.918 65.488 16.754 1.00 22.28 46 VAL D O 1
ATOM 5660 N N . GLU D 1 49 ? 16.701 65.407 18.130 1.00 22.41 47 GLU D N 1
ATOM 5661 C CA . GLU D 1 49 ? 17.702 65.725 17.103 1.00 22.20 47 GLU D CA 1
ATOM 5662 C C . GLU D 1 49 ? 18.258 64.430 16.507 1.00 20.98 47 GLU D C 1
ATOM 5663 O O . GLU D 1 49 ? 18.818 63.596 17.210 1.00 21.00 47 GLU D O 1
ATOM 5669 N N . VAL D 1 50 ? 18.044 64.223 15.219 1.00 20.23 48 VAL D N 1
ATOM 5670 C CA . VAL D 1 50 ? 18.298 62.909 14.605 1.00 19.77 48 VAL D CA 1
ATOM 5671 C C . VAL D 1 50 ? 19.466 63.020 13.627 1.00 19.34 48 VAL D C 1
ATOM 5672 O O . VAL D 1 50 ? 19.429 63.835 12.702 1.00 18.33 48 VAL D O 1
ATOM 5676 N N . SER D 1 51 ? 20.521 62.239 13.864 1.00 18.87 49 SER D N 1
ATOM 5677 C CA . SER D 1 51 ? 21.541 61.994 12.834 1.00 18.68 49 SER D CA 1
ATOM 5678 C C . SER D 1 51 ? 21.384 60.552 12.344 1.00 18.46 49 SER D C 1
ATOM 5679 O O . SER D 1 51 ? 20.856 59.699 13.060 1.00 18.21 49 SER D O 1
ATOM 5682 N N . VAL D 1 52 ? 21.827 60.296 11.123 1.00 18.20 50 VAL D N 1
ATOM 5683 C CA . VAL D 1 52 ? 21.646 58.990 10.494 1.00 18.28 50 VAL D CA 1
ATOM 5684 C C . VAL D 1 52 ? 22.958 58.608 9.841 1.00 18.37 50 VAL D C 1
ATOM 5685 O O . VAL D 1 52 ? 23.604 59.473 9.197 1.00 16.88 50 VAL D O 1
ATOM 5689 N N . VAL D 1 53 ? 23.372 57.354 10.073 1.00 17.47 51 VAL D N 1
ATOM 5690 C CA . VAL D 1 53 ? 24.473 56.700 9.365 1.00 18.67 51 VAL D CA 1
ATOM 5691 C C . VAL D 1 53 ? 23.925 55.518 8.554 1.00 19.01 51 VAL D C 1
ATOM 5692 O O . VAL D 1 53 ? 23.221 54.681 9.097 1.00 18.01 51 VAL D O 1
ATOM 5696 N N . LEU D 1 54 ? 24.209 55.480 7.246 1.00 19.35 52 LEU D N 1
ATOM 5697 C CA . LEU D 1 54 ? 23.760 54.347 6.415 1.00 19.98 52 LEU D CA 1
ATOM 5698 C C . LEU D 1 54 ? 24.924 53.563 5.864 1.00 19.89 52 LEU D C 1
ATOM 5699 O O . LEU D 1 54 ? 25.954 54.143 5.535 1.00 20.42 52 LEU D O 1
ATOM 5704 N N . GLY D 1 55 ? 24.762 52.236 5.808 1.00 19.64 53 GLY D N 1
ATOM 5705 C CA . GLY D 1 55 ? 25.663 51.367 5.078 1.00 19.43 53 GLY D CA 1
ATOM 5706 C C . GLY D 1 55 ? 25.242 51.315 3.612 1.00 19.25 53 GLY D C 1
ATOM 5707 O O . GLY D 1 55 ? 24.315 52.013 3.205 1.00 19.52 53 GLY D O 1
ATOM 5708 N N . GLY D 1 56 ? 25.943 50.506 2.823 1.00 19.67 54 GLY D N 1
ATOM 5709 C CA . GLY D 1 56 ? 25.747 50.454 1.361 1.00 19.58 54 GLY D CA 1
ATOM 5710 C C . GLY D 1 56 ? 25.496 49.061 0.800 1.00 19.76 54 GLY D C 1
ATOM 5711 O O . GLY D 1 56 ? 25.498 48.871 -0.428 1.00 18.97 54 GLY D O 1
ATOM 5712 N N . GLY D 1 57 ? 25.256 48.091 1.688 1.00 19.94 55 GLY D N 1
ATOM 5713 C CA . GLY D 1 57 ? 25.152 46.682 1.292 1.00 20.22 55 GLY D CA 1
ATOM 5714 C C . GLY D 1 57 ? 23.953 46.255 0.447 1.00 20.15 55 GLY D C 1
ATOM 5715 O O . GLY D 1 57 ? 23.968 45.193 -0.157 1.00 20.23 55 GLY D O 1
ATOM 5716 N N . ASN D 1 58 ? 22.907 47.068 0.420 1.00 20.92 56 ASN D N 1
ATOM 5717 C CA . ASN D 1 58 ? 21.843 46.923 -0.586 1.00 21.37 56 ASN D CA 1
ATOM 5718 C C . ASN D 1 58 ? 22.280 47.234 -2.017 1.00 22.01 56 ASN D C 1
ATOM 5719 O O . ASN D 1 58 ? 21.631 46.813 -2.978 1.00 21.94 56 ASN D O 1
ATOM 5724 N N . LEU D 1 59 ? 23.367 47.970 -2.160 1.00 22.86 57 LEU D N 1
ATOM 5725 C CA . LEU D 1 59 ? 23.791 48.409 -3.484 1.00 24.11 57 LEU D CA 1
ATOM 5726 C C . LEU D 1 59 ? 25.055 47.741 -3.940 1.00 24.99 57 LEU D C 1
ATOM 5727 O O . LEU D 1 59 ? 25.310 47.685 -5.134 1.00 26.02 57 LEU D O 1
ATOM 5732 N N . PHE D 1 60 ? 25.871 47.290 -2.994 1.00 26.10 58 PHE D N 1
ATOM 5733 C CA . PHE D 1 60 ? 27.121 46.644 -3.315 1.00 27.04 58 PHE D CA 1
ATOM 5734 C C . PHE D 1 60 ? 27.541 45.665 -2.238 1.00 27.83 58 PHE D C 1
ATOM 5735 O O . PHE D 1 60 ? 27.669 46.027 -1.083 1.00 27.80 58 PHE D O 1
ATOM 5743 N N . ARG D 1 61 ? 27.765 44.422 -2.629 1.00 29.41 59 ARG D N 1
ATOM 5744 C CA . ARG D 1 61 ? 28.396 43.453 -1.740 1.00 30.45 59 ARG D CA 1
ATOM 5745 C C . ARG D 1 61 ? 29.578 42.903 -2.508 1.00 30.55 59 ARG D C 1
ATOM 5746 O O . ARG D 1 61 ? 29.442 42.433 -3.640 1.00 31.09 59 ARG D O 1
ATOM 5754 N N . GLY D 1 62 ? 30.751 43.006 -1.906 1.00 30.50 60 GLY D N 1
ATOM 5755 C CA . GLY D 1 62 ? 31.989 42.757 -2.639 1.00 31.01 60 GLY D CA 1
ATOM 5756 C C . GLY D 1 62 ? 32.535 41.341 -2.616 1.00 30.54 60 GLY D C 1
ATOM 5757 O O . GLY D 1 62 ? 33.611 41.128 -3.127 1.00 30.80 60 GLY D O 1
ATOM 5758 N N . ALA D 1 63 ? 31.807 40.389 -2.018 1.00 30.64 61 ALA D N 1
ATOM 5759 C CA . ALA D 1 63 ? 32.320 39.014 -1.774 1.00 30.42 61 ALA D CA 1
ATOM 5760 C C . ALA D 1 63 ? 32.777 38.270 -3.052 1.00 29.87 61 ALA D C 1
ATOM 5761 O O . ALA D 1 63 ? 33.847 37.682 -3.081 1.00 29.70 61 ALA D O 1
ATOM 5763 N N . LYS D 1 64 ? 31.970 38.324 -4.104 1.00 30.05 62 LYS D N 1
ATOM 5764 C CA . LYS D 1 64 ? 32.308 37.685 -5.388 1.00 30.08 62 LYS D CA 1
ATOM 5765 C C . LYS D 1 64 ? 33.522 38.321 -6.060 1.00 29.40 62 LYS D C 1
ATOM 5766 O O . LYS D 1 64 ? 34.405 37.621 -6.537 1.00 28.56 62 LYS D O 1
ATOM 5772 N N . LEU D 1 65 ? 33.558 39.654 -6.085 1.00 29.22 63 LEU D N 1
ATOM 5773 C CA . LEU D 1 65 ? 34.739 40.376 -6.558 1.00 29.22 63 LEU D CA 1
ATOM 5774 C C . LEU D 1 65 ? 35.960 40.091 -5.694 1.00 28.90 63 LEU D C 1
ATOM 5775 O O . LEU D 1 65 ? 37.058 39.950 -6.224 1.00 27.69 63 LEU D O 1
ATOM 5780 N N . ALA D 1 66 ? 35.774 40.016 -4.373 1.00 29.18 64 ALA D N 1
ATOM 5781 C CA . ALA D 1 66 ? 36.886 39.693 -3.470 1.00 29.40 64 ALA D CA 1
ATOM 5782 C C . ALA D 1 66 ? 37.422 38.299 -3.778 1.00 29.60 64 ALA D C 1
ATOM 5783 O O . ALA D 1 66 ? 38.637 38.093 -3.827 1.00 29.30 64 ALA D O 1
ATOM 5785 N N . LYS D 1 67 ? 36.505 37.353 -4.002 1.00 30.15 65 LYS D N 1
ATOM 5786 C CA . LYS D 1 67 ? 36.866 35.963 -4.301 1.00 30.28 65 LYS D CA 1
ATOM 5787 C C . LYS D 1 67 ? 37.600 35.891 -5.632 1.00 30.23 65 LYS D C 1
ATOM 5788 O O . LYS D 1 67 ? 38.521 35.093 -5.786 1.00 30.50 65 LYS D O 1
ATOM 5794 N N . ALA D 1 68 ? 37.241 36.784 -6.558 1.00 29.72 66 ALA D N 1
ATOM 5795 C CA . ALA D 1 68 ? 37.927 36.921 -7.843 1.00 28.80 66 ALA D CA 1
ATOM 5796 C C . ALA D 1 68 ? 39.288 37.597 -7.737 1.00 28.38 66 ALA D C 1
ATOM 5797 O O . ALA D 1 68 ? 40.032 37.637 -8.712 1.00 28.51 66 ALA D O 1
ATOM 5799 N N . GLY D 1 69 ? 39.613 38.149 -6.572 1.00 27.36 67 GLY D N 1
ATOM 5800 C CA . GLY D 1 69 ? 40.932 38.730 -6.338 1.00 26.48 67 GLY D CA 1
ATOM 5801 C C . GLY D 1 69 ? 40.956 40.245 -6.190 1.00 25.65 67 GLY D C 1
ATOM 5802 O O . GLY D 1 69 ? 42.028 40.827 -6.105 1.00 24.60 67 GLY D O 1
ATOM 5803 N N . MET D 1 70 ? 39.788 40.886 -6.153 1.00 25.14 68 MET D N 1
ATOM 5804 C CA . MET D 1 70 ? 39.740 42.342 -5.989 1.00 24.79 68 MET D CA 1
ATOM 5805 C C . MET D 1 70 ? 40.423 42.823 -4.712 1.00 24.26 68 MET D C 1
ATOM 5806 O O . MET D 1 70 ? 40.201 42.277 -3.636 1.00 23.41 68 MET D O 1
ATOM 5811 N N . ASN D 1 71 ? 41.234 43.861 -4.842 1.00 23.30 69 ASN D N 1
ATOM 5812 C CA . ASN D 1 71 ? 41.849 44.495 -3.678 1.00 23.35 69 ASN D CA 1
ATOM 5813 C C . ASN D 1 71 ? 40.781 44.998 -2.694 1.00 22.77 69 ASN D C 1
ATOM 5814 O O . ASN D 1 71 ? 39.818 45.676 -3.082 1.00 22.41 69 ASN D O 1
ATOM 5819 N N . ARG D 1 72 ? 40.927 44.621 -1.425 1.00 22.85 70 ARG D N 1
ATOM 5820 C CA . ARG D 1 72 ? 39.953 44.994 -0.380 1.00 22.22 70 ARG D CA 1
ATOM 5821 C C . ARG D 1 72 ? 39.799 46.521 -0.205 1.00 20.96 70 ARG D C 1
ATOM 5822 O O . ARG D 1 72 ? 38.727 47.014 0.088 1.00 20.94 70 ARG D O 1
ATOM 5830 N N . VAL D 1 73 ? 40.866 47.269 -0.405 1.00 20.10 71 VAL D N 1
ATOM 5831 C CA . VAL D 1 73 ? 40.784 48.734 -0.368 1.00 19.59 71 VAL D CA 1
ATOM 5832 C C . VAL D 1 73 ? 39.786 49.276 -1.409 1.00 19.19 71 VAL D C 1
ATOM 5833 O O . VAL D 1 73 ? 39.003 50.191 -1.123 1.00 18.33 71 VAL D O 1
ATOM 5837 N N . VAL D 1 74 ? 39.816 48.678 -2.608 1.00 17.97 72 VAL D N 1
ATOM 5838 C CA . VAL D 1 74 ? 38.966 49.067 -3.709 1.00 17.14 72 VAL D CA 1
ATOM 5839 C C . VAL D 1 74 ? 37.513 48.702 -3.413 1.00 16.23 72 VAL D C 1
ATOM 5840 O O . VAL D 1 74 ? 36.622 49.485 -3.707 1.00 14.52 72 VAL D O 1
ATOM 5844 N N . GLY D 1 75 ? 37.295 47.520 -2.825 1.00 15.63 73 GLY D N 1
ATOM 5845 C CA . GLY D 1 75 ? 35.975 47.081 -2.355 1.00 16.12 73 GLY D CA 1
ATOM 5846 C C . GLY D 1 75 ? 35.399 48.001 -1.294 1.00 15.88 73 GLY D C 1
ATOM 5847 O O . GLY D 1 75 ? 34.217 48.341 -1.323 1.00 16.42 73 GLY D O 1
ATOM 5848 N N . ASP D 1 76 ? 36.236 48.432 -0.361 1.00 15.91 74 ASP D N 1
ATOM 5849 C CA . ASP D 1 76 ? 35.778 49.366 0.678 1.00 16.08 74 ASP D CA 1
ATOM 5850 C C . ASP D 1 76 ? 35.439 50.714 0.056 1.00 15.49 74 ASP D C 1
ATOM 5851 O O . ASP D 1 76 ? 34.401 51.276 0.359 1.00 15.83 74 ASP D O 1
ATOM 5856 N N . HIS D 1 77 ? 36.252 51.186 -0.875 1.00 15.07 75 HIS D N 1
ATOM 5857 C CA . HIS D 1 77 ? 35.921 52.428 -1.599 1.00 15.60 75 HIS D CA 1
ATOM 5858 C C . HIS D 1 77 ? 34.597 52.381 -2.365 1.00 15.07 75 HIS D C 1
ATOM 5859 O O . HIS D 1 77 ? 33.826 53.333 -2.349 1.00 14.99 75 HIS D O 1
ATOM 5866 N N . MET D 1 78 ? 34.342 51.276 -3.037 1.00 15.20 76 MET D N 1
ATOM 5867 C CA . MET D 1 78 ? 33.097 51.088 -3.746 1.00 15.62 76 MET D CA 1
ATOM 5868 C C . MET D 1 78 ? 31.937 51.171 -2.770 1.00 15.36 76 MET D C 1
ATOM 5869 O O . MET D 1 78 ? 30.953 51.851 -3.027 1.00 14.79 76 MET D O 1
ATOM 5874 N N . GLY D 1 79 ? 32.084 50.507 -1.622 1.00 15.41 77 GLY D N 1
ATOM 5875 C CA . GLY D 1 79 ? 31.078 50.545 -0.569 1.00 15.66 77 GLY D CA 1
ATOM 5876 C C . GLY D 1 79 ? 30.820 51.916 0.020 1.00 15.91 77 GLY D C 1
ATOM 5877 O O . GLY D 1 79 ? 29.669 52.241 0.315 1.00 15.31 77 GLY D O 1
ATOM 5878 N N . MET D 1 80 ? 31.873 52.719 0.193 1.00 16.31 78 MET D N 1
ATOM 5879 C CA . MET D 1 80 ? 31.724 54.102 0.695 1.00 17.34 78 MET D CA 1
ATOM 5880 C C . MET D 1 80 ? 30.884 54.961 -0.268 1.00 16.93 78 MET D C 1
ATOM 5881 O O . MET D 1 80 ? 30.035 55.758 0.170 1.00 16.99 78 MET D O 1
ATOM 5886 N N . LEU D 1 81 ? 31.122 54.791 -1.574 1.00 15.64 79 LEU D N 1
ATOM 5887 C CA . LEU D 1 81 ? 30.334 55.462 -2.618 1.00 15.12 79 LEU D CA 1
ATOM 5888 C C . LEU D 1 81 ? 28.863 55.038 -2.588 1.00 14.08 79 LEU D C 1
ATOM 5889 O O . LEU D 1 81 ? 27.977 55.873 -2.709 1.00 13.57 79 LEU D O 1
ATOM 5894 N N . ALA D 1 82 ? 28.614 53.746 -2.392 1.00 13.65 80 ALA D N 1
ATOM 5895 C CA . ALA D 1 82 ? 27.254 53.218 -2.209 1.00 13.88 80 ALA D CA 1
ATOM 5896 C C . ALA D 1 82 ? 26.509 53.839 -1.032 1.00 13.38 80 ALA D C 1
ATOM 5897 O O . ALA D 1 82 ? 25.295 54.023 -1.100 1.00 13.50 80 ALA D O 1
ATOM 5899 N N . THR D 1 83 ? 27.212 54.161 0.059 1.00 13.29 81 THR D N 1
ATOM 5900 C CA . THR D 1 83 ? 26.556 54.862 1.183 1.00 13.34 81 THR D CA 1
ATOM 5901 C C . THR D 1 83 ? 26.134 56.295 0.816 1.00 13.52 81 THR D C 1
ATOM 5902 O O . THR D 1 83 ? 25.143 56.797 1.325 1.00 14.76 81 THR D O 1
ATOM 5906 N N . VAL D 1 84 ? 26.887 56.960 -0.050 1.00 13.89 82 VAL D N 1
ATOM 5907 C CA . VAL D 1 84 ? 26.505 58.323 -0.517 1.00 13.29 82 VAL D CA 1
ATOM 5908 C C . VAL D 1 84 ? 25.197 58.274 -1.322 1.00 13.40 82 VAL D C 1
ATOM 5909 O O . VAL D 1 84 ? 24.326 59.129 -1.150 1.00 13.32 82 VAL D O 1
ATOM 5913 N N . MET D 1 85 ? 25.089 57.279 -2.216 1.00 13.21 83 MET D N 1
ATOM 5914 C CA . MET D 1 85 ? 23.911 57.048 -3.033 1.00 13.43 83 MET D CA 1
ATOM 5915 C C . MET D 1 85 ? 22.686 56.800 -2.157 1.00 12.68 83 MET D C 1
ATOM 5916 O O . MET D 1 85 ? 21.638 57.361 -2.378 1.00 13.25 83 MET D O 1
ATOM 5921 N N . ASN D 1 86 ? 22.818 55.933 -1.156 1.00 13.02 84 ASN D N 1
ATOM 5922 C CA . ASN D 1 86 ? 21.755 55.732 -0.148 1.00 12.68 84 ASN D CA 1
ATOM 5923 C C . ASN D 1 86 ? 21.420 57.021 0.587 1.00 12.58 84 ASN D C 1
ATOM 5924 O O . ASN D 1 86 ? 20.259 57.313 0.801 1.00 12.09 84 ASN D O 1
ATOM 5929 N N . GLY D 1 87 ? 22.439 57.788 0.963 1.00 12.65 85 GLY D N 1
ATOM 5930 C CA . GLY D 1 87 ? 22.223 59.055 1.651 1.00 12.92 85 GLY D CA 1
ATOM 5931 C C . GLY D 1 87 ? 21.487 60.087 0.817 1.00 13.10 85 GLY D C 1
ATOM 5932 O O . GLY D 1 87 ? 20.674 60.838 1.335 1.00 12.15 85 GLY D O 1
ATOM 5933 N N . LEU D 1 88 ? 21.777 60.121 -0.483 1.00 13.19 86 LEU D N 1
ATOM 5934 C CA . LEU D 1 88 ? 21.064 61.021 -1.388 1.00 14.02 86 LEU D CA 1
ATOM 5935 C C . LEU D 1 88 ? 19.590 60.625 -1.471 1.00 14.11 86 LEU D C 1
ATOM 5936 O O . LEU D 1 88 ? 18.726 61.487 -1.515 1.00 13.93 86 LEU D O 1
ATOM 5941 N N . ALA D 1 89 ? 19.305 59.324 -1.480 1.00 14.37 87 ALA D N 1
ATOM 5942 C CA . ALA D 1 89 ? 17.946 58.885 -1.610 1.00 15.75 87 ALA D CA 1
ATOM 5943 C C . ALA D 1 89 ? 17.171 59.242 -0.336 1.00 16.15 87 ALA D C 1
ATOM 5944 O O . ALA D 1 89 ? 16.034 59.679 -0.419 1.00 16.17 87 ALA D O 1
ATOM 5946 N N . MET D 1 90 ? 17.807 59.080 0.823 1.00 17.76 88 MET D N 1
ATOM 5947 C CA . MET D 1 90 ? 17.167 59.383 2.117 1.00 17.79 88 MET D CA 1
ATOM 5948 C C . MET D 1 90 ? 16.917 60.873 2.258 1.00 17.20 88 MET D C 1
ATOM 5949 O O . MET D 1 90 ? 15.828 61.296 2.688 1.00 16.20 88 MET D O 1
ATOM 5954 N N . ARG D 1 91 ? 17.911 61.669 1.876 1.00 16.91 89 ARG D N 1
ATOM 5955 C CA . ARG D 1 91 ? 17.779 63.122 1.907 1.00 17.17 89 ARG D CA 1
ATOM 5956 C C . ARG D 1 91 ? 16.584 63.608 1.053 1.00 16.94 89 ARG D C 1
ATOM 5957 O O . ARG D 1 91 ? 15.796 64.445 1.491 1.00 15.10 89 ARG D O 1
ATOM 5965 N N . ASP D 1 92 ? 16.442 63.057 -0.142 1.00 17.67 90 ASP D N 1
ATOM 5966 C CA . ASP D 1 92 ? 15.333 63.402 -1.019 1.00 18.38 90 ASP D CA 1
ATOM 5967 C C . ASP D 1 92 ? 14.001 62.888 -0.437 1.00 18.64 90 ASP D C 1
ATOM 5968 O O . ASP D 1 92 ? 12.995 63.560 -0.498 1.00 18.59 90 ASP D O 1
ATOM 5973 N N . SER D 1 93 ? 14.011 61.698 0.148 1.00 19.25 91 SER D N 1
ATOM 5974 C CA . SER D 1 93 ? 12.826 61.158 0.807 1.00 19.94 91 SER D CA 1
ATOM 5975 C C . SER D 1 93 ? 12.369 62.036 2.004 1.00 20.07 91 SER D C 1
ATOM 5976 O O . SER D 1 93 ? 11.168 62.284 2.193 1.00 19.62 91 SER D O 1
ATOM 5979 N N . LEU D 1 94 ? 13.318 62.537 2.789 1.00 19.82 92 LEU D N 1
ATOM 5980 C CA . LEU D 1 94 ? 12.992 63.438 3.884 1.00 20.74 92 LEU D CA 1
ATOM 5981 C C . LEU D 1 94 ? 12.398 64.751 3.367 1.00 21.28 92 LEU D C 1
ATOM 5982 O O . LEU D 1 94 ? 11.395 65.225 3.898 1.00 21.31 92 LEU D O 1
ATOM 5987 N N . PHE D 1 95 ? 13.001 65.339 2.328 1.00 22.23 93 PHE D N 1
ATOM 5988 C CA . PHE D 1 95 ? 12.453 66.556 1.712 1.00 22.26 93 PHE D CA 1
ATOM 5989 C C . PHE D 1 95 ? 10.997 66.346 1.302 1.00 22.12 93 PHE D C 1
ATOM 5990 O O . PHE D 1 95 ? 10.170 67.198 1.552 1.00 22.27 93 PHE D O 1
ATOM 5998 N N . ARG D 1 96 ? 10.698 65.204 0.700 1.00 22.48 94 ARG D N 1
ATOM 5999 C CA . ARG D 1 96 ? 9.347 64.890 0.219 1.00 23.20 94 ARG D CA 1
ATOM 6000 C C . ARG D 1 96 ? 8.339 64.625 1.335 1.00 23.96 94 ARG D C 1
ATOM 6001 O O . ARG D 1 96 ? 7.135 64.705 1.088 1.00 24.42 94 ARG D O 1
ATOM 6009 N N . ALA D 1 97 ? 8.837 64.269 2.530 1.00 24.63 95 ALA D N 1
ATOM 6010 C CA . ALA D 1 97 ? 8.044 64.187 3.772 1.00 24.93 95 ALA D CA 1
ATOM 6011 C C . ALA D 1 97 ? 8.040 65.533 4.502 1.00 25.64 95 ALA D C 1
ATOM 6012 O O . ALA D 1 97 ? 7.619 65.606 5.648 1.00 26.36 95 ALA D O 1
ATOM 6014 N N . ASP D 1 98 ? 8.527 66.582 3.841 1.00 26.49 96 ASP D N 1
ATOM 6015 C CA . ASP D 1 98 ? 8.619 67.899 4.418 1.00 26.61 96 ASP D CA 1
ATOM 6016 C C . ASP D 1 98 ? 9.412 67.885 5.748 1.00 26.66 96 ASP D C 1
ATOM 6017 O O . ASP D 1 98 ? 8.962 68.429 6.760 1.00 27.20 96 ASP D O 1
ATOM 6022 N N . VAL D 1 99 ? 10.590 67.253 5.731 1.00 25.77 97 VAL D N 1
ATOM 6023 C CA . VAL D 1 99 ? 11.549 67.310 6.850 1.00 25.14 97 VAL D CA 1
ATOM 6024 C C . VAL D 1 99 ? 12.865 67.927 6.373 1.00 24.85 97 VAL D C 1
ATOM 6025 O O . VAL D 1 99 ? 13.446 67.490 5.390 1.00 23.75 97 VAL D O 1
ATOM 6029 N N . ASN D 1 100 ? 13.325 68.944 7.097 1.00 25.63 98 ASN D N 1
ATOM 6030 C CA . ASN D 1 100 ? 14.577 69.622 6.802 1.00 25.49 98 ASN D CA 1
ATOM 6031 C C . ASN D 1 100 ? 15.763 68.680 7.044 1.00 25.01 98 ASN D C 1
ATOM 6032 O O . ASN D 1 100 ? 15.952 68.185 8.155 1.00 24.52 98 ASN D O 1
ATOM 6037 N N . ALA D 1 101 ? 16.535 68.413 5.996 1.00 24.03 99 ALA D N 1
ATOM 6038 C CA . ALA D 1 101 ? 17.608 67.421 6.078 1.00 23.76 99 ALA D CA 1
ATOM 6039 C C . ALA D 1 101 ? 18.835 67.827 5.267 1.00 23.66 99 ALA D C 1
ATOM 6040 O O . ALA D 1 101 ? 18.730 68.580 4.308 1.00 22.93 99 ALA D O 1
ATOM 6042 N N . LYS D 1 102 ? 20.001 67.340 5.690 1.00 23.10 100 LYS D N 1
ATOM 6043 C CA . LYS D 1 102 ? 21.267 67.670 5.054 1.00 22.11 100 LYS D CA 1
ATOM 6044 C C . LYS D 1 102 ? 22.059 66.391 5.002 1.00 20.64 100 LYS D C 1
ATOM 6045 O O . LYS D 1 102 ? 21.987 65.594 5.934 1.00 20.05 100 LYS D O 1
ATOM 6051 N N . LEU D 1 103 ? 22.808 66.222 3.926 1.00 19.01 101 LEU D N 1
ATOM 6052 C CA . LEU D 1 103 ? 23.707 65.091 3.728 1.00 19.09 101 LEU D CA 1
ATOM 6053 C C . LEU D 1 103 ? 25.155 65.593 3.855 1.00 18.40 101 LEU D C 1
ATOM 6054 O O . LEU D 1 103 ? 25.536 66.592 3.221 1.00 16.71 101 LEU D O 1
ATOM 6059 N N . MET D 1 104 ? 25.931 64.929 4.708 1.00 17.62 102 MET D N 1
ATOM 6060 C CA . MET D 1 104 ? 27.359 65.164 4.801 1.00 18.78 102 MET D CA 1
ATOM 6061 C C . MET D 1 104 ? 28.107 63.925 4.376 1.00 18.26 102 MET D C 1
ATOM 6062 O O . MET D 1 104 ? 27.638 62.798 4.536 1.00 18.07 102 MET D O 1
ATOM 6067 N N . SER D 1 105 ? 29.275 64.145 3.813 1.00 17.99 103 SER D N 1
ATOM 6068 C CA . SER D 1 105 ? 30.078 63.062 3.274 1.00 19.17 103 SER D CA 1
ATOM 6069 C C . SER D 1 105 ? 31.488 63.222 3.809 1.00 19.07 103 SER D C 1
ATOM 6070 O O . SER D 1 105 ? 31.974 64.351 3.924 1.00 18.13 103 SER D O 1
ATOM 6073 N N . ALA D 1 106 ? 32.109 62.107 4.177 1.00 19.74 104 ALA D N 1
ATOM 6074 C CA . ALA D 1 106 ? 33.539 62.061 4.502 1.00 21.46 104 ALA D CA 1
ATOM 6075 C C . ALA D 1 106 ? 34.413 62.627 3.366 1.00 21.98 104 ALA D C 1
ATOM 6076 O O . ALA D 1 106 ? 35.391 63.300 3.655 1.00 22.24 104 ALA D O 1
ATOM 6078 N N . PHE D 1 107 ? 34.064 62.386 2.096 1.00 23.23 105 PHE D N 1
ATOM 6079 C CA . PHE D 1 107 ? 34.770 63.079 1.002 1.00 24.25 105 PHE D CA 1
ATOM 6080 C C . PHE D 1 107 ? 34.008 64.303 0.537 1.00 24.48 105 PHE D C 1
ATOM 6081 O O . PHE D 1 107 ? 32.784 64.275 0.360 1.00 25.87 105 PHE D O 1
ATOM 6089 N N . GLN D 1 108 ? 34.757 65.342 0.246 1.00 24.40 106 GLN D N 1
ATOM 6090 C CA . GLN D 1 108 ? 34.242 66.481 -0.497 1.00 24.56 106 GLN D CA 1
ATOM 6091 C C . GLN D 1 108 ? 33.593 65.992 -1.786 1.00 23.80 106 GLN D C 1
ATOM 6092 O O . GLN D 1 108 ? 34.220 65.273 -2.560 1.00 23.33 106 GLN D O 1
ATOM 6098 N N . LEU D 1 109 ? 32.317 66.342 -1.980 1.00 23.16 107 LEU D N 1
ATOM 6099 C CA . LEU D 1 109 ? 31.609 66.027 -3.223 1.00 22.56 107 LEU D CA 1
ATOM 6100 C C . LEU D 1 109 ? 30.927 67.313 -3.705 1.00 22.66 107 LEU D C 1
ATOM 6101 O O . LEU D 1 109 ? 29.723 67.484 -3.481 1.00 21.73 107 LEU D O 1
ATOM 6106 N N . ASN D 1 110 ? 31.714 68.225 -4.308 1.00 21.81 108 ASN D N 1
ATOM 6107 C CA . ASN D 1 110 ? 31.227 69.574 -4.691 1.00 21.46 108 ASN D CA 1
ATOM 6108 C C . ASN D 1 110 ? 30.038 69.467 -5.628 1.00 20.63 108 ASN D C 1
ATOM 6109 O O . ASN D 1 110 ? 30.065 68.701 -6.595 1.00 19.99 108 ASN D O 1
ATOM 6114 N N . GLY D 1 111 ? 28.993 70.222 -5.325 1.00 20.14 109 GLY D N 1
ATOM 6115 C CA . GLY D 1 111 ? 27.740 70.155 -6.088 1.00 20.48 109 GLY D CA 1
ATOM 6116 C C . GLY D 1 111 ? 26.772 69.046 -5.704 1.00 19.80 109 GLY D C 1
ATOM 6117 O O . GLY D 1 111 ? 25.598 69.088 -6.113 1.00 19.41 109 GLY D O 1
ATOM 6118 N N . ILE D 1 112 ? 27.230 68.063 -4.923 1.00 19.82 110 ILE D N 1
ATOM 6119 C CA . ILE D 1 112 ? 26.375 66.926 -4.539 1.00 20.13 110 ILE D CA 1
ATOM 6120 C C . ILE D 1 112 ? 25.835 67.028 -3.110 1.00 19.89 110 ILE D C 1
ATOM 6121 O O . ILE D 1 112 ? 24.648 66.892 -2.893 1.00 19.21 110 ILE D O 1
ATOM 6126 N N . CYS D 1 113 ? 26.710 67.242 -2.142 1.00 20.50 111 CYS D N 1
ATOM 6127 C CA . CYS D 1 113 ? 26.282 67.411 -0.749 1.00 20.80 111 CYS D CA 1
ATOM 6128 C C . CYS D 1 113 ? 27.304 68.231 0.045 1.00 21.47 111 CYS D C 1
ATOM 6129 O O . CYS D 1 113 ? 28.280 68.705 -0.521 1.00 21.42 111 CYS D O 1
ATOM 6132 N N . ASP D 1 114 ? 27.091 68.370 1.351 1.00 21.40 112 ASP D N 1
ATOM 6133 C CA . ASP D 1 114 ? 28.059 69.007 2.242 1.00 21.68 112 ASP D CA 1
ATOM 6134 C C . ASP D 1 114 ? 29.238 68.090 2.608 1.00 20.81 112 ASP D C 1
ATOM 6135 O O . ASP D 1 114 ? 29.127 66.867 2.567 1.00 19.33 112 ASP D O 1
ATOM 6140 N N . THR D 1 115 ? 30.364 68.707 2.962 1.00 19.74 113 THR D N 1
ATOM 6141 C CA . THR D 1 115 ? 31.527 67.976 3.473 1.00 19.54 113 THR D CA 1
ATOM 6142 C C . THR D 1 115 ? 31.370 67.840 4.996 1.00 18.19 113 THR D C 1
ATOM 6143 O O . THR D 1 115 ? 31.019 68.809 5.669 1.00 18.29 113 THR D O 1
ATOM 6147 N N . TYR D 1 116 ? 31.627 66.660 5.536 1.00 17.80 114 TYR D N 1
ATOM 6148 C CA . TYR D 1 116 ? 31.542 66.460 6.993 1.00 17.52 114 TYR D CA 1
ATOM 6149 C C . TYR D 1 116 ? 32.459 67.387 7.808 1.00 17.06 114 TYR D C 1
ATOM 6150 O O . TYR D 1 116 ? 33.653 67.552 7.511 1.00 16.25 114 TYR D O 1
ATOM 6159 N N . ASN D 1 117 ? 31.862 67.965 8.844 1.00 16.42 115 ASN D N 1
ATOM 6160 C CA . ASN D 1 117 ? 32.523 68.827 9.796 1.00 16.49 115 ASN D CA 1
ATOM 6161 C C . ASN D 1 117 ? 31.699 68.724 11.056 1.00 16.47 115 ASN D C 1
ATOM 6162 O O . ASN D 1 117 ? 30.537 69.055 11.041 1.00 14.46 115 ASN D O 1
ATOM 6167 N N . TRP D 1 118 ? 32.317 68.210 12.123 1.00 17.52 116 TRP D N 1
ATOM 6168 C CA . TRP D 1 118 ? 31.642 67.846 13.365 1.00 18.35 116 TRP D CA 1
ATOM 6169 C C . TRP D 1 118 ? 30.897 69.017 14.008 1.00 18.76 116 TRP D C 1
ATOM 6170 O O . TRP D 1 118 ? 29.772 68.846 14.501 1.00 18.78 116 TRP D O 1
ATOM 6181 N N . SER D 1 119 ? 31.509 70.192 14.005 1.00 18.87 117 SER D N 1
ATOM 6182 C CA . SER D 1 119 ? 30.919 71.357 14.670 1.00 19.92 117 SER D CA 1
ATOM 6183 C C . SER D 1 119 ? 29.735 71.889 13.861 1.00 19.61 117 SER D C 1
ATOM 6184 O O . SER D 1 119 ? 28.702 72.222 14.429 1.00 18.68 117 SER D O 1
ATOM 6187 N N . GLU D 1 120 ? 29.877 71.912 12.535 1.00 19.62 118 GLU D N 1
ATOM 6188 C CA . GLU D 1 120 ? 28.744 72.241 11.656 1.00 20.06 118 GLU D CA 1
ATOM 6189 C C . GLU D 1 120 ? 27.584 71.239 11.758 1.00 19.04 118 GLU D C 1
ATOM 6190 O O . GLU D 1 120 ? 26.421 71.632 11.693 1.00 18.23 118 GLU D O 1
ATOM 6196 N N . ALA D 1 121 ? 27.895 69.958 11.911 1.00 18.55 119 ALA D N 1
ATOM 6197 C CA . ALA D 1 121 ? 26.856 68.949 12.101 1.00 18.72 119 ALA D CA 1
ATOM 6198 C C . ALA D 1 121 ? 26.040 69.198 13.384 1.00 18.36 119 ALA D C 1
ATOM 6199 O O . ALA D 1 121 ? 24.816 69.208 13.351 1.00 18.15 119 ALA D O 1
ATOM 6201 N N . ILE D 1 122 ? 26.727 69.408 14.501 1.00 18.98 120 ILE D N 1
ATOM 6202 C CA . ILE D 1 122 ? 26.075 69.772 15.769 1.00 19.43 120 ILE D CA 1
ATOM 6203 C C . ILE D 1 122 ? 25.237 71.046 15.607 1.00 19.46 120 ILE D C 1
ATOM 6204 O O . ILE D 1 122 ? 24.119 71.111 16.079 1.00 19.05 120 ILE D O 1
ATOM 6209 N N . LYS D 1 123 ? 25.781 72.047 14.938 1.00 20.26 121 LYS D N 1
ATOM 6210 C CA . LYS D 1 123 ? 25.020 73.266 14.641 1.00 21.60 121 LYS D CA 1
ATOM 6211 C C . LYS D 1 123 ? 23.699 72.993 13.901 1.00 21.85 121 LYS D C 1
ATOM 6212 O O . LYS D 1 123 ? 22.645 73.513 14.297 1.00 21.14 121 LYS D O 1
ATOM 6218 N N . MET D 1 124 ? 23.742 72.146 12.868 1.00 22.17 122 MET D N 1
ATOM 6219 C CA . MET D 1 124 ? 22.530 71.770 12.145 1.00 23.02 122 MET D CA 1
ATOM 6220 C C . MET D 1 124 ? 21.536 71.004 13.019 1.00 22.33 122 MET D C 1
ATOM 6221 O O . MET D 1 124 ? 20.331 71.227 12.922 1.00 22.43 122 MET D O 1
ATOM 6226 N N . LEU D 1 125 ? 22.052 70.082 13.835 1.00 22.03 123 LEU D N 1
ATOM 6227 C CA . LEU D 1 125 ? 21.236 69.257 14.735 1.00 22.32 123 LEU D CA 1
ATOM 6228 C C . LEU D 1 125 ? 20.507 70.130 15.760 1.00 23.14 123 LEU D C 1
ATOM 6229 O O . LEU D 1 125 ? 19.311 69.956 16.020 1.00 22.36 123 LEU D O 1
ATOM 6234 N N . ARG D 1 126 ? 21.237 71.084 16.325 1.00 23.96 124 ARG D N 1
ATOM 6235 C CA . ARG D 1 126 ? 20.631 72.062 17.206 1.00 26.17 124 ARG D CA 1
ATOM 6236 C C . ARG D 1 126 ? 19.623 72.984 16.480 1.00 26.49 124 ARG D C 1
ATOM 6237 O O . ARG D 1 126 ? 18.669 73.441 17.100 1.00 27.10 124 ARG D O 1
ATOM 6245 N N . GLU D 1 127 ? 19.790 73.200 15.173 1.00 26.96 125 GLU D N 1
ATOM 6246 C CA . GLU D 1 127 ? 18.735 73.837 14.345 1.00 27.30 125 GLU D CA 1
ATOM 6247 C C . GLU D 1 127 ? 17.544 72.921 13.995 1.00 27.04 125 GLU D C 1
ATOM 6248 O O . GLU D 1 127 ? 16.639 73.325 13.253 1.00 26.31 125 GLU D O 1
ATOM 6254 N N . LYS D 1 128 ? 17.546 71.698 14.535 1.00 26.53 126 LYS D N 1
ATOM 6255 C CA . LYS D 1 128 ? 16.517 70.692 14.281 1.00 26.50 126 LYS D CA 1
ATOM 6256 C C . LYS D 1 128 ? 16.453 70.199 12.823 1.00 25.33 126 LYS D C 1
ATOM 6257 O O . LYS D 1 128 ? 15.403 69.784 12.357 1.00 25.57 126 LYS D O 1
ATOM 6263 N N . ARG D 1 129 ? 17.586 70.240 12.117 1.00 24.45 127 ARG D N 1
ATOM 6264 C CA . ARG D 1 129 ? 17.743 69.540 10.839 1.00 23.63 127 ARG D CA 1
ATOM 6265 C C . ARG D 1 129 ? 18.196 68.105 11.111 1.00 21.26 127 ARG D C 1
ATOM 6266 O O . ARG D 1 129 ? 18.992 67.870 12.002 1.00 20.27 127 ARG D O 1
ATOM 6274 N N . VAL D 1 130 ? 17.686 67.156 10.342 1.00 20.25 128 VAL D N 1
ATOM 6275 C CA . VAL D 1 130 ? 18.194 65.772 10.341 1.00 19.70 128 VAL D CA 1
ATOM 6276 C C . VAL D 1 130 ? 19.509 65.720 9.542 1.00 19.32 128 VAL D C 1
ATOM 6277 O O . VAL D 1 130 ? 19.543 66.159 8.409 1.00 19.01 128 VAL D O 1
ATOM 6281 N N . VAL D 1 131 ? 20.587 65.205 10.129 1.00 18.42 129 VAL D N 1
ATOM 6282 C CA . VAL D 1 131 ? 21.851 65.079 9.400 1.00 17.92 129 VAL D CA 1
ATOM 6283 C C . VAL D 1 131 ? 22.190 63.617 9.078 1.00 17.70 129 VAL D C 1
ATOM 6284 O O . VAL D 1 131 ? 22.225 62.748 9.964 1.00 16.03 129 VAL D O 1
ATOM 6288 N N . ILE D 1 132 ? 22.418 63.364 7.789 1.00 17.04 130 ILE D N 1
ATOM 6289 C CA . ILE D 1 132 ? 22.809 62.065 7.304 1.00 16.97 130 ILE D CA 1
ATOM 6290 C C . ILE D 1 132 ? 24.307 62.061 7.041 1.00 16.64 130 ILE D C 1
ATOM 6291 O O . ILE D 1 132 ? 24.817 62.939 6.335 1.00 16.62 130 ILE D O 1
ATOM 6296 N N . PHE D 1 133 ? 25.004 61.053 7.562 1.00 16.33 131 PHE D N 1
ATOM 6297 C CA . PHE D 1 133 ? 26.442 60.894 7.359 1.00 16.28 131 PHE D CA 1
ATOM 6298 C C . PHE D 1 133 ? 26.751 59.742 6.407 1.00 16.89 131 PHE D C 1
ATOM 6299 O O . PHE D 1 133 ? 26.356 58.587 6.655 1.00 16.39 131 PHE D O 1
ATOM 6307 N N . SER D 1 134 ? 27.491 60.049 5.338 1.00 16.85 132 SER D N 1
ATOM 6308 C CA . SER D 1 134 ? 27.871 59.054 4.348 1.00 17.66 132 SER D CA 1
ATOM 6309 C C . SER D 1 134 ? 29.378 59.088 4.088 1.00 17.72 132 SER D C 1
ATOM 6310 O O . SER D 1 134 ? 30.081 59.935 4.623 1.00 15.77 132 SER D O 1
ATOM 6313 N N . ALA D 1 135 ? 29.828 58.098 3.310 1.00 18.17 133 ALA D N 1
ATOM 6314 C CA . ALA D 1 135 ? 31.231 57.853 2.955 1.00 18.96 133 ALA D CA 1
ATOM 6315 C C . ALA D 1 135 ? 32.078 57.350 4.141 1.00 19.28 133 ALA D C 1
ATOM 6316 O O . ALA D 1 135 ? 33.300 57.430 4.116 1.00 18.91 133 ALA D O 1
ATOM 6318 N N . GLY D 1 136 ? 31.405 56.821 5.162 1.00 19.70 134 GLY D N 1
ATOM 6319 C CA . GLY D 1 136 ? 32.043 56.272 6.340 1.00 19.72 134 GLY D CA 1
ATOM 6320 C C . GLY D 1 136 ? 32.961 57.267 6.990 1.00 20.50 134 GLY D C 1
ATOM 6321 O O . GLY D 1 136 ? 32.599 58.411 7.221 1.00 19.70 134 GLY D O 1
ATOM 6322 N N . THR D 1 137 ? 34.187 56.840 7.255 1.00 21.48 135 THR D N 1
ATOM 6323 C CA . THR D 1 137 ? 35.214 57.764 7.715 1.00 21.61 135 THR D CA 1
ATOM 6324 C C . THR D 1 137 ? 36.190 58.150 6.643 1.00 21.26 135 THR D C 1
ATOM 6325 O O . THR D 1 137 ? 37.175 58.813 6.932 1.00 21.84 135 THR D O 1
ATOM 6329 N N . GLY D 1 138 ? 35.963 57.705 5.410 1.00 21.43 136 GLY D N 1
ATOM 6330 C CA . GLY D 1 138 ? 36.892 58.004 4.341 1.00 20.82 136 GLY D CA 1
ATOM 6331 C C . GLY D 1 138 ? 37.994 56.977 4.169 1.00 21.04 136 GLY D C 1
ATOM 6332 O O . GLY D 1 138 ? 38.721 57.025 3.162 1.00 20.53 136 GLY D O 1
ATOM 6333 N N . ASN D 1 139 ? 38.076 56.017 5.105 1.00 20.22 137 ASN D N 1
ATOM 6334 C CA . ASN D 1 139 ? 39.153 55.024 5.160 1.00 20.25 137 ASN D CA 1
ATOM 6335 C C . ASN D 1 139 ? 38.610 53.616 4.999 1.00 19.35 137 ASN D C 1
ATOM 6336 O O . ASN D 1 139 ? 37.529 53.332 5.472 1.00 18.60 137 ASN D O 1
ATOM 6341 N N . PRO D 1 140 ? 39.373 52.717 4.351 1.00 19.69 138 PRO D N 1
ATOM 6342 C CA . PRO D 1 140 ? 38.999 51.297 4.273 1.00 20.08 138 PRO D CA 1
ATOM 6343 C C . PRO D 1 140 ? 39.219 50.572 5.615 1.00 20.42 138 PRO D C 1
ATOM 6344 O O . PRO D 1 140 ? 39.839 51.129 6.531 1.00 19.16 138 PRO D O 1
ATOM 6348 N N . PHE D 1 141 ? 38.716 49.342 5.706 1.00 21.64 139 PHE D N 1
ATOM 6349 C CA . PHE D 1 141 ? 38.910 48.467 6.864 1.00 22.70 139 PHE D CA 1
ATOM 6350 C C . PHE D 1 141 ? 38.248 48.979 8.151 1.00 24.13 139 PHE D C 1
ATOM 6351 O O . PHE D 1 141 ? 38.718 48.677 9.261 1.00 25.27 139 PHE D O 1
ATOM 6359 N N . PHE D 1 142 ? 37.184 49.762 8.006 1.00 24.87 140 PHE D N 1
ATOM 6360 C CA . PHE D 1 142 ? 36.410 50.288 9.141 1.00 24.69 140 PHE D CA 1
ATOM 6361 C C . PHE D 1 142 ? 34.945 50.154 8.803 1.00 24.42 140 PHE D C 1
ATOM 6362 O O . PHE D 1 142 ? 34.495 50.705 7.806 1.00 24.94 140 PHE D O 1
ATOM 6370 N N . THR D 1 143 ? 34.220 49.407 9.624 1.00 23.25 141 THR D N 1
ATOM 6371 C CA . THR D 1 143 ? 32.806 49.109 9.403 1.00 22.50 141 THR D CA 1
ATOM 6372 C C . THR D 1 143 ? 31.910 50.323 9.530 1.00 21.51 141 THR D C 1
ATOM 6373 O O . THR D 1 143 ? 32.306 51.346 10.062 1.00 21.07 141 THR D O 1
ATOM 6377 N N . THR D 1 144 ? 30.692 50.191 9.026 1.00 20.97 142 THR D N 1
ATOM 6378 C CA . THR D 1 144 ? 29.668 51.200 9.193 1.00 21.22 142 THR D CA 1
ATOM 6379 C C . THR D 1 144 ? 29.326 51.331 10.683 1.00 20.54 142 THR D C 1
ATOM 6380 O O . THR D 1 144 ? 28.987 52.408 11.143 1.00 19.22 142 THR D O 1
ATOM 6384 N N . ASP D 1 145 ? 29.430 50.233 11.427 1.00 20.13 143 ASP D N 1
ATOM 6385 C CA . ASP D 1 145 ? 29.301 50.283 12.890 1.00 20.16 143 ASP D CA 1
ATOM 6386 C C . ASP D 1 145 ? 30.371 51.163 13.538 1.00 18.94 143 ASP D C 1
ATOM 6387 O O . ASP D 1 145 ? 30.051 51.949 14.431 1.00 18.62 143 ASP D O 1
ATOM 6392 N N . SER D 1 146 ? 31.623 51.060 13.092 1.00 18.55 144 SER D N 1
ATOM 6393 C CA . SER D 1 146 ? 32.679 51.964 13.579 1.00 19.16 144 SER D CA 1
ATOM 6394 C C . SER D 1 146 ? 32.352 53.431 13.293 1.00 18.60 144 SER D C 1
ATOM 6395 O O . SER D 1 146 ? 32.537 54.285 14.153 1.00 18.07 144 SER D O 1
ATOM 6398 N N . THR D 1 147 ? 31.864 53.694 12.087 1.00 18.68 145 THR D N 1
ATOM 6399 C CA . THR D 1 147 ? 31.394 55.023 11.685 1.00 19.00 145 THR D CA 1
ATOM 6400 C C . THR D 1 147 ? 30.258 55.553 12.548 1.00 18.51 145 THR D C 1
ATOM 6401 O O . THR D 1 147 ? 30.306 56.696 12.974 1.00 17.50 145 THR D O 1
ATOM 6405 N N . ALA D 1 148 ? 29.261 54.715 12.804 1.00 18.27 146 ALA D N 1
ATOM 6406 C CA . ALA D 1 148 ? 28.177 55.083 13.725 1.00 18.56 146 ALA D CA 1
ATOM 6407 C C . ALA D 1 148 ? 28.704 55.509 15.113 1.00 17.74 146 ALA D C 1
ATOM 6408 O O . ALA D 1 148 ? 28.357 56.560 15.619 1.00 16.23 146 ALA D O 1
ATOM 6410 N N . CYS D 1 149 ? 29.581 54.711 15.693 1.00 18.72 147 CYS D N 1
ATOM 6411 C CA . CYS D 1 149 ? 30.171 55.036 16.992 1.00 19.02 147 CYS D CA 1
ATOM 6412 C C . CYS D 1 149 ? 31.032 56.314 16.951 1.00 18.91 147 CYS D C 1
ATOM 6413 O O . CYS D 1 149 ? 30.927 57.163 17.841 1.00 17.67 147 CYS D O 1
ATOM 6416 N N . LEU D 1 150 ? 31.863 56.451 15.915 1.00 18.45 148 LEU D N 1
ATOM 6417 C CA . LEU D 1 150 ? 32.724 57.621 15.760 1.00 18.28 148 LEU D CA 1
ATOM 6418 C C . LEU D 1 150 ? 31.935 58.902 15.633 1.00 17.85 148 LEU D C 1
ATOM 6419 O O . LEU D 1 150 ? 32.217 59.876 16.359 1.00 17.54 148 LEU D O 1
ATOM 6424 N N . ARG D 1 151 ? 30.965 58.901 14.710 1.00 16.61 149 ARG D N 1
ATOM 6425 C CA . ARG D 1 151 ? 30.127 60.054 14.479 1.00 16.80 149 ARG D CA 1
ATOM 6426 C C . ARG D 1 151 ? 29.280 60.383 15.704 1.00 16.09 149 ARG D C 1
ATOM 6427 O O . ARG D 1 151 ? 29.177 61.535 16.106 1.00 14.39 149 ARG D O 1
ATOM 6435 N N . GLY D 1 152 ? 28.656 59.357 16.251 1.00 15.59 150 GLY D N 1
ATOM 6436 C CA . GLY D 1 152 ? 27.918 59.445 17.481 1.00 16.44 150 GLY D CA 1
ATOM 6437 C C . GLY D 1 152 ? 28.697 60.139 18.589 1.00 16.05 150 GLY D C 1
ATOM 6438 O O . GLY D 1 152 ? 28.159 61.021 19.220 1.00 15.73 150 GLY D O 1
ATOM 6439 N N . ILE D 1 153 ? 29.949 59.730 18.812 1.00 16.68 151 ILE D N 1
ATOM 6440 C CA . ILE D 1 153 ? 30.815 60.350 19.824 1.00 17.54 151 ILE D CA 1
ATOM 6441 C C . ILE D 1 153 ? 31.157 61.807 19.421 1.00 18.10 151 ILE D C 1
ATOM 6442 O O . ILE D 1 153 ? 31.054 62.691 20.257 1.00 18.50 151 ILE D O 1
ATOM 6447 N N . GLU D 1 154 ? 31.520 62.062 18.152 1.00 18.23 152 GLU D N 1
ATOM 6448 C CA . GLU D 1 154 ? 31.832 63.433 17.694 1.00 18.97 152 GLU D CA 1
ATOM 6449 C C . GLU D 1 154 ? 30.685 64.409 17.841 1.00 18.87 152 GLU D C 1
ATOM 6450 O O . GLU D 1 154 ? 30.914 65.542 18.242 1.00 19.89 152 GLU D O 1
ATOM 6456 N N . ILE D 1 155 ? 29.465 63.995 17.490 1.00 18.95 153 ILE D N 1
ATOM 6457 C CA . ILE D 1 155 ? 28.302 64.897 17.546 1.00 19.49 153 ILE D CA 1
ATOM 6458 C C . ILE D 1 155 ? 27.590 64.910 18.909 1.00 19.09 153 ILE D C 1
ATOM 6459 O O . ILE D 1 155 ? 26.513 65.489 19.029 1.00 18.30 153 ILE D O 1
ATOM 6464 N N . GLU D 1 156 ? 28.183 64.248 19.900 1.00 19.64 154 GLU D N 1
ATOM 6465 C CA . GLU D 1 156 ? 27.679 64.173 21.265 1.00 20.46 154 GLU D CA 1
ATOM 6466 C C . GLU D 1 156 ? 26.228 63.676 21.297 1.00 20.27 154 GLU D C 1
ATOM 6467 O O . GLU D 1 156 ? 25.365 64.259 21.944 1.00 20.80 154 GLU D O 1
ATOM 6473 N N . ALA D 1 157 ? 25.977 62.580 20.581 1.00 19.44 155 ALA D N 1
ATOM 6474 C CA . ALA D 1 157 ? 24.698 61.893 20.622 1.00 19.02 155 ALA D CA 1
ATOM 6475 C C . ALA D 1 157 ? 24.571 61.178 21.973 1.00 18.82 155 ALA D C 1
ATOM 6476 O O . ALA D 1 157 ? 25.578 60.825 22.580 1.00 18.86 155 ALA D O 1
ATOM 6478 N N . ASP D 1 158 ? 23.338 61.002 22.450 1.00 18.08 156 ASP D N 1
ATOM 6479 C CA . ASP D 1 158 ? 23.087 60.326 23.724 1.00 17.38 156 ASP D CA 1
ATOM 6480 C C . ASP D 1 158 ? 23.199 58.817 23.621 1.00 16.97 156 ASP D C 1
ATOM 6481 O O . ASP D 1 158 ? 23.383 58.105 24.634 1.00 16.07 156 ASP D O 1
ATOM 6486 N N . VAL D 1 159 ? 23.065 58.315 22.398 1.00 15.98 157 VAL D N 1
ATOM 6487 C CA . VAL D 1 159 ? 22.945 56.894 22.185 1.00 15.89 157 VAL D CA 1
ATOM 6488 C C . VAL D 1 159 ? 23.174 56.600 20.706 1.00 15.18 157 VAL D C 1
ATOM 6489 O O . VAL D 1 159 ? 22.917 57.455 19.848 1.00 15.34 157 VAL D O 1
ATOM 6493 N N . VAL D 1 160 ? 23.676 55.403 20.417 1.00 15.30 158 VAL D N 1
ATOM 6494 C CA . VAL D 1 160 ? 23.683 54.882 19.045 1.00 15.90 158 VAL D CA 1
ATOM 6495 C C . VAL D 1 160 ? 22.601 53.844 18.956 1.00 15.85 158 VAL D C 1
ATOM 6496 O O . VAL D 1 160 ? 22.643 52.853 19.686 1.00 15.51 158 VAL D O 1
ATOM 6500 N N . LEU D 1 161 ? 21.612 54.077 18.096 1.00 16.52 159 LEU D N 1
ATOM 6501 C CA . LEU D 1 161 ? 20.605 53.066 17.809 1.00 17.73 159 LEU D CA 1
ATOM 6502 C C . LEU D 1 161 ? 21.061 52.193 16.625 1.00 18.74 159 LEU D C 1
ATOM 6503 O O . LEU D 1 161 ? 21.181 52.666 15.479 1.00 18.36 159 LEU D O 1
ATOM 6508 N N . LYS D 1 162 ? 21.324 50.926 16.917 1.00 19.35 160 LYS D N 1
ATOM 6509 C CA . LYS D 1 162 ? 21.649 49.951 15.895 1.00 20.40 160 LYS D CA 1
ATOM 6510 C C . LYS D 1 162 ? 20.416 49.201 15.397 1.00 20.70 160 LYS D C 1
ATOM 6511 O O . LYS D 1 162 ? 19.912 48.287 16.053 1.00 20.00 160 LYS D O 1
ATOM 6517 N N . ALA D 1 163 ? 19.931 49.618 14.234 1.00 21.35 161 ALA D N 1
ATOM 6518 C CA . ALA D 1 163 ? 18.793 49.015 13.610 1.00 22.37 161 ALA D CA 1
ATOM 6519 C C . ALA D 1 163 ? 19.234 47.703 12.941 1.00 23.62 161 ALA D C 1
ATOM 6520 O O . ALA D 1 163 ? 20.193 47.687 12.153 1.00 23.04 161 ALA D O 1
ATOM 6522 N N . THR D 1 164 ? 18.555 46.613 13.318 1.00 24.78 162 THR D N 1
ATOM 6523 C CA . THR D 1 164 ? 18.777 45.261 12.794 1.00 26.38 162 THR D CA 1
ATOM 6524 C C . THR D 1 164 ? 17.459 44.713 12.240 1.00 27.35 162 THR D C 1
ATOM 6525 O O . THR D 1 164 ? 16.446 45.411 12.228 1.00 27.18 162 THR D O 1
ATOM 6529 N N . LYS D 1 165 ? 17.473 43.463 11.794 1.00 28.92 163 LYS D N 1
ATOM 6530 C CA . LYS D 1 165 ? 16.248 42.777 11.400 1.00 29.98 163 LYS D CA 1
ATOM 6531 C C . LYS D 1 165 ? 15.713 41.885 12.519 1.00 30.81 163 LYS D C 1
ATOM 6532 O O . LYS D 1 165 ? 14.691 41.249 12.332 1.00 31.20 163 LYS D O 1
ATOM 6538 N N . VAL D 1 166 ? 16.404 41.856 13.667 1.00 31.28 164 VAL D N 1
ATOM 6539 C CA . VAL D 1 166 ? 16.044 41.011 14.822 1.00 31.63 164 VAL D CA 1
ATOM 6540 C C . VAL D 1 166 ? 15.711 41.856 16.058 1.00 32.08 164 VAL D C 1
ATOM 6541 O O . VAL D 1 166 ? 16.043 43.046 16.119 1.00 31.66 164 VAL D O 1
ATOM 6545 N N . ASP D 1 167 ? 15.046 41.240 17.037 1.00 32.78 165 ASP D N 1
ATOM 6546 C CA . ASP D 1 167 ? 14.480 41.986 18.175 1.00 33.48 165 ASP D CA 1
ATOM 6547 C C . ASP D 1 167 ? 15.521 42.590 19.125 1.00 33.42 165 ASP D C 1
ATOM 6548 O O . ASP D 1 167 ? 15.223 43.531 19.852 1.00 33.40 165 ASP D O 1
ATOM 6553 N N . GLY D 1 168 ? 16.732 42.055 19.097 1.00 33.58 166 GLY D N 1
ATOM 6554 C CA . GLY D 1 168 ? 17.824 42.564 19.908 1.00 34.53 166 GLY D CA 1
ATOM 6555 C C . GLY D 1 168 ? 18.937 41.548 19.899 1.00 34.79 166 GLY D C 1
ATOM 6556 O O . GLY D 1 168 ? 19.138 40.892 18.881 1.00 34.77 166 GLY D O 1
ATOM 6557 N N . VAL D 1 169 ? 19.636 41.408 21.027 1.00 35.80 167 VAL D N 1
ATOM 6558 C CA . VAL D 1 169 ? 20.742 40.448 21.181 1.00 36.86 167 VAL D CA 1
ATOM 6559 C C . VAL D 1 169 ? 20.290 39.195 21.929 1.00 37.87 167 VAL D C 1
ATOM 6560 O O . VAL D 1 169 ? 19.774 39.287 23.038 1.00 37.39 167 VAL D O 1
ATOM 6564 N N . TYR D 1 170 ? 20.506 38.029 21.320 1.00 39.58 168 TYR D N 1
ATOM 6565 C CA . TYR D 1 170 ? 20.113 36.736 21.900 1.00 41.32 168 TYR D CA 1
ATOM 6566 C C . TYR D 1 170 ? 21.342 35.981 22.403 1.00 42.90 168 TYR D C 1
ATOM 6567 O O . TYR D 1 170 ? 22.465 36.312 22.039 1.00 43.38 168 TYR D O 1
ATOM 6576 N N . ASP D 1 171 ? 21.127 34.960 23.232 1.00 45.06 169 ASP D N 1
ATOM 6577 C CA . ASP D 1 171 ? 22.211 34.023 23.580 1.00 46.33 169 ASP D CA 1
ATOM 6578 C C . ASP D 1 171 ? 22.620 33.312 22.295 1.00 47.46 169 ASP D C 1
ATOM 6579 O O . ASP D 1 171 ? 23.758 33.420 21.831 1.00 48.14 169 ASP D O 1
ATOM 6584 N N . CYS D 1 172 ? 21.651 32.620 21.702 1.00 48.53 170 CYS D N 1
ATOM 6585 C CA . CYS D 1 172 ? 21.889 31.736 20.561 1.00 48.98 170 CYS D CA 1
ATOM 6586 C C . CYS D 1 172 ? 22.072 32.511 19.256 1.00 49.44 170 CYS D C 1
ATOM 6587 O O . CYS D 1 172 ? 21.606 32.082 18.194 1.00 50.25 170 CYS D O 1
ATOM 6590 N N . ALA D 1 180 ? 15.630 30.529 22.355 1.00 42.99 178 ALA D N 1
ATOM 6591 C CA . ALA D 1 180 ? 16.391 31.760 22.131 1.00 42.86 178 ALA D CA 1
ATOM 6592 C C . ALA D 1 180 ? 15.894 32.890 23.042 1.00 42.69 178 ALA D C 1
ATOM 6593 O O . ALA D 1 180 ? 14.802 33.419 22.816 1.00 42.66 178 ALA D O 1
ATOM 6595 N N . LYS D 1 181 ? 16.684 33.252 24.062 1.00 42.39 179 LYS D N 1
ATOM 6596 C CA . LYS D 1 181 ? 16.289 34.307 25.018 1.00 42.11 179 LYS D CA 1
ATOM 6597 C C . LYS D 1 181 ? 16.897 35.682 24.684 1.00 41.30 179 LYS D C 1
ATOM 6598 O O . LYS D 1 181 ? 18.107 35.809 24.514 1.00 41.72 179 LYS D O 1
ATOM 6604 N N . LEU D 1 182 ? 16.047 36.704 24.611 1.00 40.03 180 LEU D N 1
ATOM 6605 C CA . LEU D 1 182 ? 16.481 38.055 24.269 1.00 39.24 180 LEU D CA 1
ATOM 6606 C C . LEU D 1 182 ? 17.008 38.773 25.518 1.00 37.97 180 LEU D C 1
ATOM 6607 O O . LEU D 1 182 ? 16.285 38.892 26.506 1.00 38.11 180 LEU D O 1
ATOM 6612 N N . TYR D 1 183 ? 18.253 39.247 25.473 1.00 36.34 181 TYR D N 1
ATOM 6613 C CA . TYR D 1 183 ? 18.798 40.089 26.555 1.00 35.21 181 TYR D CA 1
ATOM 6614 C C . TYR D 1 183 ? 18.168 41.465 26.508 1.00 34.28 181 TYR D C 1
ATOM 6615 O O . TYR D 1 183 ? 18.018 42.049 25.423 1.00 33.70 181 TYR D O 1
ATOM 6624 N N . LYS D 1 184 ? 17.797 41.986 27.673 1.00 33.05 182 LYS D N 1
ATOM 6625 C CA . LYS D 1 184 ? 17.282 43.343 27.748 1.00 32.50 182 LYS D CA 1
ATOM 6626 C C . LYS D 1 184 ? 18.372 44.369 28.026 1.00 31.21 182 LYS D C 1
ATOM 6627 O O . LYS D 1 184 ? 18.353 45.460 27.470 1.00 30.37 182 LYS D O 1
ATOM 6633 N N . ASN D 1 185 ? 19.289 44.013 28.914 1.00 30.32 183 ASN D N 1
ATOM 6634 C CA . ASN D 1 185 ? 20.335 44.905 29.360 1.00 29.88 183 ASN D CA 1
ATOM 6635 C C . ASN D 1 185 ? 21.600 44.097 29.436 1.00 28.72 183 ASN D C 1
ATOM 6636 O O . ASN D 1 185 ? 21.610 43.015 30.033 1.00 28.68 183 ASN D O 1
ATOM 6641 N N . LEU D 1 186 ? 22.666 44.628 28.850 1.00 27.44 184 LEU D N 1
ATOM 6642 C CA . LEU D 1 186 ? 23.993 44.047 28.948 1.00 26.74 184 LEU D CA 1
ATOM 6643 C C . LEU D 1 186 ? 25.016 45.149 29.214 1.00 25.68 184 LEU D C 1
ATOM 6644 O O . LEU D 1 186 ? 24.889 46.261 28.713 1.00 24.72 184 LEU D O 1
ATOM 6649 N N . SER D 1 187 ? 26.022 44.841 30.021 1.00 25.03 185 SER D N 1
ATOM 6650 C CA . SER D 1 187 ? 27.172 45.736 30.177 1.00 24.58 185 SER D CA 1
ATOM 6651 C C . SER D 1 187 ? 28.196 45.422 29.071 1.00 24.43 185 SER D C 1
ATOM 6652 O O . SER D 1 187 ? 28.158 44.332 28.466 1.00 23.32 185 SER D O 1
ATOM 6655 N N . TYR D 1 188 ? 29.112 46.357 28.810 1.00 24.40 186 TYR D N 1
ATOM 6656 C CA . TYR D 1 188 ? 30.182 46.100 27.837 1.00 24.97 186 TYR D CA 1
ATOM 6657 C C . TYR D 1 188 ? 30.978 44.851 28.236 1.00 25.57 186 TYR D C 1
ATOM 6658 O O . TYR D 1 188 ? 31.208 43.977 27.412 1.00 25.22 186 TYR D O 1
ATOM 6667 N N . ALA D 1 189 ? 31.360 44.764 29.514 1.00 26.62 187 ALA D N 1
ATOM 6668 C CA . ALA D 1 189 ? 32.079 43.591 30.054 1.00 26.98 187 ALA D CA 1
ATOM 6669 C C . ALA D 1 189 ? 31.345 42.252 29.862 1.00 27.61 187 ALA D C 1
ATOM 6670 O O . ALA D 1 189 ? 31.980 41.236 29.562 1.00 27.17 187 ALA D O 1
ATOM 6672 N N . GLU D 1 190 ? 30.022 42.249 30.056 1.00 28.49 188 GLU D N 1
ATOM 6673 C CA . GLU D 1 190 ? 29.185 41.068 29.834 1.00 29.23 188 GLU D CA 1
ATOM 6674 C C . GLU D 1 190 ? 29.209 40.622 28.368 1.00 29.61 188 GLU D C 1
ATOM 6675 O O . GLU D 1 190 ? 29.358 39.448 28.090 1.00 29.59 188 GLU D O 1
ATOM 6681 N N . VAL D 1 191 ? 29.023 41.550 27.434 1.00 30.20 189 VAL D N 1
ATOM 6682 C CA . VAL D 1 191 ? 29.107 41.215 26.005 1.00 30.74 189 VAL D CA 1
ATOM 6683 C C . VAL D 1 191 ? 30.410 40.464 25.707 1.00 31.48 189 VAL D C 1
ATOM 6684 O O . VAL D 1 191 ? 30.384 39.393 25.107 1.00 31.05 189 VAL D O 1
ATOM 6688 N N . ILE D 1 192 ? 31.536 41.016 26.162 1.00 32.47 190 ILE D N 1
ATOM 6689 C CA . ILE D 1 192 ? 32.844 40.371 26.003 1.00 33.43 190 ILE D CA 1
ATOM 6690 C C . ILE D 1 192 ? 32.912 38.996 26.736 1.00 34.53 190 ILE D C 1
ATOM 6691 O O . ILE D 1 192 ? 33.218 37.983 26.113 1.00 34.52 190 ILE D O 1
ATOM 6696 N N . ASP D 1 193 ? 32.593 38.956 28.034 1.00 35.65 191 ASP D N 1
ATOM 6697 C CA . ASP D 1 193 ? 32.581 37.688 28.805 1.00 36.56 191 ASP D CA 1
ATOM 6698 C C . ASP D 1 193 ? 31.753 36.583 28.153 1.00 36.86 191 ASP D C 1
ATOM 6699 O O . ASP D 1 193 ? 32.233 35.473 27.978 1.00 37.84 191 ASP D O 1
ATOM 6704 N N . LYS D 1 194 ? 30.514 36.886 27.788 1.00 37.20 192 LYS D N 1
ATOM 6705 C CA . LYS D 1 194 ? 29.626 35.903 27.162 1.00 37.20 192 LYS D CA 1
ATOM 6706 C C . LYS D 1 194 ? 29.876 35.668 25.652 1.00 37.64 192 LYS D C 1
ATOM 6707 O O . LYS D 1 194 ? 29.117 34.937 25.003 1.00 37.86 192 LYS D O 1
ATOM 6713 N N . GLU D 1 195 ? 30.917 36.298 25.099 1.00 38.01 193 GLU D N 1
ATOM 6714 C CA . GLU D 1 195 ? 31.273 36.185 23.677 1.00 38.09 193 GLU D CA 1
ATOM 6715 C C . GLU D 1 195 ? 30.092 36.443 22.738 1.00 37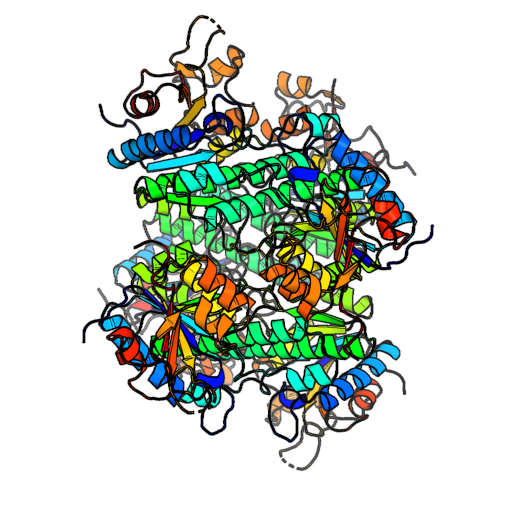.98 193 GLU D C 1
ATOM 6716 O O . GLU D 1 195 ? 29.887 35.695 21.779 1.00 38.25 193 GLU D O 1
ATOM 6722 N N . LEU D 1 196 ? 29.316 37.489 23.007 1.00 37.37 194 LEU D N 1
ATOM 6723 C CA . LEU D 1 196 ? 28.130 37.789 22.201 1.00 37.13 194 LEU D CA 1
ATOM 6724 C C . LEU D 1 196 ? 28.484 38.628 20.973 1.00 36.82 194 LEU D C 1
ATOM 6725 O O . LEU D 1 196 ? 29.499 39.323 20.967 1.00 36.29 194 LEU D O 1
ATOM 6730 N N . LYS D 1 197 ? 27.638 38.551 19.944 1.00 36.86 195 LYS D N 1
ATOM 6731 C CA . LYS D 1 197 ? 27.821 39.334 18.709 1.00 36.87 195 LYS D CA 1
ATOM 6732 C C . LYS D 1 197 ? 27.001 40.616 18.773 1.00 36.36 195 LYS D C 1
ATOM 6733 O O . LYS D 1 197 ? 25.771 40.578 18.788 1.00 36.72 195 LYS D O 1
ATOM 6739 N N . VAL D 1 198 ? 27.687 41.750 18.847 1.00 35.64 196 VAL D N 1
ATOM 6740 C CA . VAL D 1 198 ? 27.023 43.047 18.833 1.00 35.38 196 VAL D CA 1
ATOM 6741 C C . VAL D 1 198 ? 27.540 43.840 17.621 1.00 34.78 196 VAL D C 1
ATOM 6742 O O . VAL D 1 198 ? 26.788 44.164 16.692 1.00 35.37 196 VAL D O 1
ATOM 6746 N N . MET D 1 199 ? 28.829 44.131 17.629 1.00 33.95 197 MET D N 1
ATOM 6747 C CA . MET D 1 199 ? 29.479 44.716 16.467 1.00 33.21 197 MET D CA 1
ATOM 6748 C C . MET D 1 199 ? 30.937 44.323 16.487 1.00 32.30 197 MET D C 1
ATOM 6749 O O . MET D 1 199 ? 31.407 43.708 17.458 1.00 32.75 197 MET D O 1
ATOM 6754 N N . ASP D 1 200 ? 31.655 44.642 15.422 1.00 30.95 198 ASP D N 1
ATOM 6755 C CA . ASP D 1 200 ? 33.072 44.310 15.371 1.00 30.63 198 ASP D CA 1
ATOM 6756 C C . ASP D 1 200 ? 33.786 44.919 16.569 1.00 29.51 198 ASP D C 1
ATOM 6757 O O . ASP D 1 200 ? 33.382 45.979 17.082 1.00 28.92 198 ASP D O 1
ATOM 6762 N N . LEU D 1 201 ? 34.838 44.238 17.005 1.00 28.74 199 LEU D N 1
ATOM 6763 C CA . LEU D 1 201 ? 35.584 44.623 18.207 1.00 28.66 199 LEU D CA 1
ATOM 6764 C C . LEU D 1 201 ? 36.059 46.069 18.181 1.00 27.50 199 LEU D C 1
ATOM 6765 O O . LEU D 1 201 ? 36.056 46.727 19.217 1.00 27.64 199 LEU D O 1
ATOM 6770 N N . SER D 1 202 ? 36.460 46.574 17.018 1.00 26.48 200 SER D N 1
ATOM 6771 C CA . SER D 1 202 ? 36.950 47.966 16.930 1.00 26.38 200 SER D CA 1
ATOM 6772 C C . SER D 1 202 ? 35.845 48.973 17.275 1.00 25.18 200 SER D C 1
ATOM 6773 O O . SER D 1 202 ? 36.055 49.885 18.069 1.00 24.71 200 SER D O 1
ATOM 6776 N N . ALA D 1 203 ? 34.677 48.790 16.670 1.00 24.09 201 ALA D N 1
ATOM 6777 C CA . ALA D 1 203 ? 33.505 49.624 16.931 1.00 23.71 201 ALA D CA 1
ATOM 6778 C C . ALA D 1 203 ? 33.055 49.548 18.384 1.00 22.77 201 ALA D C 1
ATOM 6779 O O . ALA D 1 203 ? 32.827 50.578 19.025 1.00 20.98 201 ALA D O 1
ATOM 6781 N N . PHE D 1 204 ? 32.932 48.316 18.880 1.00 22.60 202 PHE D N 1
ATOM 6782 C CA . PHE D 1 204 ? 32.528 48.051 20.250 1.00 22.54 202 PHE D CA 1
ATOM 6783 C C . PHE D 1 204 ? 33.501 48.691 21.234 1.00 22.19 202 PHE D C 1
ATOM 6784 O O . PHE D 1 204 ? 33.071 49.238 22.237 1.00 21.19 202 PHE D O 1
ATOM 6792 N N . THR D 1 205 ? 34.796 48.638 20.920 1.00 22.28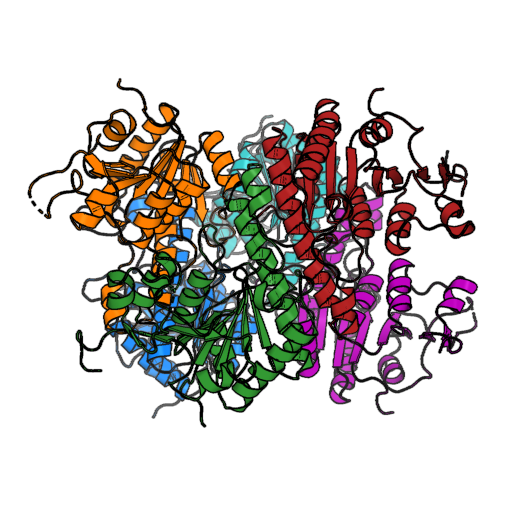 203 THR D N 1
ATOM 6793 C CA . THR D 1 205 ? 35.849 49.188 21.770 1.00 22.49 203 THR D CA 1
ATOM 6794 C C . THR D 1 205 ? 35.774 50.711 21.834 1.00 22.28 203 THR D C 1
ATOM 6795 O O . THR D 1 205 ? 35.966 51.284 22.892 1.00 22.51 203 THR D O 1
ATOM 6799 N N . LEU D 1 206 ? 35.494 51.364 20.702 1.00 21.70 204 LEU D N 1
ATOM 6800 C CA . LEU D 1 206 ? 35.304 52.815 20.679 1.00 21.72 204 LEU D CA 1
ATOM 6801 C C . LEU D 1 206 ? 34.099 53.211 21.524 1.00 21.14 204 LEU D C 1
ATOM 6802 O O . LEU D 1 206 ? 34.187 54.141 22.328 1.00 20.92 204 LEU D O 1
ATOM 6807 N N . ALA D 1 207 ? 32.983 52.496 21.367 1.00 20.82 205 ALA D N 1
ATOM 6808 C CA . ALA D 1 207 ? 31.778 52.786 22.144 1.00 21.40 205 ALA D CA 1
ATOM 6809 C C . ALA D 1 207 ? 32.042 52.615 23.666 1.00 21.94 205 ALA D C 1
ATOM 6810 O O . ALA D 1 207 ? 31.685 53.481 24.488 1.00 20.74 205 ALA D O 1
ATOM 6812 N N . ARG D 1 208 ? 32.713 51.523 24.002 1.00 22.33 206 ARG D N 1
ATOM 6813 C CA . ARG D 1 208 ? 33.082 51.205 25.374 1.00 23.39 206 ARG D CA 1
ATOM 6814 C C . ARG D 1 208 ? 34.009 52.245 26.050 1.00 23.54 206 ARG D C 1
ATOM 6815 O O . ARG D 1 208 ? 33.736 52.694 27.180 1.00 23.64 206 ARG D O 1
ATOM 6823 N N . ASP D 1 209 ? 35.095 52.615 25.371 1.00 23.09 207 ASP D N 1
ATOM 6824 C CA . ASP D 1 209 ? 36.070 53.534 25.957 1.00 23.41 207 ASP D CA 1
ATOM 6825 C C . ASP D 1 209 ? 35.450 54.901 26.208 1.00 22.99 207 ASP D C 1
ATOM 6826 O O . ASP D 1 209 ? 35.882 55.610 27.097 1.00 22.81 207 ASP D O 1
ATOM 6831 N N . HIS D 1 210 ? 34.435 55.261 25.418 1.00 22.59 208 HIS D N 1
ATOM 6832 C CA . HIS D 1 210 ? 33.798 56.559 25.515 1.00 22.16 208 HIS D CA 1
ATOM 6833 C C . HIS D 1 210 ? 32.450 56.507 26.222 1.00 21.74 208 HIS D C 1
ATOM 6834 O O . HIS D 1 210 ? 31.808 57.535 26.368 1.00 22.34 208 HIS D O 1
ATOM 6841 N N . GLY D 1 211 ? 32.036 55.326 26.667 1.00 20.90 209 GLY D N 1
ATOM 6842 C CA . GLY D 1 211 ? 30.779 55.159 27.387 1.00 20.27 209 GLY D CA 1
ATOM 6843 C C . GLY D 1 211 ? 29.500 55.400 26.600 1.00 20.15 209 GLY D C 1
ATOM 6844 O O . GLY D 1 211 ? 28.446 55.629 27.192 1.00 19.10 209 GLY D O 1
ATOM 6845 N N . MET D 1 212 ? 29.577 55.326 25.269 1.00 19.10 210 MET D N 1
ATOM 6846 C CA . MET D 1 212 ? 28.428 55.526 24.424 1.00 18.78 210 MET D CA 1
ATOM 6847 C C . MET D 1 212 ? 27.508 54.320 24.537 1.00 18.53 210 MET D C 1
ATOM 6848 O O . MET D 1 212 ? 27.903 53.221 24.161 1.00 18.68 210 MET D O 1
ATOM 6853 N N . PRO D 1 213 ? 26.267 54.517 25.035 1.00 18.30 211 PRO D N 1
ATOM 6854 C CA . PRO D 1 213 ? 25.367 53.380 25.070 1.00 18.58 211 PRO D CA 1
ATOM 6855 C C . PRO D 1 213 ? 24.849 53.024 23.671 1.00 19.25 211 PRO D C 1
ATOM 6856 O O . PRO D 1 213 ? 24.740 53.893 22.790 1.00 18.04 211 PRO D O 1
ATOM 6860 N N . ILE D 1 214 ? 24.527 51.743 23.483 1.00 20.38 212 ILE D N 1
ATOM 6861 C CA . ILE D 1 214 ? 24.002 51.233 22.203 1.00 20.62 212 ILE D CA 1
ATOM 6862 C C . ILE D 1 214 ? 22.661 50.561 22.448 1.00 20.82 212 ILE D C 1
ATOM 6863 O O . ILE D 1 214 ? 22.496 49.815 23.416 1.00 21.50 212 ILE D O 1
ATOM 6868 N N . ARG D 1 215 ? 21.689 50.859 21.602 1.00 20.55 213 ARG D N 1
ATOM 6869 C CA . ARG D 1 215 ? 20.462 50.074 21.535 1.00 20.83 213 ARG D CA 1
ATOM 6870 C C . ARG D 1 215 ? 20.373 49.295 20.233 1.00 21.04 213 ARG D C 1
ATOM 6871 O O . ARG D 1 215 ? 20.391 49.884 19.142 1.00 19.63 213 ARG D O 1
ATOM 6879 N N . VAL D 1 216 ? 20.193 47.987 20.369 1.00 21.38 214 VAL D N 1
ATOM 6880 C CA . VAL D 1 216 ? 20.005 47.087 19.245 1.00 22.29 214 VAL D CA 1
ATOM 6881 C C . VAL D 1 216 ? 18.523 46.738 19.191 1.00 22.77 214 VAL D C 1
ATOM 6882 O O . VAL D 1 216 ? 17.972 46.202 20.169 1.00 22.64 214 VAL D O 1
ATOM 6886 N N . PHE D 1 217 ? 17.873 47.060 18.069 1.00 23.26 215 PHE D N 1
ATOM 6887 C CA . PHE D 1 217 ? 16.420 46.911 17.939 1.00 24.29 215 PHE D CA 1
ATOM 6888 C C . PHE D 1 217 ? 15.994 46.532 16.514 1.00 25.18 215 PHE D C 1
ATOM 6889 O O . PHE D 1 217 ? 16.811 46.551 15.581 1.00 24.51 215 PHE D O 1
ATOM 6897 N N . ASN D 1 218 ? 14.714 46.194 16.353 1.00 26.98 216 ASN D N 1
ATOM 6898 C CA . ASN D 1 218 ? 14.182 45.678 15.066 1.00 28.22 216 ASN D CA 1
ATOM 6899 C C . ASN D 1 218 ? 13.483 46.802 14.281 1.00 29.15 216 ASN D C 1
ATOM 6900 O O . ASN D 1 218 ? 12.327 47.132 14.532 1.00 28.75 216 ASN D O 1
ATOM 6905 N N . MET D 1 219 ? 14.213 47.402 13.346 1.00 31.08 217 MET D N 1
ATOM 6906 C CA . MET D 1 219 ? 13.715 48.539 12.568 1.00 32.13 217 MET D CA 1
ATOM 6907 C C . MET D 1 219 ? 12.624 48.101 11.589 1.00 33.40 217 MET D C 1
ATOM 6908 O O . MET D 1 219 ? 11.770 48.908 11.192 1.00 34.23 217 MET D O 1
ATOM 6913 N N . GLY D 1 220 ? 12.645 46.815 11.229 1.00 34.49 218 GLY D N 1
ATOM 6914 C CA . GLY D 1 220 ? 11.638 46.220 10.368 1.00 34.97 218 GLY D CA 1
ATOM 6915 C C . GLY D 1 220 ? 10.254 46.111 10.980 1.00 35.87 218 GLY D C 1
ATOM 6916 O O . GLY D 1 220 ? 9.286 45.911 10.258 1.00 36.56 218 GLY D O 1
ATOM 6917 N N . LYS D 1 221 ? 10.158 46.202 12.307 1.00 36.54 219 LYS D N 1
ATOM 6918 C CA . LYS D 1 221 ? 8.873 46.297 12.998 1.00 36.33 219 LYS D CA 1
ATOM 6919 C C . LYS D 1 221 ? 8.411 47.748 13.012 1.00 36.71 219 LYS D C 1
ATOM 6920 O O . LYS D 1 221 ? 8.799 48.496 13.916 1.00 36.61 219 LYS D O 1
ATOM 6926 N N . PRO D 1 222 ? 7.580 48.169 12.025 1.00 36.84 220 PRO D N 1
ATOM 6927 C CA . PRO D 1 222 ? 6.972 49.488 12.184 1.00 35.99 220 PRO D CA 1
ATOM 6928 C C . PRO D 1 222 ? 6.630 49.802 13.650 1.00 35.38 220 PRO D C 1
ATOM 6929 O O . PRO D 1 222 ? 6.146 48.926 14.378 1.00 35.36 220 PRO D O 1
ATOM 6933 N N . GLY D 1 223 ? 6.936 51.027 14.076 1.00 34.19 221 GLY D N 1
ATOM 6934 C CA . GLY D 1 223 ? 6.696 51.455 15.455 1.00 33.20 221 GLY D CA 1
ATOM 6935 C C . GLY D 1 223 ? 7.819 51.218 16.452 1.00 31.88 221 GLY D C 1
ATOM 6936 O O . GLY D 1 223 ? 7.883 51.906 17.460 1.00 31.20 221 GLY D O 1
ATOM 6937 N N . ALA D 1 224 ? 8.690 50.245 16.184 1.00 31.09 222 ALA D N 1
ATOM 6938 C CA . ALA D 1 224 ? 9.805 49.911 17.087 1.00 30.68 222 ALA D CA 1
ATOM 6939 C C . ALA D 1 224 ? 10.748 51.074 17.376 1.00 30.00 222 ALA D C 1
ATOM 6940 O O . ALA D 1 224 ? 11.285 51.164 18.476 1.00 30.06 222 ALA D O 1
ATOM 6942 N N . LEU D 1 225 ? 10.959 51.944 16.389 1.00 29.12 223 LEU D N 1
ATOM 6943 C CA . LEU D 1 225 ? 11.881 53.073 16.531 1.00 29.01 223 LEU D CA 1
ATOM 6944 C C . LEU D 1 225 ? 11.386 54.092 17.558 1.00 28.39 223 LEU D C 1
ATOM 6945 O O . LEU D 1 225 ? 12.146 54.512 18.428 1.00 27.64 223 LEU D O 1
ATOM 6950 N N . ARG D 1 226 ? 10.118 54.484 17.441 1.00 28.42 224 ARG D N 1
ATOM 6951 C CA . ARG D 1 226 ? 9.473 55.358 18.420 1.00 28.41 224 ARG D CA 1
ATOM 6952 C C . ARG D 1 226 ? 9.506 54.780 19.851 1.00 27.60 224 ARG D C 1
ATOM 6953 O O . ARG D 1 226 ? 9.703 55.507 20.815 1.00 26.10 224 ARG D O 1
ATOM 6961 N N . GLN D 1 227 ? 9.276 53.479 19.975 1.00 27.28 225 GLN D N 1
ATOM 6962 C CA . GLN D 1 227 ? 9.344 52.818 21.270 1.00 27.53 225 GLN D CA 1
ATOM 6963 C C . GLN D 1 227 ? 10.759 52.820 21.844 1.00 26.53 225 GLN D C 1
ATOM 6964 O O . GLN D 1 227 ? 10.938 52.933 23.057 1.00 26.12 225 GLN D O 1
ATOM 6970 N N . VAL D 1 228 ? 11.769 52.698 20.988 1.00 25.91 226 VAL D N 1
ATOM 6971 C CA . VAL D 1 228 ? 13.151 52.739 21.471 1.00 25.68 226 VAL D CA 1
ATOM 6972 C C . VAL D 1 228 ? 13.479 54.114 22.029 1.00 25.40 226 VAL D C 1
ATOM 6973 O O . VAL D 1 228 ? 14.083 54.224 23.098 1.00 24.49 226 VAL D O 1
ATOM 6977 N N . VAL D 1 229 ? 13.052 55.146 21.303 1.00 25.09 227 VAL D N 1
ATOM 6978 C CA . VAL D 1 229 ? 13.332 56.523 21.637 1.00 25.99 227 VAL D CA 1
ATOM 6979 C C . VAL D 1 229 ? 12.494 57.017 22.829 1.00 26.40 227 VAL D C 1
ATOM 6980 O O . VAL D 1 229 ? 12.898 57.945 23.509 1.00 26.43 227 VAL D O 1
ATOM 6984 N N . THR D 1 230 ? 11.345 56.389 23.087 1.00 27.27 228 THR D N 1
ATOM 6985 C CA . THR D 1 230 ? 10.442 56.826 24.170 1.00 27.66 228 THR D CA 1
ATOM 6986 C C . THR D 1 230 ? 10.391 55.855 25.372 1.00 28.35 228 THR D C 1
ATOM 6987 O O . THR D 1 230 ? 9.620 56.050 26.301 1.00 28.53 228 THR D O 1
ATOM 6991 N N . GLY D 1 231 ? 11.211 54.816 25.367 1.00 29.02 229 GLY D N 1
ATOM 6992 C CA . GLY D 1 231 ? 11.177 53.870 26.469 1.00 29.73 229 GLY D CA 1
ATOM 6993 C C . GLY D 1 231 ? 12.360 52.940 26.535 1.00 30.55 229 GLY D C 1
ATOM 6994 O O . GLY D 1 231 ? 13.147 52.845 25.605 1.00 29.91 229 GLY D O 1
ATOM 6995 N N . THR D 1 232 ? 12.445 52.225 27.647 1.00 31.27 230 THR D N 1
ATOM 6996 C CA . THR D 1 232 ? 13.572 51.370 27.982 1.00 31.80 230 THR D CA 1
ATOM 6997 C C . THR D 1 232 ? 13.327 49.913 27.587 1.00 31.85 230 THR D C 1
ATOM 6998 O O . THR D 1 232 ? 14.268 49.110 27.540 1.00 32.10 230 THR D O 1
ATOM 7002 N N . GLU D 1 233 ? 12.071 49.577 27.280 1.00 31.67 231 GLU D N 1
ATOM 7003 C CA . GLU D 1 233 ? 11.669 48.179 27.099 1.00 31.74 231 GLU D CA 1
ATOM 7004 C C . GLU D 1 233 ? 12.032 47.539 25.745 1.00 31.13 231 GLU D C 1
ATOM 7005 O O . GLU D 1 233 ? 12.345 46.341 25.710 1.00 31.03 231 GLU D O 1
ATOM 7011 N N . GLU D 1 234 ? 11.985 48.295 24.641 1.00 30.33 232 GLU D N 1
ATOM 7012 C CA . GLU D 1 234 ? 12.228 47.689 23.304 1.00 29.78 232 GLU D CA 1
ATOM 7013 C C . GLU D 1 234 ? 13.699 47.424 23.004 1.00 29.04 232 GLU D C 1
ATOM 7014 O O . GLU D 1 234 ? 14.528 48.303 23.174 1.00 28.61 232 GLU D O 1
ATOM 7020 N N . GLY D 1 235 ? 14.008 46.200 22.567 1.00 27.52 233 GLY D N 1
ATOM 7021 C CA . GLY D 1 235 ? 15.363 45.817 22.206 1.00 27.29 233 GLY D CA 1
ATOM 7022 C C . GLY D 1 235 ? 16.317 45.510 23.348 1.00 26.62 233 GLY D C 1
ATOM 7023 O O . GLY D 1 235 ? 15.920 45.258 24.493 1.00 26.76 233 GLY D O 1
ATOM 7024 N N . THR D 1 236 ? 17.594 45.507 23.011 1.00 25.74 234 THR D N 1
ATOM 7025 C CA . THR D 1 236 ? 18.662 45.290 23.964 1.00 25.19 234 THR D CA 1
ATOM 7026 C C . THR D 1 236 ? 19.474 46.574 24.120 1.00 25.00 234 THR D C 1
ATOM 7027 O O . THR D 1 236 ? 19.873 47.182 23.123 1.00 23.98 234 THR D O 1
ATOM 7031 N N . THR D 1 237 ? 19.726 46.954 25.374 1.00 24.49 235 THR D N 1
ATOM 7032 C CA . THR D 1 237 ? 20.619 48.038 25.720 1.00 24.21 235 THR D CA 1
ATOM 7033 C C . THR D 1 237 ? 21.968 47.527 26.194 1.00 24.35 235 THR D C 1
ATOM 7034 O O . THR D 1 237 ? 22.053 46.691 27.110 1.00 23.58 235 THR D O 1
ATOM 7038 N N . ILE D 1 238 ? 23.023 48.047 25.573 1.00 23.86 236 ILE D N 1
ATOM 7039 C CA . ILE D 1 238 ? 24.391 47.802 26.004 1.00 24.11 236 ILE D CA 1
ATOM 7040 C C . ILE D 1 238 ? 24.941 49.117 26.576 1.00 24.28 236 ILE D C 1
ATOM 7041 O O . ILE D 1 238 ? 24.928 50.147 25.896 1.00 24.12 236 ILE D O 1
ATOM 7046 N N . CYS D 1 239 ? 25.402 49.098 27.823 1.00 24.39 237 CYS D N 1
ATOM 7047 C CA . CYS D 1 239 ? 25.986 50.299 28.426 1.00 24.55 237 CYS D CA 1
ATOM 7048 C C . CYS D 1 239 ? 27.002 49.973 29.534 1.00 23.98 237 CYS D C 1
ATOM 7049 O O . CYS D 1 239 ? 27.273 48.814 29.798 1.00 21.91 237 CYS D O 1
ATOM 7052 N N . GLU D 1 240 ? 27.588 51.002 30.150 1.00 24.55 238 GLU D N 1
ATOM 7053 C CA . GLU D 1 240 ? 28.606 50.784 31.189 1.00 25.28 238 GLU D CA 1
ATOM 7054 C C . GLU D 1 240 ? 27.963 50.092 32.393 1.00 24.73 238 GLU D C 1
ATOM 7055 O O . GLU D 1 240 ? 26.851 50.425 32.765 1.00 23.63 238 GLU D O 1
ATOM 7061 N N . GLY D 1 241 ? 28.649 49.100 32.959 1.00 25.50 239 GLY D N 1
ATOM 7062 C CA . GLY D 1 241 ? 28.167 48.406 34.147 1.00 26.24 239 GLY D CA 1
ATOM 7063 C C . GLY D 1 241 ? 28.191 49.321 35.360 1.00 26.71 239 GLY D C 1
ATOM 7064 O O . GLY D 1 241 ? 28.976 50.271 35.401 1.00 25.59 239 GLY D O 1
ATOM 7065 N N . HIS D 1 242 ? 27.342 49.011 36.342 1.00 27.50 240 HIS D N 1
ATOM 7066 C CA . HIS D 1 242 ? 27.101 49.865 37.521 1.00 29.27 240 HIS D CA 1
ATOM 7067 C C . HIS D 1 242 ? 28.293 50.001 38.477 1.00 31.02 240 HIS D C 1
ATOM 7068 O O . HIS D 1 242 ? 28.326 50.912 39.305 1.00 31.95 240 HIS D O 1
ATOM 7075 N N . HIS D 1 243 ? 29.263 49.106 38.365 1.00 33.72 241 HIS D N 1
ATOM 7076 C CA . HIS D 1 243 ? 30.242 48.901 39.435 1.00 35.63 241 HIS D CA 1
ATOM 7077 C C . HIS D 1 243 ? 31.549 49.669 39.261 1.00 37.36 241 HIS D C 1
ATOM 7078 O O . HIS D 1 243 ? 32.618 49.177 39.642 1.00 38.18 241 HIS D O 1
ATOM 7085 N N . HIS D 1 244 ? 31.466 50.892 38.727 1.00 39.54 242 HIS D N 1
ATOM 7086 C CA . HIS D 1 244 ? 32.660 51.722 38.473 1.00 40.23 242 HIS D CA 1
ATOM 7087 C C . HIS D 1 244 ? 32.675 53.041 39.258 1.00 41.42 242 HIS D C 1
ATOM 7088 O O . HIS D 1 244 ? 33.662 53.337 39.941 1.00 41.43 242 HIS D O 1
ATOM 7095 N N . HIS D 1 245 ? 31.577 53.805 39.187 1.00 42.57 243 HIS D N 1
ATOM 7096 C CA . HIS D 1 245 ? 31.570 55.255 39.498 1.00 43.24 243 HIS D CA 1
ATOM 7097 C C . HIS D 1 245 ? 30.499 55.791 40.468 1.00 43.89 243 HIS D C 1
ATOM 7098 O O . HIS D 1 245 ? 30.811 56.635 41.327 1.00 44.75 243 HIS D O 1
ATOM 7105 N N . HIS D 1 246 ? 29.257 55.324 40.299 1.00 44.14 244 HIS D N 1
ATOM 7106 C CA . HIS D 1 246 ? 28.013 55.960 40.817 1.00 44.06 244 HIS D CA 1
ATOM 7107 C C . HIS D 1 246 ? 27.337 56.727 39.678 1.00 44.29 244 HIS D C 1
ATOM 7108 O O . HIS D 1 246 ? 26.107 56.796 39.596 1.00 44.25 244 HIS D O 1
ATOM 7115 N N . SER E 1 4 ? 73.275 42.132 8.232 1.00 37.54 2 SER E N 1
ATOM 7116 C CA . SER E 1 4 ? 73.563 41.271 7.042 1.00 37.16 2 SER E CA 1
ATOM 7117 C C . SER E 1 4 ? 72.900 41.822 5.737 1.00 36.77 2 SER E C 1
ATOM 7118 O O . SER E 1 4 ? 73.200 42.959 5.300 1.00 36.53 2 SER E O 1
ATOM 7121 N N . GLN E 1 5 ? 72.040 41.010 5.115 1.00 35.65 3 GLN E N 1
ATOM 7122 C CA . GLN E 1 5 ? 71.206 41.431 3.995 1.00 34.37 3 GLN E CA 1
ATOM 7123 C C . GLN E 1 5 ? 69.775 41.631 4.497 1.00 32.66 3 GLN E C 1
ATOM 7124 O O . GLN E 1 5 ? 69.384 41.033 5.489 1.00 31.64 3 GLN E O 1
ATOM 7130 N N . PRO E 1 6 ? 68.988 42.477 3.811 1.00 31.42 4 PRO E N 1
ATOM 7131 C CA . PRO E 1 6 ? 67.658 42.791 4.361 1.00 30.24 4 PRO E CA 1
ATOM 7132 C C . PRO E 1 6 ? 66.695 41.614 4.261 1.00 28.73 4 PRO E C 1
ATOM 7133 O O . PRO E 1 6 ? 66.691 40.938 3.244 1.00 28.08 4 PRO E O 1
ATOM 7137 N N . ILE E 1 7 ? 65.902 41.375 5.312 1.00 27.18 5 ILE E N 1
ATOM 7138 C CA . ILE E 1 7 ? 64.862 40.331 5.302 1.00 25.99 5 ILE E CA 1
ATOM 7139 C C . ILE E 1 7 ? 63.451 40.801 4.843 1.00 25.17 5 ILE E C 1
ATOM 7140 O O . ILE E 1 7 ? 62.529 39.976 4.713 1.00 24.82 5 ILE E O 1
ATOM 7145 N N . TYR E 1 8 ? 63.312 42.102 4.560 1.00 23.63 6 TYR E N 1
ATOM 7146 C CA . TYR E 1 8 ? 62.060 42.713 4.100 1.00 22.54 6 TYR E CA 1
ATOM 7147 C C . TYR E 1 8 ? 62.238 43.419 2.767 1.00 21.61 6 TYR E C 1
ATOM 7148 O O . TYR E 1 8 ? 63.307 43.916 2.466 1.00 21.19 6 TYR E O 1
ATOM 7157 N N . LYS E 1 9 ? 61.183 43.481 1.966 1.00 21.66 7 LYS E N 1
ATOM 7158 C CA . LYS E 1 9 ? 61.202 44.258 0.708 1.00 22.08 7 LYS E CA 1
ATOM 7159 C C . LYS E 1 9 ? 60.648 45.679 0.928 1.00 21.00 7 LYS E C 1
ATOM 7160 O O . LYS E 1 9 ? 61.119 46.645 0.330 1.00 20.71 7 LYS E O 1
ATOM 7166 N N . ARG E 1 10 ? 59.653 45.771 1.806 1.00 19.99 8 ARG E N 1
ATOM 7167 C CA . ARG E 1 10 ? 58.913 47.006 2.058 1.00 19.02 8 ARG E CA 1
ATOM 7168 C C . ARG E 1 10 ? 58.547 47.036 3.522 1.00 17.96 8 ARG E C 1
ATOM 7169 O O . ARG E 1 10 ? 58.006 46.072 4.052 1.00 18.21 8 ARG E O 1
ATOM 7177 N N . ILE E 1 11 ? 58.882 48.134 4.191 1.00 18.11 9 ILE E N 1
ATOM 7178 C CA . ILE E 1 11 ? 58.569 48.324 5.610 1.00 17.69 9 ILE E CA 1
ATOM 7179 C C . ILE E 1 11 ? 57.750 49.584 5.822 1.00 17.44 9 ILE E C 1
ATOM 7180 O O . ILE E 1 11 ? 57.770 50.493 5.021 1.00 16.95 9 ILE E O 1
ATOM 7185 N N . LEU E 1 12 ? 57.024 49.603 6.919 1.00 17.80 10 LEU E N 1
ATOM 7186 C CA . LEU E 1 12 ? 56.474 50.812 7.467 1.00 18.24 10 LEU E CA 1
ATOM 7187 C C . LEU E 1 12 ? 57.100 51.002 8.836 1.00 18.51 10 LEU E C 1
ATOM 7188 O O . LEU E 1 12 ? 56.915 50.175 9.742 1.00 18.81 10 LEU E O 1
ATOM 7193 N N . LEU E 1 13 ? 57.874 52.073 8.952 1.00 18.50 11 LEU E N 1
ATOM 7194 C CA . LEU E 1 13 ? 58.523 52.471 10.174 1.00 19.20 11 LEU E CA 1
ATOM 7195 C C . LEU E 1 13 ? 57.669 53.519 10.921 1.00 19.66 11 LEU E C 1
ATOM 7196 O O . LEU E 1 13 ? 57.442 54.637 10.423 1.00 18.62 11 LEU E O 1
ATOM 7201 N N . LYS E 1 14 ? 57.184 53.157 12.106 1.00 20.57 12 LYS E N 1
ATOM 7202 C CA . LYS E 1 14 ? 56.419 54.075 12.944 1.00 21.56 12 LYS E CA 1
ATOM 7203 C C . LYS E 1 14 ? 57.285 54.651 14.050 1.00 22.59 12 LYS E C 1
ATOM 7204 O O . LYS E 1 14 ? 57.809 53.902 14.880 1.00 22.59 12 LYS E O 1
ATOM 7210 N N . LEU E 1 15 ? 57.424 55.975 14.063 1.00 23.68 13 LEU E N 1
ATOM 7211 C CA . LEU E 1 15 ? 58.131 56.689 15.123 1.00 24.81 13 LEU E CA 1
ATOM 7212 C C . LEU E 1 15 ? 57.161 57.615 15.850 1.00 25.16 13 LEU E C 1
ATOM 7213 O O . LEU E 1 15 ? 56.360 58.311 15.232 1.00 25.54 13 LEU E O 1
ATOM 7218 N N . SER E 1 16 ? 57.210 57.603 17.170 1.00 25.80 14 SER E N 1
ATOM 7219 C CA . SER E 1 16 ? 56.500 58.596 17.955 1.00 26.24 14 SER E CA 1
ATOM 7220 C C . SER E 1 16 ? 57.162 59.953 17.713 1.00 26.37 14 SER E C 1
ATOM 7221 O O . SER E 1 16 ? 58.337 60.024 17.344 1.00 25.41 14 SER E O 1
ATOM 7224 N N . GLY E 1 17 ? 56.421 61.033 17.928 1.00 27.04 15 GLY E N 1
ATOM 7225 C CA . GLY E 1 17 ? 57.033 62.368 17.843 1.00 28.02 15 GLY E CA 1
ATOM 7226 C C . GLY E 1 17 ? 58.185 62.495 18.831 1.00 28.17 15 GLY E C 1
ATOM 7227 O O . GLY E 1 17 ? 59.193 63.139 18.539 1.00 27.23 15 GLY E O 1
ATOM 7228 N N . GLU E 1 18 ? 58.056 61.816 19.971 1.00 29.44 16 GLU E N 1
ATOM 7229 C CA . GLU E 1 18 ? 59.080 61.833 21.029 1.00 31.29 16 GLU E CA 1
ATOM 7230 C C . GLU E 1 18 ? 60.439 61.268 20.601 1.00 32.14 16 GLU E C 1
ATOM 7231 O O . GLU E 1 18 ? 61.446 61.536 21.243 1.00 32.29 16 GLU E O 1
ATOM 7237 N N . ALA E 1 19 ? 60.470 60.479 19.530 1.00 33.59 17 ALA E N 1
ATOM 7238 C CA . ALA E 1 19 ? 61.726 60.023 18.950 1.00 34.35 17 ALA E CA 1
ATOM 7239 C C . ALA E 1 19 ? 62.565 61.186 18.394 1.00 35.55 17 ALA E C 1
ATOM 7240 O O . ALA E 1 19 ? 63.799 61.093 18.326 1.00 35.70 17 ALA E O 1
ATOM 7242 N N . LEU E 1 20 ? 61.905 62.278 18.005 1.00 36.49 18 LEU E N 1
ATOM 7243 C CA . LEU E 1 20 ? 62.608 63.429 17.433 1.00 37.51 18 LEU E CA 1
ATOM 7244 C C . LEU E 1 20 ? 63.152 64.414 18.476 1.00 38.24 18 LEU E C 1
ATOM 7245 O O . LEU E 1 20 ? 63.967 65.253 18.137 1.00 37.86 18 LEU E O 1
ATOM 7250 N N . GLN E 1 21 ? 62.710 64.292 19.729 1.00 39.89 19 GLN E N 1
ATOM 7251 C CA . GLN E 1 21 ? 63.082 65.219 20.810 1.00 41.52 19 GLN E CA 1
ATOM 7252 C C . GLN E 1 21 ? 64.498 65.032 21.323 1.00 42.72 19 GLN E C 1
ATOM 7253 O O . GLN E 1 21 ? 65.056 63.938 21.256 1.00 43.30 19 GLN E O 1
ATOM 7259 N N . GLY E 1 22 ? 65.045 66.102 21.897 1.00 44.31 20 GLY E N 1
ATOM 7260 C CA . GLY E 1 22 ? 66.346 66.046 22.571 1.00 45.29 20 GLY E CA 1
ATOM 7261 C C . GLY E 1 22 ? 66.194 65.989 24.084 1.00 46.40 20 GLY E C 1
ATOM 7262 O O . GLY E 1 22 ? 65.085 65.867 24.613 1.00 46.54 20 GLY E O 1
ATOM 7263 N N . GLU E 1 23 ? 67.321 66.091 24.782 1.00 47.85 21 GLU E N 1
ATOM 7264 C CA . GLU E 1 23 ? 67.330 66.190 26.247 1.00 48.55 21 GLU E CA 1
ATOM 7265 C C . GLU E 1 23 ? 66.530 67.410 26.769 1.00 49.20 21 GLU E C 1
ATOM 7266 O O . GLU E 1 23 ? 66.112 67.432 27.931 1.00 49.39 21 GLU E O 1
ATOM 7272 N N . ASP E 1 24 ? 66.308 68.401 25.896 1.00 49.62 22 ASP E N 1
ATOM 7273 C CA . ASP E 1 24 ? 65.575 69.632 26.241 1.00 49.55 22 ASP E CA 1
ATOM 7274 C C . ASP E 1 24 ? 64.062 69.432 26.386 1.00 49.65 22 ASP E C 1
ATOM 7275 O O . ASP E 1 24 ? 63.349 70.369 26.765 1.00 49.96 22 ASP E O 1
ATOM 7280 N N . GLY E 1 25 ? 63.570 68.237 26.058 1.00 49.12 23 GLY E N 1
ATOM 7281 C CA . GLY E 1 25 ? 62.215 67.836 26.434 1.00 48.40 23 GLY E CA 1
ATOM 7282 C C . GLY E 1 25 ? 61.103 68.250 25.485 1.00 48.12 23 GLY E C 1
ATOM 7283 O O . GLY E 1 25 ? 59.943 67.868 25.697 1.00 48.50 23 GLY E O 1
ATOM 7284 N N . LEU E 1 26 ? 61.424 69.028 24.446 1.00 47.04 24 LEU E N 1
ATOM 7285 C CA . LEU E 1 26 ? 60.409 69.382 23.450 1.00 46.01 24 LEU E CA 1
ATOM 7286 C C . LEU E 1 26 ? 61.011 69.614 22.057 1.00 44.92 24 LEU E C 1
ATOM 7287 O O . LEU E 1 26 ? 62.245 69.611 21.868 1.00 45.25 24 LEU E O 1
ATOM 7292 N N . GLY E 1 27 ? 60.119 69.736 21.077 1.00 42.78 25 GLY E N 1
ATOM 7293 C CA . GLY E 1 27 ? 60.488 70.151 19.743 1.00 41.37 25 GLY E CA 1
ATOM 7294 C C . GLY E 1 27 ? 61.172 69.089 18.907 1.00 39.56 25 GLY E C 1
ATOM 7295 O O . GLY E 1 27 ? 61.005 67.887 19.118 1.00 38.87 25 GLY E O 1
ATOM 7296 N N . ILE E 1 28 ? 61.934 69.567 17.936 1.00 37.69 26 ILE E N 1
ATOM 7297 C CA . ILE E 1 28 ? 62.665 68.732 17.021 1.00 37.03 26 ILE E CA 1
ATOM 7298 C C . ILE E 1 28 ? 64.146 69.032 17.207 1.00 35.99 26 ILE E C 1
ATOM 7299 O O . ILE E 1 28 ? 64.570 70.179 17.066 1.00 35.25 26 ILE E O 1
ATOM 7304 N N . ASP E 1 29 ? 64.921 67.992 17.502 1.00 35.27 27 ASP E N 1
ATOM 7305 C CA . ASP E 1 29 ? 66.376 68.097 17.635 1.00 34.51 27 ASP E CA 1
ATOM 7306 C C . ASP E 1 29 ? 67.029 67.799 16.290 1.00 33.56 27 ASP E C 1
ATOM 7307 O O . ASP E 1 29 ? 67.026 66.649 15.870 1.00 33.56 27 ASP E O 1
ATOM 7312 N N . PRO E 1 30 ? 67.582 68.831 15.610 1.00 32.42 28 PRO E N 1
ATOM 7313 C CA . PRO E 1 30 ? 68.129 68.624 14.274 1.00 32.29 28 PRO E CA 1
ATOM 7314 C C . PRO E 1 30 ? 69.174 67.493 14.146 1.00 31.47 28 PRO E C 1
ATOM 7315 O O . PRO E 1 30 ? 69.190 66.819 13.130 1.00 30.75 28 PRO E O 1
ATOM 7319 N N . ALA E 1 31 ? 70.024 67.307 15.160 1.00 31.16 29 ALA E N 1
ATOM 7320 C CA . ALA E 1 31 ? 71.021 66.225 15.165 1.00 31.09 29 ALA E CA 1
ATOM 7321 C C . ALA E 1 31 ? 70.377 64.830 15.233 1.00 30.40 29 ALA E C 1
ATOM 7322 O O . ALA E 1 31 ? 70.839 63.899 14.583 1.00 30.20 29 ALA E O 1
ATOM 7324 N N . ILE E 1 32 ? 69.319 64.687 16.016 1.00 30.76 30 ILE E N 1
ATOM 7325 C CA . ILE E 1 32 ? 68.607 63.401 16.111 1.00 30.96 30 ILE E CA 1
ATOM 7326 C C . ILE E 1 32 ? 67.910 63.106 14.784 1.00 30.68 30 ILE E C 1
ATOM 7327 O O . ILE E 1 32 ? 68.040 62.007 14.232 1.00 30.36 30 ILE E O 1
ATOM 7332 N N . LEU E 1 33 ? 67.214 64.114 14.260 1.00 30.71 31 LEU E N 1
ATOM 7333 C CA . LEU E 1 33 ? 66.544 64.030 12.972 1.00 30.69 31 LEU E CA 1
ATOM 7334 C C . LEU E 1 33 ? 67.492 63.602 11.858 1.00 30.66 31 LEU E C 1
ATOM 7335 O O . LEU E 1 33 ? 67.151 62.725 11.061 1.00 30.71 31 LEU E O 1
ATOM 7340 N N . ASP E 1 34 ? 68.670 64.223 11.787 1.00 30.51 32 ASP E N 1
ATOM 7341 C CA . ASP E 1 34 ? 69.640 63.898 10.732 1.00 30.69 32 ASP E CA 1
ATOM 7342 C C . ASP E 1 34 ? 70.249 62.493 10.896 1.00 30.40 32 ASP E C 1
ATOM 7343 O O . ASP E 1 34 ? 70.562 61.839 9.910 1.00 29.63 32 ASP E O 1
ATOM 7348 N N . ARG E 1 35 ? 70.415 62.035 12.135 1.00 30.87 33 ARG E N 1
ATOM 7349 C CA . ARG E 1 35 ? 70.853 60.651 12.388 1.00 30.60 33 ARG E CA 1
ATOM 7350 C C . ARG E 1 35 ? 69.820 59.669 11.837 1.00 29.88 33 ARG E C 1
ATOM 7351 O O . ARG E 1 35 ? 70.157 58.717 11.152 1.00 29.12 33 ARG E O 1
ATOM 7359 N N . MET E 1 36 ? 68.546 59.934 12.093 1.00 29.75 34 MET E N 1
ATOM 7360 C CA . MET E 1 36 ? 67.491 59.108 11.542 1.00 30.41 34 MET E CA 1
ATOM 7361 C C . MET E 1 36 ? 67.505 59.084 10.020 1.00 29.17 34 MET E C 1
ATOM 7362 O O . MET E 1 36 ? 67.305 58.023 9.434 1.00 27.60 34 MET E O 1
ATOM 7367 N N . ALA E 1 37 ? 67.765 60.239 9.399 1.00 28.20 35 ALA E N 1
ATOM 7368 C CA . ALA E 1 37 ? 67.800 60.355 7.936 1.00 28.58 35 ALA E CA 1
ATOM 7369 C C . ALA E 1 37 ? 68.916 59.526 7.310 1.00 28.15 35 ALA E C 1
ATOM 7370 O O . ALA E 1 37 ? 68.712 58.936 6.258 1.00 27.45 35 ALA E O 1
ATOM 7372 N N . VAL E 1 38 ? 70.087 59.505 7.952 1.00 27.82 36 VAL E N 1
ATOM 7373 C CA . VAL E 1 38 ? 71.215 58.674 7.496 1.00 28.51 36 VAL E CA 1
ATOM 7374 C C . VAL E 1 38 ? 70.913 57.175 7.712 1.00 27.87 36 VAL E C 1
ATOM 7375 O O . VAL E 1 38 ? 71.188 56.359 6.837 1.00 27.44 36 VAL E O 1
ATOM 7379 N N . GLU E 1 39 ? 70.310 56.825 8.848 1.00 28.16 37 GLU E N 1
ATOM 7380 C CA . GLU E 1 39 ? 69.832 55.445 9.069 1.00 28.56 37 GLU E CA 1
ATOM 7381 C C . GLU E 1 39 ? 68.807 54.969 8.031 1.00 28.00 37 GLU E C 1
ATOM 7382 O O . GLU E 1 39 ? 68.816 53.790 7.653 1.00 27.94 37 GLU E O 1
ATOM 7388 N N . ILE E 1 40 ? 67.930 55.871 7.574 1.00 27.10 38 ILE E N 1
ATOM 7389 C CA . ILE E 1 40 ? 66.936 55.556 6.540 1.00 27.01 38 ILE E CA 1
ATOM 7390 C C . ILE E 1 40 ? 67.614 55.477 5.182 1.00 26.79 38 ILE E C 1
ATOM 7391 O O . ILE E 1 40 ? 67.248 54.637 4.342 1.00 25.68 38 ILE E O 1
ATOM 7396 N N . LYS E 1 41 ? 68.592 56.355 4.952 1.00 26.75 39 LYS E N 1
ATOM 7397 C CA . LYS E 1 41 ? 69.387 56.284 3.726 1.00 27.13 39 LYS E CA 1
ATOM 7398 C C . LYS E 1 41 ? 70.043 54.907 3.579 1.00 27.08 39 LYS E C 1
ATOM 7399 O O . LYS E 1 41 ? 70.086 54.357 2.480 1.00 27.01 39 LYS E O 1
ATOM 7405 N N . GLU E 1 42 ? 70.570 54.354 4.669 1.00 27.47 40 GLU E N 1
ATOM 7406 C CA . GLU E 1 42 ? 71.272 53.084 4.545 1.00 28.13 40 GLU E CA 1
ATOM 7407 C C . GLU E 1 42 ? 70.342 51.908 4.232 1.00 27.46 40 GLU E C 1
ATOM 7408 O O . GLU E 1 42 ? 70.746 51.030 3.508 1.00 27.36 40 GLU E O 1
ATOM 7414 N N . LEU E 1 43 ? 69.088 51.932 4.685 1.00 26.98 41 LEU E N 1
ATOM 7415 C CA . LEU E 1 43 ? 68.075 50.966 4.214 1.00 26.56 41 LEU E CA 1
ATOM 7416 C C . LEU E 1 43 ? 67.745 51.138 2.739 1.00 26.21 41 LEU E C 1
ATOM 7417 O O . LEU E 1 43 ? 67.661 50.159 2.010 1.00 24.67 41 LEU E O 1
ATOM 7422 N N . VAL E 1 44 ? 67.558 52.389 2.308 1.00 26.12 42 VAL E N 1
ATOM 7423 C CA . VAL E 1 44 ? 67.260 52.688 0.911 1.00 27.38 42 VAL E CA 1
ATOM 7424 C C . VAL E 1 44 ? 68.356 52.134 -0.015 1.00 27.89 42 VAL E C 1
ATOM 7425 O O . VAL E 1 44 ? 68.059 51.521 -1.035 1.00 27.40 42 VAL E O 1
ATOM 7429 N N . GLU E 1 45 ? 69.615 52.357 0.339 1.00 29.11 43 GLU E N 1
ATOM 7430 C CA . GLU E 1 45 ? 70.719 51.851 -0.491 1.00 30.67 43 GLU E CA 1
ATOM 7431 C C . GLU E 1 45 ? 70.986 50.328 -0.308 1.00 30.86 43 GLU E C 1
ATOM 7432 O O . GLU E 1 45 ? 71.688 49.717 -1.117 1.00 31.33 43 GLU E O 1
ATOM 7438 N N . MET E 1 46 ? 70.373 49.717 0.712 1.00 30.87 44 MET E N 1
ATOM 7439 C CA . MET E 1 46 ? 70.239 48.252 0.782 1.00 30.82 44 MET E CA 1
ATOM 7440 C C . MET E 1 46 ? 69.110 47.707 -0.104 1.00 29.59 44 MET E C 1
ATOM 7441 O O . MET E 1 46 ? 68.954 46.488 -0.239 1.00 30.02 44 MET E O 1
ATOM 7446 N N . GLY E 1 47 ? 68.305 48.598 -0.675 1.00 27.82 45 GLY E N 1
ATOM 7447 C CA . GLY E 1 47 ? 67.206 48.220 -1.565 1.00 26.96 45 GLY E CA 1
ATOM 7448 C C . GLY E 1 47 ? 65.819 48.114 -0.935 1.00 25.65 45 GLY E C 1
ATOM 7449 O O . GLY E 1 47 ? 64.860 47.756 -1.614 1.00 26.56 45 GLY E O 1
ATOM 7450 N N . VAL E 1 48 ? 65.703 48.423 0.350 1.00 24.24 46 VAL E N 1
ATOM 7451 C CA . VAL E 1 48 ? 64.428 48.391 1.046 1.00 23.46 46 VAL E CA 1
ATOM 7452 C C . VAL E 1 48 ? 63.569 49.642 0.697 1.00 22.56 46 VAL E C 1
ATOM 7453 O O . VAL E 1 48 ? 64.056 50.773 0.691 1.00 22.55 46 VAL E O 1
ATOM 7457 N N . GLU E 1 49 ? 62.294 49.406 0.424 1.00 21.78 47 GLU E N 1
ATOM 7458 C CA . GLU E 1 49 ? 61.292 50.461 0.271 1.00 21.55 47 GLU E CA 1
ATOM 7459 C C . GLU E 1 49 ? 60.734 50.858 1.641 1.00 20.72 47 GLU E C 1
ATOM 7460 O O . GLU E 1 49 ? 60.248 50.023 2.414 1.00 19.79 47 GLU E O 1
ATOM 7466 N N . VAL E 1 50 ? 60.845 52.142 1.951 1.00 19.99 48 VAL E N 1
ATOM 7467 C CA . VAL E 1 50 ? 60.620 52.630 3.297 1.00 19.94 48 VAL E CA 1
ATOM 7468 C C . VAL E 1 50 ? 59.487 53.649 3.259 1.00 19.59 48 VAL E C 1
ATOM 7469 O O . VAL E 1 50 ? 59.524 54.618 2.473 1.00 18.44 48 VAL E O 1
ATOM 7473 N N . SER E 1 51 ? 58.458 53.384 4.057 1.00 18.94 49 SER E N 1
ATOM 7474 C CA . SER E 1 51 ? 57.462 54.389 4.394 1.00 19.11 49 SER E CA 1
ATOM 7475 C C . SER E 1 51 ? 57.595 54.688 5.887 1.00 18.90 49 SER E C 1
ATOM 7476 O O . SER E 1 51 ? 58.083 53.855 6.660 1.00 19.95 49 SER E O 1
ATOM 7479 N N . VAL E 1 52 ? 57.183 55.880 6.280 1.00 19.03 50 VAL E N 1
ATOM 7480 C CA . VAL E 1 52 ? 57.351 56.360 7.655 1.00 19.26 50 VAL E CA 1
ATOM 7481 C C . VAL E 1 52 ? 56.032 56.942 8.112 1.00 19.49 50 VAL E C 1
ATOM 7482 O O . VAL E 1 52 ? 55.405 57.720 7.360 1.00 18.81 50 VAL E O 1
ATOM 7486 N N . VAL E 1 53 ? 55.595 56.535 9.307 1.00 19.56 51 VAL E N 1
ATOM 7487 C CA . VAL E 1 53 ? 54.509 57.208 10.049 1.00 20.12 51 VAL E CA 1
ATOM 7488 C C . VAL E 1 53 ? 55.072 57.913 11.305 1.00 20.46 51 VAL E C 1
ATOM 7489 O O . VAL E 1 53 ? 55.745 57.291 12.134 1.00 19.68 51 VAL E O 1
ATOM 7493 N N . LEU E 1 54 ? 54.800 59.218 11.423 1.00 20.79 52 LEU E N 1
ATOM 7494 C CA . LEU E 1 54 ? 55.238 60.008 12.573 1.00 21.16 52 LEU E CA 1
ATOM 7495 C C . LEU E 1 54 ? 54.069 60.460 13.438 1.00 20.79 52 LEU E C 1
ATOM 7496 O O . LEU E 1 54 ? 52.995 60.831 12.934 1.00 20.75 52 LEU E O 1
ATOM 7501 N N . GLY E 1 55 ? 54.283 60.381 14.747 1.00 19.99 53 GLY E N 1
ATOM 7502 C CA . GLY E 1 55 ? 53.400 60.967 15.725 1.00 19.71 53 GLY E CA 1
ATOM 7503 C C . GLY E 1 55 ? 53.754 62.433 15.945 1.00 19.13 53 GLY E C 1
ATOM 7504 O O . GLY E 1 55 ? 54.642 62.962 15.291 1.00 18.58 53 GLY E O 1
ATOM 7505 N N . GLY E 1 56 ? 53.041 63.082 16.859 1.00 19.24 54 GLY E N 1
ATOM 7506 C CA . GLY E 1 56 ? 53.170 64.531 17.072 1.00 19.54 54 GLY E CA 1
ATOM 7507 C C . GLY E 1 56 ? 53.433 64.932 18.509 1.00 19.90 54 GLY E C 1
ATOM 7508 O O . GLY E 1 56 ? 53.437 66.128 18.823 1.00 19.52 54 GLY E O 1
ATOM 7509 N N . GLY E 1 57 ? 53.689 63.943 19.373 1.00 20.09 55 GLY E N 1
ATOM 7510 C CA . GLY E 1 57 ? 53.833 64.168 20.800 1.00 20.10 55 GLY E CA 1
ATOM 7511 C C . GLY E 1 57 ? 55.002 65.019 21.280 1.00 20.06 55 GLY E C 1
ATOM 7512 O O . GLY E 1 57 ? 54.958 65.519 22.373 1.00 20.90 55 GLY E O 1
ATOM 7513 N N . ASN E 1 58 ? 56.052 65.151 20.481 1.00 20.55 56 ASN E N 1
ATOM 7514 C CA . ASN E 1 58 ? 57.123 66.137 20.712 1.00 20.49 56 ASN E CA 1
ATOM 7515 C C . ASN E 1 58 ? 56.709 67.613 20.569 1.00 21.17 56 ASN E C 1
ATOM 7516 O O . ASN E 1 58 ? 57.390 68.511 21.067 1.00 20.60 56 ASN E O 1
ATOM 7521 N N . LEU E 1 59 ? 55.610 67.859 19.866 1.00 21.91 57 LEU E N 1
ATOM 7522 C CA . LEU E 1 59 ? 55.166 69.215 19.593 1.00 23.31 57 LEU E CA 1
ATOM 7523 C C . LEU E 1 59 ? 53.881 69.553 20.295 1.00 24.20 57 LEU E C 1
ATOM 7524 O O . LEU E 1 59 ? 53.647 70.719 20.575 1.00 24.96 57 LEU E O 1
ATOM 7529 N N . PHE E 1 60 ? 53.009 68.565 20.498 1.00 25.42 58 PHE E N 1
ATOM 7530 C CA . PHE E 1 60 ? 51.760 68.806 21.209 1.00 26.20 58 PHE E CA 1
ATOM 7531 C C . PHE E 1 60 ? 51.416 67.688 22.173 1.00 27.14 58 PHE E C 1
ATOM 7532 O O . PHE E 1 60 ? 51.248 66.544 21.778 1.00 26.80 58 PHE E O 1
ATOM 7540 N N . ARG E 1 61 ? 51.311 68.056 23.445 1.00 28.63 59 ARG E N 1
ATOM 7541 C CA . ARG E 1 61 ? 50.815 67.183 24.499 1.00 29.47 59 ARG E CA 1
ATOM 7542 C C . ARG E 1 61 ? 49.511 67.827 24.962 1.00 29.79 59 ARG E C 1
ATOM 7543 O O . ARG E 1 61 ? 49.510 68.965 25.448 1.00 30.27 59 ARG E O 1
ATOM 7551 N N . GLY E 1 62 ? 48.404 67.120 24.803 1.00 29.55 60 GLY E N 1
ATOM 7552 C CA . GLY E 1 62 ? 47.093 67.702 25.077 1.00 29.89 60 GLY E CA 1
ATOM 7553 C C . GLY E 1 62 ? 46.555 67.563 26.494 1.00 29.42 60 GLY E C 1
ATOM 7554 O O . GLY E 1 62 ? 45.472 68.036 26.761 1.00 28.55 60 GLY E O 1
ATOM 7555 N N . ALA E 1 63 ? 47.302 66.914 27.393 1.00 29.73 61 ALA E N 1
ATOM 7556 C CA . ALA E 1 63 ? 46.769 66.531 28.722 1.00 29.84 61 ALA E CA 1
ATOM 7557 C C . ALA E 1 63 ? 46.297 67.730 29.551 1.00 29.42 61 ALA E C 1
ATOM 7558 O O . ALA E 1 63 ? 45.214 67.707 30.122 1.00 29.83 61 ALA E O 1
ATOM 7560 N N . LYS E 1 64 ? 47.092 68.788 29.578 1.00 29.89 62 LYS E N 1
ATOM 7561 C CA . LYS E 1 64 ? 46.739 70.021 30.314 1.00 29.94 62 LYS E CA 1
ATOM 7562 C C . LYS E 1 64 ? 45.483 70.722 29.784 1.00 29.58 62 LYS E C 1
ATOM 7563 O O . LYS E 1 64 ? 44.612 71.122 30.548 1.00 29.18 62 LYS E O 1
ATOM 7569 N N . LEU E 1 65 ? 45.400 70.889 28.469 1.00 29.60 63 LEU E N 1
ATOM 7570 C CA . LEU E 1 65 ? 44.205 71.490 27.858 1.00 29.39 63 LEU E CA 1
ATOM 7571 C C . LEU E 1 65 ? 42.977 70.598 28.013 1.00 28.76 63 LEU E C 1
ATOM 7572 O O . LEU E 1 65 ? 41.875 71.098 28.174 1.00 28.18 63 LEU E O 1
ATOM 7577 N N . ALA E 1 66 ? 43.168 69.284 27.947 1.00 28.77 64 ALA E N 1
ATOM 7578 C CA . ALA E 1 66 ? 42.093 68.328 28.225 1.00 29.07 64 ALA E CA 1
ATOM 7579 C C . ALA E 1 66 ? 41.585 68.472 29.660 1.00 29.17 64 ALA E C 1
ATOM 7580 O O . ALA E 1 66 ? 40.375 68.384 29.918 1.00 29.78 64 ALA E O 1
ATOM 7582 N N . LYS E 1 67 ? 42.518 68.670 30.590 1.00 29.99 65 LYS E N 1
ATOM 7583 C CA . LYS E 1 67 ? 42.190 68.868 31.998 1.00 29.54 65 LYS E CA 1
ATOM 7584 C C . LYS E 1 67 ? 41.335 70.107 32.161 1.00 29.07 65 LYS E C 1
ATOM 7585 O O . LYS E 1 67 ? 40.361 70.100 32.904 1.00 28.98 65 LYS E O 1
ATOM 7591 N N . ALA E 1 68 ? 41.688 71.158 31.423 1.00 28.64 66 ALA E N 1
ATOM 7592 C CA . ALA E 1 68 ? 40.953 72.428 31.436 1.00 27.85 66 ALA E CA 1
ATOM 7593 C C . ALA E 1 68 ? 39.597 72.367 30.724 1.00 27.70 66 ALA E C 1
ATOM 7594 O O . ALA E 1 68 ? 38.824 73.310 30.790 1.00 27.95 66 ALA E O 1
ATOM 7596 N N . GLY E 1 69 ? 39.315 71.278 30.017 1.00 27.03 67 GLY E N 1
ATOM 7597 C CA . GLY E 1 69 ? 38.012 71.094 29.382 1.00 26.17 67 GLY E CA 1
ATOM 7598 C C . GLY E 1 69 ? 38.017 71.076 27.863 1.00 25.31 67 GLY E C 1
ATOM 7599 O O . GLY E 1 69 ? 36.955 71.037 27.248 1.00 24.55 67 GLY E O 1
ATOM 7600 N N . MET E 1 70 ? 39.188 71.091 27.237 1.00 24.85 68 MET E N 1
ATOM 7601 C CA . MET E 1 70 ? 39.211 71.098 25.778 1.00 24.72 68 MET E CA 1
ATOM 7602 C C . MET E 1 70 ? 38.557 69.858 25.194 1.00 23.61 68 MET E C 1
ATOM 7603 O O . MET E 1 70 ? 38.797 68.754 25.651 1.00 23.07 68 MET E O 1
ATOM 7608 N N . ASN E 1 71 ? 37.732 70.065 24.180 1.00 22.85 69 ASN E N 1
ATOM 7609 C CA . ASN E 1 71 ? 37.106 68.972 23.438 1.00 22.73 69 ASN E CA 1
ATOM 7610 C C . ASN E 1 71 ? 38.172 68.047 22.842 1.00 22.20 69 ASN E C 1
ATOM 7611 O O . ASN E 1 71 ? 39.127 68.516 22.216 1.00 21.55 69 ASN E O 1
ATOM 7616 N N . ARG E 1 72 ? 38.016 66.732 23.033 1.00 22.43 70 ARG E N 1
ATOM 7617 C CA . ARG E 1 72 ? 39.036 65.762 22.573 1.00 21.48 70 ARG E CA 1
ATOM 7618 C C . ARG E 1 72 ? 39.136 65.685 21.041 1.00 19.65 70 ARG E C 1
ATOM 7619 O O . ARG E 1 72 ? 40.188 65.418 20.510 1.00 19.25 70 ARG E O 1
ATOM 7627 N N . VAL E 1 73 ? 38.051 65.934 20.341 1.00 18.44 71 VAL E N 1
ATOM 7628 C CA . VAL E 1 73 ? 38.110 66.110 18.875 1.00 18.28 71 VAL E CA 1
ATOM 7629 C C . VAL E 1 73 ? 39.132 67.183 18.473 1.00 17.41 71 VAL E C 1
ATOM 7630 O O . VAL E 1 73 ? 39.969 66.959 17.627 1.00 16.55 71 VAL E O 1
ATOM 7634 N N . VAL E 1 74 ? 39.064 68.339 19.144 1.00 17.47 72 VAL E N 1
ATOM 7635 C CA . VAL E 1 74 ? 39.947 69.473 18.907 1.00 16.51 72 VAL E CA 1
ATOM 7636 C C . VAL E 1 74 ? 41.412 69.134 19.240 1.00 16.48 72 VAL E C 1
ATOM 7637 O O . VAL E 1 74 ? 42.298 69.414 18.436 1.00 15.22 72 VAL E O 1
ATOM 7641 N N . GLY E 1 75 ? 41.643 68.497 20.395 1.00 15.87 73 GLY E N 1
ATOM 7642 C CA . GLY E 1 75 ? 42.958 67.958 20.768 1.00 15.87 73 GLY E CA 1
ATOM 7643 C C . GLY E 1 75 ? 43.530 67.000 19.736 1.00 15.75 73 GLY E C 1
ATOM 7644 O O . GLY E 1 75 ? 44.714 67.070 19.385 1.00 15.23 73 GLY E O 1
ATOM 7645 N N . ASP E 1 76 ? 42.685 66.121 19.206 1.00 15.64 74 ASP E N 1
ATOM 7646 C CA . ASP E 1 76 ? 43.136 65.193 18.172 1.00 16.13 74 ASP E CA 1
ATOM 7647 C C . ASP E 1 76 ? 43.488 65.937 16.869 1.00 16.10 74 ASP E C 1
ATOM 7648 O O . ASP E 1 76 ? 44.486 65.613 16.229 1.00 16.65 74 ASP E O 1
ATOM 7653 N N . HIS E 1 77 ? 42.704 66.944 16.501 1.00 15.55 75 HIS E N 1
ATOM 7654 C CA . HIS E 1 77 ? 43.008 67.753 15.300 1.00 15.98 75 HIS E CA 1
ATOM 7655 C C . HIS E 1 77 ? 44.341 68.487 15.403 1.00 15.63 75 HIS E C 1
ATOM 7656 O O . HIS E 1 77 ? 45.145 68.487 14.468 1.00 15.18 75 HIS E O 1
ATOM 7663 N N . MET E 1 78 ? 44.582 69.081 16.557 1.00 15.60 76 MET E N 1
ATOM 7664 C CA . MET E 1 78 ? 45.859 69.696 16.854 1.00 15.91 76 MET E CA 1
ATOM 7665 C C . MET E 1 78 ? 46.999 68.709 16.688 1.00 15.56 76 MET E C 1
ATOM 7666 O O . MET E 1 78 ? 47.973 69.005 16.013 1.00 15.07 76 MET E O 1
ATOM 7671 N N . GLY E 1 79 ? 46.868 67.523 17.298 1.00 15.50 77 GLY E N 1
ATOM 7672 C CA . GLY E 1 79 ? 47.851 66.452 17.156 1.00 15.76 77 GLY E CA 1
ATOM 7673 C C . GLY E 1 79 ? 48.124 66.059 15.717 1.00 15.85 77 GLY E C 1
ATOM 7674 O O . GLY E 1 79 ? 49.271 65.793 15.354 1.00 14.93 77 GLY E O 1
ATOM 7675 N N . MET E 1 80 ? 47.080 66.002 14.901 1.00 16.24 78 MET E N 1
ATOM 7676 C CA . MET E 1 80 ? 47.240 65.642 13.484 1.00 17.76 78 MET E CA 1
ATOM 7677 C C . MET E 1 80 ? 48.047 66.697 12.720 1.00 17.24 78 MET E C 1
ATOM 7678 O O . MET E 1 80 ? 48.895 66.354 11.880 1.00 17.30 78 MET E O 1
ATOM 7683 N N . LEU E 1 81 ? 47.782 67.975 13.007 1.00 16.36 79 LEU E N 1
ATOM 7684 C CA . LEU E 1 81 ? 48.540 69.090 12.413 1.00 16.42 79 LEU E CA 1
ATOM 7685 C C . LEU E 1 81 ? 50.024 69.020 12.788 1.00 15.53 79 LEU E C 1
ATOM 7686 O O . LEU E 1 81 ? 50.893 69.192 11.935 1.00 15.13 79 LEU E O 1
ATOM 7691 N N . ALA E 1 82 ? 50.288 68.714 14.056 1.00 14.88 80 ALA E N 1
ATOM 7692 C CA . ALA E 1 82 ? 51.636 68.474 14.572 1.00 15.01 80 ALA E CA 1
ATOM 7693 C C . ALA E 1 82 ? 52.393 67.349 13.859 1.00 14.66 80 ALA E C 1
ATOM 7694 O O . ALA E 1 82 ? 53.603 67.430 13.705 1.00 14.98 80 ALA E O 1
ATOM 7696 N N . THR E 1 83 ? 51.701 66.290 13.435 1.00 14.22 81 THR E N 1
ATOM 7697 C CA . THR E 1 83 ? 52.366 65.235 12.656 1.00 14.28 81 THR E CA 1
ATOM 7698 C C . THR E 1 83 ? 52.817 65.721 11.283 1.00 14.10 81 THR E C 1
ATOM 7699 O O . THR E 1 83 ? 53.815 65.230 10.776 1.00 14.32 81 THR E O 1
ATOM 7703 N N . VAL E 1 84 ? 52.076 66.678 10.695 1.00 14.63 82 VAL E N 1
ATOM 7704 C CA . VAL E 1 84 ? 52.443 67.269 9.399 1.00 13.91 82 VAL E CA 1
ATOM 7705 C C . VAL E 1 84 ? 53.729 68.092 9.541 1.00 14.35 82 VAL E C 1
ATOM 7706 O O . VAL E 1 84 ? 54.606 68.038 8.691 1.00 14.27 82 VAL E O 1
ATOM 7710 N N . MET E 1 85 ? 53.827 68.880 10.612 1.00 14.80 83 MET E N 1
ATOM 7711 C CA . MET E 1 85 ? 55.033 69.631 10.915 1.00 14.76 83 MET E CA 1
ATOM 7712 C C . MET E 1 85 ? 56.261 68.717 11.038 1.00 14.24 83 MET E C 1
ATOM 7713 O O . MET E 1 85 ? 57.298 68.978 10.449 1.00 15.39 83 MET E O 1
ATOM 7718 N N . ASN E 1 86 ? 56.142 67.637 11.805 1.00 13.67 84 ASN E N 1
ATOM 7719 C CA . ASN E 1 86 ? 57.195 66.623 11.878 1.00 13.22 84 ASN E CA 1
ATOM 7720 C C . ASN E 1 86 ? 57.490 66.001 10.523 1.00 12.25 84 ASN E C 1
ATOM 7721 O O . ASN E 1 86 ? 58.639 65.803 10.180 1.00 10.84 84 ASN E O 1
ATOM 7726 N N . GLY E 1 87 ? 56.446 65.719 9.760 1.00 12.15 85 GLY E N 1
ATOM 7727 C CA . GLY E 1 87 ? 56.618 65.176 8.427 1.00 12.67 85 GLY E CA 1
ATOM 7728 C C . GLY E 1 87 ? 57.381 66.081 7.490 1.00 12.57 85 GLY E C 1
ATOM 7729 O O . GLY E 1 87 ? 58.176 65.601 6.674 1.00 11.99 85 GLY E O 1
ATOM 7730 N N . LEU E 1 88 ? 57.173 67.397 7.627 1.00 13.38 86 LEU E N 1
ATOM 7731 C CA . LEU E 1 88 ? 57.881 68.374 6.792 1.00 13.91 86 LEU E CA 1
ATOM 7732 C C . LEU E 1 88 ? 59.362 68.448 7.195 1.00 14.01 86 LEU E C 1
ATOM 7733 O O . LEU E 1 88 ? 60.241 68.586 6.350 1.00 13.73 86 LEU E O 1
ATOM 7738 N N . ALA E 1 89 ? 59.630 68.379 8.494 1.00 14.56 87 ALA E N 1
ATOM 7739 C CA . ALA E 1 89 ? 60.988 68.401 8.976 1.00 15.43 87 ALA E CA 1
ATOM 7740 C C . ALA E 1 89 ? 61.733 67.173 8.467 1.00 16.20 87 ALA E C 1
ATOM 7741 O O . ALA E 1 89 ? 62.882 67.289 8.068 1.00 16.95 87 ALA E O 1
ATOM 7743 N N . MET E 1 90 ? 61.074 66.014 8.469 1.00 17.54 88 MET E N 1
ATOM 7744 C CA . MET E 1 90 ? 61.715 64.752 8.037 1.00 17.90 88 MET E CA 1
ATOM 7745 C C . MET E 1 90 ? 61.976 64.737 6.547 1.00 17.81 88 MET E C 1
ATOM 7746 O O . MET E 1 90 ? 63.091 64.383 6.129 1.00 17.37 88 MET E O 1
ATOM 7751 N N . ARG E 1 91 ? 60.975 65.139 5.755 1.00 17.28 89 ARG E N 1
ATOM 7752 C CA . ARG E 1 91 ? 61.157 65.289 4.311 1.00 17.67 89 ARG E CA 1
ATOM 7753 C C . ARG E 1 91 ? 62.359 66.171 3.950 1.00 17.49 89 ARG E C 1
ATOM 7754 O O . ARG E 1 91 ? 63.163 65.783 3.095 1.00 15.20 89 ARG E O 1
ATOM 7762 N N . ASP E 1 92 ? 62.477 67.335 4.613 1.00 17.83 90 ASP E N 1
ATOM 7763 C CA . ASP E 1 92 ? 63.596 68.237 4.403 1.00 18.79 90 ASP E CA 1
ATOM 7764 C C . ASP E 1 92 ? 64.936 67.617 4.837 1.00 18.93 90 ASP E C 1
ATOM 7765 O O . ASP E 1 92 ? 65.937 67.785 4.178 1.00 18.56 90 ASP E O 1
ATOM 7770 N N . SER E 1 93 ? 64.935 66.898 5.947 1.00 20.09 91 SER E N 1
ATOM 7771 C CA . SER E 1 93 ? 66.130 66.204 6.423 1.00 21.16 91 SER E CA 1
ATOM 7772 C C . SER E 1 93 ? 66.573 65.090 5.439 1.00 21.37 91 SER E C 1
ATOM 7773 O O . SER E 1 93 ? 67.773 64.915 5.165 1.00 21.26 91 SER E O 1
ATOM 7776 N N . LEU E 1 94 ? 65.612 64.365 4.875 1.00 21.66 92 LEU E N 1
ATOM 7777 C CA . LEU E 1 94 ? 65.901 63.362 3.864 1.00 22.25 92 LEU E CA 1
ATOM 7778 C C . LEU E 1 94 ? 66.500 63.998 2.602 1.00 23.13 92 LEU E C 1
ATOM 7779 O O . LEU E 1 94 ? 67.495 63.493 2.087 1.00 23.14 92 LEU E O 1
ATOM 7784 N N . PHE E 1 95 ? 65.924 65.114 2.126 1.00 23.83 93 PHE E N 1
ATOM 7785 C CA . PHE E 1 95 ? 66.492 65.867 0.986 1.00 23.74 93 PHE E CA 1
ATOM 7786 C C . PHE E 1 95 ? 67.951 66.263 1.237 1.00 23.48 93 PHE E C 1
ATOM 7787 O O . PHE E 1 95 ? 68.795 66.108 0.367 1.00 22.43 93 PHE E O 1
ATOM 7795 N N . ARG E 1 96 ? 68.235 66.752 2.438 1.00 23.70 94 ARG E N 1
ATOM 7796 C CA . ARG E 1 96 ? 69.578 67.213 2.800 1.00 24.46 94 ARG E CA 1
ATOM 7797 C C . ARG E 1 96 ? 70.601 66.078 2.912 1.00 25.29 94 ARG E C 1
ATOM 7798 O O . ARG E 1 96 ? 71.806 66.329 2.840 1.00 26.08 94 ARG E O 1
ATOM 7806 N N . ALA E 1 97 ? 70.115 64.847 3.113 1.00 25.76 95 ALA E N 1
ATOM 7807 C CA . ALA E 1 97 ? 70.923 63.623 3.095 1.00 25.87 95 ALA E CA 1
ATOM 7808 C C . ALA E 1 97 ? 70.862 62.949 1.730 1.00 26.28 95 ALA E C 1
ATOM 7809 O O . ALA E 1 97 ? 71.226 61.785 1.614 1.00 26.85 95 ALA E O 1
ATOM 7811 N N . ASP E 1 98 ? 70.357 63.668 0.724 1.00 26.65 96 ASP E N 1
ATOM 7812 C CA . ASP E 1 98 ? 70.299 63.200 -0.644 1.00 26.91 96 ASP E CA 1
ATOM 7813 C C . ASP E 1 98 ? 69.480 61.880 -0.796 1.00 26.90 96 ASP E C 1
ATOM 7814 O O . ASP E 1 98 ? 69.826 60.993 -1.583 1.00 26.36 96 ASP E O 1
ATOM 7819 N N . VAL E 1 99 ? 68.375 61.787 -0.043 1.00 26.21 97 VAL E N 1
ATOM 7820 C CA . VAL E 1 99 ? 67.377 60.714 -0.193 1.00 25.65 97 VAL E CA 1
ATOM 7821 C C . VAL E 1 99 ? 66.088 61.287 -0.791 1.00 25.49 97 VAL E C 1
ATOM 7822 O O . VAL E 1 99 ? 65.518 62.238 -0.281 1.00 24.48 97 VAL E O 1
ATOM 7826 N N . ASN E 1 100 ? 65.653 60.687 -1.888 1.00 26.10 98 ASN E N 1
ATOM 7827 C CA . ASN E 1 100 ? 64.410 61.033 -2.566 1.00 25.97 98 ASN E CA 1
ATOM 7828 C C . ASN E 1 100 ? 63.221 60.718 -1.649 1.00 25.30 98 ASN E C 1
ATOM 7829 O O . ASN E 1 100 ? 63.001 59.564 -1.300 1.00 25.45 98 ASN E O 1
ATOM 7834 N N . ALA E 1 101 ? 62.487 61.745 -1.220 1.00 24.56 99 ALA E N 1
ATOM 7835 C CA . ALA E 1 101 ? 61.348 61.535 -0.321 1.00 24.04 99 ALA E CA 1
ATOM 7836 C C . ALA E 1 101 ? 60.097 62.332 -0.707 1.00 23.66 99 ALA E C 1
ATOM 7837 O O . ALA E 1 101 ? 60.175 63.314 -1.444 1.00 23.28 99 ALA E O 1
ATOM 7839 N N . LYS E 1 102 ? 58.950 61.896 -0.183 1.00 22.72 100 LYS E N 1
ATOM 7840 C CA . LYS E 1 102 ? 57.669 62.575 -0.405 1.00 21.77 100 LYS E CA 1
ATOM 7841 C C . LYS E 1 102 ? 56.850 62.530 0.863 1.00 20.22 100 LYS E C 1
ATOM 7842 O O . LYS E 1 102 ? 56.875 61.511 1.587 1.00 18.73 100 LYS E O 1
ATOM 7848 N N . LEU E 1 103 ? 56.139 63.629 1.123 1.00 18.30 101 LEU E N 1
ATOM 7849 C CA . LEU E 1 103 ? 55.191 63.738 2.236 1.00 18.18 101 LEU E CA 1
ATOM 7850 C C . LEU E 1 103 ? 53.752 63.677 1.710 1.00 17.60 101 LEU E C 1
ATOM 7851 O O . LEU E 1 103 ? 53.378 64.399 0.778 1.00 15.93 101 LEU E O 1
ATOM 7856 N N . MET E 1 104 ? 52.976 62.778 2.304 1.00 17.34 102 MET E N 1
ATOM 7857 C CA . MET E 1 104 ? 51.549 62.653 2.042 1.00 18.12 102 MET E CA 1
ATOM 7858 C C . MET E 1 104 ? 50.819 62.950 3.309 1.00 17.63 102 MET E C 1
ATOM 7859 O O . MET E 1 104 ? 51.309 62.662 4.413 1.00 18.20 102 MET E O 1
ATOM 7864 N N . SER E 1 105 ? 49.646 63.524 3.141 1.00 17.60 103 SER E N 1
ATOM 7865 C CA . SER E 1 105 ? 48.819 63.966 4.232 1.00 19.00 103 SER E CA 1
ATOM 7866 C C . SER E 1 105 ? 47.411 63.451 4.005 1.00 19.09 103 SER E C 1
ATOM 7867 O O . SER E 1 105 ? 46.928 63.490 2.883 1.00 18.97 103 SER E O 1
ATOM 7870 N N . ALA E 1 106 ? 46.795 62.941 5.071 1.00 19.74 104 ALA E N 1
ATOM 7871 C CA . ALA E 1 106 ? 45.367 62.668 5.132 1.00 21.50 104 ALA E CA 1
ATOM 7872 C C . ALA E 1 106 ? 44.498 63.868 4.718 1.00 22.39 104 ALA E C 1
ATOM 7873 O O . ALA E 1 106 ? 43.496 63.668 4.043 1.00 23.45 104 ALA E O 1
ATOM 7875 N N . PHE E 1 107 ? 44.858 65.097 5.120 1.00 23.84 105 PHE E N 1
ATOM 7876 C CA . PHE E 1 107 ? 44.166 66.295 4.601 1.00 24.19 105 PHE E CA 1
ATOM 7877 C C . PHE E 1 107 ? 44.875 66.829 3.388 1.00 24.08 105 PHE E C 1
ATOM 7878 O O . PHE E 1 107 ? 46.095 66.931 3.378 1.00 24.28 105 PHE E O 1
ATOM 7886 N N . GLN E 1 108 ? 44.098 67.285 2.418 1.00 23.89 106 GLN E N 1
ATOM 7887 C CA . GLN E 1 108 ? 44.638 68.049 1.305 1.00 23.84 106 GLN E CA 1
ATOM 7888 C C . GLN E 1 108 ? 45.280 69.343 1.826 1.00 23.06 106 GLN E C 1
ATOM 7889 O O . GLN E 1 108 ? 44.624 70.152 2.464 1.00 22.57 106 GLN E O 1
ATOM 7895 N N . LEU E 1 109 ? 46.576 69.508 1.564 1.00 22.25 107 LEU E N 1
ATOM 7896 C CA . LEU E 1 109 ? 47.296 70.722 1.936 1.00 21.76 107 LEU E CA 1
ATOM 7897 C C . LEU E 1 109 ? 47.955 71.302 0.671 1.00 21.60 107 LEU E C 1
ATOM 7898 O O . LEU E 1 109 ? 49.173 71.213 0.485 1.00 20.72 107 LEU E O 1
ATOM 7903 N N . ASN E 1 110 ? 47.122 71.861 -0.214 1.00 21.37 108 ASN E N 1
ATOM 7904 C CA . ASN E 1 110 ? 47.587 72.526 -1.457 1.00 20.90 108 ASN E CA 1
ATOM 7905 C C . ASN E 1 110 ? 48.801 73.421 -1.222 1.00 20.38 108 ASN E C 1
ATOM 7906 O O . ASN E 1 110 ? 48.778 74.289 -0.348 1.00 19.75 108 ASN E O 1
ATOM 7911 N N . GLY E 1 111 ? 49.870 73.192 -1.977 1.00 19.69 109 GLY E N 1
ATOM 7912 C CA . GLY E 1 111 ? 51.092 73.992 -1.849 1.00 19.59 109 GLY E CA 1
ATOM 7913 C C . GLY E 1 111 ? 52.106 73.539 -0.805 1.00 19.09 109 GLY E C 1
ATOM 7914 O O . GLY E 1 111 ? 53.253 74.023 -0.802 1.00 18.30 109 GLY E O 1
ATOM 7915 N N . ILE E 1 112 ? 51.695 72.618 0.072 1.00 18.64 110 ILE E N 1
ATOM 7916 C CA . ILE E 1 112 ? 52.539 72.154 1.167 1.00 19.01 110 ILE E CA 1
ATOM 7917 C C . ILE E 1 112 ? 53.062 70.742 0.898 1.00 18.34 110 ILE E C 1
ATOM 7918 O O . ILE E 1 112 ? 54.234 70.490 1.026 1.00 17.20 110 ILE E O 1
ATOM 7923 N N . CYS E 1 113 ? 52.184 69.829 0.522 1.00 19.07 111 CYS E N 1
ATOM 7924 C CA . CYS E 1 113 ? 52.593 68.446 0.297 1.00 19.28 111 CYS E CA 1
ATOM 7925 C C . CYS E 1 113 ? 51.536 67.702 -0.518 1.00 20.01 111 CYS E C 1
ATOM 7926 O O . CYS E 1 113 ? 50.517 68.301 -0.909 1.00 20.27 111 CYS E O 1
ATOM 7929 N N . ASP E 1 114 ? 51.752 66.395 -0.722 1.00 19.62 112 ASP E N 1
ATOM 7930 C CA . ASP E 1 114 ? 50.832 65.569 -1.490 1.00 20.13 112 ASP E CA 1
ATOM 7931 C C . ASP E 1 114 ? 49.652 65.043 -0.638 1.00 19.36 112 ASP E C 1
ATOM 7932 O O . ASP E 1 114 ? 49.767 64.827 0.569 1.00 18.36 112 ASP E O 1
ATOM 7937 N N . THR E 1 115 ? 48.519 64.830 -1.287 1.00 18.38 113 THR E N 1
ATOM 7938 C CA . THR E 1 115 ? 47.344 64.261 -0.634 1.00 18.01 113 THR E CA 1
ATOM 7939 C C . THR E 1 115 ? 47.504 62.739 -0.645 1.00 16.84 113 THR E C 1
ATOM 7940 O O . THR E 1 115 ? 47.868 62.163 -1.662 1.00 15.69 113 THR E O 1
ATOM 7944 N N . TYR E 1 116 ? 47.252 62.084 0.480 1.00 16.67 114 TYR E N 1
ATOM 7945 C CA . TYR E 1 116 ? 47.397 60.623 0.540 1.00 16.12 114 TYR E CA 1
ATOM 7946 C C . TYR E 1 116 ? 46.487 59.888 -0.439 1.00 16.02 114 TYR E C 1
ATOM 7947 O O . TYR E 1 116 ? 45.303 60.184 -0.540 1.00 15.74 114 TYR E O 1
ATOM 7956 N N . ASN E 1 117 ? 47.065 58.884 -1.089 1.00 15.67 115 ASN E N 1
ATOM 7957 C CA . ASN E 1 117 ? 46.400 58.026 -2.030 1.00 16.23 115 ASN E CA 1
ATOM 7958 C C . ASN E 1 117 ? 47.223 56.746 -2.071 1.00 16.13 115 ASN E C 1
ATOM 7959 O O . ASN E 1 117 ? 48.370 56.769 -2.488 1.00 14.89 115 ASN E O 1
ATOM 7964 N N . TRP E 1 118 ? 46.620 55.647 -1.620 1.00 17.05 116 TRP E N 1
ATOM 7965 C CA . TRP E 1 118 ? 47.315 54.368 -1.406 1.00 17.80 116 TRP E CA 1
ATOM 7966 C C . TRP E 1 118 ? 48.068 53.844 -2.632 1.00 17.99 116 TRP E C 1
ATOM 7967 O O . TRP E 1 118 ? 49.172 53.305 -2.495 1.00 17.54 116 TRP E O 1
ATOM 7978 N N . SER E 1 119 ? 47.498 54.027 -3.824 1.00 18.54 117 SER E N 1
ATOM 7979 C CA . SER E 1 119 ? 48.081 53.447 -5.052 1.00 19.21 117 SER E CA 1
ATOM 7980 C C . SER E 1 119 ? 49.185 54.347 -5.562 1.00 18.66 117 SER E C 1
ATOM 7981 O O . SER E 1 119 ? 50.195 53.863 -6.066 1.00 17.53 117 SER E O 1
ATOM 7984 N N . GLU E 1 120 ? 49.019 55.657 -5.385 1.00 18.78 118 GLU E N 1
ATOM 7985 C CA . GLU E 1 120 ? 50.136 56.583 -5.615 1.00 19.03 118 GLU E CA 1
ATOM 7986 C C . GLU E 1 120 ? 51.299 56.378 -4.636 1.00 17.56 118 GLU E C 1
ATOM 7987 O O . GLU E 1 120 ? 52.456 56.492 -5.026 1.00 16.48 118 GLU E O 1
ATOM 7993 N N . ALA E 1 121 ? 51.013 56.092 -3.373 1.00 16.76 119 ALA E N 1
ATOM 7994 C CA . ALA E 1 121 ? 52.101 55.772 -2.430 1.00 17.26 119 ALA E CA 1
ATOM 7995 C C . ALA E 1 121 ? 52.891 54.479 -2.851 1.00 16.54 119 ALA E C 1
ATOM 7996 O O . ALA E 1 121 ? 54.110 54.457 -2.833 1.00 16.14 119 ALA E O 1
ATOM 7998 N N . ILE E 1 122 ? 52.186 53.430 -3.233 1.00 17.19 120 ILE E N 1
ATOM 7999 C CA . ILE E 1 122 ? 52.824 52.182 -3.698 1.00 17.80 120 ILE E CA 1
ATOM 8000 C C . ILE E 1 122 ? 53.684 52.441 -4.926 1.00 18.29 120 ILE E C 1
ATOM 8001 O O . ILE E 1 122 ? 54.801 51.967 -5.000 1.00 18.33 120 ILE E O 1
ATOM 8006 N N . LYS E 1 123 ? 53.163 53.217 -5.874 1.00 19.96 121 LYS E N 1
ATOM 8007 C CA . LYS E 1 123 ? 53.928 53.581 -7.056 1.00 20.80 121 LYS E CA 1
ATOM 8008 C C . LYS E 1 123 ? 55.218 54.294 -6.665 1.00 20.90 121 LYS E C 1
ATOM 8009 O O . LYS E 1 123 ? 56.262 53.964 -7.215 1.00 21.33 121 LYS E O 1
ATOM 8015 N N . MET E 1 124 ? 55.170 55.219 -5.692 1.00 20.80 122 MET E N 1
ATOM 8016 C CA . MET E 1 124 ? 56.376 55.926 -5.218 1.00 22.00 122 MET E CA 1
ATOM 8017 C C . MET E 1 124 ? 57.391 55.035 -4.512 1.00 21.15 122 MET E C 1
ATOM 8018 O O . MET E 1 124 ? 58.605 55.210 -4.665 1.00 21.29 122 MET E O 1
ATOM 8023 N N . LEU E 1 125 ? 56.884 54.103 -3.718 1.00 20.94 123 LEU E N 1
ATOM 8024 C CA . LEU E 1 125 ? 57.717 53.096 -3.067 1.00 21.93 123 LEU E CA 1
ATOM 8025 C C . LEU E 1 125 ? 58.404 52.195 -4.106 1.00 22.24 123 LEU E C 1
ATOM 8026 O O . LEU E 1 125 ? 59.599 51.938 -4.031 1.00 21.71 123 LEU E O 1
ATOM 8031 N N . ARG E 1 126 ? 57.643 51.727 -5.079 1.00 23.51 124 ARG E N 1
ATOM 8032 C CA . ARG E 1 126 ? 58.248 51.010 -6.199 1.00 25.79 124 ARG E CA 1
ATOM 8033 C C . ARG E 1 126 ? 59.317 51.842 -6.931 1.00 26.11 124 ARG E C 1
ATOM 8034 O O . ARG E 1 126 ? 60.300 51.280 -7.394 1.00 26.79 124 ARG E O 1
ATOM 8042 N N . GLU E 1 127 ? 59.148 53.169 -6.999 1.00 26.73 125 GLU E N 1
ATOM 8043 C CA . GLU E 1 127 ? 60.205 54.079 -7.535 1.00 27.02 125 GLU E CA 1
ATOM 8044 C C . GLU E 1 127 ? 61.380 54.354 -6.578 1.00 26.50 125 GLU E C 1
ATOM 8045 O O . GLU E 1 127 ? 62.237 55.178 -6.894 1.00 26.23 125 GLU E O 1
ATOM 8051 N N . LYS E 1 128 ? 61.404 53.675 -5.424 1.00 26.15 126 LYS E N 1
ATOM 8052 C CA . LYS E 1 128 ? 62.431 53.834 -4.398 1.00 25.68 126 LYS E CA 1
ATOM 8053 C C . LYS E 1 128 ? 62.460 55.241 -3.764 1.00 25.19 126 LYS E C 1
ATOM 8054 O O . LYS E 1 128 ? 63.509 55.735 -3.354 1.00 25.18 126 LYS E O 1
ATOM 8060 N N . ARG E 1 129 ? 61.299 55.881 -3.671 1.00 23.91 127 ARG E N 1
ATOM 8061 C CA . ARG E 1 129 ? 61.166 57.103 -2.884 1.00 23.32 127 ARG E CA 1
ATOM 8062 C C . ARG E 1 129 ? 60.719 56.685 -1.487 1.00 21.29 127 ARG E C 1
ATOM 8063 O O . ARG E 1 129 ? 59.960 55.752 -1.339 1.00 21.65 127 ARG E O 1
ATOM 8071 N N . VAL E 1 130 ? 61.201 57.378 -0.467 1.00 20.56 128 VAL E N 1
ATOM 8072 C CA . VAL E 1 130 ? 60.711 57.223 0.904 1.00 19.57 128 VAL E CA 1
ATOM 8073 C C . VAL E 1 130 ? 59.408 58.026 1.060 1.00 19.15 128 VAL E C 1
ATOM 8074 O O . VAL E 1 130 ? 59.381 59.216 0.788 1.00 19.35 128 VAL E O 1
ATOM 8078 N N . VAL E 1 131 ? 58.332 57.382 1.498 1.00 17.79 129 VAL E N 1
ATOM 8079 C CA . VAL E 1 131 ? 57.045 58.058 1.632 1.00 16.89 129 VAL E CA 1
ATOM 8080 C C . VAL E 1 131 ? 56.714 58.224 3.113 1.00 16.65 129 VAL E C 1
ATOM 8081 O O . VAL E 1 131 ? 56.720 57.263 3.889 1.00 15.76 129 VAL E O 1
ATOM 8085 N N . ILE E 1 132 ? 56.522 59.480 3.506 1.00 15.79 130 ILE E N 1
ATOM 8086 C CA . ILE E 1 132 ? 56.115 59.849 4.844 1.00 16.06 130 ILE E CA 1
ATOM 8087 C C . ILE E 1 132 ? 54.606 60.090 4.862 1.00 15.64 130 ILE E C 1
ATOM 8088 O O . ILE E 1 132 ? 54.080 60.771 4.002 1.00 15.50 130 ILE E O 1
ATOM 8093 N N . PHE E 1 133 ? 53.924 59.513 5.846 1.00 16.30 131 PHE E N 1
ATOM 8094 C CA . PHE E 1 133 ? 52.478 59.657 6.030 1.00 16.75 131 PHE E CA 1
ATOM 8095 C C . PHE E 1 133 ? 52.192 60.505 7.258 1.00 17.04 131 PHE E C 1
ATOM 8096 O O . PHE E 1 133 ? 52.627 60.177 8.372 1.00 16.36 131 PHE E O 1
ATOM 8104 N N . SER E 1 134 ? 51.461 61.600 7.053 1.00 17.59 132 SER E N 1
ATOM 8105 C CA . SER E 1 134 ? 51.085 62.480 8.148 1.00 18.09 132 SER E CA 1
ATOM 8106 C C . SER E 1 134 ? 49.573 62.753 8.157 1.00 18.27 132 SER E C 1
ATOM 8107 O O . SER E 1 134 ? 48.832 62.349 7.246 1.00 16.29 132 SER E O 1
ATOM 8110 N N . ALA E 1 135 ? 49.161 63.437 9.224 1.00 18.91 133 ALA E N 1
ATOM 8111 C CA . ALA E 1 135 ? 47.773 63.782 9.529 1.00 19.66 133 ALA E CA 1
ATOM 8112 C C . ALA E 1 135 ? 46.925 62.561 9.899 1.00 20.26 133 ALA E C 1
ATOM 8113 O O . ALA E 1 135 ? 45.697 62.601 9.799 1.00 20.86 133 ALA E O 1
ATOM 8115 N N . GLY E 1 136 ? 47.583 61.489 10.343 1.00 20.61 134 GLY E N 1
ATOM 8116 C CA . GLY E 1 136 ? 46.896 60.260 10.767 1.00 20.91 134 GLY E CA 1
ATOM 8117 C C . GLY E 1 136 ? 45.959 59.717 9.710 1.00 21.39 134 GLY E C 1
ATOM 8118 O O . GLY E 1 136 ? 46.321 59.627 8.555 1.00 20.82 134 GLY E O 1
ATOM 8119 N N . THR E 1 137 ? 44.733 59.376 10.109 1.00 22.12 135 THR E N 1
ATOM 8120 C CA . THR E 1 137 ? 43.666 59.046 9.151 1.00 22.18 135 THR E CA 1
ATOM 8121 C C . THR E 1 137 ? 42.741 60.204 8.840 1.00 22.15 135 THR E C 1
ATOM 8122 O O . THR E 1 137 ? 41.762 60.050 8.113 1.00 22.54 135 THR E O 1
ATOM 8126 N N . GLY E 1 138 ? 43.011 61.362 9.423 1.00 22.05 136 GLY E N 1
ATOM 8127 C CA . GLY E 1 138 ? 42.130 62.482 9.245 1.00 21.64 136 GLY E CA 1
ATOM 8128 C C . GLY E 1 138 ? 40.977 62.471 10.216 1.00 21.38 136 GLY E C 1
ATOM 8129 O O . GLY E 1 138 ? 40.224 63.427 10.221 1.00 21.37 136 GLY E O 1
ATOM 8130 N N . ASN E 1 139 ? 40.868 61.426 11.056 1.00 20.66 137 ASN E N 1
ATOM 8131 C CA . ASN E 1 139 ? 39.811 61.295 12.068 1.00 20.88 137 ASN E CA 1
ATOM 8132 C C . ASN E 1 139 ? 40.338 61.310 13.516 1.00 20.37 137 ASN E C 1
ATOM 8133 O O . ASN E 1 139 ? 41.421 60.779 13.783 1.00 18.63 137 ASN E O 1
ATOM 8138 N N . PRO E 1 140 ? 39.567 61.897 14.464 1.00 20.44 138 PRO E N 1
ATOM 8139 C CA . PRO E 1 140 ? 39.935 61.807 15.894 1.00 21.25 138 PRO E CA 1
ATOM 8140 C C . PRO E 1 140 ? 39.780 60.387 16.462 1.00 21.64 138 PRO E C 1
ATOM 8141 O O . PRO E 1 140 ? 39.194 59.531 15.815 1.00 20.72 138 PRO E O 1
ATOM 8145 N N . PHE E 1 141 ? 40.291 60.177 17.672 1.00 22.54 139 PHE E N 1
ATOM 8146 C CA . PHE E 1 141 ? 40.111 58.941 18.434 1.00 23.52 139 PHE E CA 1
ATOM 8147 C C . PHE E 1 141 ? 40.750 57.720 17.797 1.00 24.80 139 PHE E C 1
ATOM 8148 O O . PHE E 1 141 ? 40.239 56.596 17.946 1.00 26.79 139 PHE E O 1
ATOM 8156 N N . PHE E 1 142 ? 41.830 57.916 17.053 1.00 25.33 140 PHE E N 1
ATOM 8157 C CA . PHE E 1 142 ? 42.542 56.800 16.397 1.00 24.91 140 PHE E CA 1
ATOM 8158 C C . PHE E 1 142 ? 44.001 57.111 16.518 1.00 24.34 140 PHE E C 1
ATOM 8159 O O . PHE E 1 142 ? 44.446 58.134 16.011 1.00 24.96 140 PHE E O 1
ATOM 8167 N N . THR E 1 143 ? 44.729 56.248 17.218 1.00 22.61 141 THR E N 1
ATOM 8168 C CA . THR E 1 143 ? 46.140 56.467 17.528 1.00 21.35 141 THR E CA 1
ATOM 8169 C C . THR E 1 143 ? 47.036 56.448 16.304 1.00 20.16 141 THR E C 1
ATOM 8170 O O . THR E 1 143 ? 46.619 56.043 15.219 1.00 18.95 141 THR E O 1
ATOM 8174 N N . THR E 1 144 ? 48.263 56.923 16.497 1.00 19.37 142 THR E N 1
ATOM 8175 C CA . THR E 1 144 ? 49.319 56.819 15.508 1.00 19.89 142 THR E CA 1
ATOM 8176 C C . THR E 1 144 ? 49.677 55.344 15.248 1.00 19.52 142 THR E C 1
ATOM 8177 O O . THR E 1 144 ? 49.977 55.000 14.127 1.00 18.06 142 THR E O 1
ATOM 8181 N N . ASP E 1 145 ? 49.658 54.487 16.277 1.00 19.46 143 ASP E N 1
ATOM 8182 C CA . ASP E 1 145 ? 49.766 53.022 16.049 1.00 19.65 143 ASP E CA 1
ATOM 8183 C C . ASP E 1 145 ? 48.681 52.502 15.114 1.00 18.76 143 ASP E C 1
ATOM 8184 O O . ASP E 1 145 ? 48.977 51.680 14.253 1.00 18.95 143 ASP E O 1
ATOM 8189 N N . SER E 1 146 ? 47.435 52.949 15.277 1.00 18.32 144 SER E N 1
ATOM 8190 C CA . SER E 1 146 ? 46.367 52.581 14.326 1.00 18.72 144 SER E CA 1
ATOM 8191 C C . SER E 1 146 ? 46.642 53.037 12.875 1.00 18.30 144 SER E C 1
ATOM 8192 O O . SER E 1 146 ? 46.419 52.280 11.919 1.00 18.29 144 SER E O 1
ATOM 8195 N N . THR E 1 147 ? 47.120 54.266 12.730 1.00 17.61 145 THR E N 1
ATOM 8196 C CA . THR E 1 147 ? 47.560 54.795 11.437 1.00 17.95 145 THR E CA 1
ATOM 8197 C C . THR E 1 147 ? 48.685 53.973 10.807 1.00 17.55 145 THR E C 1
ATOM 8198 O O . THR E 1 147 ? 48.632 53.687 9.616 1.00 16.35 145 THR E O 1
ATOM 8202 N N . ALA E 1 148 ? 49.688 53.623 11.606 1.00 17.08 146 ALA E N 1
ATOM 8203 C CA . ALA E 1 148 ? 50.777 52.773 11.140 1.00 17.64 146 ALA E CA 1
ATOM 8204 C C . ALA E 1 148 ? 50.274 51.412 10.613 1.00 17.42 146 ALA E C 1
ATOM 8205 O O . ALA E 1 148 ? 50.697 50.944 9.559 1.00 16.45 146 ALA E O 1
ATOM 8207 N N . CYS E 1 149 ? 49.342 50.795 11.321 1.00 18.18 147 CYS E N 1
ATOM 8208 C CA . CYS E 1 149 ? 48.805 49.507 10.875 1.00 18.54 147 CYS E CA 1
ATOM 8209 C C . CYS E 1 149 ? 47.934 49.663 9.616 1.00 18.51 147 CYS E C 1
ATOM 8210 O O . CYS E 1 149 ? 47.971 48.795 8.736 1.00 16.05 147 CYS E O 1
ATOM 8213 N N . LEU E 1 150 ? 47.167 50.764 9.540 1.00 18.01 148 LEU E N 1
ATOM 8214 C CA . LEU E 1 150 ? 46.255 51.004 8.409 1.00 18.17 148 LEU E CA 1
ATOM 8215 C C . LEU E 1 150 ? 47.061 51.278 7.159 1.00 17.85 148 LEU E C 1
ATOM 8216 O O . LEU E 1 150 ? 46.760 50.718 6.113 1.00 17.96 148 LEU E O 1
ATOM 8221 N N . ARG E 1 151 ? 48.063 52.150 7.278 1.00 17.21 149 ARG E N 1
ATOM 8222 C CA . ARG E 1 151 ? 48.879 52.540 6.132 1.00 17.49 149 ARG E CA 1
ATOM 8223 C C . ARG E 1 151 ? 49.724 51.361 5.668 1.00 17.11 149 ARG E C 1
ATOM 8224 O O . ARG E 1 151 ? 49.815 51.103 4.478 1.00 15.19 149 ARG E O 1
ATOM 8232 N N . GLY E 1 152 ? 50.303 50.640 6.636 1.00 16.64 150 GLY E N 1
ATOM 8233 C CA . GLY E 1 152 ? 51.086 49.452 6.384 1.00 16.86 150 GLY E CA 1
ATOM 8234 C C . GLY E 1 152 ? 50.314 48.397 5.613 1.00 16.50 150 GLY E C 1
ATOM 8235 O O . GLY E 1 152 ? 50.842 47.822 4.694 1.00 15.87 150 GLY E O 1
ATOM 8236 N N . ILE E 1 153 ? 49.069 48.132 6.019 1.00 16.70 151 ILE E N 1
ATOM 8237 C CA . ILE E 1 153 ? 48.202 47.193 5.315 1.00 17.32 151 ILE E CA 1
ATOM 8238 C C . ILE E 1 153 ? 47.866 47.743 3.909 1.00 17.70 151 ILE E C 1
ATOM 8239 O O . ILE E 1 153 ? 48.033 47.027 2.918 1.00 18.44 151 ILE E O 1
ATOM 8244 N N . GLU E 1 154 ? 47.467 49.015 3.806 1.00 17.23 152 GLU E N 1
ATOM 8245 C CA . GLU E 1 154 ? 47.131 49.619 2.490 1.00 17.89 152 GLU E CA 1
ATOM 8246 C C . GLU E 1 154 ? 48.233 49.594 1.431 1.00 17.88 152 GLU E C 1
ATOM 8247 O O . GLU E 1 154 ? 47.943 49.372 0.256 1.00 18.17 152 GLU E O 1
ATOM 8253 N N . ILE E 1 155 ? 49.469 49.902 1.825 1.00 17.89 153 ILE E N 1
ATOM 8254 C CA . ILE E 1 155 ? 50.603 49.906 0.880 1.00 18.23 153 ILE E CA 1
ATOM 8255 C C . ILE E 1 155 ? 51.362 48.568 0.773 1.00 17.64 153 ILE E C 1
ATOM 8256 O O . ILE E 1 155 ? 52.444 48.523 0.188 1.00 16.33 153 ILE E O 1
ATOM 8261 N N . GLU E 1 156 ? 50.825 47.529 1.409 1.00 17.81 154 GLU E N 1
ATOM 8262 C CA . GLU E 1 156 ? 51.330 46.161 1.292 1.00 19.39 154 GLU E CA 1
ATOM 8263 C C . GLU E 1 156 ? 52.758 46.056 1.828 1.00 19.16 154 GLU E C 1
ATOM 8264 O O . GLU E 1 156 ? 53.606 45.434 1.240 1.00 19.61 154 GLU E O 1
ATOM 8270 N N . ALA E 1 157 ? 52.994 46.669 2.982 1.00 18.89 155 ALA E N 1
ATOM 8271 C CA . ALA E 1 157 ? 54.257 46.542 3.693 1.00 18.73 155 ALA E CA 1
ATOM 8272 C C . ALA E 1 157 ? 54.403 45.132 4.255 1.00 18.43 155 ALA E C 1
ATOM 8273 O O . ALA E 1 157 ? 53.419 44.476 4.550 1.00 18.56 155 ALA E O 1
ATOM 8275 N N . ASP E 1 158 ? 55.640 44.681 4.420 1.00 18.41 156 ASP E N 1
ATOM 8276 C CA . ASP E 1 158 ? 55.903 43.324 4.945 1.00 17.86 156 ASP E CA 1
ATOM 8277 C C . ASP E 1 158 ? 55.764 43.280 6.458 1.00 17.28 156 ASP E C 1
ATOM 8278 O O . ASP E 1 158 ? 55.570 42.213 7.063 1.00 16.07 156 ASP E O 1
ATOM 8283 N N . VAL E 1 159 ? 55.885 44.453 7.081 1.00 16.71 157 VAL E N 1
ATOM 8284 C CA . VAL E 1 159 ? 56.005 44.534 8.517 1.00 15.99 157 VAL E CA 1
ATOM 8285 C C . VAL E 1 159 ? 55.819 46.010 8.925 1.00 15.47 157 VAL E C 1
ATOM 8286 O O . VAL E 1 159 ? 56.104 46.921 8.131 1.00 14.38 157 VAL E O 1
ATOM 8290 N N . VAL E 1 160 ? 55.341 46.204 10.150 1.00 15.30 158 VAL E N 1
ATOM 8291 C CA . VAL E 1 160 ? 55.384 47.490 10.847 1.00 16.02 158 VAL E CA 1
ATOM 8292 C C . VAL E 1 160 ? 56.442 47.421 11.910 1.00 16.93 158 VAL E C 1
ATOM 8293 O O . VAL E 1 160 ? 56.362 46.595 12.841 1.00 16.10 158 VAL E O 1
ATOM 8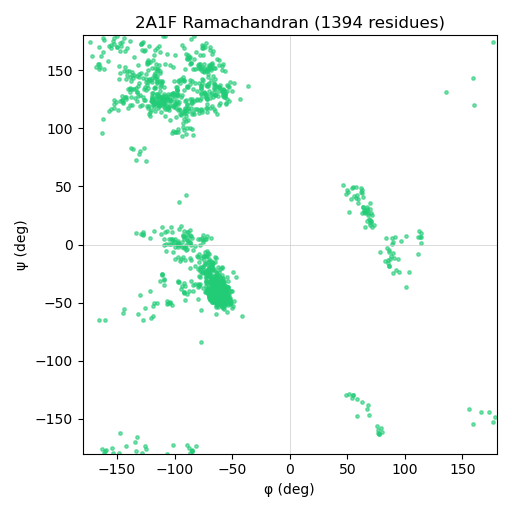297 N N . LEU E 1 161 ? 57.435 48.289 11.772 1.00 18.23 159 LEU E N 1
ATOM 8298 C CA . LEU E 1 161 ? 58.419 48.482 12.811 1.00 19.88 159 LEU E CA 1
ATOM 8299 C C . LEU E 1 161 ? 57.939 49.575 13.768 1.00 20.65 159 LEU E C 1
ATOM 8300 O O . LEU E 1 161 ? 57.784 50.738 13.379 1.00 20.63 159 LEU E O 1
ATOM 8305 N N . LYS E 1 162 ? 57.715 49.188 15.020 1.00 21.41 160 LYS E N 1
ATOM 8306 C CA . LYS E 1 162 ? 57.314 50.107 16.058 1.00 22.26 160 LYS E CA 1
ATOM 8307 C C . LYS E 1 162 ? 58.540 50.540 16.858 1.00 22.86 160 LYS E C 1
ATOM 8308 O O . LYS E 1 162 ? 58.998 49.837 17.792 1.00 22.28 160 LYS E O 1
ATOM 8314 N N . ALA E 1 163 ? 59.073 51.700 16.478 1.00 23.33 161 ALA E N 1
ATOM 8315 C CA . ALA E 1 163 ? 60.225 52.268 17.145 1.00 24.56 161 ALA E CA 1
ATOM 8316 C C . ALA E 1 163 ? 59.833 52.794 18.534 1.00 25.54 161 ALA E C 1
ATOM 8317 O O . ALA E 1 163 ? 58.888 53.574 18.658 1.00 25.63 161 ALA E O 1
ATOM 8319 N N . THR E 1 164 ? 60.549 52.325 19.563 1.00 26.36 162 THR E N 1
ATOM 8320 C CA . THR E 1 164 ? 60.338 52.721 20.965 1.00 27.38 162 THR E CA 1
ATOM 8321 C C . THR E 1 164 ? 61.679 53.167 21.561 1.00 28.02 162 THR E C 1
ATOM 8322 O O . THR E 1 164 ? 62.694 53.154 20.874 1.00 27.30 162 THR E O 1
ATOM 8326 N N . LYS E 1 165 ? 61.686 53.543 22.835 1.00 29.45 163 LYS E N 1
ATOM 8327 C CA . LYS E 1 165 ? 62.939 53.837 23.541 1.00 30.49 163 LYS E CA 1
ATOM 8328 C C . LYS E 1 165 ? 63.403 52.667 24.425 1.00 31.18 163 LYS E C 1
ATOM 8329 O O . LYS E 1 165 ? 64.422 52.783 25.107 1.00 31.33 163 LYS E O 1
ATOM 8335 N N . VAL E 1 166 ? 62.647 51.560 24.397 1.00 31.83 164 VAL E N 1
ATOM 8336 C CA . VAL E 1 166 ? 62.989 50.307 25.101 1.00 31.84 164 VAL E CA 1
ATOM 8337 C C . VAL E 1 166 ? 63.308 49.180 24.111 1.00 32.14 164 VAL E C 1
ATOM 8338 O O . VAL E 1 166 ? 63.010 49.282 22.920 1.00 32.04 164 VAL E O 1
ATOM 8342 N N . ASP E 1 167 ? 63.917 48.107 24.621 1.00 32.43 165 ASP E N 1
ATOM 8343 C CA . ASP E 1 167 ? 64.520 47.061 23.780 1.00 32.75 165 ASP E CA 1
ATOM 8344 C C . ASP E 1 167 ? 63.499 46.189 23.057 1.00 32.56 165 ASP E C 1
ATOM 8345 O O . ASP E 1 167 ? 63.780 45.654 21.979 1.00 31.92 165 ASP E O 1
ATOM 8350 N N . GLY E 1 168 ? 62.321 46.068 23.651 1.00 32.55 166 GLY E N 1
ATOM 8351 C CA . GLY E 1 168 ? 61.220 45.366 23.038 1.00 33.40 166 GLY E CA 1
ATOM 8352 C C . GLY E 1 168 ? 60.089 45.263 24.023 1.00 33.61 166 GLY E C 1
ATOM 8353 O O . GLY E 1 168 ? 59.873 46.191 24.812 1.00 33.85 166 GLY E O 1
ATOM 8354 N N . VAL E 1 169 ? 59.379 44.139 23.988 1.00 34.29 167 VAL E N 1
ATOM 8355 C CA . VAL E 1 169 ? 58.296 43.857 24.930 1.00 35.59 167 VAL E CA 1
ATOM 8356 C C . VAL E 1 169 ? 58.819 42.997 26.090 1.00 36.52 167 VAL E C 1
ATOM 8357 O O . VAL E 1 169 ? 59.344 41.913 25.869 1.00 35.94 167 VAL E O 1
ATOM 8361 N N . TYR E 1 170 ? 58.668 43.480 27.320 1.00 38.20 168 TYR E N 1
ATOM 8362 C CA . TYR E 1 170 ? 59.108 42.725 28.502 1.00 39.91 168 TYR E CA 1
ATOM 8363 C C . TYR E 1 170 ? 57.927 42.057 29.196 1.00 41.54 168 TYR E C 1
ATOM 8364 O O . TYR E 1 170 ? 56.795 42.527 29.100 1.00 41.61 168 TYR E O 1
ATOM 8373 N N . ASP E 1 171 ? 58.199 40.948 29.889 1.00 43.79 169 ASP E N 1
ATOM 8374 C CA . ASP E 1 171 ? 57.262 40.428 30.894 1.00 44.92 169 ASP E CA 1
ATOM 8375 C C . ASP E 1 171 ? 57.009 41.575 31.875 1.00 46.10 169 ASP E C 1
ATOM 8376 O O . ASP E 1 171 ? 55.895 41.790 32.344 1.00 46.38 169 ASP E O 1
ATOM 8381 N N . CYS E 1 172 ? 58.077 42.310 32.156 1.00 47.51 170 CYS E N 1
ATOM 8382 C CA . CYS E 1 172 ? 58.001 43.536 32.916 1.00 47.72 170 CYS E CA 1
ATOM 8383 C C . CYS E 1 172 ? 59.253 44.386 32.669 1.00 48.41 170 CYS E C 1
ATOM 8384 O O . CYS E 1 172 ? 59.172 45.543 32.231 1.00 49.20 170 CYS E O 1
ATOM 8387 N N . ALA E 1 180 ? 63.945 42.315 34.366 1.00 42.31 178 ALA E N 1
ATOM 8388 C CA . ALA E 1 180 ? 62.893 42.052 33.379 1.00 42.16 178 ALA E CA 1
ATOM 8389 C C . ALA E 1 180 ? 63.398 41.164 32.241 1.00 41.91 178 ALA E C 1
ATOM 8390 O O . ALA E 1 180 ? 64.551 41.303 31.822 1.00 42.25 178 ALA E O 1
ATOM 8392 N N . LYS E 1 181 ? 62.548 40.258 31.742 1.00 41.56 179 LYS E N 1
ATOM 8393 C CA . LYS E 1 181 ? 62.915 39.412 30.583 1.00 41.11 179 LYS E CA 1
ATOM 8394 C C . LYS E 1 181 ? 62.250 39.854 29.257 1.00 40.29 179 LYS E C 1
ATOM 8395 O O . LYS E 1 181 ? 61.028 39.928 29.138 1.00 40.54 179 LYS E O 1
ATOM 8401 N N . LEU E 1 182 ? 63.091 40.107 28.261 1.00 38.93 180 LEU E N 1
ATOM 8402 C CA . LEU E 1 182 ? 62.660 40.563 26.959 1.00 38.33 180 LEU E CA 1
ATOM 8403 C C . LEU E 1 182 ? 62.158 39.388 26.115 1.00 37.34 180 LEU E C 1
ATOM 8404 O O . LEU E 1 182 ? 62.928 38.472 25.803 1.00 37.34 180 LEU E O 1
ATOM 8409 N N . TYR E 1 183 ? 60.873 39.409 25.760 1.00 35.84 181 TYR E N 1
ATOM 8410 C CA . TYR E 1 183 ? 60.322 38.456 24.782 1.00 34.79 181 TYR E CA 1
ATOM 8411 C C . TYR E 1 183 ? 60.962 38.672 23.416 1.00 33.77 181 TYR E C 1
ATOM 8412 O O . TYR E 1 183 ? 61.142 39.809 22.978 1.00 33.74 181 TYR E O 1
ATOM 8421 N N . LYS E 1 184 ? 61.318 37.581 22.757 1.00 32.54 182 LYS E N 1
ATOM 8422 C CA . LYS E 1 184 ? 61.852 37.635 21.410 1.00 31.86 182 LYS E CA 1
ATOM 8423 C C . LYS E 1 184 ? 60.730 37.492 20.394 1.00 30.63 182 LYS E C 1
ATOM 8424 O O . LYS E 1 184 ? 60.703 38.195 19.380 1.00 30.10 182 LYS E O 1
ATOM 8430 N N . ASN E 1 185 ? 59.813 36.576 20.681 1.00 29.47 183 ASN E N 1
ATOM 8431 C CA . ASN E 1 185 ? 58.731 36.257 19.791 1.00 28.95 183 ASN E CA 1
ATOM 8432 C C . ASN E 1 185 ? 57.465 36.086 20.576 1.00 27.86 183 ASN E C 1
ATOM 8433 O O . ASN E 1 185 ? 57.455 35.393 21.605 1.00 28.11 183 ASN E O 1
ATOM 8438 N N . LEU E 1 186 ? 56.396 36.694 20.074 1.00 26.18 184 LEU E N 1
ATOM 8439 C CA . LEU E 1 186 ? 55.059 36.496 20.599 1.00 25.52 184 LEU E CA 1
ATOM 8440 C C . LEU E 1 186 ? 54.057 36.333 19.460 1.00 24.47 184 LEU E C 1
ATOM 8441 O O . LEU E 1 186 ? 54.210 36.884 18.377 1.00 23.00 184 LEU E O 1
ATOM 8446 N N . SER E 1 187 ? 53.025 35.555 19.716 1.00 23.77 185 SER E N 1
ATOM 8447 C CA . SER E 1 187 ? 51.891 35.518 18.812 1.00 23.89 185 SER E CA 1
ATOM 8448 C C . SER E 1 187 ? 50.884 36.583 19.261 1.00 23.43 185 SER E C 1
ATOM 8449 O O . SER E 1 187 ? 50.948 37.071 20.400 1.00 22.79 185 SER E O 1
ATOM 8452 N N . TYR E 1 188 ? 49.951 36.925 18.378 1.00 23.53 186 TYR E N 1
ATOM 8453 C CA . TYR E 1 188 ? 48.862 37.819 18.745 1.00 24.55 186 TYR E CA 1
ATOM 8454 C C . TYR E 1 188 ? 48.071 37.240 19.928 1.00 25.26 186 TYR E C 1
ATOM 8455 O O . TYR E 1 188 ? 47.830 37.940 20.896 1.00 25.35 186 TYR E O 1
ATOM 8464 N N . ALA E 1 189 ? 47.703 35.960 19.851 1.00 26.68 187 ALA E N 1
ATOM 8465 C CA . ALA E 1 189 ? 46.959 35.281 20.935 1.00 27.51 187 ALA E CA 1
ATOM 8466 C C . ALA E 1 189 ? 47.658 35.380 22.296 1.00 28.42 187 ALA E C 1
ATOM 8467 O O . ALA E 1 189 ? 47.005 35.626 23.302 1.00 28.23 187 ALA E O 1
ATOM 8469 N N . GLU E 1 190 ? 48.980 35.176 22.296 1.00 29.59 188 GLU E N 1
ATOM 8470 C CA . GLU E 1 190 ? 49.849 35.326 23.468 1.00 30.56 188 GLU E CA 1
ATOM 8471 C C . GLU E 1 190 ? 49.861 36.735 24.076 1.00 31.18 188 GLU E C 1
ATOM 8472 O O . GLU E 1 190 ? 49.809 36.880 25.290 1.00 31.66 188 GLU E O 1
ATOM 8478 N N . VAL E 1 191 ? 50.019 37.759 23.240 1.00 31.83 189 VAL E N 1
ATOM 8479 C CA . VAL E 1 191 ? 49.983 39.153 23.709 1.00 32.56 189 VAL E CA 1
ATOM 8480 C C . VAL E 1 191 ? 48.712 39.407 24.526 1.00 33.50 189 VAL E C 1
ATOM 8481 O O . VAL E 1 191 ? 48.770 39.970 25.620 1.00 33.25 189 VAL E O 1
ATOM 8485 N N . ILE E 1 192 ? 47.576 38.952 23.995 1.00 34.48 190 ILE E N 1
ATOM 8486 C CA . ILE E 1 192 ? 46.289 39.098 24.666 1.00 35.31 190 ILE E CA 1
ATOM 8487 C C . ILE E 1 192 ? 46.184 38.195 25.916 1.00 36.48 190 ILE E C 1
ATOM 8488 O O . ILE E 1 192 ? 45.751 38.659 26.968 1.00 36.58 190 ILE E O 1
ATOM 8493 N N . ASP E 1 193 ? 46.588 36.925 25.804 1.00 37.59 191 ASP E N 1
ATOM 8494 C CA . ASP E 1 193 ? 46.600 35.993 26.954 1.00 38.61 191 ASP E CA 1
ATOM 8495 C C . ASP E 1 193 ? 47.411 36.524 28.150 1.00 38.98 191 ASP E C 1
ATOM 8496 O O . ASP E 1 193 ? 46.947 36.487 29.288 1.00 39.06 191 ASP E O 1
ATOM 8501 N N . LYS E 1 194 ? 48.616 37.019 27.887 1.00 39.34 192 LYS E N 1
ATOM 8502 C CA . LYS E 1 194 ? 49.484 37.540 28.946 1.00 39.51 192 LYS E CA 1
ATOM 8503 C C . LYS E 1 194 ? 49.246 39.033 29.252 1.00 40.03 192 LYS E C 1
ATOM 8504 O O . LYS E 1 194 ? 49.972 39.627 30.066 1.00 39.99 192 LYS E O 1
ATOM 8510 N N . GLU E 1 195 ? 48.252 39.630 28.583 1.00 40.37 193 GLU E N 1
ATOM 8511 C CA . GLU E 1 195 ? 47.857 41.032 28.771 1.00 40.66 193 GLU E CA 1
ATOM 8512 C C . GLU E 1 195 ? 49.047 41.986 28.724 1.00 40.62 193 GLU E C 1
ATOM 8513 O O . GLU E 1 195 ? 49.163 42.906 29.544 1.00 41.21 193 GLU E O 1
ATOM 8519 N N . LEU E 1 196 ? 49.938 41.755 27.767 1.00 40.17 194 LEU E N 1
ATOM 8520 C CA . LEU E 1 196 ? 51.102 42.607 27.567 1.00 40.01 194 LEU E CA 1
ATOM 8521 C C . LEU E 1 196 ? 50.664 43.873 26.832 1.00 39.79 194 LEU E C 1
ATOM 8522 O O . LEU E 1 196 ? 49.701 43.846 26.069 1.00 39.48 194 LEU E O 1
ATOM 8527 N N . LYS E 1 197 ? 51.358 44.985 27.054 1.00 39.89 195 LYS E N 1
ATOM 8528 C CA . LYS E 1 197 ? 51.017 46.217 26.324 1.00 39.64 195 LYS E CA 1
ATOM 8529 C C . LYS E 1 197 ? 51.958 46.404 25.142 1.00 39.07 195 LYS E C 1
ATOM 8530 O O . LYS E 1 197 ? 53.175 46.500 25.306 1.00 39.19 195 LYS E O 1
ATOM 8536 N N . VAL E 1 198 ? 51.383 46.398 23.944 1.00 38.22 196 VAL E N 1
ATOM 8537 C CA . VAL E 1 198 ? 52.142 46.618 22.726 1.00 37.80 196 VAL E CA 1
ATOM 8538 C C . VAL E 1 198 ? 51.594 47.868 22.036 1.00 37.16 196 VAL E C 1
ATOM 8539 O O . VAL E 1 198 ? 52.311 48.848 21.852 1.00 37.71 196 VAL E O 1
ATOM 8543 N N . MET E 1 199 ? 50.323 47.823 21.663 1.00 36.04 197 MET E N 1
ATOM 8544 C CA . MET E 1 199 ? 49.626 48.995 21.155 1.00 35.09 197 MET E CA 1
ATOM 8545 C C . MET E 1 199 ? 48.186 48.955 21.640 1.00 33.99 197 MET E C 1
ATOM 8546 O O . MET E 1 199 ? 47.781 48.013 22.329 1.00 34.63 197 MET E O 1
ATOM 8551 N N . ASP E 1 200 ? 47.417 49.983 21.310 1.00 32.44 198 ASP E N 1
ATOM 8552 C CA . ASP E 1 200 ? 46.015 50.002 21.675 1.00 31.19 198 ASP E CA 1
ATOM 8553 C C . ASP E 1 200 ? 45.282 48.889 20.941 1.00 29.80 198 ASP E C 1
ATOM 8554 O O . ASP E 1 200 ? 45.683 48.460 19.847 1.00 28.72 198 ASP E O 1
ATOM 8559 N N . LEU E 1 201 ? 44.211 48.425 21.570 1.00 28.56 199 LEU E N 1
ATOM 8560 C CA . LEU E 1 201 ? 43.472 47.255 21.106 1.00 28.34 199 LEU E CA 1
ATOM 8561 C C . LEU E 1 201 ? 42.992 47.412 19.668 1.00 27.15 199 LEU E C 1
ATOM 8562 O O . LEU E 1 201 ? 43.009 46.451 18.919 1.00 27.02 199 LEU E O 1
ATOM 8567 N N . SER E 1 202 ? 42.575 48.615 19.284 1.00 26.11 200 SER E N 1
ATOM 8568 C CA . SER E 1 202 ? 42.124 48.888 17.911 1.00 25.31 200 SER E CA 1
ATOM 8569 C C . SER E 1 202 ? 43.226 48.616 16.885 1.00 24.21 200 SER E C 1
ATOM 8570 O O . SER E 1 202 ? 43.005 47.924 15.871 1.00 23.60 200 SER E O 1
ATOM 8573 N N . ALA E 1 203 ? 44.403 49.181 17.140 1.00 22.41 201 ALA E N 1
ATOM 8574 C CA . ALA E 1 203 ? 45.548 49.011 16.254 1.00 22.31 201 ALA E CA 1
ATOM 8575 C C . ALA E 1 203 ? 45.952 47.549 16.149 1.00 21.40 201 ALA E C 1
ATOM 8576 O O . ALA E 1 203 ? 46.155 47.042 15.065 1.00 19.42 201 ALA E O 1
ATOM 8578 N N . PHE E 1 204 ? 46.090 46.911 17.312 1.00 21.20 202 PHE E N 1
ATOM 8579 C CA . PHE E 1 204 ? 46.528 45.544 17.430 1.00 21.39 202 PHE E CA 1
ATOM 8580 C C . PHE E 1 204 ? 45.559 44.597 16.711 1.00 21.15 202 PHE E C 1
ATOM 8581 O O . PHE E 1 204 ? 45.986 43.653 16.053 1.00 19.78 202 PHE E O 1
ATOM 8589 N N . THR E 1 205 ? 44.264 44.890 16.832 1.00 21.35 203 THR E N 1
ATOM 8590 C CA . THR E 1 205 ? 43.202 44.121 16.225 1.00 21.64 203 THR E CA 1
ATOM 8591 C C . THR E 1 205 ? 43.255 44.217 14.713 1.00 21.71 203 THR E C 1
ATOM 8592 O O . THR E 1 205 ? 43.072 43.222 14.030 1.00 21.72 203 THR E O 1
ATOM 8596 N N . LEU E 1 206 ? 43.518 45.418 14.194 1.00 21.61 204 LEU E N 1
ATOM 8597 C CA . LEU E 1 206 ? 43.684 45.616 12.769 1.00 21.94 204 LEU E CA 1
ATOM 8598 C C . LEU E 1 206 ? 44.908 44.859 12.259 1.00 21.21 204 LEU E C 1
ATOM 8599 O O . LEU E 1 206 ? 44.836 44.190 11.233 1.00 20.81 204 LEU E O 1
ATOM 8604 N N . ALA E 1 207 ? 46.021 44.939 12.979 1.00 20.99 205 ALA E N 1
ATOM 8605 C CA . ALA E 1 207 ? 47.227 44.198 12.593 1.00 21.71 205 ALA E CA 1
ATOM 8606 C C . ALA E 1 207 ? 46.971 42.669 12.617 1.00 21.85 205 ALA E C 1
ATOM 8607 O O . ALA E 1 207 ? 47.359 41.937 11.691 1.00 21.35 205 ALA E O 1
ATOM 8609 N N . ARG E 1 208 ? 46.292 42.225 13.667 1.00 22.05 206 ARG E N 1
ATOM 8610 C CA . ARG E 1 208 ? 45.958 40.818 13.875 1.00 22.92 206 ARG E CA 1
ATOM 8611 C C . ARG E 1 208 ? 45.025 40.246 12.786 1.00 22.86 206 ARG E C 1
ATOM 8612 O O . ARG E 1 208 ? 45.304 39.176 12.237 1.00 22.34 206 ARG E O 1
ATOM 8620 N N . ASP E 1 209 ? 43.944 40.956 12.460 1.00 22.91 207 ASP E N 1
ATOM 8621 C CA . ASP E 1 209 ? 42.996 40.453 11.446 1.00 23.47 207 ASP E CA 1
ATOM 8622 C C . ASP E 1 209 ? 43.584 40.408 10.050 1.00 23.14 207 ASP E C 1
ATOM 8623 O O . ASP E 1 209 ? 43.077 39.702 9.209 1.00 23.41 207 ASP E O 1
ATOM 8628 N N . HIS E 1 210 ? 44.629 41.183 9.787 1.00 23.14 208 HIS E N 1
ATOM 8629 C CA . HIS E 1 210 ? 45.269 41.167 8.478 1.00 22.72 208 HIS E CA 1
ATOM 8630 C C . HIS E 1 210 ? 46.604 40.433 8.485 1.00 22.34 208 HIS E C 1
ATOM 8631 O O . HIS E 1 210 ? 47.247 40.334 7.458 1.00 22.93 208 HIS E O 1
ATOM 8638 N N . GLY E 1 211 ? 47.007 39.906 9.638 1.00 21.75 209 GLY E N 1
ATOM 8639 C CA . GLY E 1 211 ? 48.278 39.198 9.767 1.00 21.30 209 GLY E CA 1
ATOM 8640 C C . GLY E 1 211 ? 49.517 40.032 9.508 1.00 20.98 209 GLY E C 1
ATOM 8641 O O . GLY E 1 211 ? 50.552 39.489 9.121 1.00 20.13 209 GLY E O 1
ATOM 8642 N N . MET E 1 212 ? 49.420 41.345 9.750 1.00 20.43 210 MET E N 1
ATOM 8643 C CA . MET E 1 212 ? 50.571 42.237 9.678 1.00 20.10 210 MET E CA 1
ATOM 8644 C C . MET E 1 212 ? 51.492 41.972 10.866 1.00 19.63 210 MET E C 1
ATOM 8645 O O . MET E 1 212 ? 51.080 42.150 12.012 1.00 19.77 210 MET E O 1
ATOM 8650 N N . PRO E 1 213 ? 52.735 41.532 10.612 1.00 19.44 211 PRO E N 1
ATOM 8651 C CA . PRO E 1 213 ? 53.611 41.372 11.753 1.00 19.66 211 PRO E CA 1
ATOM 8652 C C . PRO E 1 213 ? 54.189 42.715 12.218 1.00 20.03 211 PRO E C 1
ATOM 8653 O O . PRO E 1 213 ? 54.330 43.648 11.426 1.00 19.61 211 PRO E O 1
ATOM 8657 N N . ILE E 1 214 ? 54.528 42.775 13.503 1.00 20.73 212 ILE E N 1
ATOM 8658 C CA . ILE E 1 214 ? 55.042 43.968 14.165 1.00 20.90 212 ILE E CA 1
ATOM 8659 C C . ILE E 1 214 ? 56.371 43.623 14.817 1.00 21.26 212 ILE E C 1
ATOM 8660 O O . ILE E 1 214 ? 56.507 42.584 15.473 1.00 21.53 212 ILE E O 1
ATOM 8665 N N . ARG E 1 215 ? 57.364 44.476 14.613 1.00 21.42 213 ARG E N 1
ATOM 8666 C CA . ARG E 1 215 ? 58.591 44.436 15.391 1.00 21.77 213 ARG E CA 1
ATOM 8667 C C . ARG E 1 215 ? 58.671 45.660 16.297 1.00 22.20 213 ARG E C 1
ATOM 8668 O O . ARG E 1 215 ? 58.631 46.794 15.813 1.00 21.95 213 ARG E O 1
ATOM 8676 N N . VAL E 1 216 ? 58.799 45.413 17.594 1.00 22.10 214 VAL E N 1
ATOM 8677 C CA . VAL E 1 216 ? 59.024 46.451 18.590 1.00 22.90 214 VAL E CA 1
ATOM 8678 C C . VAL E 1 216 ? 60.509 46.484 18.909 1.00 23.23 214 VAL E C 1
ATOM 8679 O O . VAL E 1 216 ? 61.070 45.458 19.306 1.00 23.92 214 VAL E O 1
ATOM 8683 N N . PHE E 1 217 ? 61.155 47.633 18.708 1.00 23.91 215 PHE E N 1
ATOM 8684 C CA . PHE E 1 217 ? 62.602 47.752 18.901 1.00 24.88 215 PHE E CA 1
ATOM 8685 C C . PHE E 1 217 ? 63.037 49.128 19.439 1.00 25.36 215 PHE E C 1
ATOM 8686 O O . PHE E 1 217 ? 62.230 50.059 19.558 1.00 24.98 215 PHE E O 1
ATOM 8694 N N . ASN E 1 218 ? 64.323 49.244 19.747 1.00 26.42 216 ASN E N 1
ATOM 8695 C CA . ASN E 1 218 ? 64.879 50.449 20.381 1.00 27.65 216 ASN E CA 1
ATOM 8696 C C . ASN E 1 218 ? 65.562 51.339 19.322 1.00 28.40 216 ASN E C 1
ATOM 8697 O O . ASN E 1 218 ? 66.706 51.096 18.931 1.00 27.46 216 ASN E O 1
ATOM 8702 N N . MET E 1 219 ? 64.824 52.342 18.836 1.00 29.97 217 MET E N 1
ATOM 8703 C CA . MET E 1 219 ? 65.298 53.229 17.754 1.00 31.06 217 MET E CA 1
ATOM 8704 C C . MET E 1 219 ? 66.375 54.171 18.265 1.00 31.89 217 MET E C 1
ATOM 8705 O O . MET E 1 219 ? 67.310 54.513 17.541 1.00 32.33 217 MET E O 1
ATOM 8710 N N . GLY E 1 220 ? 66.244 54.548 19.533 1.00 33.07 218 GLY E N 1
ATOM 8711 C CA . GLY E 1 220 ? 67.222 55.381 20.216 1.00 33.93 218 GLY E CA 1
ATOM 8712 C C . GLY E 1 220 ? 68.588 54.755 20.404 1.00 34.64 218 GLY E C 1
ATOM 8713 O O . GLY E 1 220 ? 69.503 55.435 20.842 1.00 35.24 218 GLY E O 1
ATOM 8714 N N . LYS E 1 221 ? 68.712 53.454 20.131 1.00 35.51 219 LYS E N 1
ATOM 8715 C CA . LYS E 1 221 ? 70.010 52.789 20.007 1.00 35.40 219 LYS E CA 1
ATOM 8716 C C . LYS E 1 221 ? 70.490 52.869 18.560 1.00 35.80 219 LYS E C 1
ATOM 8717 O O . LYS E 1 221 ? 70.053 52.084 17.723 1.00 35.82 219 LYS E O 1
ATOM 8723 N N . PRO E 1 222 ? 71.398 53.811 18.243 1.00 35.99 220 PRO E N 1
ATOM 8724 C CA . PRO E 1 222 ? 71.909 53.758 16.873 1.00 35.35 220 PRO E CA 1
ATOM 8725 C C . PRO E 1 222 ? 72.364 52.345 16.431 1.00 35.06 220 PRO E C 1
ATOM 8726 O O . PRO E 1 222 ? 72.953 51.591 17.217 1.00 34.82 220 PRO E O 1
ATOM 8730 N N . GLY E 1 223 ? 72.036 51.995 15.185 1.00 34.26 221 GLY E N 1
ATOM 8731 C CA . GLY E 1 223 ? 72.321 50.671 14.628 1.00 33.29 221 GLY E CA 1
ATOM 8732 C C . GLY E 1 223 ? 71.218 49.627 14.768 1.00 32.39 221 GLY E C 1
ATOM 8733 O O . GLY E 1 223 ? 71.198 48.655 14.016 1.00 32.19 221 GLY E O 1
ATOM 8734 N N . ALA E 1 224 ? 70.316 49.810 15.732 1.00 31.31 222 ALA E N 1
ATOM 8735 C CA . ALA E 1 224 ? 69.227 48.848 15.977 1.00 30.81 222 ALA E CA 1
ATOM 8736 C C . ALA E 1 224 ? 68.227 48.696 14.819 1.00 30.05 222 ALA E C 1
ATOM 8737 O O . ALA E 1 224 ? 67.652 47.639 14.659 1.00 29.98 222 ALA E O 1
ATOM 8739 N N . LEU E 1 225 ? 68.017 49.754 14.038 1.00 29.16 223 LEU E N 1
ATOM 8740 C CA . LEU E 1 225 ? 67.106 49.730 12.881 1.00 29.01 223 LEU E CA 1
ATOM 8741 C C . LEU E 1 225 ? 67.609 48.837 11.749 1.00 28.65 223 LEU E C 1
ATOM 8742 O O . LEU E 1 225 ? 66.853 48.061 11.163 1.00 27.91 223 LEU E O 1
ATOM 8747 N N . ARG E 1 226 ? 68.890 48.971 11.439 1.00 28.31 224 ARG E N 1
ATOM 8748 C CA . ARG E 1 226 ? 69.540 48.101 10.476 1.00 28.86 224 ARG E CA 1
ATOM 8749 C C . ARG E 1 226 ? 69.570 46.623 10.933 1.00 28.19 224 ARG E C 1
ATOM 8750 O O . ARG E 1 226 ? 69.380 45.720 10.122 1.00 27.56 224 ARG E O 1
ATOM 8758 N N . GLN E 1 227 ? 69.857 46.387 12.209 1.00 28.01 225 GLN E N 1
ATOM 8759 C CA . GLN E 1 227 ? 69.760 45.040 12.776 1.00 28.73 225 GLN E CA 1
ATOM 8760 C C . GLN E 1 227 ? 68.333 44.477 12.633 1.00 28.01 225 GLN E C 1
ATOM 8761 O O . GLN E 1 227 ? 68.152 43.321 12.230 1.00 28.38 225 GLN E O 1
ATOM 8767 N N . VAL E 1 228 ? 67.326 45.287 12.946 1.00 27.31 226 VAL E N 1
ATOM 8768 C CA . VAL E 1 228 ? 65.934 44.863 12.779 1.00 27.12 226 VAL E CA 1
ATOM 8769 C C . VAL E 1 228 ? 65.610 44.499 11.335 1.00 26.72 226 VAL E C 1
ATOM 8770 O O . VAL E 1 228 ? 64.961 43.500 11.092 1.00 26.76 226 VAL E O 1
ATOM 8774 N N . VAL E 1 229 ? 66.082 45.291 10.379 1.00 27.11 227 VAL E N 1
ATOM 8775 C CA . VAL E 1 229 ? 65.766 45.073 8.975 1.00 27.57 227 VAL E CA 1
ATOM 8776 C C . VAL E 1 229 ? 66.561 43.900 8.367 1.00 28.05 227 VAL E C 1
ATOM 8777 O O . VAL E 1 229 ? 66.116 43.297 7.385 1.00 27.76 227 VAL E O 1
ATOM 8781 N N . THR E 1 230 ? 67.712 43.565 8.960 1.00 28.56 228 THR E N 1
ATOM 8782 C CA . THR E 1 230 ? 68.591 42.506 8.419 1.00 28.95 228 THR E CA 1
ATOM 8783 C C . THR E 1 230 ? 68.628 41.222 9.254 1.00 29.35 228 THR E C 1
ATOM 8784 O O . THR E 1 230 ? 69.303 40.270 8.899 1.00 29.51 228 THR E O 1
ATOM 8788 N N . GLY E 1 231 ? 67.906 41.179 10.358 1.00 30.03 229 GLY E N 1
ATOM 8789 C CA . GLY E 1 231 ? 67.896 39.973 11.156 1.00 30.58 229 GLY E CA 1
ATOM 8790 C C . GLY E 1 231 ? 66.670 39.796 12.006 1.00 31.14 229 GLY E C 1
ATOM 8791 O O . GLY E 1 231 ? 65.884 40.709 12.199 1.00 30.89 229 GLY E O 1
ATOM 8792 N N . THR E 1 232 ? 66.562 38.597 12.547 1.00 31.77 230 THR E N 1
ATOM 8793 C CA . THR E 1 232 ? 65.428 38.128 13.322 1.00 32.31 230 THR E CA 1
ATOM 8794 C C . THR E 1 232 ? 65.643 38.413 14.820 1.00 32.33 230 THR E C 1
ATOM 8795 O O . THR E 1 232 ? 64.694 38.376 15.613 1.00 32.38 230 THR E O 1
ATOM 8799 N N . GLU E 1 233 ? 66.879 38.765 15.190 1.00 32.42 231 GLU E N 1
ATOM 8800 C CA . GLU E 1 233 ? 67.306 38.809 16.603 1.00 32.49 231 GLU E CA 1
ATOM 8801 C C . GLU E 1 233 ? 67.001 40.087 17.424 1.00 31.98 231 GLU E C 1
ATOM 8802 O O . GLU E 1 233 ? 66.747 39.977 18.643 1.00 32.01 231 GLU E O 1
ATOM 8808 N N . GLU E 1 234 ? 67.054 41.276 16.802 1.00 30.60 232 GLU E N 1
ATOM 8809 C CA . GLU E 1 234 ? 66.818 42.542 17.544 1.00 30.23 232 GLU E CA 1
ATOM 8810 C C . GLU E 1 234 ? 65.355 42.744 17.881 1.00 29.42 232 GLU E C 1
ATOM 8811 O O . GLU E 1 234 ? 64.513 42.694 16.994 1.00 29.05 232 GLU E O 1
ATOM 8817 N N . GLY E 1 235 ? 65.065 43.002 19.155 1.00 27.71 233 GLY E N 1
ATOM 8818 C CA . GLY E 1 235 ? 63.733 43.372 19.576 1.00 27.20 233 GLY E CA 1
ATOM 8819 C C . GLY E 1 235 ? 62.757 42.228 19.661 1.00 26.49 233 GLY E C 1
ATOM 8820 O O . GLY E 1 235 ? 63.140 41.049 19.710 1.00 26.33 233 GLY E O 1
ATOM 8821 N N . THR E 1 236 ? 61.481 42.589 19.686 1.00 25.49 234 THR E N 1
ATOM 8822 C CA . THR E 1 236 ? 60.391 41.647 19.830 1.00 25.07 234 THR E CA 1
ATOM 8823 C C . THR E 1 236 ? 59.564 41.601 18.557 1.00 24.56 234 THR E C 1
ATOM 8824 O O . THR E 1 236 ? 59.155 42.638 18.047 1.00 23.38 234 THR E O 1
ATOM 8828 N N . THR E 1 237 ? 59.338 40.382 18.055 1.00 24.16 235 THR E N 1
ATOM 8829 C CA . THR E 1 237 ? 58.437 40.132 16.947 1.00 24.12 235 THR E CA 1
ATOM 8830 C C . THR E 1 237 ? 57.094 39.671 17.447 1.00 24.06 235 THR E C 1
ATOM 8831 O O . THR E 1 237 ? 57.011 38.788 18.308 1.00 23.17 235 THR E O 1
ATOM 8835 N N . ILE E 1 238 ? 56.048 40.273 16.889 1.00 23.94 236 ILE E N 1
ATOM 8836 C CA . ILE E 1 238 ? 54.677 39.873 17.137 1.00 24.45 236 ILE E CA 1
ATOM 8837 C C . ILE E 1 238 ? 54.083 39.418 15.799 1.00 24.84 236 ILE E C 1
ATOM 8838 O O . ILE E 1 238 ? 54.011 40.200 14.842 1.00 24.71 236 ILE E O 1
ATOM 8843 N N . CYS E 1 239 ? 53.683 38.157 15.715 1.00 25.26 237 CYS E N 1
ATOM 8844 C CA . CYS E 1 239 ? 53.073 37.661 14.481 1.00 26.03 237 CYS E CA 1
ATOM 8845 C C . CYS E 1 239 ? 52.064 36.539 14.717 1.00 25.88 237 CYS E C 1
ATOM 8846 O O . CYS E 1 239 ? 51.801 36.153 15.848 1.00 24.93 237 CYS E O 1
ATOM 8849 N N . GLU E 1 240 ? 51.469 36.047 13.638 1.00 26.38 238 GLU E N 1
ATOM 8850 C CA . GLU E 1 240 ? 50.485 34.987 13.751 1.00 27.65 238 GLU E CA 1
ATOM 8851 C C . GLU E 1 240 ? 51.144 33.709 14.264 1.00 27.30 238 GLU E C 1
ATOM 8852 O O . GLU E 1 240 ? 52.250 33.378 13.842 1.00 26.25 238 GLU E O 1
ATOM 8858 N N . GLY E 1 241 ? 50.465 33.012 15.175 1.00 27.80 239 GLY E N 1
ATOM 8859 C CA . GLY E 1 241 ? 50.965 31.765 15.726 1.00 28.77 239 GLY E CA 1
ATOM 8860 C C . GLY E 1 241 ? 50.924 30.666 14.684 1.00 29.16 239 GLY E C 1
ATOM 8861 O O . GLY E 1 241 ? 50.121 30.724 13.758 1.00 28.86 239 GLY E O 1
ATOM 8862 N N . HIS E 1 242 ? 51.800 29.671 14.842 1.00 30.26 240 HIS E N 1
ATOM 8863 C CA . HIS E 1 242 ? 51.975 28.578 13.869 1.00 31.73 240 HIS E CA 1
ATOM 8864 C C . HIS E 1 242 ? 50.787 27.625 13.757 1.00 33.13 240 HIS E C 1
ATOM 8865 O O . HIS E 1 242 ? 50.690 26.867 12.786 1.00 33.97 240 HIS E O 1
ATOM 8872 N N . HIS E 1 243 ? 49.902 27.653 14.746 1.00 35.03 241 HIS E N 1
ATOM 8873 C CA . HIS E 1 243 ? 48.872 26.633 14.896 1.00 36.97 241 HIS E CA 1
ATOM 8874 C C . HIS E 1 243 ? 47.553 26.927 14.180 1.00 38.66 241 HIS E C 1
ATOM 8875 O O . HIS E 1 243 ? 46.481 26.670 14.739 1.00 39.63 241 HIS E O 1
ATOM 8882 N N . HIS E 1 244 ? 47.614 27.420 12.939 1.00 40.35 242 HIS E N 1
ATOM 8883 C CA . HIS E 1 244 ? 46.381 27.809 12.212 1.00 41.06 242 HIS E CA 1
ATOM 8884 C C . HIS E 1 244 ? 46.124 27.100 10.867 1.00 42.00 242 HIS E C 1
ATOM 8885 O O . HIS E 1 244 ? 44.980 26.749 10.577 1.00 42.08 242 HIS E O 1
ATOM 8892 N N . HIS E 1 245 ? 47.161 26.879 10.056 1.00 43.35 243 HIS E N 1
ATOM 8893 C CA . HIS E 1 245 ? 46.966 26.429 8.654 1.00 43.83 243 HIS E CA 1
ATOM 8894 C C . HIS E 1 245 ? 47.738 25.171 8.238 1.00 44.70 243 HIS E C 1
ATOM 8895 O O . HIS E 1 245 ? 47.488 24.604 7.151 1.00 44.67 243 HIS E O 1
ATOM 8902 N N . SER F 1 4 ? 33.444 103.849 30.501 1.00 36.90 2 SER F N 1
ATOM 8903 C CA . SER F 1 4 ? 34.223 104.066 29.240 1.00 36.46 2 SER F CA 1
ATOM 8904 C C . SER F 1 4 ? 33.675 103.125 28.177 1.00 36.35 2 SER F C 1
ATOM 8905 O O . SER F 1 4 ? 33.361 101.965 28.480 1.00 36.78 2 SER F O 1
ATOM 8908 N N . GLN F 1 5 ? 33.546 103.631 26.950 1.00 35.48 3 GLN F N 1
ATOM 8909 C CA . GLN F 1 5 ? 32.852 102.923 25.873 1.00 34.42 3 GLN F CA 1
ATOM 8910 C C . GLN F 1 5 ? 33.773 102.760 24.671 1.00 33.04 3 GLN F C 1
ATOM 8911 O O . GLN F 1 5 ? 34.710 103.536 24.500 1.00 32.50 3 GLN F O 1
ATOM 8917 N N . PRO F 1 6 ? 33.491 101.761 23.810 1.00 31.87 4 PRO F N 1
ATOM 8918 C CA . PRO F 1 6 ? 34.477 101.471 22.789 1.00 30.70 4 PRO F CA 1
ATOM 8919 C C . PRO F 1 6 ? 34.583 102.578 21.726 1.00 29.18 4 PRO F C 1
ATOM 8920 O O . PRO F 1 6 ? 33.583 103.133 21.302 1.00 28.95 4 PRO F O 1
ATOM 8924 N N . ILE F 1 7 ? 35.804 102.897 21.319 1.00 27.99 5 ILE F N 1
ATOM 8925 C CA . ILE F 1 7 ? 36.019 103.836 20.228 1.00 27.06 5 ILE F CA 1
ATOM 8926 C C . ILE F 1 7 ? 36.095 103.166 18.855 1.00 26.01 5 ILE F C 1
ATOM 8927 O O . ILE F 1 7 ? 36.229 103.847 17.830 1.00 24.94 5 ILE F O 1
ATOM 8932 N N . TYR F 1 8 ? 35.996 101.833 18.851 1.00 25.19 6 TYR F N 1
ATOM 8933 C CA . TYR F 1 8 ? 36.005 101.028 17.631 1.00 23.78 6 TYR F CA 1
ATOM 8934 C C . TYR F 1 8 ? 34.728 100.198 17.454 1.00 23.34 6 TYR F C 1
ATOM 8935 O O . TYR F 1 8 ? 34.180 99.646 18.406 1.00 23.36 6 TYR F O 1
ATOM 8944 N N . LYS F 1 9 ? 34.283 100.102 16.209 1.00 23.15 7 LYS F N 1
ATOM 8945 C CA . LYS F 1 9 ? 33.226 99.177 15.804 1.00 23.26 7 LYS F CA 1
ATOM 8946 C C . LYS F 1 9 ? 33.772 97.750 15.510 1.00 21.54 7 LYS F C 1
ATOM 8947 O O . LYS F 1 9 ? 33.168 96.757 15.895 1.00 20.99 7 LYS F O 1
ATOM 8953 N N . ARG F 1 10 ? 34.934 97.677 14.868 1.00 20.36 8 ARG F N 1
ATOM 8954 C CA . ARG F 1 10 ? 35.505 96.419 14.403 1.00 19.90 8 ARG F CA 1
ATOM 8955 C C . ARG F 1 10 ? 37.004 96.479 14.595 1.00 18.61 8 ARG F C 1
ATOM 8956 O O . ARG F 1 10 ? 37.636 97.412 14.137 1.00 17.29 8 ARG F O 1
ATOM 8964 N N . ILE F 1 11 ? 37.581 95.486 15.277 1.00 18.33 9 ILE F N 1
ATOM 8965 C CA . ILE F 1 11 ? 39.031 95.456 15.484 1.00 18.56 9 ILE F CA 1
ATOM 8966 C C . ILE F 1 11 ? 39.649 94.166 14.948 1.00 18.54 9 ILE F C 1
ATOM 8967 O O . ILE F 1 11 ? 38.971 93.157 14.758 1.00 17.40 9 ILE F O 1
ATOM 8972 N N . LEU F 1 12 ? 40.944 94.228 14.699 1.00 18.88 10 LEU F N 1
ATOM 8973 C CA . LEU F 1 12 ? 41.722 93.034 14.497 1.00 19.62 10 LEU F CA 1
ATOM 8974 C C . LEU F 1 12 ? 42.823 92.989 15.530 1.00 19.70 10 LEU F C 1
ATOM 8975 O O . LEU F 1 12 ? 43.753 93.820 15.507 1.00 19.74 10 LEU F O 1
ATOM 8980 N N . LEU F 1 13 ? 42.724 91.994 16.405 1.00 20.05 11 LEU F N 1
ATOM 8981 C CA . LEU F 1 13 ? 43.690 91.745 17.458 1.00 20.72 11 LEU F CA 1
ATOM 8982 C C . LEU F 1 13 ? 44.774 90.760 17.008 1.00 21.36 11 LEU F C 1
ATOM 8983 O O . LEU F 1 13 ? 44.495 89.575 16.733 1.00 21.21 11 LEU F O 1
ATOM 8988 N N . LYS F 1 14 ? 46.006 91.254 16.904 1.00 22.42 12 LYS F N 1
ATOM 8989 C CA . LYS F 1 14 ? 47.165 90.442 16.530 1.00 23.28 12 LYS F CA 1
ATOM 8990 C C . LYS F 1 14 ? 47.905 89.998 17.794 1.00 24.31 12 LYS F C 1
ATOM 8991 O O . LYS F 1 14 ? 48.406 90.850 18.550 1.00 24.31 12 LYS F O 1
ATOM 8997 N N . LEU F 1 15 ? 47.928 88.675 18.025 1.00 25.06 13 LEU F N 1
ATOM 8998 C CA . LEU F 1 15 ? 48.640 88.037 19.144 1.00 26.14 13 LEU F CA 1
ATOM 8999 C C . LEU F 1 15 ? 49.753 87.155 18.620 1.00 26.60 13 LEU F C 1
ATOM 9000 O O . LEU F 1 15 ? 49.531 86.309 17.749 1.00 26.17 13 LEU F O 1
ATOM 9005 N N . SER F 1 16 ? 50.947 87.329 19.167 1.00 27.59 14 SER F N 1
ATOM 9006 C CA . SER F 1 16 ? 52.042 86.425 18.879 1.00 28.35 14 SER F CA 1
ATOM 9007 C C . SER F 1 16 ? 51.705 85.084 19.542 1.00 28.85 14 SER F C 1
ATOM 9008 O O . SER F 1 16 ? 50.963 85.041 20.540 1.00 28.25 14 SER F O 1
ATOM 9011 N N . GLY F 1 17 ? 52.235 83.997 18.987 1.00 29.47 15 GLY F N 1
ATOM 9012 C CA . GLY F 1 17 ? 52.093 82.681 19.622 1.00 30.23 15 GLY F CA 1
ATOM 9013 C C . GLY F 1 17 ? 52.580 82.702 21.069 1.00 30.55 15 GLY F C 1
ATOM 9014 O O . GLY F 1 17 ? 51.966 82.114 21.944 1.00 30.52 15 GLY F O 1
ATOM 9015 N N . GLU F 1 18 ? 53.665 83.423 21.324 1.00 31.62 16 GLU F N 1
ATOM 9016 C CA . GLU F 1 18 ? 54.259 83.489 22.665 1.00 33.02 16 GLU F CA 1
ATOM 9017 C C . GLU F 1 18 ? 53.353 84.137 23.712 1.00 33.82 16 GLU F C 1
ATOM 9018 O O . GLU F 1 18 ? 53.651 84.090 24.901 1.00 34.11 16 GLU F O 1
ATOM 9024 N N . ALA F 1 19 ? 52.265 84.767 23.279 1.00 35.28 17 ALA F N 1
ATOM 9025 C CA . ALA F 1 19 ? 51.257 85.277 24.208 1.00 36.09 17 ALA F CA 1
ATOM 9026 C C . ALA F 1 19 ? 50.477 84.151 24.908 1.00 37.15 17 ALA F C 1
ATOM 9027 O O . ALA F 1 19 ? 49.947 84.362 26.003 1.00 37.21 17 ALA F O 1
ATOM 9029 N N . LEU F 1 20 ? 50.394 82.964 24.295 1.00 38.24 18 LEU F N 1
ATOM 9030 C CA . LEU F 1 20 ? 49.692 81.825 24.927 1.00 39.22 18 LEU F CA 1
ATOM 9031 C C . LEU F 1 20 ? 50.631 81.044 25.851 1.00 40.02 18 LEU F C 1
ATOM 9032 O O . LEU F 1 20 ? 50.185 80.311 26.722 1.00 39.81 18 LEU F O 1
ATOM 9037 N N . GLN F 1 21 ? 51.928 81.229 25.621 1.00 41.34 19 GLN F N 1
ATOM 9038 C CA . GLN F 1 21 ? 53.033 80.558 26.299 1.00 42.78 19 GLN F CA 1
ATOM 9039 C C . GLN F 1 21 ? 52.988 80.668 27.826 1.00 43.98 19 GLN F C 1
ATOM 9040 O O . GLN F 1 21 ? 52.730 81.742 28.377 1.00 43.86 19 GLN F O 1
ATOM 9046 N N . GLY F 1 22 ? 53.260 79.557 28.506 1.00 45.58 20 GLY F N 1
ATOM 9047 C CA . GLY F 1 22 ? 53.407 79.575 29.955 1.00 46.70 20 GLY F CA 1
ATOM 9048 C C . GLY F 1 22 ? 54.755 80.170 30.325 1.00 48.02 20 GLY F C 1
ATOM 9049 O O . GLY F 1 22 ? 55.706 80.094 29.535 1.00 48.43 20 GLY F O 1
ATOM 9050 N N . GLU F 1 23 ? 54.845 80.764 31.517 1.00 49.27 21 GLU F N 1
ATOM 9051 C CA . GLU F 1 23 ? 56.139 81.213 32.077 1.00 49.85 21 GLU F CA 1
ATOM 9052 C C . GLU F 1 23 ? 57.229 80.130 31.956 1.00 50.25 21 GLU F C 1
ATOM 9053 O O . GLU F 1 23 ? 58.425 80.434 31.862 1.00 50.36 21 GLU F O 1
ATOM 9059 N N . ASP F 1 24 ? 56.795 78.869 31.950 1.00 50.67 22 ASP F N 1
ATOM 9060 C CA . ASP F 1 24 ? 57.667 77.720 31.649 1.00 50.67 22 ASP F CA 1
ATOM 9061 C C . ASP F 1 24 ? 58.334 77.830 30.268 1.00 50.60 22 ASP F C 1
ATOM 9062 O O . ASP F 1 24 ? 59.418 77.275 30.056 1.00 51.06 22 ASP F O 1
ATOM 9067 N N . GLY F 1 25 ? 57.668 78.513 29.332 1.00 49.99 23 GLY F N 1
ATOM 9068 C CA . GLY F 1 25 ? 58.298 78.963 28.083 1.00 49.27 23 GLY F CA 1
ATOM 9069 C C . GLY F 1 25 ? 57.818 78.287 26.808 1.00 48.89 23 GLY F C 1
ATOM 9070 O O . GLY F 1 25 ? 58.186 78.710 25.708 1.00 48.95 23 GLY F O 1
ATOM 9071 N N . LEU F 1 26 ? 57.000 77.239 26.938 1.00 47.90 24 LEU F N 1
ATOM 9072 C CA . LEU F 1 26 ? 56.576 76.459 25.776 1.00 46.82 24 LEU F CA 1
ATOM 9073 C C . LEU F 1 26 ? 55.061 76.207 25.716 1.00 45.69 24 LEU F C 1
ATOM 9074 O O . LEU F 1 26 ? 54.360 76.233 26.739 1.00 45.59 24 LEU F O 1
ATOM 9079 N N . GLY F 1 27 ? 54.576 76.003 24.490 1.00 43.93 25 GLY F N 1
ATOM 9080 C CA . GLY F 1 27 ? 53.214 75.534 24.242 1.00 42.34 25 GLY F CA 1
ATOM 9081 C C . GLY F 1 27 ? 52.111 76.495 24.611 1.00 40.61 25 GLY F C 1
ATOM 9082 O O . GLY F 1 27 ? 52.232 77.701 24.423 1.00 39.53 25 GLY F O 1
ATOM 9083 N N . ILE F 1 28 ? 51.036 75.933 25.155 1.00 39.25 26 ILE F N 1
ATOM 9084 C CA . ILE F 1 28 ? 49.814 76.662 25.440 1.00 38.75 26 ILE F CA 1
ATOM 9085 C C . ILE F 1 28 ? 49.458 76.503 26.912 1.00 38.19 26 ILE F C 1
ATOM 9086 O O . ILE F 1 28 ? 49.229 75.381 27.389 1.00 37.81 26 ILE F O 1
ATOM 9091 N N . ASP F 1 29 ? 49.410 77.627 27.623 1.00 37.55 27 ASP F N 1
ATOM 9092 C CA . ASP F 1 29 ? 49.000 77.633 29.026 1.00 37.21 27 ASP F CA 1
ATOM 9093 C C . ASP F 1 29 ? 47.490 77.849 29.080 1.00 36.33 27 ASP F C 1
ATOM 9094 O O . ASP F 1 29 ? 47.012 78.912 28.702 1.00 36.52 27 ASP F O 1
ATOM 9099 N N . PRO F 1 30 ? 46.731 76.849 29.559 1.00 35.58 28 PRO F N 1
ATOM 9100 C CA . PRO F 1 30 ? 45.270 77.024 29.563 1.00 35.42 28 PRO F CA 1
ATOM 9101 C C . PRO F 1 30 ? 44.765 78.247 30.356 1.00 34.73 28 PRO F C 1
ATOM 9102 O O . PRO F 1 30 ? 43.827 78.905 29.919 1.00 34.69 28 PRO F O 1
ATOM 9106 N N . ALA F 1 31 ? 45.372 78.536 31.504 1.00 34.31 29 ALA F N 1
ATOM 9107 C CA . ALA F 1 31 ? 44.980 79.694 32.327 1.00 33.91 29 ALA F CA 1
ATOM 9108 C C . ALA F 1 31 ? 45.108 81.011 31.555 1.00 33.37 29 ALA F C 1
ATOM 9109 O O . ALA F 1 31 ? 44.212 81.852 31.583 1.00 33.46 29 ALA F O 1
ATOM 9111 N N . ILE F 1 32 ? 46.238 81.181 30.878 1.00 33.04 30 ILE F N 1
ATOM 9112 C CA . ILE F 1 32 ? 46.495 82.376 30.084 1.00 33.22 30 ILE F CA 1
ATOM 9113 C C . ILE F 1 32 ? 45.498 82.437 28.930 1.00 32.83 30 ILE F C 1
ATOM 9114 O O . ILE F 1 32 ? 44.908 83.480 28.664 1.00 32.62 30 ILE F O 1
ATOM 9119 N N . LEU F 1 33 ? 45.292 81.299 28.277 1.00 32.83 31 LEU F N 1
ATOM 9120 C CA . LEU F 1 33 ? 44.358 81.192 27.166 1.00 32.62 31 LEU F CA 1
ATOM 9121 C C . LEU F 1 33 ? 42.938 81.508 27.589 1.00 32.51 31 LEU F C 1
ATOM 9122 O O . LEU F 1 33 ? 42.242 82.213 26.886 1.00 31.70 31 LEU F O 1
ATOM 9127 N N . ASP F 1 34 ? 42.504 80.980 28.728 1.00 32.89 32 ASP F N 1
ATOM 9128 C CA . ASP F 1 34 ? 41.143 81.233 29.214 1.00 33.48 32 ASP F CA 1
ATOM 9129 C C . ASP F 1 34 ? 40.967 82.671 29.745 1.00 33.57 32 ASP F C 1
ATOM 9130 O O . ASP F 1 34 ? 39.864 83.216 29.710 1.00 32.99 32 ASP F O 1
ATOM 9135 N N . ARG F 1 35 ? 42.051 83.265 30.243 1.00 34.24 33 ARG F N 1
ATOM 9136 C CA . ARG F 1 35 ? 42.058 84.693 30.610 1.00 34.56 33 ARG F CA 1
ATOM 9137 C C . ARG F 1 35 ? 41.780 85.528 29.350 1.00 34.45 33 ARG F C 1
ATOM 9138 O O . ARG F 1 35 ? 40.922 86.390 29.364 1.00 33.91 33 ARG F O 1
ATOM 9146 N N . MET F 1 36 ? 42.473 85.224 28.253 1.00 34.53 34 MET F N 1
ATOM 9147 C CA . MET F 1 36 ? 42.249 85.917 26.978 1.00 34.86 34 MET F CA 1
ATOM 9148 C C . MET F 1 36 ? 40.816 85.805 26.450 1.00 33.70 34 MET F C 1
ATOM 9149 O O . MET F 1 36 ? 40.302 86.759 25.876 1.00 32.92 34 MET F O 1
ATOM 9154 N N . ALA F 1 37 ? 40.184 84.649 26.634 1.00 32.70 35 ALA F N 1
ATOM 9155 C CA . ALA F 1 37 ? 38.804 84.459 26.181 1.00 32.92 35 ALA F CA 1
ATOM 9156 C C . ALA F 1 37 ? 37.821 85.324 26.966 1.00 32.11 35 ALA F C 1
ATOM 9157 O O . ALA F 1 37 ? 36.853 85.826 26.405 1.00 31.42 35 ALA F O 1
ATOM 9159 N N . VAL F 1 38 ? 38.087 85.491 28.258 1.00 32.04 36 VAL F N 1
ATOM 9160 C CA . VAL F 1 38 ? 37.283 86.370 29.132 1.00 32.45 36 VAL F CA 1
ATOM 9161 C C . VAL F 1 38 ? 37.397 87.848 28.730 1.00 32.17 36 VAL F C 1
ATOM 9162 O O . VAL F 1 38 ? 36.396 88.574 28.716 1.00 32.14 36 VAL F O 1
ATOM 9166 N N . GLU F 1 39 ? 38.615 88.272 28.409 1.00 31.62 37 GLU F N 1
ATOM 9167 C CA . GLU F 1 39 ? 38.861 89.618 27.895 1.00 31.88 37 GLU F CA 1
ATOM 9168 C C . GLU F 1 39 ? 38.199 89.868 26.553 1.00 30.84 37 GLU F C 1
ATOM 9169 O O . GLU F 1 39 ? 37.654 90.940 26.324 1.00 30.72 37 GLU F O 1
ATOM 9175 N N . ILE F 1 40 ? 38.243 88.876 25.666 1.00 29.69 38 ILE F N 1
ATOM 9176 C CA . ILE F 1 40 ? 37.546 88.976 24.393 1.00 29.48 38 ILE F CA 1
ATOM 9177 C C . ILE F 1 40 ? 36.024 89.000 24.603 1.00 29.06 38 ILE F C 1
ATOM 9178 O O . ILE F 1 40 ? 35.326 89.803 23.982 1.00 28.80 38 ILE F O 1
ATOM 9183 N N . LYS F 1 41 ? 35.509 88.121 25.455 1.00 28.74 39 LYS F N 1
ATOM 9184 C CA . LYS F 1 41 ? 34.079 88.108 25.749 1.00 29.34 39 LYS F CA 1
ATOM 9185 C C . LYS F 1 41 ? 33.616 89.507 26.175 1.00 29.74 39 LYS F C 1
ATOM 9186 O O . LYS F 1 41 ? 32.585 90.002 25.704 1.00 29.90 39 LYS F O 1
ATOM 9192 N N . GLU F 1 42 ? 34.380 90.159 27.041 1.00 30.23 40 GLU F N 1
ATOM 9193 C CA . GLU F 1 42 ? 33.980 91.502 27.488 1.00 30.73 40 GLU F CA 1
ATOM 9194 C C . GLU F 1 42 ? 34.046 92.548 26.367 1.00 30.32 40 GLU F C 1
ATOM 9195 O O . GLU F 1 42 ? 33.258 93.480 26.372 1.00 30.75 40 GLU F O 1
ATOM 9201 N N . LEU F 1 43 ? 34.894 92.352 25.358 1.00 30.01 41 LEU F N 1
ATOM 9202 C CA . LEU F 1 43 ? 34.822 93.193 24.150 1.00 30.06 41 LEU F CA 1
ATOM 9203 C C . LEU F 1 43 ? 33.546 92.927 23.354 1.00 29.42 41 LEU F C 1
ATOM 9204 O O . LEU F 1 43 ? 32.898 93.857 22.881 1.00 29.53 41 LEU F O 1
ATOM 9209 N N . VAL F 1 44 ? 33.201 91.655 23.188 1.00 29.39 42 VAL F N 1
ATOM 9210 C CA . VAL F 1 44 ? 31.973 91.267 22.489 1.00 29.78 42 VAL F CA 1
ATOM 9211 C C . VAL F 1 44 ? 30.725 91.797 23.213 1.00 29.78 42 VAL F C 1
ATOM 9212 O O . VAL F 1 44 ? 29.800 92.318 22.579 1.00 29.01 42 VAL F O 1
ATOM 9216 N N . GLU F 1 45 ? 30.713 91.652 24.536 1.00 30.38 43 GLU F N 1
ATOM 9217 C CA . GLU F 1 45 ? 29.610 92.153 25.389 1.00 31.19 43 GLU F CA 1
ATOM 9218 C C . GLU F 1 45 ? 29.433 93.706 25.299 1.00 30.92 43 GLU F C 1
ATOM 9219 O O . GLU F 1 45 ? 28.336 94.224 25.512 1.00 31.01 43 GLU F O 1
ATOM 9225 N N . MET F 1 46 ? 30.490 94.426 24.919 1.00 30.25 44 MET F N 1
ATOM 9226 C CA . MET F 1 46 ? 30.396 95.867 24.627 1.00 30.56 44 MET F CA 1
ATOM 9227 C C . MET F 1 46 ? 29.988 96.220 23.188 1.00 29.28 44 MET F C 1
ATOM 9228 O O . MET F 1 46 ? 29.924 97.403 22.840 1.00 28.96 44 MET F O 1
ATOM 9233 N N . GLY F 1 47 ? 29.709 95.216 22.363 1.00 27.86 45 GLY F N 1
ATOM 9234 C CA . GLY F 1 47 ? 29.302 95.432 20.977 1.00 26.71 45 GLY F CA 1
ATOM 9235 C C . GLY F 1 47 ? 30.407 95.508 19.931 1.00 25.35 45 GLY F C 1
ATOM 9236 O O . GLY F 1 47 ? 30.124 95.724 18.752 1.00 25.93 45 GLY F O 1
ATOM 9237 N N . VAL F 1 48 ? 31.656 95.338 20.340 1.00 24.41 46 VAL F N 1
ATOM 9238 C CA . VAL F 1 48 ? 32.806 95.339 19.423 1.00 23.56 46 VAL F CA 1
ATOM 9239 C C . VAL F 1 48 ? 32.851 94.019 18.608 1.00 22.78 46 VAL F C 1
ATOM 9240 O O . VAL F 1 48 ? 32.750 92.925 19.166 1.00 22.00 46 VAL F O 1
ATOM 9244 N N . GLU F 1 49 ? 32.984 94.146 17.293 1.00 22.47 47 GLU F N 1
ATOM 9245 C CA . GLU F 1 49 ? 33.223 92.996 16.395 1.00 22.25 47 GLU F CA 1
ATOM 9246 C C . GLU F 1 49 ? 34.703 92.624 16.386 1.00 21.27 47 GLU F C 1
ATOM 9247 O O . GLU F 1 49 ? 35.531 93.423 15.984 1.00 21.57 47 GLU F O 1
ATOM 9253 N N . VAL F 1 50 ? 35.020 91.420 16.846 1.00 20.09 48 VAL F N 1
ATOM 9254 C CA . VAL F 1 50 ? 36.397 91.017 17.088 1.00 19.65 48 VAL F CA 1
ATOM 9255 C C . VAL F 1 50 ? 36.885 89.967 16.072 1.00 18.90 48 VAL F C 1
ATOM 9256 O O . VAL F 1 50 ? 36.294 88.895 15.875 1.00 18.05 48 VAL F O 1
ATOM 9260 N N . SER F 1 51 ? 37.981 90.290 15.427 1.00 18.31 49 SER F N 1
ATOM 9261 C CA . SER F 1 51 ? 38.714 89.293 14.669 1.00 18.75 49 SER F CA 1
ATOM 9262 C C . SER F 1 51 ? 40.068 89.149 15.322 1.00 18.50 49 SER F C 1
ATOM 9263 O O . SER F 1 51 ? 40.524 90.057 16.032 1.00 18.54 49 SER F O 1
ATOM 9266 N N . VAL F 1 52 ? 40.680 87.984 15.127 1.00 19.02 50 VAL F N 1
ATOM 9267 C CA . VAL F 1 52 ? 41.914 87.623 15.813 1.00 19.33 50 VAL F CA 1
ATOM 9268 C C . VAL F 1 52 ? 42.879 86.965 14.824 1.00 19.54 50 VAL F C 1
ATOM 9269 O O . VAL F 1 52 ? 42.477 86.128 14.014 1.00 19.02 50 VAL F O 1
ATOM 9273 N N . VAL F 1 53 ? 44.129 87.403 14.882 1.00 19.08 51 VAL F N 1
ATOM 9274 C CA . VAL F 1 53 ? 45.242 86.837 14.135 1.00 19.70 51 VAL F CA 1
ATOM 9275 C C . VAL F 1 53 ? 46.266 86.305 15.141 1.00 20.04 51 VAL F C 1
ATOM 9276 O O . VAL F 1 53 ? 46.766 87.056 15.971 1.00 20.31 51 VAL F O 1
ATOM 9280 N N . LEU F 1 54 ? 46.553 84.999 15.057 1.00 20.42 52 LEU F N 1
ATOM 9281 C CA . LEU F 1 54 ? 47.491 84.306 15.940 1.00 20.10 52 LEU F CA 1
ATOM 9282 C C . LEU F 1 54 ? 48.789 83.903 15.229 1.00 20.24 52 LEU F C 1
ATOM 9283 O O . LEU F 1 54 ? 48.765 83.414 14.074 1.00 19.67 52 LEU F O 1
ATOM 9288 N N . GLY F 1 55 ? 49.914 84.140 15.913 1.00 19.43 53 GLY F N 1
ATOM 9289 C CA . GLY F 1 55 ? 51.211 83.628 15.489 1.00 19.37 53 GLY F CA 1
ATOM 9290 C C . GLY F 1 55 ? 51.439 82.204 15.996 1.00 18.93 53 GLY F C 1
ATOM 9291 O O . GLY F 1 55 ? 50.582 81.631 16.649 1.00 19.26 53 GLY F O 1
ATOM 9292 N N . GLY F 1 56 ? 52.601 81.634 15.717 1.00 19.24 54 GLY F N 1
ATOM 9293 C CA . GLY F 1 56 ? 52.866 80.223 16.106 1.00 19.20 54 GLY F CA 1
ATOM 9294 C C . GLY F 1 56 ? 54.146 79.931 16.858 1.00 19.15 54 GLY F C 1
ATOM 9295 O O . GLY F 1 56 ? 54.467 78.769 17.049 1.00 19.51 54 GLY F O 1
ATOM 9296 N N . GLY F 1 57 ? 54.874 80.961 17.296 1.00 19.10 55 GLY F N 1
ATOM 9297 C CA . GLY F 1 57 ? 56.203 80.776 17.895 1.00 19.39 55 GLY F CA 1
ATOM 9298 C C . GLY F 1 57 ? 56.278 80.129 19.269 1.00 19.86 55 GLY F C 1
ATOM 9299 O O . GLY F 1 57 ? 57.361 79.858 19.759 1.00 20.66 55 GLY F O 1
ATOM 9300 N N . ASN F 1 58 ? 55.136 79.929 19.919 1.00 20.62 56 ASN F N 1
ATOM 9301 C CA . ASN F 1 58 ? 55.057 79.125 21.150 1.00 20.81 56 ASN F CA 1
ATOM 9302 C C . ASN F 1 58 ? 55.134 77.608 20.901 1.00 21.55 56 ASN F C 1
ATOM 9303 O O . ASN F 1 58 ? 55.400 76.833 21.828 1.00 21.22 56 ASN F O 1
ATOM 9308 N N . LEU F 1 59 ? 54.856 77.205 19.658 1.00 22.29 57 LEU F N 1
ATOM 9309 C CA . LEU F 1 59 ? 54.812 75.817 19.259 1.00 23.25 57 LEU F CA 1
ATOM 9310 C C . LEU F 1 59 ? 55.943 75.434 18.331 1.00 24.18 57 LEU F C 1
ATOM 9311 O O . LEU F 1 59 ? 56.279 74.253 18.200 1.00 25.05 57 LEU F O 1
ATOM 9316 N N . PHE F 1 60 ? 56.471 76.409 17.620 1.00 25.62 58 PHE F N 1
ATOM 9317 C CA . PHE F 1 60 ? 57.541 76.162 16.690 1.00 26.40 58 PHE F CA 1
ATOM 9318 C C . PHE F 1 60 ? 58.405 77.385 16.493 1.00 27.48 58 PHE F C 1
ATOM 9319 O O . PHE F 1 60 ? 57.940 78.406 15.994 1.00 27.58 58 PHE F O 1
ATOM 9327 N N . ARG F 1 61 ? 59.674 77.255 16.856 1.00 28.56 59 ARG F N 1
ATOM 9328 C CA . ARG F 1 61 ? 60.683 78.245 16.493 1.00 28.99 59 ARG F CA 1
ATOM 9329 C C . ARG F 1 61 ? 61.739 77.534 15.644 1.00 29.06 59 ARG F C 1
ATOM 9330 O O . ARG F 1 61 ? 62.320 76.534 16.065 1.00 29.08 59 ARG F O 1
ATOM 9338 N N . GLY F 1 62 ? 61.960 78.041 14.437 1.00 28.55 60 GLY F N 1
ATOM 9339 C CA . GLY F 1 62 ? 62.727 77.314 13.434 1.00 28.53 60 GLY F CA 1
ATOM 9340 C C . GLY F 1 62 ? 64.201 77.647 13.358 1.00 27.99 60 GLY F C 1
ATOM 9341 O O . GLY F 1 62 ? 64.836 77.324 12.378 1.00 27.39 60 GLY F O 1
ATOM 9342 N N . ALA F 1 63 ? 64.733 78.297 14.394 1.00 28.28 61 ALA F N 1
ATOM 9343 C CA . ALA F 1 63 ? 66.107 78.817 14.389 1.00 28.21 61 ALA F CA 1
ATOM 9344 C C . ALA F 1 63 ? 67.116 77.697 14.268 1.00 28.00 61 ALA F C 1
ATOM 9345 O O . ALA F 1 63 ? 67.971 77.729 13.407 1.00 27.65 61 ALA F O 1
ATOM 9347 N N . LYS F 1 64 ? 66.997 76.697 15.139 1.00 27.92 62 LYS F N 1
ATOM 9348 C CA . LYS F 1 64 ? 67.892 75.540 15.086 1.00 28.03 62 LYS F CA 1
ATOM 9349 C C . LYS F 1 64 ? 67.856 74.768 13.751 1.00 27.00 62 LYS F C 1
ATOM 9350 O O . LYS F 1 64 ? 68.904 74.554 13.128 1.00 25.31 62 LYS F O 1
ATOM 9356 N N . LEU F 1 65 ? 66.660 74.359 13.322 1.00 26.72 63 LEU F N 1
ATOM 9357 C CA . LEU F 1 65 ? 66.512 73.615 12.055 1.00 26.66 63 LEU F CA 1
ATOM 9358 C C . LEU F 1 65 ? 67.057 74.417 10.872 1.00 26.41 63 LEU F C 1
ATOM 9359 O O . LEU F 1 65 ? 67.633 73.846 9.950 1.00 26.65 63 LEU F O 1
ATOM 9364 N N . ALA F 1 66 ? 66.889 75.737 10.912 1.00 26.67 64 ALA F N 1
ATOM 9365 C CA . ALA F 1 66 ? 67.397 76.624 9.871 1.00 27.19 64 ALA F CA 1
ATOM 9366 C C . ALA F 1 66 ? 68.923 76.665 9.827 1.00 27.63 64 ALA F C 1
ATOM 9367 O O . ALA F 1 66 ? 69.516 76.679 8.753 1.00 26.84 64 ALA F O 1
ATOM 9369 N N . LYS F 1 67 ? 69.560 76.705 10.991 1.00 28.82 65 LYS F N 1
ATOM 9370 C CA . LYS F 1 67 ? 71.031 76.688 11.036 1.00 28.69 65 LYS F CA 1
ATOM 9371 C C . LYS F 1 67 ? 71.546 75.328 10.550 1.00 28.56 65 LYS F C 1
ATOM 9372 O O . LYS F 1 67 ? 72.617 75.245 9.962 1.00 29.20 65 LYS F O 1
ATOM 9378 N N . ALA F 1 68 ? 70.743 74.278 10.730 1.00 27.99 66 ALA F N 1
ATOM 9379 C CA . ALA F 1 68 ? 71.065 72.958 10.212 1.00 27.38 66 ALA F CA 1
ATOM 9380 C C . ALA F 1 68 ? 70.852 72.834 8.699 1.00 27.12 66 ALA F C 1
ATOM 9381 O O . ALA F 1 68 ? 71.268 71.843 8.112 1.00 27.51 66 ALA F O 1
ATOM 9383 N N . GLY F 1 69 ? 70.223 73.816 8.058 1.00 26.30 67 GLY F N 1
ATOM 9384 C CA . GLY F 1 69 ? 70.072 73.779 6.609 1.00 25.79 67 GLY F CA 1
ATOM 9385 C C . GLY F 1 69 ? 68.647 73.630 6.081 1.00 25.41 67 GLY F C 1
ATOM 9386 O O . GLY F 1 69 ? 68.440 73.595 4.868 1.00 25.47 67 GLY F O 1
ATOM 9387 N N . MET F 1 70 ? 67.662 73.572 6.969 1.00 24.99 68 MET F N 1
ATOM 9388 C CA . MET F 1 70 ? 66.275 73.485 6.541 1.00 24.48 68 MET F CA 1
ATOM 9389 C C . MET F 1 70 ? 65.864 74.640 5.600 1.00 23.58 68 MET F C 1
ATOM 9390 O O . MET F 1 70 ? 66.063 75.806 5.908 1.00 22.79 68 MET F O 1
ATOM 9395 N N . ASN F 1 71 ? 65.265 74.288 4.468 1.00 23.26 69 ASN F N 1
ATOM 9396 C CA . ASN F 1 71 ? 64.703 75.269 3.552 1.00 22.90 69 ASN F CA 1
ATOM 9397 C C . ASN F 1 71 ? 63.687 76.133 4.308 1.00 22.19 69 ASN F C 1
ATOM 9398 O O . ASN F 1 71 ? 62.844 75.628 5.029 1.00 21.04 69 ASN F O 1
ATOM 9403 N N . ARG F 1 72 ? 63.803 77.448 4.152 1.00 22.15 70 ARG F N 1
ATOM 9404 C CA . ARG F 1 72 ? 62.962 78.423 4.874 1.00 20.97 70 ARG F CA 1
ATOM 9405 C C . ARG F 1 72 ? 61.489 78.379 4.461 1.00 19.60 70 ARG F C 1
ATOM 9406 O O . ARG F 1 72 ? 60.615 78.648 5.281 1.00 18.69 70 ARG F O 1
ATOM 9414 N N . VAL F 1 73 ? 61.219 77.998 3.213 1.00 18.33 71 VAL F N 1
ATOM 9415 C CA . VAL F 1 73 ? 59.844 77.696 2.768 1.00 17.98 71 VAL F CA 1
ATOM 9416 C C . VAL F 1 73 ? 59.217 76.641 3.651 1.00 16.22 71 VAL F C 1
ATOM 9417 O O . VAL F 1 73 ? 58.100 76.806 4.115 1.00 15.56 71 VAL F O 1
ATOM 9421 N N . VAL F 1 74 ? 59.946 75.546 3.877 1.00 16.72 72 VAL F N 1
ATOM 9422 C CA . VAL F 1 74 ? 59.485 74.450 4.734 1.00 15.94 72 VAL F CA 1
ATOM 9423 C C . VAL F 1 74 ? 59.288 74.914 6.163 1.00 15.41 72 VAL F C 1
ATOM 9424 O O . VAL F 1 74 ? 58.293 74.577 6.786 1.00 15.12 72 VAL F O 1
ATOM 9428 N N . GLY F 1 75 ? 60.239 75.670 6.687 1.00 14.97 73 GLY F N 1
ATOM 9429 C CA . GLY F 1 75 ? 60.084 76.313 7.989 1.00 15.04 73 GLY F CA 1
ATOM 9430 C C . GLY F 1 75 ? 58.858 77.221 8.108 1.00 14.84 73 GLY F C 1
ATOM 9431 O O . GLY F 1 75 ? 58.195 77.228 9.138 1.00 14.36 73 GLY F O 1
ATOM 9432 N N . ASP F 1 76 ? 58.569 78.018 7.075 1.00 15.42 74 ASP F N 1
ATOM 9433 C CA . ASP F 1 76 ? 57.375 78.900 7.089 1.00 15.35 74 ASP F CA 1
ATOM 9434 C C . ASP F 1 76 ? 56.070 78.083 7.043 1.00 15.22 74 ASP F C 1
ATOM 9435 O O . ASP F 1 76 ? 55.084 78.454 7.685 1.00 15.41 74 ASP F O 1
ATOM 9440 N N . HIS F 1 77 ? 56.068 76.963 6.311 1.00 14.62 75 HIS F N 1
ATOM 9441 C CA . HIS F 1 77 ? 54.904 76.042 6.319 1.00 14.80 75 HIS F CA 1
ATOM 9442 C C . HIS F 1 77 ? 54.633 75.408 7.675 1.00 14.14 75 HIS F C 1
ATOM 9443 O O . HIS F 1 77 ? 53.478 75.235 8.067 1.00 13.66 75 HIS F O 1
ATOM 9450 N N . MET F 1 78 ? 55.690 75.020 8.382 1.00 14.43 76 MET F N 1
ATOM 9451 C CA . MET F 1 78 ? 55.549 74.481 9.746 1.00 14.97 76 MET F CA 1
ATOM 9452 C C . MET F 1 78 ? 54.951 75.557 10.669 1.00 15.08 76 MET F C 1
ATOM 9453 O O . MET F 1 78 ? 54.005 75.298 11.417 1.00 15.00 76 MET F O 1
ATOM 9458 N N . GLY F 1 79 ? 55.483 76.774 10.597 1.00 15.21 77 GLY F N 1
ATOM 9459 C CA . GLY F 1 79 ? 54.904 77.896 11.342 1.00 14.87 77 GLY F CA 1
ATOM 9460 C C . GLY F 1 79 ? 53.450 78.134 11.013 1.00 14.89 77 GLY F C 1
ATOM 9461 O O . GLY F 1 79 ? 52.650 78.405 11.889 1.00 14.29 77 GLY F O 1
ATOM 9462 N N . MET F 1 80 ? 53.081 78.077 9.742 1.00 15.43 78 MET F N 1
ATOM 9463 C CA . MET F 1 80 ? 51.667 78.293 9.408 1.00 16.75 78 MET F CA 1
ATOM 9464 C C . MET F 1 80 ? 50.750 77.232 10.040 1.00 15.56 78 MET F C 1
ATOM 9465 O O . MET F 1 80 ? 49.639 77.547 10.463 1.00 15.32 78 MET F O 1
ATOM 9470 N N . LEU F 1 81 ? 51.197 75.970 10.062 1.00 14.97 79 LEU F N 1
ATOM 9471 C CA . LEU F 1 81 ? 50.412 74.878 10.676 1.00 14.61 79 LEU F CA 1
ATOM 9472 C C . LEU F 1 81 ? 50.239 75.045 12.188 1.00 13.38 79 LEU F C 1
ATOM 9473 O O . LEU F 1 81 ? 49.168 74.790 12.708 1.00 12.10 79 LEU F O 1
ATOM 9478 N N . ALA F 1 82 ? 51.308 75.473 12.857 1.00 13.26 80 ALA F N 1
ATOM 9479 C CA . ALA F 1 82 ? 51.283 75.892 14.274 1.00 13.59 80 ALA F CA 1
ATOM 9480 C C . ALA F 1 82 ? 50.279 77.015 14.607 1.00 13.52 80 ALA F C 1
ATOM 9481 O O . ALA F 1 82 ? 49.708 77.037 15.693 1.00 13.27 80 ALA F O 1
ATOM 9483 N N . THR F 1 83 ? 50.083 77.975 13.695 1.00 13.46 81 THR F N 1
ATOM 9484 C CA . THR F 1 83 ? 49.036 78.983 13.913 1.00 13.36 81 THR F CA 1
ATOM 9485 C C . THR F 1 83 ? 47.636 78.384 13.879 1.00 13.07 81 THR F C 1
ATOM 9486 O O . THR F 1 83 ? 46.748 78.884 14.556 1.00 12.37 81 THR F O 1
ATOM 9490 N N . VAL F 1 84 ? 47.435 77.330 13.077 1.00 13.22 82 VAL F N 1
ATOM 9491 C CA . VAL F 1 84 ? 46.162 76.620 13.070 1.00 13.39 82 VAL F CA 1
ATOM 9492 C C . VAL F 1 84 ? 45.913 75.892 14.386 1.00 13.54 82 VAL F C 1
ATOM 9493 O O . VAL F 1 84 ? 44.793 75.882 14.874 1.00 12.06 82 VAL F O 1
ATOM 9497 N N . MET F 1 85 ? 46.948 75.238 14.929 1.00 14.64 83 MET F N 1
ATOM 9498 C CA . MET F 1 85 ? 46.850 74.589 16.239 1.00 15.29 83 MET F CA 1
ATOM 9499 C C . MET F 1 85 ? 46.495 75.613 17.326 1.00 14.78 83 MET F C 1
ATOM 9500 O O . MET F 1 85 ? 45.692 75.333 18.184 1.00 14.44 83 MET F O 1
ATOM 9505 N N . ASN F 1 86 ? 47.133 76.784 17.302 1.00 15.13 84 ASN F N 1
ATOM 9506 C CA . ASN F 1 86 ? 46.774 77.877 18.235 1.00 14.65 84 ASN F CA 1
ATOM 9507 C C . ASN F 1 86 ? 45.341 78.352 18.045 1.00 14.40 84 ASN F C 1
ATOM 9508 O O . ASN F 1 86 ? 44.646 78.646 19.005 1.00 13.66 84 ASN F O 1
ATOM 9513 N N . GLY F 1 87 ? 44.907 78.417 16.789 1.00 14.47 85 GLY F N 1
ATOM 9514 C CA . GLY F 1 87 ? 43.570 78.848 16.471 1.00 14.85 85 GLY F CA 1
ATOM 9515 C C . GLY F 1 87 ? 42.507 77.896 16.959 1.00 14.92 85 GLY F C 1
ATOM 9516 O O . GLY F 1 87 ? 41.442 78.336 17.357 1.00 13.53 85 GLY F O 1
ATOM 9517 N N . LEU F 1 88 ? 42.799 76.586 16.891 1.00 15.82 86 LEU F N 1
ATOM 9518 C CA . LEU F 1 88 ? 41.897 75.557 17.382 1.00 16.16 86 LEU F CA 1
ATOM 9519 C C . LEU F 1 88 ? 41.726 75.638 18.904 1.00 16.17 86 LEU F C 1
ATOM 9520 O O . LEU F 1 88 ? 40.601 75.568 19.417 1.00 16.47 86 LEU F O 1
ATOM 9525 N N . ALA F 1 89 ? 42.846 75.767 19.603 1.00 16.44 87 ALA F N 1
ATOM 9526 C CA . ALA F 1 89 ? 42.843 76.006 21.035 1.00 17.59 87 ALA F CA 1
ATOM 9527 C C . ALA F 1 89 ? 42.047 77.273 21.429 1.00 18.00 87 ALA F C 1
ATOM 9528 O O . ALA F 1 89 ? 41.299 77.249 22.392 1.00 18.39 87 ALA F O 1
ATOM 9530 N N . MET F 1 90 ? 42.212 78.361 20.677 1.00 19.55 88 MET F N 1
ATOM 9531 C CA . MET F 1 90 ? 41.526 79.639 20.959 1.00 19.18 88 MET F CA 1
ATOM 9532 C C . MET F 1 90 ? 40.032 79.516 20.715 1.00 18.76 88 MET F C 1
ATOM 9533 O O . MET F 1 90 ? 39.209 80.012 21.506 1.00 17.20 88 MET F O 1
ATOM 9538 N N . ARG F 1 91 ? 39.675 78.870 19.604 1.00 18.06 89 ARG F N 1
ATOM 9539 C CA . ARG F 1 91 ? 38.261 78.641 19.289 1.00 18.30 89 ARG F CA 1
ATOM 9540 C C . ARG F 1 91 ? 37.579 77.844 20.404 1.00 17.78 89 ARG F C 1
ATOM 9541 O O . ARG F 1 91 ? 36.459 78.151 20.786 1.00 16.95 89 ARG F O 1
ATOM 9549 N N . ASP F 1 92 ? 38.254 76.807 20.894 1.00 18.97 90 ASP F N 1
ATOM 9550 C CA . ASP F 1 92 ? 37.722 75.960 21.975 1.00 19.79 90 ASP F CA 1
ATOM 9551 C C . ASP F 1 92 ? 37.556 76.769 23.260 1.00 20.35 90 ASP F C 1
ATOM 9552 O O . ASP F 1 92 ? 36.539 76.647 23.930 1.00 20.49 90 ASP F O 1
ATOM 9557 N N . SER F 1 93 ? 38.554 77.587 23.599 1.00 21.45 91 SER F N 1
ATOM 9558 C CA . SER F 1 93 ? 38.502 78.402 24.824 1.00 22.02 91 SER F CA 1
ATOM 9559 C C . SER F 1 93 ? 37.367 79.394 24.769 1.00 22.30 91 SER F C 1
ATOM 9560 O O . SER F 1 93 ? 36.677 79.602 25.760 1.00 22.60 91 SER F O 1
ATOM 9563 N N . LEU F 1 94 ? 37.166 80.032 23.613 1.00 22.94 92 LEU F N 1
ATOM 9564 C CA . LEU F 1 94 ? 36.042 80.969 23.449 1.00 22.75 92 LEU F CA 1
ATOM 9565 C C . LEU F 1 94 ? 34.709 80.237 23.619 1.00 23.13 92 LEU F C 1
ATOM 9566 O O . LEU F 1 94 ? 33.790 80.727 24.283 1.00 22.14 92 LEU F O 1
ATOM 9571 N N . PHE F 1 95 ? 34.605 79.060 23.009 1.00 23.56 93 PHE F N 1
ATOM 9572 C CA . PHE F 1 95 ? 33.430 78.217 23.193 1.00 24.26 93 PHE F CA 1
ATOM 9573 C C . PHE F 1 95 ? 33.184 77.919 24.674 1.00 24.41 93 PHE F C 1
ATOM 9574 O O . PHE F 1 95 ? 32.058 77.939 25.132 1.00 24.35 93 PHE F O 1
ATOM 9582 N N . ARG F 1 96 ? 34.243 77.606 25.403 1.00 24.98 94 ARG F N 1
ATOM 9583 C CA . ARG F 1 96 ? 34.112 77.291 26.813 1.00 26.03 94 ARG F CA 1
ATOM 9584 C C . ARG F 1 96 ? 33.745 78.536 27.647 1.00 26.30 94 ARG F C 1
ATOM 9585 O O . ARG F 1 96 ? 33.165 78.397 28.708 1.00 26.14 94 ARG F O 1
ATOM 9593 N N . ALA F 1 97 ? 34.074 79.736 27.153 1.00 26.80 95 ALA F N 1
ATOM 9594 C CA . ALA F 1 97 ? 33.637 81.002 27.766 1.00 26.94 95 ALA F CA 1
ATOM 9595 C C . ALA F 1 97 ? 32.280 81.477 27.241 1.00 27.44 95 ALA F C 1
ATOM 9596 O O . ALA F 1 97 ? 31.893 82.623 27.466 1.00 27.95 95 ALA F O 1
ATOM 9598 N N . ASP F 1 98 ? 31.580 80.615 26.506 1.00 27.90 96 ASP F N 1
ATOM 9599 C CA . ASP F 1 98 ? 30.261 80.914 25.977 1.00 28.17 96 ASP F CA 1
ATOM 9600 C C . ASP F 1 98 ? 30.309 82.084 24.984 1.00 27.97 96 ASP F C 1
ATOM 9601 O O . ASP F 1 98 ? 29.454 82.973 24.995 1.00 28.32 96 ASP F O 1
ATOM 9606 N N . VAL F 1 99 ? 31.342 82.086 24.138 1.00 27.60 97 VAL F N 1
ATOM 9607 C CA . VAL F 1 99 ? 31.505 83.065 23.061 1.00 26.37 97 VAL F CA 1
ATOM 9608 C C . VAL F 1 99 ? 31.425 82.352 21.716 1.00 25.62 97 VAL F C 1
ATOM 9609 O O . VAL F 1 99 ? 32.137 81.397 21.487 1.00 25.19 97 VAL F O 1
ATOM 9613 N N . ASN F 1 100 ? 30.558 82.856 20.842 1.00 25.39 98 ASN F N 1
ATOM 9614 C CA . ASN F 1 100 ? 30.369 82.378 19.474 1.00 24.81 98 ASN F CA 1
ATOM 9615 C C . ASN F 1 100 ? 31.569 82.777 18.625 1.00 23.97 98 ASN F C 1
ATOM 9616 O O . ASN F 1 100 ? 31.823 83.970 18.426 1.00 24.04 98 ASN F O 1
ATOM 9621 N N . ALA F 1 101 ? 32.319 81.770 18.172 1.00 23.09 99 ALA F N 1
ATOM 9622 C CA . ALA F 1 101 ? 33.590 81.958 17.462 1.00 22.53 99 ALA F CA 1
ATOM 9623 C C . ALA F 1 101 ? 33.783 80.975 16.311 1.00 22.43 99 ALA F C 1
ATOM 9624 O O . ALA F 1 101 ? 33.326 79.823 16.353 1.00 21.89 99 ALA F O 1
ATOM 9626 N N . LYS F 1 102 ? 34.490 81.435 15.291 1.00 21.74 100 LYS F N 1
ATOM 9627 C CA . LYS F 1 102 ? 34.760 80.631 14.124 1.00 21.55 100 LYS F CA 1
ATOM 9628 C C . LYS F 1 102 ? 36.249 80.679 13.794 1.00 20.36 100 LYS F C 1
ATOM 9629 O O . LYS F 1 102 ? 36.901 81.702 14.030 1.00 20.31 100 LYS F O 1
ATOM 9635 N N . LEU F 1 103 ? 36.787 79.581 13.263 1.00 18.57 101 LEU F N 1
ATOM 9636 C CA . LEU F 1 103 ? 38.178 79.554 12.809 1.00 18.74 101 LEU F CA 1
ATOM 9637 C C . LEU F 1 103 ? 38.225 79.442 11.285 1.00 18.68 101 LEU F C 1
ATOM 9638 O O . LEU F 1 103 ? 37.619 78.537 10.694 1.00 17.29 101 LEU F O 1
ATOM 9643 N N . MET F 1 104 ? 38.946 80.372 10.669 1.00 18.60 102 MET F N 1
ATOM 9644 C CA . MET F 1 104 ? 39.188 80.367 9.241 1.00 19.30 102 MET F CA 1
ATOM 9645 C C . MET F 1 104 ? 40.674 80.175 9.009 1.00 19.05 102 MET F C 1
ATOM 9646 O O . MET F 1 104 ? 41.504 80.711 9.731 1.00 19.05 102 MET F O 1
ATOM 9651 N N . SER F 1 105 ? 40.985 79.371 8.007 1.00 18.74 103 SER F N 1
ATOM 9652 C CA . SER F 1 105 ? 42.343 79.023 7.677 1.00 19.62 103 SER F CA 1
ATOM 9653 C C . SER F 1 105 ? 42.596 79.423 6.241 1.00 19.06 103 SER F C 1
ATOM 9654 O O . SER F 1 105 ? 41.707 79.284 5.394 1.00 17.86 103 SER F O 1
ATOM 9657 N N . ALA F 1 106 ? 43.801 79.924 5.978 1.00 19.79 104 ALA F N 1
ATOM 9658 C CA . ALA F 1 106 ? 44.239 80.218 4.628 1.00 21.21 104 ALA F CA 1
ATOM 9659 C C . ALA F 1 106 ? 44.318 78.938 3.785 1.00 21.71 104 ALA F C 1
ATOM 9660 O O . ALA F 1 106 ? 44.167 79.026 2.590 1.00 23.12 104 ALA F O 1
ATOM 9662 N N . PHE F 1 107 ? 44.565 77.772 4.391 1.00 23.09 105 PHE F N 1
ATOM 9663 C CA . PHE F 1 107 ? 44.359 76.491 3.683 1.00 23.62 105 PHE F CA 1
ATOM 9664 C C . PHE F 1 107 ? 43.003 75.901 3.999 1.00 23.54 105 PHE F C 1
ATOM 9665 O O . PHE F 1 107 ? 42.557 75.919 5.139 1.00 23.62 105 PHE F O 1
ATOM 9673 N N . GLN F 1 108 ? 42.393 75.311 2.974 1.00 23.69 106 GLN F N 1
ATOM 9674 C CA . GLN F 1 108 ? 41.292 74.376 3.141 1.00 23.06 106 GLN F CA 1
ATOM 9675 C C . GLN F 1 108 ? 41.699 73.240 4.084 1.00 21.95 106 GLN F C 1
ATOM 9676 O O . GLN F 1 108 ? 42.692 72.586 3.861 1.00 22.11 106 GLN F O 1
ATOM 9682 N N . LEU F 1 109 ? 40.926 73.029 5.143 1.00 21.08 107 LEU F N 1
ATOM 9683 C CA . LEU F 1 109 ? 41.160 71.934 6.088 1.00 20.38 107 LEU F CA 1
ATOM 9684 C C . LEU F 1 109 ? 39.788 71.336 6.366 1.00 19.89 107 LEU F C 1
ATOM 9685 O O . LEU F 1 109 ? 39.099 71.703 7.339 1.00 17.59 107 LEU F O 1
ATOM 9690 N N . ASN F 1 110 ? 39.374 70.460 5.445 1.00 19.24 108 ASN F N 1
ATOM 9691 C CA . ASN F 1 110 ? 38.054 69.847 5.490 1.00 19.11 108 ASN F CA 1
ATOM 9692 C C . ASN F 1 110 ? 37.937 69.089 6.794 1.00 18.48 108 ASN F C 1
ATOM 9693 O O . ASN F 1 110 ? 38.848 68.373 7.157 1.00 19.79 108 ASN F O 1
ATOM 9698 N N . GLY F 1 111 ? 36.823 69.248 7.487 1.00 17.54 109 GLY F N 1
ATOM 9699 C CA . GLY F 1 111 ? 36.609 68.610 8.765 1.00 17.77 109 GLY F CA 1
ATOM 9700 C C . GLY F 1 111 ? 37.122 69.325 9.998 1.00 17.31 109 GLY F C 1
ATOM 9701 O O . GLY F 1 111 ? 36.694 69.004 11.099 1.00 17.82 109 GLY F O 1
ATOM 9702 N N . ILE F 1 112 ? 38.043 70.262 9.831 1.00 17.17 110 ILE F N 1
ATOM 9703 C CA . ILE F 1 112 ? 38.716 70.898 10.966 1.00 17.63 110 ILE F CA 1
ATOM 9704 C C . ILE F 1 112 ? 38.147 72.291 11.194 1.00 17.41 110 ILE F C 1
ATOM 9705 O O . ILE F 1 112 ? 37.803 72.636 12.316 1.00 17.42 110 ILE F O 1
ATOM 9710 N N . CYS F 1 113 ? 38.058 73.090 10.136 1.00 17.48 111 CYS F N 1
ATOM 9711 C CA . CYS F 1 113 ? 37.624 74.476 10.274 1.00 18.23 111 CYS F CA 1
ATOM 9712 C C . CYS F 1 113 ? 37.191 75.030 8.921 1.00 18.60 111 CYS F C 1
ATOM 9713 O O . CYS F 1 113 ? 37.292 74.319 7.908 1.00 18.77 111 CYS F O 1
ATOM 9716 N N . ASP F 1 114 ? 36.728 76.282 8.910 1.00 18.33 112 ASP F N 1
ATOM 9717 C CA . ASP F 1 114 ? 36.286 76.939 7.680 1.00 18.80 112 ASP F CA 1
ATOM 9718 C C . ASP F 1 114 ? 37.464 77.437 6.839 1.00 18.22 112 ASP F C 1
ATOM 9719 O O . ASP F 1 114 ? 38.551 77.726 7.349 1.00 17.92 112 ASP F O 1
ATOM 9724 N N . THR F 1 115 ? 37.218 77.574 5.545 1.00 17.30 113 THR F N 1
ATOM 9725 C CA . THR F 1 115 ? 38.208 78.106 4.607 1.00 17.11 113 THR F CA 1
ATOM 9726 C C . THR F 1 115 ? 38.058 79.627 4.553 1.00 16.04 113 THR F C 1
ATOM 9727 O O . THR F 1 115 ? 36.961 80.130 4.534 1.00 14.70 113 THR F O 1
ATOM 9731 N N . TYR F 1 116 ? 39.165 80.352 4.570 1.00 15.87 114 TYR F N 1
ATOM 9732 C CA . TYR F 1 116 ? 39.086 81.806 4.592 1.00 16.12 114 TYR F CA 1
ATOM 9733 C C . TYR F 1 116 ? 38.407 82.347 3.327 1.00 15.62 114 TYR F C 1
ATOM 9734 O O . TYR F 1 116 ? 38.746 81.988 2.174 1.00 14.41 114 TYR F O 1
ATOM 9743 N N . ASN F 1 117 ? 37.405 83.182 3.579 1.00 15.34 115 ASN F N 1
ATOM 9744 C CA . ASN F 1 117 ? 36.758 83.976 2.552 1.00 15.94 115 ASN F CA 1
ATOM 9745 C C . ASN F 1 117 ? 36.450 85.333 3.206 1.00 15.77 115 ASN F C 1
ATOM 9746 O O . ASN F 1 117 ? 35.830 85.374 4.283 1.00 14.60 115 ASN F O 1
ATOM 9751 N N . TRP F 1 118 ? 36.918 86.413 2.572 1.00 15.99 116 TRP F N 1
ATOM 9752 C CA . TRP F 1 118 ? 36.862 87.784 3.145 1.00 16.71 116 TRP F CA 1
ATOM 9753 C C . TRP F 1 118 ? 35.421 88.246 3.417 1.00 17.09 116 TRP F C 1
ATOM 9754 O O . TRP F 1 118 ? 35.160 88.799 4.472 1.00 16.41 116 TRP F O 1
ATOM 9765 N N . SER F 1 119 ? 34.482 87.999 2.494 1.00 17.99 117 SER F N 1
ATOM 9766 C CA . SER F 1 119 ? 33.089 88.460 2.706 1.00 18.61 117 SER F CA 1
ATOM 9767 C C . SER F 1 119 ? 32.290 87.564 3.657 1.00 18.62 117 SER F C 1
ATOM 9768 O O . SER F 1 119 ? 31.475 88.075 4.417 1.00 18.48 117 SER F O 1
ATOM 9771 N N . GLU F 1 120 ? 32.530 86.252 3.643 1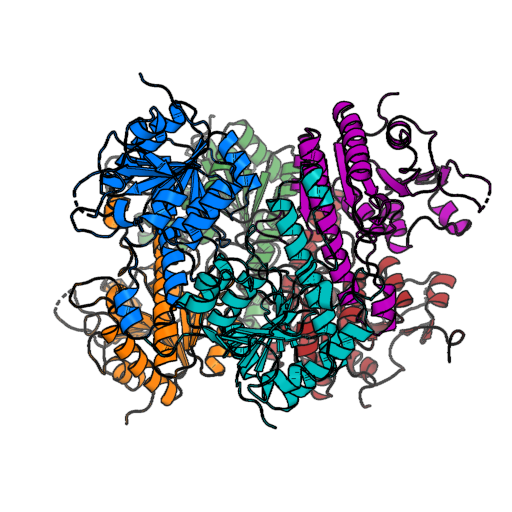.00 18.63 118 GLU F N 1
ATOM 9772 C CA . GLU F 1 120 ? 32.004 85.391 4.709 1.00 19.15 118 GLU F CA 1
ATOM 9773 C C . GLU F 1 120 ? 32.490 85.810 6.076 1.00 18.59 118 GLU F C 1
ATOM 9774 O O . GLU F 1 120 ? 31.742 85.701 7.028 1.00 19.01 118 GLU F O 1
ATOM 9780 N N . ALA F 1 121 ? 33.743 86.251 6.185 1.00 18.49 119 ALA F N 1
ATOM 9781 C CA . ALA F 1 121 ? 34.293 86.712 7.454 1.00 18.47 119 ALA F CA 1
ATOM 9782 C C . ALA F 1 121 ? 33.603 88.027 7.904 1.00 18.89 119 ALA F C 1
ATOM 9783 O O . ALA F 1 121 ? 33.264 88.184 9.066 1.00 18.04 119 ALA F O 1
ATOM 9785 N N . ILE F 1 122 ? 33.396 88.952 6.974 1.00 19.30 120 ILE F N 1
ATOM 9786 C CA . ILE F 1 122 ? 32.647 90.179 7.271 1.00 20.45 120 ILE F CA 1
ATOM 9787 C C . ILE F 1 122 ? 31.228 89.842 7.735 1.00 21.23 120 ILE F C 1
ATOM 9788 O O . ILE F 1 122 ? 30.720 90.466 8.650 1.00 21.16 120 ILE F O 1
ATOM 9793 N N . LYS F 1 123 ? 30.604 88.855 7.103 1.00 22.68 121 LYS F N 1
ATOM 9794 C CA . LYS F 1 123 ? 29.242 88.473 7.436 1.00 23.66 121 LYS F CA 1
ATOM 9795 C C . LYS F 1 123 ? 29.191 87.893 8.852 1.00 23.60 121 LYS F C 1
ATOM 9796 O O . LYS F 1 123 ? 28.285 88.232 9.604 1.00 23.26 121 LYS F O 1
ATOM 9802 N N . MET F 1 124 ? 30.164 87.052 9.221 1.00 23.81 122 MET F N 1
ATOM 9803 C CA . MET F 1 124 ? 30.239 86.486 10.588 1.00 24.70 122 MET F CA 1
ATOM 9804 C C . MET F 1 124 ? 30.515 87.574 11.634 1.00 24.22 122 MET F C 1
ATOM 9805 O O . MET F 1 124 ? 30.025 87.485 12.755 1.00 23.76 122 MET F O 1
ATOM 9810 N N . LEU F 1 125 ? 31.334 88.566 11.275 1.00 23.87 123 LEU F N 1
ATOM 9811 C CA . LEU F 1 125 ? 31.642 89.685 12.188 1.00 24.55 123 LEU F CA 1
ATOM 9812 C C . LEU F 1 125 ? 30.402 90.555 12.430 1.00 24.94 123 LEU F C 1
ATOM 9813 O O .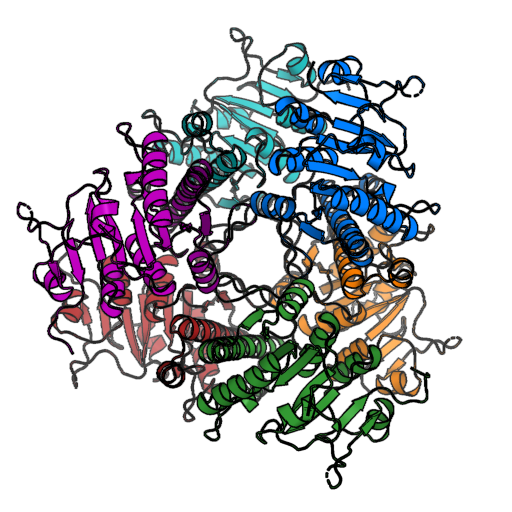 LEU F 1 125 ? 30.132 90.942 13.552 1.00 24.32 123 LEU F O 1
ATOM 9818 N N . ARG F 1 126 ? 29.649 90.832 11.368 1.00 25.97 124 ARG F N 1
ATOM 9819 C CA . ARG F 1 126 ? 28.355 91.511 11.481 1.00 27.06 124 ARG F CA 1
ATOM 9820 C C . ARG F 1 126 ? 27.335 90.747 12.320 1.00 27.14 124 ARG F C 1
ATOM 9821 O O . ARG F 1 126 ? 26.529 91.375 12.998 1.00 27.07 124 ARG F O 1
ATOM 9829 N N . GLU F 1 127 ? 27.382 89.408 12.274 1.00 26.94 125 GLU F N 1
ATOM 9830 C CA . GLU F 1 127 ? 26.626 88.545 13.192 1.00 27.40 125 GLU F CA 1
ATOM 9831 C C . GLU F 1 127 ? 27.211 88.474 14.603 1.00 26.61 125 GLU F C 1
ATOM 9832 O O . GLU F 1 127 ? 26.712 87.725 15.417 1.00 25.96 125 GLU F O 1
ATOM 9838 N N . LYS F 1 128 ? 28.283 89.214 14.873 1.00 26.67 126 LYS F N 1
ATOM 9839 C CA . LYS F 1 128 ? 28.849 89.324 16.212 1.00 26.79 126 LYS F CA 1
ATOM 9840 C C . LYS F 1 128 ? 29.500 88.010 16.648 1.00 26.52 126 LYS F C 1
ATOM 9841 O O . LYS F 1 128 ? 29.458 87.622 17.821 1.00 26.48 126 LYS F O 1
ATOM 9847 N N . ARG F 1 129 ? 30.113 87.329 15.686 1.00 25.50 127 ARG F N 1
ATOM 9848 C CA . ARG F 1 129 ? 30.936 86.179 15.984 1.00 24.99 127 ARG F CA 1
ATOM 9849 C C . ARG F 1 129 ? 32.355 86.659 15.947 1.00 22.36 127 ARG F C 1
ATOM 9850 O O . ARG F 1 129 ? 32.704 87.475 15.124 1.00 22.28 127 ARG F O 1
ATOM 9858 N N . VAL F 1 130 ? 33.154 86.158 16.866 1.00 20.84 128 VAL F N 1
ATOM 9859 C CA . VAL F 1 130 ? 34.595 86.305 16.830 1.00 20.08 128 VAL F CA 1
ATOM 9860 C C . VAL F 1 130 ? 35.173 85.416 15.706 1.00 20.01 128 VAL F C 1
ATOM 9861 O O . VAL F 1 130 ? 34.940 84.217 15.680 1.00 19.76 128 VAL F O 1
ATOM 9865 N N . VAL F 1 131 ? 35.936 86.010 14.796 1.00 19.27 129 VAL F N 1
ATOM 9866 C CA . VAL F 1 131 ? 36.567 85.258 13.728 1.00 18.95 129 VAL F CA 1
ATOM 9867 C C . VAL F 1 131 ? 38.081 85.185 13.953 1.00 18.56 129 VAL F C 1
ATOM 9868 O O . VAL F 1 131 ? 38.760 86.214 14.050 1.00 17.83 129 VAL F O 1
ATOM 9872 N N . ILE F 1 132 ? 38.595 83.955 14.053 1.00 17.84 130 ILE F N 1
ATOM 9873 C CA . ILE F 1 132 ? 40.030 83.689 14.161 1.00 17.93 130 ILE F CA 1
ATOM 9874 C C . ILE F 1 132 ? 40.593 83.345 12.792 1.00 17.30 130 ILE F C 1
ATOM 9875 O O . ILE F 1 132 ? 40.051 82.501 12.093 1.00 16.18 130 ILE F O 1
ATOM 9880 N N . PHE F 1 133 ? 41.675 84.020 12.403 1.00 17.92 131 PHE F N 1
ATOM 9881 C CA . PHE F 1 133 ? 42.371 83.730 11.152 1.00 18.23 131 PHE F CA 1
ATOM 9882 C C . PHE F 1 133 ? 43.698 83.017 11.450 1.00 18.54 131 PHE F C 1
ATOM 9883 O O . PHE F 1 133 ? 44.531 83.501 12.224 1.00 18.30 131 PHE F O 1
ATOM 9891 N N . SER F 1 134 ? 43.887 81.863 10.817 1.00 18.78 132 SER F N 1
ATOM 9892 C CA . SER F 1 134 ? 45.126 81.100 10.954 1.00 19.27 132 SER F CA 1
ATOM 9893 C C . SER F 1 134 ? 45.706 80.719 9.591 1.00 19.54 132 SER F C 1
ATOM 9894 O O . SER F 1 134 ? 45.066 80.901 8.535 1.00 18.18 132 SER F O 1
ATOM 9897 N N . ALA F 1 135 ? 46.917 80.158 9.644 1.00 20.30 133 ALA F N 1
ATOM 9898 C CA . ALA F 1 135 ? 47.703 79.782 8.463 1.00 20.36 133 ALA F CA 1
ATOM 9899 C C . ALA F 1 135 ? 48.181 80.979 7.663 1.00 20.83 133 ALA F C 1
ATOM 9900 O O . ALA F 1 135 ? 48.407 80.877 6.486 1.00 21.03 133 ALA F O 1
ATOM 9902 N N . GLY F 1 136 ? 48.352 82.124 8.311 1.00 21.61 134 GLY F N 1
ATOM 9903 C CA . GLY F 1 136 ? 48.838 83.323 7.617 1.00 21.41 134 GLY F CA 1
ATOM 9904 C C . GLY F 1 136 ? 48.089 83.620 6.328 1.00 21.66 134 GLY F C 1
ATOM 9905 O O . GLY F 1 136 ? 46.861 83.643 6.298 1.00 20.45 134 GLY F O 1
ATOM 9906 N N . THR F 1 137 ? 48.843 83.828 5.254 1.00 21.79 135 THR F N 1
ATOM 9907 C CA . THR F 1 137 ? 48.270 84.028 3.943 1.00 22.64 135 THR F CA 1
ATOM 9908 C C . THR F 1 137 ? 48.444 82.828 3.033 1.00 22.89 135 THR F C 1
ATOM 9909 O O . THR F 1 137 ? 48.204 82.931 1.835 1.00 24.36 135 THR F O 1
ATOM 9913 N N . GLY F 1 138 ? 48.868 81.694 3.580 1.00 22.64 136 GLY F N 1
ATOM 9914 C CA . GLY F 1 138 ? 49.175 80.536 2.756 1.00 22.26 136 GLY F CA 1
ATOM 9915 C C . GLY F 1 138 ? 50.531 80.606 2.053 1.00 22.34 136 GLY F C 1
ATOM 9916 O O . GLY F 1 138 ? 50.954 79.615 1.433 1.00 22.69 136 GLY F O 1
ATOM 9917 N N . ASN F 1 139 ? 51.225 81.744 2.141 1.00 21.12 137 ASN F N 1
ATOM 9918 C CA . ASN F 1 139 ? 52.545 81.899 1.526 1.00 21.00 137 ASN F CA 1
ATOM 9919 C C . ASN F 1 139 ? 53.701 82.057 2.522 1.00 20.49 137 ASN F C 1
ATOM 9920 O O . ASN F 1 139 ? 53.528 82.661 3.587 1.00 19.27 137 ASN F O 1
ATOM 9925 N N . PRO F 1 140 ? 54.908 81.545 2.155 1.00 20.48 138 PRO F N 1
ATOM 9926 C CA . PRO F 1 140 ? 56.103 81.751 2.970 1.00 21.39 138 PRO F CA 1
ATOM 9927 C C . PRO F 1 140 ? 56.607 83.174 2.803 1.00 22.04 138 PRO F C 1
ATOM 9928 O O . PRO F 1 140 ? 56.148 83.865 1.898 1.00 21.18 138 PRO F O 1
ATOM 9932 N N . PHE F 1 141 ? 57.579 83.554 3.640 1.00 23.51 139 PHE F N 1
ATOM 9933 C CA . PHE F 1 141 ? 58.269 84.839 3.609 1.00 24.43 139 PHE F CA 1
ATOM 9934 C C . PHE F 1 141 ? 57.436 86.053 4.014 1.00 25.54 139 PHE F C 1
ATOM 9935 O O . PHE F 1 141 ? 57.836 87.186 3.738 1.00 26.32 139 PHE F O 1
ATOM 9943 N N . PHE F 1 142 ? 56.306 85.832 4.673 1.00 26.05 140 PHE F N 1
ATOM 9944 C CA . PHE F 1 142 ? 55.422 86.938 5.094 1.00 26.48 140 PHE F CA 1
ATOM 9945 C C . PHE F 1 142 ? 55.055 86.767 6.530 1.00 25.39 140 PHE F C 1
ATOM 9946 O O . PHE F 1 142 ? 54.638 85.684 6.929 1.00 25.87 140 PHE F O 1
ATOM 9954 N N . THR F 1 143 ? 55.258 87.819 7.312 1.00 23.50 141 THR F N 1
ATOM 9955 C CA . THR F 1 143 ? 55.140 87.724 8.759 1.00 21.73 141 THR F CA 1
ATOM 9956 C C . THR F 1 143 ? 53.684 87.661 9.174 1.00 20.92 141 THR F C 1
ATOM 9957 O O . THR F 1 143 ? 52.789 87.966 8.392 1.00 19.57 141 THR F O 1
ATOM 9961 N N . THR F 1 144 ? 53.475 87.227 10.410 1.00 19.72 142 THR F N 1
ATOM 9962 C CA . THR F 1 144 ? 52.193 87.352 11.073 1.00 20.72 142 THR F CA 1
ATOM 9963 C C . THR F 1 144 ? 51.684 88.788 11.132 1.00 20.26 142 THR F C 1
ATOM 9964 O O . THR F 1 144 ? 50.491 89.014 11.013 1.00 19.15 142 THR F O 1
ATOM 9968 N N . ASP F 1 145 ? 52.591 89.740 11.319 1.00 20.76 143 ASP F N 1
ATOM 9969 C CA . ASP F 1 145 ? 52.243 91.167 11.215 1.00 21.17 143 ASP F CA 1
ATOM 9970 C C . ASP F 1 145 ? 51.656 91.494 9.845 1.00 20.49 143 ASP F C 1
ATOM 9971 O O . ASP F 1 145 ? 50.659 92.213 9.768 1.00 22.29 143 ASP F O 1
ATOM 9976 N N . SER F 1 146 ? 52.279 91.004 8.778 1.00 19.27 144 SER F N 1
ATOM 9977 C CA . SER F 1 146 ? 51.756 91.195 7.420 1.00 19.89 144 SER F CA 1
ATOM 9978 C C . SER F 1 146 ? 50.376 90.560 7.212 1.00 19.34 144 SER F C 1
ATOM 9979 O O . SER F 1 146 ? 49.528 91.136 6.520 1.00 19.73 144 SER F O 1
ATOM 9982 N N . THR F 1 147 ? 50.170 89.384 7.799 1.00 18.72 145 THR F N 1
ATOM 9983 C CA . THR F 1 147 ? 48.855 88.742 7.871 1.00 18.62 145 THR F CA 1
ATOM 9984 C C . THR F 1 147 ? 47.816 89.592 8.599 1.00 18.23 145 THR F C 1
ATOM 9985 O O . THR F 1 147 ? 46.717 89.773 8.097 1.00 17.64 145 THR F O 1
ATOM 9989 N N . ALA F 1 148 ? 48.171 90.123 9.768 1.00 18.16 146 ALA F N 1
ATOM 9990 C CA . ALA F 1 148 ? 47.248 90.951 10.532 1.00 18.53 146 ALA F CA 1
ATOM 9991 C C . ALA F 1 148 ? 46.833 92.178 9.716 1.00 17.84 146 ALA F C 1
ATOM 9992 O O . ALA F 1 148 ? 45.652 92.467 9.592 1.00 17.29 146 ALA F O 1
ATOM 9994 N N . CYS F 1 149 ? 47.788 92.832 9.086 1.00 18.44 147 CYS F N 1
ATOM 9995 C CA . CYS F 1 149 ? 47.479 94.007 8.252 1.00 19.61 147 CYS F CA 1
ATOM 9996 C C . CYS F 1 149 ? 46.624 93.694 7.031 1.00 19.63 147 CYS F C 1
ATOM 9997 O O . CYS F 1 149 ? 45.723 94.473 6.681 1.00 19.10 147 CYS F O 1
ATOM 10000 N N . LEU F 1 150 ? 46.938 92.584 6.362 1.00 18.92 148 LEU F N 1
ATOM 10001 C CA . LEU F 1 150 ? 46.210 92.168 5.187 1.00 18.95 148 LEU F CA 1
ATOM 10002 C C . LEU F 1 150 ? 44.757 91.858 5.531 1.00 18.71 148 LEU F C 1
ATOM 10003 O O . LEU F 1 150 ? 43.847 92.358 4.879 1.00 18.63 148 LEU F O 1
ATOM 10008 N N . ARG F 1 151 ? 44.555 91.006 6.536 1.00 18.73 149 ARG F N 1
ATOM 10009 C CA . ARG F 1 151 ? 43.230 90.589 6.956 1.00 18.73 149 ARG F CA 1
ATOM 10010 C C . ARG F 1 151 ? 42.421 91.768 7.501 1.00 18.62 149 ARG F C 1
ATOM 10011 O O . ARG F 1 151 ? 41.242 91.892 7.189 1.00 18.93 149 ARG F O 1
ATOM 10019 N N . GLY F 1 152 ? 43.055 92.590 8.329 1.00 18.43 150 GLY F N 1
ATOM 10020 C CA . GLY F 1 152 ? 42.499 93.858 8.801 1.00 18.06 150 GLY F CA 1
ATOM 10021 C C . GLY F 1 152 ? 41.951 94.728 7.687 1.00 17.84 150 GLY F C 1
ATOM 10022 O O . GLY F 1 152 ? 40.784 95.120 7.751 1.00 17.03 150 GLY F O 1
ATOM 10023 N N . ILE F 1 153 ? 42.766 94.995 6.653 1.00 17.87 151 ILE F N 1
ATOM 10024 C CA . ILE F 1 153 ? 42.294 95.723 5.444 1.00 18.13 151 ILE F CA 1
ATOM 10025 C C . ILE F 1 153 ? 41.104 95.032 4.757 1.00 18.68 151 ILE F C 1
ATOM 10026 O O . ILE F 1 153 ? 40.101 95.708 4.456 1.00 19.05 151 ILE F O 1
ATOM 10031 N N . GLU F 1 154 ? 41.185 93.701 4.552 1.00 18.24 152 GLU F N 1
ATOM 10032 C CA . GLU F 1 154 ? 40.178 92.957 3.784 1.00 18.64 152 GLU F CA 1
ATOM 10033 C C . GLU F 1 154 ? 38.809 92.928 4.471 1.00 18.77 152 GLU F C 1
ATOM 10034 O O . GLU F 1 154 ? 37.790 93.098 3.819 1.00 18.66 152 GLU F O 1
ATOM 10040 N N . ILE F 1 155 ? 38.795 92.648 5.773 1.00 19.21 153 ILE F N 1
ATOM 10041 C CA . ILE F 1 155 ? 37.559 92.653 6.547 1.00 20.00 153 ILE F CA 1
ATOM 10042 C C . ILE F 1 155 ? 37.182 94.049 7.101 1.00 20.18 153 ILE F C 1
ATOM 10043 O O . ILE F 1 155 ? 36.242 94.172 7.889 1.00 19.19 153 ILE F O 1
ATOM 10048 N N . GLU F 1 156 ? 37.919 95.067 6.664 1.00 20.29 154 GLU F N 1
ATOM 10049 C CA . GLU F 1 156 ? 37.633 96.474 6.926 1.00 21.37 154 GLU F CA 1
ATOM 10050 C C . GLU F 1 156 ? 37.588 96.803 8.413 1.00 21.39 154 GLU F C 1
ATOM 10051 O O . GLU F 1 156 ? 36.713 97.548 8.889 1.00 20.67 154 GLU F O 1
ATOM 10057 N N . ALA F 1 157 ? 38.551 96.249 9.147 1.00 20.86 155 ALA F N 1
ATOM 10058 C CA . ALA F 1 157 ? 38.709 96.565 10.553 1.00 20.77 155 ALA F CA 1
ATOM 10059 C C . ALA F 1 157 ? 38.949 98.082 10.710 1.00 20.43 155 ALA F C 1
ATOM 10060 O O . ALA F 1 157 ? 39.494 98.732 9.803 1.00 19.88 155 ALA F O 1
ATOM 10062 N N . ASP F 1 158 ? 38.517 98.636 11.840 1.00 20.22 156 ASP F N 1
ATOM 10063 C CA . ASP F 1 158 ? 38.849 100.032 12.189 1.00 20.42 156 ASP F CA 1
ATOM 10064 C C . ASP F 1 158 ? 40.323 100.208 12.538 1.00 19.93 156 ASP F C 1
ATOM 10065 O O . ASP F 1 158 ? 40.872 101.288 12.385 1.00 19.43 156 ASP F O 1
ATOM 10070 N N . VAL F 1 159 ? 40.952 99.143 13.020 1.00 19.33 157 VAL F N 1
ATOM 10071 C CA . VAL F 1 159 ? 42.260 99.241 13.594 1.00 19.45 157 VAL F CA 1
ATOM 10072 C C . VAL F 1 159 ? 42.868 97.842 13.715 1.00 19.37 157 VAL F C 1
ATOM 10073 O O . VAL F 1 159 ? 42.140 96.847 13.819 1.00 19.34 157 VAL F O 1
ATOM 10077 N N . VAL F 1 160 ? 44.198 97.777 13.686 1.00 19.30 158 VAL F N 1
ATOM 10078 C CA . VAL F 1 160 ? 44.941 96.576 14.060 1.00 19.70 158 VAL F CA 1
ATOM 10079 C C . VAL F 1 160 ? 45.590 96.786 15.430 1.00 19.96 158 VAL F C 1
ATOM 10080 O O . VAL F 1 160 ? 46.397 97.691 15.603 1.00 19.70 158 VAL F O 1
ATOM 10084 N N . LEU F 1 161 ? 45.202 95.974 16.408 1.00 21.04 159 LEU F N 1
ATOM 10085 C CA . LEU F 1 161 ? 45.842 95.970 17.716 1.00 22.01 159 LEU F CA 1
ATOM 10086 C C . LEU F 1 161 ? 46.984 94.945 17.729 1.00 23.26 159 LEU F C 1
ATOM 10087 O O . LEU F 1 161 ? 46.755 93.719 17.553 1.00 22.61 159 LEU F O 1
ATOM 10092 N N . LYS F 1 162 ? 48.206 95.444 17.915 1.00 23.81 160 LYS F N 1
ATOM 10093 C CA . LYS F 1 162 ? 49.363 94.598 18.040 1.00 25.10 160 LYS F CA 1
ATOM 10094 C C . LYS F 1 162 ? 49.675 94.402 19.505 1.00 25.96 160 LYS F C 1
ATOM 10095 O O . LYS F 1 162 ? 50.280 95.265 20.157 1.00 25.86 160 LYS F O 1
ATOM 10101 N N . ALA F 1 163 ? 49.233 93.256 20.018 1.00 26.63 161 ALA F N 1
ATOM 10102 C CA . ALA F 1 163 ? 49.548 92.829 21.360 1.00 27.73 161 ALA F CA 1
ATOM 10103 C C . ALA F 1 163 ? 51.031 92.479 21.475 1.00 28.69 161 ALA F C 1
ATOM 10104 O O . ALA F 1 163 ? 51.567 91.725 20.656 1.00 28.50 161 ALA F O 1
ATOM 10106 N N . THR F 1 164 ? 51.688 93.047 22.487 1.00 29.89 162 THR F N 1
ATOM 10107 C CA . THR F 1 164 ? 53.086 92.733 22.808 1.00 30.79 162 THR F CA 1
ATOM 10108 C C . THR F 1 164 ? 53.234 92.508 24.315 1.00 31.57 162 THR F C 1
ATOM 10109 O O . THR F 1 164 ? 52.242 92.531 25.060 1.00 31.23 162 THR F O 1
ATOM 10113 N N . LYS F 1 165 ? 54.470 92.265 24.738 1.00 33.02 163 LYS F N 1
ATOM 10114 C CA . LYS F 1 165 ? 54.822 92.157 26.147 1.00 34.28 163 LYS F CA 1
ATOM 10115 C C . LYS F 1 165 ? 55.380 93.482 26.676 1.00 35.29 163 LYS F C 1
ATOM 10116 O O . LYS F 1 165 ? 55.820 93.538 27.825 1.00 35.48 163 LYS F O 1
ATOM 10122 N N . VAL F 1 166 ? 55.407 94.530 25.843 1.00 36.21 164 VAL F N 1
ATOM 10123 C CA . VAL F 1 166 ? 55.862 95.872 26.281 1.00 36.59 164 VAL F CA 1
ATOM 10124 C C . VAL F 1 166 ? 54.708 96.869 26.221 1.00 37.02 164 VAL F C 1
ATOM 10125 O O . VAL F 1 166 ? 53.648 96.560 25.677 1.00 36.71 164 VAL F O 1
ATOM 10129 N N . ASP F 1 167 ? 54.911 98.059 26.790 1.00 37.23 165 ASP F N 1
ATOM 10130 C CA . ASP F 1 167 ? 53.820 99.024 26.938 1.00 37.86 165 ASP F CA 1
ATOM 10131 C C . ASP F 1 167 ? 53.506 99.783 25.635 1.00 37.73 165 ASP F C 1
ATOM 10132 O O . ASP F 1 167 ? 52.458 100.405 25.527 1.00 37.60 165 ASP F O 1
ATOM 10137 N N . GLY F 1 168 ? 54.410 99.727 24.662 1.00 37.98 166 GLY F N 1
ATOM 10138 C CA . GLY F 1 168 ? 54.208 100.386 23.365 1.00 38.52 166 GLY F CA 1
ATOM 10139 C C . GLY F 1 168 ? 55.544 100.591 22.701 1.00 38.66 166 GLY F C 1
ATOM 10140 O O . GLY F 1 168 ? 56.481 99.862 22.994 1.00 39.06 166 GLY F O 1
ATOM 10141 N N . VAL F 1 169 ? 55.643 101.589 21.830 1.00 39.14 167 VAL F N 1
ATOM 10142 C CA . VAL F 1 169 ? 56.909 101.932 21.173 1.00 39.84 167 VAL F CA 1
ATOM 10143 C C . VAL F 1 169 ? 57.665 102.999 21.966 1.00 40.71 167 VAL F C 1
ATOM 10144 O O . VAL F 1 169 ? 57.102 104.030 22.360 1.00 39.57 167 VAL F O 1
ATOM 10148 N N . TYR F 1 170 ? 58.957 102.744 22.164 1.00 42.36 168 TYR F N 1
ATOM 10149 C CA . TYR F 1 170 ? 59.819 103.601 22.960 1.00 43.31 168 TYR F CA 1
ATOM 10150 C C . TYR F 1 170 ? 60.874 104.274 22.104 1.00 45.50 168 TYR F C 1
ATOM 10151 O O . TYR F 1 170 ? 61.067 103.935 20.933 1.00 46.03 168 TYR F O 1
ATOM 10160 N N . ASP F 1 171 ? 61.576 105.219 22.716 1.00 47.95 169 ASP F N 1
ATOM 10161 C CA . ASP F 1 171 ? 62.931 105.560 22.276 1.00 49.94 169 ASP F CA 1
ATOM 10162 C C . ASP F 1 171 ? 63.751 104.271 22.393 1.00 50.61 169 ASP F C 1
ATOM 10163 O O . ASP F 1 171 ? 64.395 103.849 21.428 1.00 50.94 169 ASP F O 1
ATOM 10168 N N . CYS F 1 172 ? 63.697 103.649 23.578 1.00 51.57 170 CYS F N 1
ATOM 10169 C CA . CYS F 1 172 ? 64.231 102.294 23.815 1.00 52.19 170 CYS F CA 1
ATOM 10170 C C . CYS F 1 172 ? 63.350 101.512 24.795 1.00 52.66 170 CYS F C 1
ATOM 10171 O O . CYS F 1 172 ? 63.535 100.307 25.002 1.00 53.12 170 CYS F O 1
ATOM 10174 N N . ALA F 1 180 ? 63.778 105.800 29.143 1.00 44.87 178 ALA F N 1
ATOM 10175 C CA . ALA F 1 180 ? 63.196 105.696 27.809 1.00 44.89 178 ALA F CA 1
ATOM 10176 C C . ALA F 1 180 ? 61.788 106.294 27.771 1.00 44.79 178 ALA F C 1
ATOM 10177 O O . ALA F 1 180 ? 60.960 105.992 28.635 1.00 44.96 178 ALA F O 1
ATOM 10179 N N . LYS F 1 181 ? 61.534 107.149 26.776 1.00 44.47 179 LYS F N 1
ATOM 10180 C CA . LYS F 1 181 ? 60.190 107.685 26.530 1.00 44.00 179 LYS F CA 1
ATOM 10181 C C . LYS F 1 181 ? 59.338 106.665 25.749 1.00 43.28 179 LYS F C 1
ATOM 10182 O O . LYS F 1 181 ? 59.801 106.083 24.758 1.00 43.10 179 LYS F O 1
ATOM 10188 N N . LEU F 1 182 ? 58.111 106.446 26.226 1.00 42.09 180 LEU F N 1
ATOM 10189 C CA . LEU F 1 182 ? 57.073 105.728 25.477 1.00 41.27 180 LEU F CA 1
ATOM 10190 C C . LEU F 1 182 ? 56.389 106.753 24.574 1.00 40.09 180 LEU F C 1
ATOM 10191 O O . LEU F 1 182 ? 55.923 107.789 25.069 1.00 39.92 180 LEU F O 1
ATOM 10196 N N . TYR F 1 183 ? 56.338 106.489 23.269 1.00 38.36 181 TYR F N 1
ATOM 10197 C CA . TYR F 1 183 ? 55.604 107.370 22.352 1.00 37.57 181 TYR F CA 1
ATOM 10198 C C . TYR F 1 183 ? 54.116 107.124 22.485 1.00 36.47 181 TYR F C 1
ATOM 10199 O O . TYR F 1 183 ? 53.664 105.987 22.604 1.00 36.51 181 TYR F O 1
ATOM 10208 N N . LYS F 1 184 ? 53.351 108.200 22.460 1.00 35.31 182 LYS F N 1
ATOM 10209 C CA . LYS F 1 184 ? 51.915 108.120 22.593 1.00 34.55 182 LYS F CA 1
ATOM 10210 C C . LYS F 1 184 ? 51.269 108.003 21.204 1.00 33.40 182 LYS F C 1
ATOM 10211 O O . LYS F 1 184 ? 50.399 107.168 20.972 1.00 32.59 182 LYS F O 1
ATOM 10217 N N . ASN F 1 185 ? 51.701 108.866 20.296 1.00 32.40 183 ASN F N 1
ATOM 10218 C CA . ASN F 1 185 ? 51.168 108.936 18.946 1.00 31.86 183 ASN F CA 1
ATOM 10219 C C . ASN F 1 185 ? 52.295 109.132 17.982 1.00 30.87 183 ASN F C 1
ATOM 10220 O O . ASN F 1 185 ? 53.162 109.979 18.194 1.00 30.81 183 ASN F O 1
ATOM 10225 N N . LEU F 1 186 ? 52.283 108.358 16.908 1.00 29.80 184 LEU F N 1
ATOM 10226 C CA . LEU F 1 186 ? 53.279 108.482 15.860 1.00 29.08 184 LEU F CA 1
ATOM 10227 C C . LEU F 1 186 ? 52.589 108.442 14.519 1.00 27.67 184 LEU F C 1
ATOM 10228 O O . LEU F 1 186 ? 51.576 107.777 14.360 1.00 26.52 184 LEU F O 1
ATOM 10233 N N . SER F 1 187 ? 53.116 109.186 13.560 1.00 26.72 185 SER F N 1
ATOM 10234 C CA . SER F 1 187 ? 52.672 109.040 12.192 1.00 26.65 185 SER F CA 1
ATOM 10235 C C . SER F 1 187 ? 53.526 107.961 11.531 1.00 26.31 185 SER F C 1
ATOM 10236 O O . SER F 1 187 ? 54.582 107.606 12.052 1.00 25.39 185 SER F O 1
ATOM 10239 N N . TYR F 1 188 ? 53.063 107.442 10.395 1.00 26.45 186 TYR F N 1
ATOM 10240 C CA . TYR F 1 188 ? 53.873 106.505 9.581 1.00 26.76 186 TYR F CA 1
ATOM 10241 C C . TYR F 1 188 ? 55.230 107.132 9.210 1.00 27.23 186 TYR F C 1
ATOM 10242 O O . TYR F 1 188 ? 56.273 106.519 9.380 1.00 26.39 186 TYR F O 1
ATOM 10251 N N . ALA F 1 189 ? 55.196 108.367 8.714 1.00 29.17 187 ALA F N 1
ATOM 10252 C CA . ALA F 1 189 ? 56.407 109.129 8.378 1.00 29.97 187 ALA F CA 1
ATOM 10253 C C . ALA F 1 189 ? 57.364 109.338 9.561 1.00 31.03 187 ALA F C 1
ATOM 10254 O O . ALA F 1 189 ? 58.574 109.326 9.383 1.00 31.67 187 ALA F O 1
ATOM 10256 N N . GLU F 1 190 ? 56.832 109.553 10.759 1.00 32.33 188 GLU F N 1
ATOM 10257 C CA . GLU F 1 190 ? 57.663 109.643 11.971 1.00 33.22 188 GLU F CA 1
ATOM 10258 C C . GLU F 1 190 ? 58.416 108.332 12.294 1.00 33.92 188 GLU F C 1
ATOM 10259 O O . GLU F 1 190 ? 59.554 108.371 12.772 1.00 33.66 188 GLU F O 1
ATOM 10265 N N . VAL F 1 191 ? 57.757 107.188 12.095 1.00 34.54 189 VAL F N 1
ATOM 10266 C CA . VAL F 1 191 ? 58.359 105.881 12.386 1.00 35.33 189 VAL F CA 1
ATOM 10267 C C . VAL F 1 191 ? 59.592 105.641 11.499 1.00 36.06 189 VAL F C 1
ATOM 10268 O O . VAL F 1 191 ? 60.662 105.258 11.996 1.00 35.59 189 VAL F O 1
ATOM 10272 N N . ILE F 1 192 ? 59.431 105.886 10.197 1.00 37.29 190 ILE F N 1
ATOM 10273 C CA . ILE F 1 192 ? 60.521 105.765 9.224 1.00 38.16 190 ILE F CA 1
ATOM 10274 C C . ILE F 1 192 ? 61.606 106.840 9.452 1.00 38.90 190 ILE F C 1
ATOM 10275 O O . ILE F 1 192 ? 62.801 106.551 9.377 1.00 39.02 190 ILE F O 1
ATOM 10280 N N . ASP F 1 193 ? 61.186 108.075 9.734 1.00 39.59 191 ASP F N 1
ATOM 10281 C CA . ASP F 1 193 ? 62.122 109.191 9.957 1.00 40.08 191 ASP F CA 1
ATOM 10282 C C . ASP F 1 193 ? 62.945 109.015 11.232 1.00 40.63 191 ASP F C 1
ATOM 10283 O O . ASP F 1 193 ? 64.133 109.339 11.242 1.00 41.11 191 ASP F O 1
ATOM 10288 N N . LYS F 1 194 ? 62.319 108.507 12.297 1.00 40.78 192 LYS F N 1
ATOM 10289 C CA . LYS F 1 194 ? 63.013 108.248 13.564 1.00 40.85 192 LYS F CA 1
ATOM 10290 C C . LYS F 1 194 ? 63.647 106.843 13.636 1.00 40.98 192 LYS F C 1
ATOM 10291 O O . LYS F 1 194 ? 64.213 106.475 14.670 1.00 41.05 192 LYS F O 1
ATOM 10297 N N . GLU F 1 195 ? 63.532 106.069 12.553 1.00 40.95 193 GLU F N 1
ATOM 10298 C CA . GLU F 1 195 ? 64.021 104.682 12.481 1.00 41.12 193 GLU F CA 1
ATOM 10299 C C . GLU F 1 195 ? 63.593 103.787 13.660 1.00 40.94 193 GLU F C 1
ATOM 10300 O O . GLU F 1 195 ? 64.408 103.053 14.233 1.00 41.13 193 GLU F O 1
ATOM 10306 N N . LEU F 1 196 ? 62.311 103.846 14.008 1.00 40.54 194 LEU F N 1
ATOM 10307 C CA . LEU F 1 196 ? 61.754 103.031 15.086 1.00 40.42 194 LEU F CA 1
ATOM 10308 C C . LEU F 1 196 ? 61.329 101.666 14.544 1.00 40.43 194 LEU F C 1
ATOM 10309 O O . LEU F 1 196 ? 61.030 101.534 13.349 1.00 40.31 194 LEU F O 1
ATOM 10314 N N . LYS F 1 197 ? 61.292 100.662 15.420 1.00 40.28 195 LYS F N 1
ATOM 10315 C CA . LYS F 1 197 ? 60.934 99.302 15.005 1.00 40.40 195 LYS F CA 1
ATOM 10316 C C . LYS F 1 197 ? 59.553 98.928 15.537 1.00 40.01 195 LYS F C 1
ATOM 10317 O O . LYS F 1 197 ? 59.367 98.758 16.744 1.00 40.62 195 LYS F O 1
ATOM 10323 N N . VAL F 1 198 ? 58.587 98.812 14.628 1.00 39.12 196 VAL F N 1
ATOM 10324 C CA . VAL F 1 198 ? 57.181 98.562 14.996 1.00 38.67 196 VAL F CA 1
ATOM 10325 C C . VAL F 1 198 ? 56.654 97.225 14.411 1.00 38.02 196 VAL F C 1
ATOM 10326 O O . VAL F 1 198 ? 56.104 96.405 15.149 1.00 38.45 196 VAL F O 1
ATOM 10330 N N . MET F 1 199 ? 56.804 97.037 13.098 1.00 37.12 197 MET F N 1
ATOM 10331 C CA . MET F 1 199 ? 56.518 95.747 12.425 1.00 36.55 197 MET F CA 1
ATOM 10332 C C . MET F 1 199 ? 57.699 95.456 11.519 1.00 35.55 197 MET F C 1
ATOM 10333 O O . MET F 1 199 ? 58.741 96.088 11.670 1.00 36.43 197 MET F O 1
ATOM 10338 N N . ASP F 1 200 ? 57.567 94.515 10.583 1.00 34.19 198 ASP F N 1
ATOM 10339 C CA . ASP F 1 200 ? 58.531 94.441 9.473 1.00 32.92 198 ASP F CA 1
ATOM 10340 C C . ASP F 1 200 ? 58.078 95.399 8.372 1.00 31.61 198 ASP F C 1
ATOM 10341 O O . ASP F 1 200 ? 56.891 95.696 8.263 1.00 30.32 198 ASP F O 1
ATOM 10346 N N . LEU F 1 201 ? 59.022 95.838 7.544 1.00 30.16 199 LEU F N 1
ATOM 10347 C CA . LEU F 1 201 ? 58.765 96.851 6.516 1.00 30.05 199 LEU F CA 1
ATOM 10348 C C . LEU F 1 201 ? 57.563 96.598 5.613 1.00 29.28 199 LEU F C 1
ATOM 10349 O O . LEU F 1 201 ? 56.841 97.550 5.267 1.00 28.98 199 LEU F O 1
ATOM 10354 N N . SER F 1 202 ? 57.356 95.346 5.203 1.00 28.05 200 SER F N 1
ATOM 10355 C CA . SER F 1 202 ? 56.263 95.029 4.267 1.00 27.29 200 SER F CA 1
ATOM 10356 C C . SER F 1 202 ? 54.885 95.110 4.945 1.00 25.85 200 SER F C 1
ATOM 10357 O O . SER F 1 202 ? 53.896 95.510 4.325 1.00 25.21 200 SER F O 1
ATOM 10360 N N . ALA F 1 203 ? 54.826 94.715 6.210 1.00 24.44 201 ALA F N 1
ATOM 10361 C CA . ALA F 1 203 ? 53.620 94.877 7.007 1.00 24.44 201 ALA F CA 1
ATOM 10362 C C . ALA F 1 203 ? 53.265 96.362 7.187 1.00 23.51 201 ALA F C 1
ATOM 10363 O O . ALA F 1 203 ? 52.144 96.790 6.938 1.00 22.86 201 ALA F O 1
ATOM 10365 N N . PHE F 1 204 ? 54.243 97.132 7.621 1.00 23.73 202 PHE F N 1
ATOM 10366 C CA . PHE F 1 204 ? 54.080 98.570 7.855 1.00 23.84 202 PHE F CA 1
ATOM 10367 C C . PHE F 1 204 ? 53.698 99.304 6.575 1.00 23.53 202 PHE F C 1
ATOM 10368 O O . PHE F 1 204 ? 52.888 100.232 6.593 1.00 23.40 202 PHE F O 1
ATOM 10376 N N . THR F 1 205 ? 54.303 98.881 5.474 1.00 22.95 203 THR F N 1
ATOM 10377 C CA . THR F 1 205 ? 54.070 99.461 4.164 1.00 22.76 203 THR F CA 1
ATOM 10378 C C . THR F 1 205 ? 52.610 99.278 3.751 1.00 22.40 203 THR F C 1
ATOM 10379 O O . THR F 1 205 ? 51.974 100.207 3.253 1.00 21.67 203 THR F O 1
ATOM 10383 N N . LEU F 1 206 ? 52.079 98.093 4.016 1.00 22.05 204 LEU F N 1
ATOM 10384 C CA . LEU F 1 206 ? 50.708 97.764 3.676 1.00 22.20 204 LEU F CA 1
ATOM 10385 C C . LEU F 1 206 ? 49.717 98.578 4.503 1.00 21.35 204 LEU F C 1
ATOM 10386 O O . LEU F 1 206 ? 48.774 99.153 3.964 1.00 20.37 204 LEU F O 1
ATOM 10391 N N . ALA F 1 207 ? 49.934 98.582 5.811 1.00 21.40 205 ALA F N 1
ATOM 10392 C CA . ALA F 1 207 ? 49.197 99.431 6.737 1.00 21.86 205 ALA F CA 1
ATOM 10393 C C . ALA F 1 207 ? 49.229 100.897 6.287 1.00 21.58 205 ALA F C 1
ATOM 10394 O O . ALA F 1 207 ? 48.196 101.526 6.186 1.00 20.82 205 ALA F O 1
ATOM 10396 N N . ARG F 1 208 ? 50.421 101.396 5.990 1.00 22.49 206 ARG F N 1
ATOM 10397 C CA . ARG F 1 208 ? 50.617 102.761 5.528 1.00 23.27 206 ARG F CA 1
ATOM 10398 C C . ARG F 1 208 ? 49.831 103.124 4.270 1.00 23.04 206 ARG F C 1
ATOM 10399 O O . ARG F 1 208 ? 49.081 104.106 4.276 1.00 22.67 206 ARG F O 1
ATOM 10407 N N . ASP F 1 209 ? 50.027 102.338 3.206 1.00 22.84 207 ASP F N 1
ATOM 10408 C CA . ASP F 1 209 ? 49.369 102.561 1.917 1.00 22.95 207 ASP F CA 1
ATOM 10409 C C . ASP F 1 209 ? 47.856 102.549 2.021 1.00 22.54 207 ASP F C 1
ATOM 10410 O O . ASP F 1 209 ? 47.182 103.230 1.262 1.00 21.88 207 ASP F O 1
ATOM 10415 N N . HIS F 1 210 ? 47.324 101.765 2.959 1.00 22.30 208 HIS F N 1
ATOM 10416 C CA . HIS F 1 210 ? 45.874 101.658 3.153 1.00 21.38 208 HIS F CA 1
ATOM 10417 C C . HIS F 1 210 ? 45.339 102.524 4.317 1.00 21.43 208 HIS F C 1
ATOM 10418 O O . HIS F 1 210 ? 44.122 102.594 4.538 1.00 21.46 208 HIS F O 1
ATOM 10425 N N . GLY F 1 211 ? 46.233 103.222 5.023 1.00 20.80 209 GLY F N 1
ATOM 10426 C CA . GLY F 1 211 ? 45.821 104.129 6.097 1.00 20.75 209 GLY F CA 1
ATOM 10427 C C . GLY F 1 211 ? 45.231 103.415 7.307 1.00 20.96 209 GLY F C 1
ATOM 10428 O O . GLY F 1 211 ? 44.449 103.991 8.073 1.00 19.72 209 GLY F O 1
ATOM 10429 N N . MET F 1 212 ? 45.625 102.152 7.487 1.00 20.50 210 MET F N 1
ATOM 10430 C CA . MET F 1 212 ? 45.175 101.354 8.614 1.00 20.28 210 MET F CA 1
ATOM 10431 C C . MET F 1 212 ? 45.922 101.787 9.881 1.00 19.87 210 MET F C 1
ATOM 10432 O O . MET F 1 212 ? 47.147 101.641 9.966 1.00 19.85 210 MET F O 1
ATOM 10437 N N . PRO F 1 213 ? 45.199 102.329 10.868 1.00 19.85 211 PRO F N 1
ATOM 10438 C CA . PRO F 1 213 ? 45.910 102.637 12.107 1.00 20.74 211 PRO F CA 1
ATOM 10439 C C . PRO F 1 213 ? 46.306 101.354 12.886 1.00 20.93 211 PRO F C 1
ATOM 10440 O O . PRO F 1 213 ? 45.649 100.330 12.756 1.00 20.34 211 PRO F O 1
ATOM 10444 N N . ILE F 1 214 ? 47.411 101.426 13.625 1.00 21.50 212 ILE F N 1
ATOM 10445 C CA . ILE F 1 214 ? 47.887 100.340 14.494 1.00 22.01 212 ILE F CA 1
ATOM 10446 C C . ILE F 1 214 ? 48.059 100.856 15.919 1.00 22.26 212 ILE F C 1
ATOM 10447 O O . ILE F 1 214 ? 48.611 101.931 16.135 1.00 22.18 212 ILE F O 1
ATOM 10452 N N . ARG F 1 215 ? 47.625 100.053 16.883 1.00 22.83 213 ARG F N 1
ATOM 10453 C CA . ARG F 1 215 ? 47.919 100.269 18.296 1.00 23.18 213 ARG F CA 1
ATOM 10454 C C . ARG F 1 215 ? 48.838 99.199 18.856 1.00 23.45 213 ARG F C 1
ATOM 10455 O O . ARG F 1 215 ? 48.475 98.020 18.868 1.00 22.59 213 ARG F O 1
ATOM 10463 N N . VAL F 1 216 ? 50.000 99.616 19.349 1.00 24.12 214 VAL F N 1
ATOM 10464 C CA . VAL F 1 216 ? 50.956 98.716 19.999 1.00 25.55 214 VAL F CA 1
ATOM 10465 C C . VAL F 1 216 ? 50.774 98.854 21.515 1.00 26.23 214 VAL F C 1
ATOM 10466 O O . VAL F 1 216 ? 50.907 99.962 22.049 1.00 25.92 214 VAL F O 1
ATOM 10470 N N . PHE F 1 217 ? 50.458 97.750 22.196 1.00 26.87 215 PHE F N 1
ATOM 10471 C CA . PHE F 1 217 ? 50.146 97.790 23.637 1.00 28.19 215 PHE F CA 1
ATOM 10472 C C . PHE F 1 217 ? 50.578 96.513 24.386 1.00 29.30 215 PHE F C 1
ATOM 10473 O O . PHE F 1 217 ? 50.891 95.497 23.767 1.00 28.58 215 PHE F O 1
ATOM 10481 N N . ASN F 1 218 ? 50.582 96.596 25.719 1.00 31.08 216 ASN F N 1
ATOM 10482 C CA . ASN F 1 218 ? 50.957 95.480 26.598 1.00 32.09 216 ASN F CA 1
ATOM 10483 C C . ASN F 1 218 ? 49.745 94.603 26.888 1.00 33.16 216 ASN F C 1
ATOM 10484 O O . ASN F 1 218 ? 48.918 94.935 27.728 1.00 33.34 216 ASN F O 1
ATOM 10489 N N . MET F 1 219 ? 49.651 93.485 26.181 1.00 34.59 217 MET F N 1
ATOM 10490 C CA . MET F 1 219 ? 48.583 92.527 26.391 1.00 35.72 217 MET F CA 1
ATOM 10491 C C . MET F 1 219 ? 48.813 91.738 27.684 1.00 36.79 217 MET F C 1
ATOM 10492 O O . MET F 1 219 ? 47.871 91.184 28.262 1.00 37.29 217 MET F O 1
ATOM 10497 N N . GLY F 1 220 ? 50.067 91.689 28.130 1.00 37.75 218 GLY F N 1
ATOM 10498 C CA . GLY F 1 220 ? 50.422 91.021 29.380 1.00 38.27 218 GLY F CA 1
ATOM 10499 C C . GLY F 1 220 ? 49.957 91.756 30.620 1.00 39.05 218 GLY F C 1
ATOM 10500 O O . GLY F 1 220 ? 50.122 91.245 31.729 1.00 39.76 218 GLY F O 1
ATOM 10501 N N . LYS F 1 221 ? 49.429 92.969 30.430 1.00 39.30 219 LYS F N 1
ATOM 10502 C CA . LYS F 1 221 ? 48.735 93.728 31.467 1.00 39.59 219 LYS F CA 1
ATOM 10503 C C . LYS F 1 221 ? 47.238 93.447 31.386 1.00 39.67 219 LYS F C 1
ATOM 10504 O O . LYS F 1 221 ? 46.580 93.935 30.464 1.00 39.53 219 LYS F O 1
ATOM 10510 N N . PRO F 1 222 ? 46.691 92.630 32.313 1.00 39.96 220 PRO F N 1
ATOM 10511 C CA . PRO F 1 222 ? 45.216 92.580 32.473 1.00 39.40 220 PRO F CA 1
ATOM 10512 C C . PRO F 1 222 ? 44.546 93.971 32.611 1.00 39.06 220 PRO F C 1
ATOM 10513 O O . PRO F 1 222 ? 45.015 94.823 33.373 1.00 39.61 220 PRO F O 1
ATOM 10517 N N . GLY F 1 223 ? 43.475 94.187 31.846 1.00 38.27 221 GLY F N 1
ATOM 10518 C CA . GLY F 1 223 ? 42.817 95.491 31.727 1.00 37.36 221 GLY F CA 1
ATOM 10519 C C . GLY F 1 223 ? 43.270 96.336 30.537 1.00 36.39 221 GLY F C 1
ATOM 10520 O O . GLY F 1 223 ? 42.541 97.212 30.094 1.00 35.40 221 GLY F O 1
ATOM 10521 N N . ALA F 1 224 ? 44.476 96.082 30.025 1.00 35.89 222 ALA F N 1
ATOM 10522 C CA . ALA F 1 224 ? 45.046 96.896 28.947 1.00 35.19 222 ALA F CA 1
ATOM 10523 C C . ALA F 1 224 ? 44.251 96.794 27.648 1.00 34.61 222 ALA F C 1
ATOM 10524 O O . ALA F 1 224 ? 44.017 97.804 26.986 1.00 34.50 222 ALA F O 1
ATOM 10526 N N . LEU F 1 225 ? 43.852 95.580 27.273 1.00 34.13 223 LEU F N 1
ATOM 10527 C CA . LEU F 1 225 ? 43.058 95.395 26.056 1.00 33.89 223 LEU F CA 1
ATOM 10528 C C . LEU F 1 225 ? 41.782 96.235 26.114 1.00 33.38 223 LEU F C 1
ATOM 10529 O O . LEU F 1 225 ? 41.445 96.923 25.157 1.00 32.36 223 LEU F O 1
ATOM 10534 N N . ARG F 1 226 ? 41.085 96.171 27.244 1.00 33.20 224 ARG F N 1
ATOM 10535 C CA . ARG F 1 226 ? 39.856 96.930 27.433 1.00 33.45 224 ARG F CA 1
ATOM 10536 C C . ARG F 1 226 ? 40.119 98.433 27.347 1.00 32.84 224 ARG F C 1
ATOM 10537 O O . ARG F 1 226 ? 39.377 99.159 26.715 1.00 32.56 224 ARG F O 1
ATOM 10545 N N . GLN F 1 227 ? 41.181 98.876 27.999 1.00 32.84 225 GLN F N 1
ATOM 10546 C CA . GLN F 1 227 ? 41.590 100.265 27.942 1.00 33.21 225 GLN F CA 1
ATOM 10547 C C . GLN F 1 227 ? 41.907 100.716 26.512 1.00 32.23 225 GLN F C 1
ATOM 10548 O O . GLN F 1 227 ? 41.456 101.766 26.110 1.00 31.82 225 GLN F O 1
ATOM 10554 N N . VAL F 1 228 ? 42.650 99.910 25.747 1.00 31.78 226 VAL F N 1
ATOM 10555 C CA . VAL F 1 228 ? 42.986 100.247 24.344 1.00 31.47 226 VAL F CA 1
ATOM 10556 C C . VAL F 1 228 ? 41.725 100.472 23.501 1.00 30.81 226 VAL F C 1
ATOM 10557 O O . VAL F 1 228 ? 41.657 101.403 22.701 1.00 30.30 226 VAL F O 1
ATOM 10561 N N . VAL F 1 229 ? 40.719 99.638 23.719 1.00 30.34 227 VAL F N 1
ATOM 10562 C CA . VAL F 1 229 ? 39.499 99.670 22.922 1.00 30.67 227 VAL F CA 1
ATOM 10563 C C . VAL F 1 229 ? 38.535 100.788 23.338 1.00 30.57 227 VAL F C 1
ATOM 10564 O O . VAL F 1 229 ? 37.750 101.247 22.518 1.00 31.28 227 VAL F O 1
ATOM 10568 N N . THR F 1 230 ? 38.585 101.207 24.600 1.00 30.74 228 THR F N 1
ATOM 10569 C CA . THR F 1 230 ? 37.664 102.221 25.133 1.00 30.87 228 THR F CA 1
ATOM 10570 C C . THR F 1 230 ? 38.284 103.633 25.294 1.00 31.15 228 THR F C 1
ATOM 10571 O O . THR F 1 230 ? 37.715 104.489 25.965 1.00 30.92 228 THR F O 1
ATOM 10575 N N . GLY F 1 231 ? 39.427 103.885 24.673 1.00 31.60 229 GLY F N 1
ATOM 10576 C CA . GLY F 1 231 ? 40.092 105.171 24.842 1.00 32.38 229 GLY F CA 1
ATOM 10577 C C . GLY F 1 231 ? 41.418 105.256 24.129 1.00 32.93 229 GLY F C 1
ATOM 10578 O O . GLY F 1 231 ? 41.901 104.260 23.626 1.00 32.31 229 GLY F O 1
ATOM 10579 N N . THR F 1 232 ? 42.013 106.451 24.144 1.00 34.04 230 THR F N 1
ATOM 10580 C CA . THR F 1 232 ? 43.202 106.805 23.361 1.00 34.38 230 THR F CA 1
ATOM 10581 C C . THR F 1 232 ? 44.532 106.695 24.121 1.00 34.81 230 THR F C 1
ATOM 10582 O O . THR F 1 232 ? 45.608 106.731 23.508 1.00 35.38 230 THR F O 1
ATOM 10586 N N . GLU F 1 233 ? 44.474 106.512 25.436 1.00 35.00 231 GLU F N 1
ATOM 10587 C CA . GLU F 1 233 ? 45.675 106.645 26.293 1.00 34.89 231 GLU F CA 1
ATOM 10588 C C . GLU F 1 233 ? 46.651 105.455 26.325 1.00 34.53 231 GLU F C 1
ATOM 10589 O O . GLU F 1 233 ? 47.868 105.656 26.230 1.00 34.69 231 GLU F O 1
ATOM 10595 N N . GLU F 1 234 ? 46.144 104.235 26.479 1.00 33.56 232 GLU F N 1
ATOM 10596 C CA . GLU F 1 234 ? 47.033 103.056 26.585 1.00 33.04 232 GLU F CA 1
ATOM 10597 C C . GLU F 1 234 ? 47.818 102.750 25.302 1.00 31.97 232 GLU F C 1
ATOM 10598 O O . GLU F 1 234 ? 47.245 102.612 24.224 1.00 32.18 232 GLU F O 1
ATOM 10604 N N . GLY F 1 235 ? 49.133 102.628 25.439 1.00 30.38 233 GLY F N 1
ATOM 10605 C CA . GLY F 1 235 ? 49.985 102.233 24.335 1.00 29.06 233 GLY F CA 1
ATOM 10606 C C . GLY F 1 235 ? 50.328 103.334 23.349 1.00 28.19 233 GLY F C 1
ATOM 10607 O O . GLY F 1 235 ? 50.215 104.535 23.642 1.00 28.29 233 GLY F O 1
ATOM 10608 N N . THR F 1 236 ? 50.759 102.903 22.169 1.00 26.29 234 THR F N 1
ATOM 10609 C CA . THR F 1 236 ? 51.236 103.769 21.118 1.00 25.30 234 THR F CA 1
ATOM 10610 C C . THR F 1 236 ? 50.362 103.585 19.894 1.00 25.07 234 THR F C 1
ATOM 10611 O O . THR F 1 236 ? 50.209 102.461 19.415 1.00 24.85 234 THR F O 1
ATOM 10615 N N . THR F 1 237 ? 49.821 104.691 19.382 1.00 24.49 235 THR F N 1
ATOM 10616 C CA . THR F 1 237 ? 49.066 104.721 18.145 1.00 24.50 235 THR F CA 1
ATOM 10617 C C . THR F 1 237 ? 49.941 105.170 16.985 1.00 24.44 235 THR F C 1
ATOM 10618 O O . THR F 1 237 ? 50.703 106.111 17.106 1.00 23.89 235 THR F O 1
ATOM 10622 N N . ILE F 1 238 ? 49.827 104.475 15.861 1.00 24.18 236 ILE F N 1
ATOM 10623 C CA . ILE F 1 238 ? 50.557 104.819 14.660 1.00 24.61 236 ILE F CA 1
ATOM 10624 C C . ILE F 1 238 ? 49.488 105.047 13.597 1.00 24.95 236 ILE F C 1
ATOM 10625 O O . ILE F 1 238 ? 48.713 104.147 13.291 1.00 24.87 236 ILE F O 1
ATOM 10630 N N . CYS F 1 239 ? 49.418 106.247 13.040 1.00 24.98 237 CYS F N 1
ATOM 10631 C CA . CYS F 1 239 ? 48.419 106.501 12.005 1.00 25.31 237 CYS F CA 1
ATOM 10632 C C . CYS F 1 239 ? 48.906 107.523 10.982 1.00 25.03 237 CYS F C 1
ATOM 10633 O O . CYS F 1 239 ? 50.037 107.983 11.040 1.00 23.87 237 CYS F O 1
ATOM 10636 N N . GLU F 1 240 ? 48.059 107.835 10.013 1.00 25.30 238 GLU F N 1
ATOM 10637 C CA . GLU F 1 240 ? 48.376 108.872 9.049 1.00 25.72 238 GLU F CA 1
ATOM 10638 C C . GLU F 1 240 ? 48.480 110.254 9.692 1.00 24.75 238 GLU F C 1
ATOM 10639 O O . GLU F 1 240 ? 47.580 110.676 10.399 1.00 23.24 238 GLU F O 1
ATOM 10645 N N . GLY F 1 241 ? 49.581 110.943 9.426 1.00 25.42 239 GLY F N 1
ATOM 10646 C CA . GLY F 1 241 ? 49.770 112.332 9.835 1.00 25.94 239 GLY F CA 1
ATOM 10647 C C . GLY F 1 241 ? 48.718 113.281 9.289 1.00 25.91 239 GLY F C 1
ATOM 10648 O O . GLY F 1 241 ? 48.109 113.028 8.255 1.00 25.40 239 GLY F O 1
ATOM 10649 N N . HIS F 1 242 ? 48.501 114.379 10.005 1.00 26.82 240 HIS F N 1
ATOM 10650 C CA . HIS F 1 242 ? 47.488 115.381 9.641 1.00 27.87 240 HIS F CA 1
ATOM 10651 C C . HIS F 1 242 ? 47.842 116.203 8.398 1.00 29.03 240 HIS F C 1
ATOM 10652 O O . HIS F 1 242 ? 46.978 116.890 7.859 1.00 29.59 240 HIS F O 1
ATOM 10659 N N . HIS F 1 243 ? 49.098 116.160 7.964 1.00 31.02 241 HIS F N 1
ATOM 10660 C CA . HIS F 1 243 ? 49.588 117.094 6.943 1.00 32.76 241 HIS F CA 1
ATOM 10661 C C . HIS F 1 243 ? 49.201 116.818 5.462 1.00 34.30 241 HIS F C 1
ATOM 10662 O O . HIS F 1 243 ? 49.547 117.622 4.570 1.00 35.37 241 HIS F O 1
ATOM 10669 N N . HIS F 1 244 ? 48.454 115.738 5.198 1.00 35.43 242 HIS F N 1
ATOM 10670 C CA . HIS F 1 244 ? 48.076 115.372 3.811 1.00 35.34 242 HIS F CA 1
ATOM 10671 C C . HIS F 1 244 ? 46.686 115.877 3.447 1.00 36.03 242 HIS F C 1
ATOM 10672 O O . HIS F 1 244 ? 46.353 116.014 2.260 1.00 35.86 242 HIS F O 1
#

Foldseek 3Di:
DFAFPWQEEEEEDEQQQQADPVSADGDLVSLLLVLVVVVVCLVRNHQYEYQYWQVRPDDCVVVVVVPDDQFVSLQVRQVSSLVVQLSNQVSNVVVVAAEFEEECDPDPPRGHHDDLVVSLVCSVVSYYYYYTSQNVGTPAHSLLSSLVSCVSSVTQAYEYEDQDQAWPLVPDAAAEEELVRCVVSVTDDDDPNSSVSCNVSFHKYFYGHPVDVPQVVDVRRDSGTYHIYTHD/DQAFPWQEEEEEDEQQQQDDPVRADGDLVSLLLVLVVVVVCLVRNHQYEYEYWQVRPDDCVVVVVVPDDQFVSLQVRQVSRVVVVQSNCVSNVVVVAAEFEEELDDDPPRGHHDDLVVSLVCSVVSYYYYYTSQNVGTPAHSLLSQLVSCVSSVTQAYEYEDQDFEWCLVPDAAAEEELVRCVVSVTDDDDPNSSVSCVVSFHKYFYGYPVDRPLVVCVRRHSGTYHIYTHD/DAFPWQEEEEEDEQCQQADPVQADGDLVSLLLVLVVVVVCLVSNHQYEYQYWQVRPDDCVVVVVVPDDQQVSLQVRQVSQLVVQLSNCVSNVVVVAAEFEEECDDDPPRGHHDDLVVSLVCSVVSHYYYYTSQNVGTPADSLLSSLVSCVSSVTQAYEYEDQDQEWCLVPDFALEEELVRCVVSVTCHDDPNSSVSCNVSFHKYFYGHPVDPPLSVDVRHDRGTGHIYGHDCPPDHD/DQFPWQEEEEEEELQQQDDVVSADGDLVSLLLVLVVVVVVLVSNHQYEYFYWQVRYDDCPVVVVVPDDQQVSLQVRLVSRLVVQLSNCVSNVVVVAAEFEEELDDDPPRGHHDDLVVSLVVSVVSYYYYYTSQNVGTPADSLLSQLVSCVSSVTQAYEYEDQDQAWCLVPDAALEEELVRCVVSVTDDDPPNSSVSCNVSFHKYFYGHPVPPPLVVCVRHDSGTYHIYTHDPPDDD/DAFPWQEEEEEDEQCQQDDPVQADGDLVSLLLVLVVVVVCLVSNHQYEYQYWQVRHDDCPVVVVVPDDQQVSLQVRQVSRLVVQLSNCVSNVVVVAAEFEEELDDDPPRGHHDDLVVSLVVSVVSYYYYYTSQNVGTPADSLLSSLVSCVSSVTQAYEYEDQDQAWPLVPDFALEEELVRCVVSVTCDDDPNSSVSCNVSFHKYFYGRVVPPPLSVCVRHDSGGYYIYTHDPPDD/DAFPWQEEEEEEEQQQQPDPVQADGDLVSLLLVLVVVVVCLVRNHQYEYQYWQVRHDDCPVVVVVPDDQQVVLQVRQVSQLVVQLSNCVSNVVVVAAEFEEELDDDPPRGHHDDLVVSLVVSVVSHYYYYTSQNVGTPADSLLSSLVSCVSSVTQAYEYEDQDQAWPLVPDFAQEEELVRCVVSVTDDDPPNSSVSCNVSFHKYFYGHPVDPVLVVDVRHDRGTYYIYGHDPPD

InterPro domains:
  IPR001048 Aspartate/glutamate/uridylate kinase [PF00696] (7-216)
  IPR011817 Uridylate kinase [PIRSF005650] (4-236)
  IPR015963 Uridylate kinase, bacteria [MF_01220_B] (4-237)
  IPR015963 Uridylate kinase, bacteria [TIGR02075] (6-237)
  IPR015963 Uridylate kinase, bacteria [cd04254] (7-236)
  IPR036393 Acetylglutamate kinase-like superfamily [G3DSA:3.40.1160.10] (1-237)
  IPR036393 Acetylglutamate kinase-like superfamily [SSF53633] (4-236)

Nearest PDB structures (foldseek):
  2a1f-assembly1_C  TM=1.003E+00  e=7.423E-47  Haemophilus influenzae
  2v4y-assembly1_D  TM=9.863E-01  e=1.262E-39  Escherichia coli K-12
  2bnd-assembly1_A  TM=9.782E-01  e=4.870E-38  Escherichia coli
  7bl7-assembly1_B  TM=9.598E-01  e=1.814E-28  Mycobacterium tuberculosis H37Rv
  3nwy-assembly1_F  TM=9.771E-01  e=1.161E-27  Mycobacterium tuberculosis H37Rv

Sequence (1406 aa):
LSQPIYKRILLKLSGEALQGEDGLGIDPAILDRMAVEIKELVEMGVEVSVVLGGGNLFRGAKLAKAGMNRVVGDHMGMLATVMNGLAMRDSLFRADVNAKLMSAFQLNGICDTYNWSEAIKMLREKRVVIFSAGTGNPFFTTDSTACLRGIEIEADVVLKATKVDGVYDCAKLYKNLSYAEVIDKELKVMDLSAFTLARDHGMPIRVFNMGKPGALRQVVTGTEEGTTICEGLSQPIYKRILLKLSGEALQGEDGLGIDPAILDRMAVEIKELVEMGVEVSVVLGGGNLFRGAKLAKAGMNRVVGDHMGMLATVMNGLAMRDSLFRADVNAKLMSAFQLNGICDTYNWSEAIKMLREKRVVIFSAGTGNPFFTTDSTACLRGIEIEADVVLKATKVDGVYDCAKLYKNLSYAEVIDKELKVMDLSAFTLARDHGMPIRVFNMGKPGALRQVVTGTEEGTTICEGSQPIYKRILLKLSGEALQGEDGLGIDPAILDRMAVEIKELVEMGVEVSVVLGGGNLFRGAKLAKAGMNRVVGDHMGMLATVMNGLAMRDSLFRADVNAKLMSAFQLNGICDTYNWSEAIKMLREKRVVIFSAGTGNPFFTTDSTACLRGIEIEADVVLKATKVDGVYDCAKLYKNLSYAEVIDKELKVMDLSAFTLARDHGMPIRVFNMGKPGALRQVVTGTEEGTTICEGHHHHHHSQPIYKRILLKLSGEALQGEDGLGIDPAILDRMAVEIKELVEMGVEVSVVLGGGNLFRGAKLAKAGMNRVVGDHMGMLATVMNGLAMRDSLFRADVNAKLMSAFQLNGICDTYNWSEAIKMLREKRVVIFSAGTGNPFFTTDSTACLRGIEIEADVVLKATKVDGVYDCAKLYKNLSYAEVIDKELKVMDLSAFTLARDHGMPIRVFNMGKPGALRQVVTGTEEGTTICEGHHHHHSQPIYKRILLKLSGEALQGEDGLGIDPAILDRMAVEIKELVEMGVEVSVVLGGGNLFRGAKLAKAGMNRVVGDHMGMLATVMNGLAMRDSLFRADVNAKLMSAFQLNGICDTYNWSEAIKMLREKRVVIFSAGTGNPFFTTDSTACLRGIEIEADVVLKATKVDGVYDCAKLYKNLSYAEVIDKELKVMDLSAFTLARDHGMPIRVFNMGKPGALRQVVTGTEEGTTICEGHHHHSQPIYKRILLKLSGEALQGEDGLGIDPAILDRMAVEIKELVEMGVEVSVVLGGGNLFRGAKLAKAGMNRVVGDHMGMLATVMNGLAMRDSLFRADVNAKLMSAFQLNGICDTYNWSEAIKMLREKRVVIFSAGTGNPFFTTDSTACLRGIEIEADVVLKATKVDGVYDCAKLYKNLSYAEVIDKELKVMDLSAFTLARDHGMPIRVFNMGKPGALRQVVTGTEEGTTICEGHHH

Organism: Haemophilus influenzae (strain ATCC 51907 / DSM 11121 / KW20 / Rd) (NCBI:txid71421)